Protein AF-A0A6C2YR59-F1 (afdb_monomer_lite)

Foldseek 3Di:
DDDDPDDDDDELVNLVVLPDPFAFDFDFVFWDQDQVSRHDGPQQLLVQQQPLPRDRRTHRDDLAGEGEGEGRGPPDDLAYEYADQEHDASAHGHAYEYEQQDPVRAGHEYADQHYDAPREHYHHENEENYEYYRYEFWNANEENYEYANYEHYEYFQYEFHDHPVPDADTGHAYERYEYYHQYALYEAADADLNGAYEFENHAAENYEAEQNYFLYAHYNYQFDHYNEFPYHHPPQPPHDPDDGAWAFWAWDAWAAFPQAIKTKTKTADAAQFKKKKWKAFFDDQDPNQFTGHHHTFHIDIFTHHRRRMTIDMDDHTHHDDFQTWMKMWIATPVGNHIHTIYGTDTHAHAWEKEKEFEWAPAQLPFDQDDPIFTDWQWKKWWPPVVPLDDDPPTDMDTAHRRRMDMDRDGHWDFIWMHTDDDPQKDWSDDGDGTDTTHHHDYHYDDYIHIHGDDPPDAAKFKEKEFEWADAPLPFDDDPPIGTDWFWKKWWDPPPPLDDDDPTFIFTQHNRRMTMTIDHAQDWTWIAILAPAQKDFSDDRTDTDHGHHNDHNYHRYTHIYGQPLCQFQPAQKKKKKFAAPDFGKIFMDGFQDQDGPDIERQDDRPQRQIWAWEWFAQPPPPATWIWTFGAAPAQGKTWIADRNPRHTPDIDRPDDRPDRHIKAKYWGQLVPPRGIWMKIKGAAQQAQWIWIADSHPRDTFAIDRQDPDRPDRGMKHWEWHQLVLSSHIKIKIKGAAQRAQKIWIWDSNQRGPPGDTDTLADIDHPDDRVQGGYWAWYWWALQPPNGIKIWTKRAAQQARWIWIFRSNQCNVVRNPDGHTFATEHPFPRPDRQIKHWYWHPNPVPRGTWIWIKDGAQRAGKIFIFHSNQGGHPDDTDTPHIHHPDPPDRHMMHMD

Radius of gyration: 54.39 Å; chains: 1; bounding box: 108×74×133 Å

Secondary structure (DSSP, 8-state):
--------PPBHHHHHSS-S--------SS--S--TTS---HHHHHHHHHHTS--TTPPPPPTTSPEEEE----SS--EEE--TT-SPPEESSS-EEEE-B-TTS-BEEEE-TTSPTT--SEEEES-BSEEEESEEEE--SS-SEEEES-EEEEEES-EESS-TT--TT---SS-SEEEESS-EEEEEE-SSTTT--EEE--SS-SEEE-TT-EEEEEES-EEES-SS-SEE-STTTTT---TTSPPPPEEEEEEEETTEEEEEEEEE-STT-EEEEEEEEEPSP-TT-BPPEEEEEEEEEEE--TTSEEEEE---BSP--TT-EEEEEEEETTT-PBPPPPBPEE-B----EEEEEEEE-SSSSSS--TT--B-TT-EEEE-SSSSSS--TT--EEE--TTSEEEEE-SS-EEE-EEEPPPTTEEE-SPPPPPEEE-TT-EE----EEEEEPGGG---EEEEEEEEEE-SS-SSS--TTPPB-TTPEEEEESSSSSSPPTTS-EEE--TTSEEEEEEESSEEEEEEEEPPTTEEESS-S-EEEEE-TTS-B----EEEEE--THHHH--SEEEEEE-TTS-SEEEEEETT-SS-SEEEE-S-TT--S-EEEEEE-SS-SSSPEEEEEE-TTS-SEEEEE-TTT--EEEEEE-S-TT--S-EEEEEE-SS-SSSPEEEEEE-TT--SEEEEE-TTT--EEEEEESSS-TT--S-EEEEEE-TTSSSS-EEEEEE-TTS-SEEEEE-GGG-STTPPP-BSS--EESS-TT--S-EEEEEE-SSSSSSPEEEEEE-TTS-SEEEEE-HHHHHHTTTS---EEEEEESS-TT--S-EEEEEE-SSSSSS-EEEEEEPTTS-SEE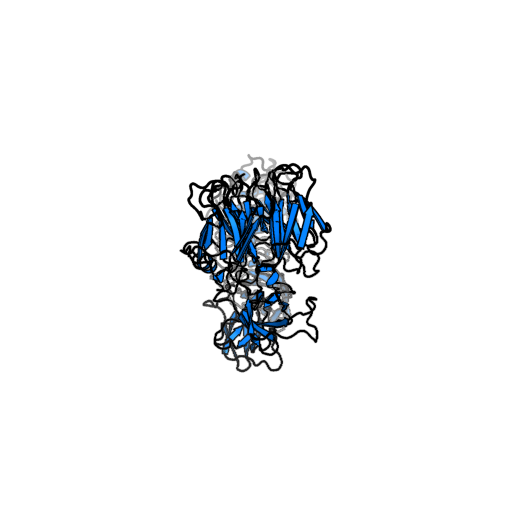EEE-GGG--TT--PPPSEEEESSTT--S-EEE-

pLDDT: mean 85.31, std 13.51, range [29.67, 98.31]

Structure (mmCIF, N/CA/C/O backbone):
data_AF-A0A6C2YR59-F1
#
_entry.id   AF-A0A6C2YR59-F1
#
loop_
_atom_site.group_PDB
_atom_site.id
_atom_site.type_symbol
_atom_site.label_atom_id
_atom_site.label_alt_id
_atom_site.label_comp_id
_atom_site.label_asym_id
_atom_site.label_entity_id
_atom_site.label_seq_id
_atom_site.pdbx_PDB_ins_code
_atom_site.Cartn_x
_atom_site.Cartn_y
_atom_site.Cartn_z
_atom_site.occupancy
_atom_site.B_iso_or_equiv
_atom_site.auth_seq_id
_atom_site.auth_comp_id
_atom_site.auth_asym_id
_atom_site.auth_atom_id
_atom_site.pdbx_PDB_model_num
ATOM 1 N N . MET A 1 1 ? -0.996 14.780 45.452 1.00 36.47 1 MET A N 1
ATOM 2 C CA . MET A 1 1 ? -1.581 15.937 46.162 1.00 36.47 1 MET A CA 1
ATOM 3 C C . MET A 1 1 ? -1.681 17.117 45.209 1.00 36.47 1 MET A C 1
ATOM 5 O O . MET A 1 1 ? -0.643 17.584 44.760 1.00 36.47 1 MET A O 1
ATOM 9 N N . PRO A 1 2 ? -2.885 17.635 44.952 1.00 29.67 2 PRO A N 1
ATOM 10 C CA . PRO A 1 2 ? -3.104 19.063 44.791 1.00 29.67 2 PRO A CA 1
ATOM 11 C C . PRO A 1 2 ? -3.837 19.576 46.037 1.00 29.67 2 PRO A C 1
ATOM 13 O O . PRO A 1 2 ? -4.892 19.060 46.404 1.00 29.67 2 PRO A O 1
ATOM 16 N N . GLN A 1 3 ? -3.258 20.563 46.723 1.00 32.75 3 GLN A N 1
ATOM 17 C CA . GLN A 1 3 ? -3.926 21.240 47.832 1.00 32.75 3 GLN A CA 1
ATOM 18 C C . GLN A 1 3 ? -5.080 22.089 47.285 1.00 32.75 3 GLN A C 1
ATOM 20 O O . GLN A 1 3 ? -4.872 23.179 46.753 1.00 32.75 3 GLN A O 1
ATOM 25 N N . LEU A 1 4 ? -6.307 21.585 47.426 1.00 31.23 4 LEU A N 1
ATOM 26 C CA . LEU A 1 4 ? -7.503 22.418 47.398 1.00 31.23 4 LEU A CA 1
ATOM 27 C C . LEU A 1 4 ? -7.384 23.418 48.550 1.00 31.23 4 LEU A C 1
ATOM 29 O O . LEU A 1 4 ? -7.293 23.017 49.711 1.00 31.23 4 LEU A O 1
ATOM 33 N N . ARG A 1 5 ? -7.371 24.717 48.231 1.00 33.72 5 ARG A N 1
ATOM 34 C CA . ARG A 1 5 ? -7.567 25.776 49.225 1.00 33.72 5 ARG A CA 1
ATOM 35 C C . ARG A 1 5 ? -8.874 25.469 49.958 1.00 33.72 5 ARG A C 1
ATOM 37 O O . ARG A 1 5 ? -9.942 25.564 49.358 1.00 33.72 5 ARG A O 1
ATOM 44 N N . GLN A 1 6 ? -8.781 25.066 51.224 1.00 36.59 6 GLN A N 1
ATOM 45 C CA . GLN A 1 6 ? -9.944 24.959 52.094 1.00 36.59 6 GLN A CA 1
ATOM 46 C C . GLN A 1 6 ? -10.548 26.359 52.206 1.00 36.59 6 GLN A C 1
ATOM 48 O O . GLN A 1 6 ? -9.907 27.286 52.702 1.00 36.59 6 GLN A O 1
ATOM 53 N N . SER A 1 7 ? -11.773 26.524 51.706 1.00 40.28 7 SER A N 1
ATOM 54 C CA . SER A 1 7 ? -12.651 27.591 52.182 1.00 40.28 7 SER A CA 1
ATOM 55 C C . SER A 1 7 ? -12.676 27.523 53.715 1.00 40.28 7 SER A C 1
ATOM 57 O O . SER A 1 7 ? -12.639 26.409 54.243 1.00 40.28 7 SER A O 1
ATOM 59 N N . PRO A 1 8 ? -12.699 28.659 54.434 1.00 44.97 8 PRO A N 1
ATOM 60 C CA . PRO A 1 8 ? -12.649 28.642 55.891 1.00 44.97 8 PRO A CA 1
ATOM 61 C C . PRO A 1 8 ? -13.794 27.771 56.416 1.00 44.97 8 PRO A C 1
ATOM 63 O O . PRO A 1 8 ? -14.967 28.051 56.161 1.00 44.97 8 PRO A O 1
ATOM 66 N N . LEU A 1 9 ? -13.424 26.662 57.060 1.00 52.03 9 LEU A N 1
ATOM 67 C CA . LEU A 1 9 ? -14.340 25.770 57.757 1.00 52.03 9 LEU A CA 1
ATOM 68 C C . LEU A 1 9 ? -14.988 26.599 58.864 1.00 52.03 9 LEU A C 1
ATOM 70 O O . LEU A 1 9 ? -14.252 27.162 59.670 1.00 52.03 9 LEU A O 1
ATOM 74 N N . ARG A 1 10 ? -16.320 26.692 58.891 1.00 55.44 10 ARG A N 1
ATOM 75 C CA . ARG A 1 10 ? -17.020 27.187 60.077 1.00 55.44 10 ARG A CA 1
ATOM 76 C C . ARG A 1 10 ? -17.549 26.010 60.876 1.00 55.44 10 ARG A C 1
ATOM 78 O O . ARG A 1 10 ? -18.135 25.094 60.293 1.00 55.44 10 ARG A O 1
ATOM 85 N N . SER A 1 11 ? -17.322 26.006 62.184 1.00 56.41 11 SER A N 1
ATOM 86 C CA . SER A 1 11 ? -17.975 25.031 63.061 1.00 56.41 11 SER A CA 1
ATOM 87 C C . SER A 1 11 ? -19.456 25.382 63.242 1.00 56.41 11 SER A C 1
ATOM 89 O O . SER A 1 11 ? -19.846 26.541 63.115 1.00 56.41 11 SER A O 1
ATOM 91 N N . LEU A 1 12 ? -20.299 24.389 63.539 1.00 58.00 12 LEU A N 1
ATOM 92 C CA . LEU A 1 12 ? -21.674 24.601 63.996 1.00 58.00 12 LEU A CA 1
ATOM 93 C C . LEU A 1 12 ? -21.668 25.565 65.184 1.00 58.00 12 LEU A C 1
ATOM 95 O O . LEU A 1 12 ? -22.459 26.492 65.192 1.00 58.00 12 LEU A O 1
ATOM 99 N N . GLU A 1 13 ? -20.715 25.422 66.109 1.00 56.94 13 GLU A N 1
ATOM 100 C CA . GLU A 1 13 ? -20.504 26.362 67.218 1.00 56.94 13 GLU A CA 1
ATOM 101 C C . GLU A 1 13 ? -20.289 27.815 66.753 1.00 56.94 13 GLU A C 1
ATOM 103 O O . GLU A 1 13 ? -20.803 28.733 67.380 1.00 56.94 13 GLU A O 1
ATOM 108 N N . GLU A 1 14 ? -19.578 28.066 65.649 1.00 54.84 14 GLU A N 1
ATOM 109 C CA . GLU A 1 14 ? -19.420 29.417 65.075 1.00 54.84 14 GLU A CA 1
ATOM 110 C C . GLU A 1 14 ? -20.689 29.935 64.382 1.00 54.84 14 GLU A C 1
ATOM 112 O O . GLU A 1 14 ? -20.877 31.147 64.270 1.00 54.84 14 GLU A O 1
ATOM 117 N N . LEU A 1 15 ? -21.565 29.036 63.928 1.00 55.53 15 LEU A N 1
ATOM 118 C CA . LEU A 1 15 ? -22.869 29.370 63.350 1.00 55.53 15 LEU A CA 1
ATOM 119 C C . LEU A 1 15 ? -23.990 29.431 64.412 1.00 55.53 15 LEU A C 1
ATOM 121 O O . LEU A 1 15 ? -25.030 30.034 64.155 1.00 55.53 15 LEU A O 1
ATOM 125 N N . GLU A 1 16 ? -23.759 28.868 65.605 1.00 57.06 16 GLU A N 1
ATOM 126 C CA . GLU A 1 16 ? -24.607 28.945 66.804 1.00 57.06 16 GLU A CA 1
ATOM 127 C C . GLU A 1 16 ? -24.294 30.181 67.680 1.00 57.06 16 GLU A C 1
ATOM 129 O O . GLU A 1 16 ? -25.115 30.583 68.500 1.00 57.06 16 GLU A O 1
ATOM 134 N N . ARG A 1 17 ? -23.136 30.840 67.497 1.00 54.91 17 ARG A N 1
ATOM 135 C CA . ARG A 1 17 ? -22.660 31.974 68.326 1.00 54.91 17 ARG A CA 1
ATOM 136 C C . ARG A 1 17 ? -23.344 33.330 68.095 1.00 54.91 17 ARG A C 1
ATOM 138 O O . ARG A 1 17 ? -23.008 34.295 68.779 1.00 54.91 17 ARG A O 1
ATOM 145 N N . ARG A 1 18 ? -24.326 33.416 67.186 1.00 56.06 18 ARG A N 1
ATOM 146 C CA . ARG A 1 18 ? -25.162 34.612 66.894 1.00 56.06 18 ARG A CA 1
ATOM 147 C C . ARG A 1 18 ? -24.403 35.891 66.480 1.00 56.06 18 ARG A C 1
ATOM 149 O O . ARG A 1 18 ? -25.019 36.904 66.154 1.00 56.06 18 ARG A O 1
ATOM 156 N N . ASP A 1 19 ? -23.081 35.864 66.383 1.00 53.22 19 ASP A N 1
ATOM 157 C CA . ASP A 1 19 ? -22.171 36.997 66.162 1.00 53.22 19 ASP A CA 1
ATOM 158 C C . ASP A 1 19 ? -21.692 37.142 64.702 1.00 53.22 19 ASP A C 1
ATOM 160 O O . ASP A 1 19 ? -21.148 38.181 64.324 1.00 53.22 19 ASP A O 1
ATOM 164 N N . THR A 1 20 ? -21.983 36.170 63.830 1.00 50.03 20 THR A N 1
ATOM 165 C CA . THR A 1 20 ? -21.675 36.223 62.389 1.00 50.03 20 THR A CA 1
ATOM 166 C C . THR A 1 20 ? -22.932 36.419 61.511 1.00 50.03 20 THR A C 1
ATOM 168 O O . THR A 1 20 ? -24.033 36.030 61.910 1.00 50.03 20 THR A O 1
ATOM 171 N N . PRO A 1 21 ? -22.840 37.092 60.340 1.00 42.84 21 PRO A N 1
ATOM 172 C CA . PRO A 1 21 ? -23.970 37.318 59.439 1.00 42.84 21 PRO A CA 1
ATOM 173 C C . PRO A 1 21 ? -24.116 36.128 58.483 1.00 42.84 21 PRO A C 1
ATOM 175 O O . PRO A 1 21 ? -23.638 36.148 57.353 1.00 42.84 21 PRO A O 1
ATOM 178 N N . THR A 1 22 ? -24.734 35.061 58.963 1.00 44.91 22 THR A N 1
ATOM 179 C CA . THR A 1 22 ? -25.308 33.999 58.130 1.00 44.91 22 THR A CA 1
ATOM 180 C C . THR A 1 22 ? -26.742 33.867 58.611 1.00 44.91 22 THR A C 1
ATOM 182 O O . THR A 1 22 ? -26.990 33.323 59.682 1.00 44.91 22 THR A O 1
ATOM 185 N N . THR A 1 23 ? -27.654 34.532 57.910 1.00 45.53 23 THR A N 1
ATOM 186 C CA . THR A 1 23 ? -29.090 34.553 58.196 1.00 45.53 23 THR A CA 1
ATOM 187 C C . THR A 1 23 ? -29.691 33.231 57.762 1.00 45.53 23 THR A C 1
ATOM 189 O O . THR A 1 23 ? -29.809 32.975 56.573 1.00 45.53 23 THR A O 1
ATOM 192 N N . TRP A 1 24 ? -30.052 32.391 58.720 1.00 51.12 24 TRP A N 1
ATOM 193 C CA . TRP A 1 24 ? -30.821 31.185 58.463 1.00 51.12 24 TRP A CA 1
ATOM 194 C C . TRP A 1 24 ? -32.280 31.588 58.249 1.00 51.12 24 TRP A C 1
ATOM 196 O O . TRP A 1 24 ? -32.812 32.377 59.030 1.00 51.12 24 TRP A O 1
ATOM 206 N N . VAL A 1 25 ? -32.919 31.057 57.210 1.00 46.03 25 VAL A N 1
ATOM 207 C CA . VAL A 1 25 ? -34.346 31.263 56.955 1.00 46.03 25 VAL A CA 1
ATOM 208 C C . VAL A 1 25 ? -35.052 29.926 57.136 1.00 46.03 25 VAL A C 1
ATOM 210 O O . VAL A 1 25 ? -34.930 29.028 56.300 1.00 46.03 25 VAL A O 1
ATOM 213 N N . VAL A 1 26 ? -35.775 29.805 58.246 1.00 45.69 26 VAL A N 1
ATOM 214 C CA . VAL A 1 26 ? -36.752 28.740 58.463 1.00 45.69 26 VAL A CA 1
ATOM 215 C C . VAL A 1 26 ? -38.074 29.278 57.942 1.00 45.69 26 VAL A C 1
ATOM 217 O O . VAL A 1 26 ? -38.622 30.225 58.494 1.00 45.69 26 VAL A O 1
ATOM 220 N N . ASN A 1 27 ? -38.528 28.727 56.822 1.00 48.25 27 ASN A N 1
ATOM 221 C CA . ASN A 1 27 ? -39.855 28.992 56.288 1.00 48.25 27 ASN A CA 1
ATOM 222 C C . ASN A 1 27 ? -40.711 27.761 56.577 1.00 48.25 27 ASN A C 1
ATOM 224 O O . ASN A 1 27 ? -40.975 26.980 55.663 1.00 48.25 27 ASN A O 1
ATOM 228 N N . THR A 1 28 ? -41.135 27.570 57.822 1.00 48.75 28 THR A N 1
ATOM 229 C CA . THR A 1 28 ? -42.348 26.775 58.019 1.00 48.75 28 THR A CA 1
ATOM 230 C C . THR A 1 28 ? -43.525 27.618 57.498 1.00 48.75 28 THR A C 1
ATOM 232 O O . THR A 1 28 ? -43.451 28.848 57.396 1.00 48.75 28 THR A O 1
ATOM 235 N N . SER A 1 29 ? -44.593 26.973 57.033 1.00 42.38 29 SER A N 1
ATOM 236 C CA . SER A 1 29 ? -45.779 27.673 56.514 1.00 42.38 29 SER A CA 1
ATOM 237 C C . SER A 1 29 ? -46.590 28.399 57.599 1.00 42.38 29 SER A C 1
ATOM 239 O O . SER A 1 29 ? -47.513 29.145 57.264 1.00 42.38 29 SER A O 1
ATOM 241 N N . ASP A 1 30 ? -46.230 28.227 58.869 1.00 46.88 30 ASP A N 1
ATOM 242 C CA . ASP A 1 30 ? -46.850 28.807 60.058 1.00 46.88 30 ASP A CA 1
ATOM 243 C C . ASP A 1 30 ? -45.890 29.632 60.951 1.00 46.88 30 ASP A C 1
ATOM 245 O O . ASP A 1 30 ? -46.382 30.506 61.671 1.00 46.88 30 ASP A O 1
ATOM 249 N N . ASP A 1 31 ? -44.558 29.494 60.844 1.00 49.53 31 ASP A N 1
ATOM 250 C CA . ASP A 1 31 ? -43.585 30.340 61.560 1.00 49.53 31 ASP A CA 1
ATOM 251 C C . ASP A 1 31 ? -43.089 31.512 60.709 1.00 49.53 31 ASP A C 1
ATOM 253 O O . ASP A 1 31 ? -42.313 31.405 59.756 1.00 49.53 31 ASP A O 1
ATOM 257 N N . VAL A 1 32 ? -43.486 32.714 61.115 1.00 47.19 32 VAL A N 1
ATOM 258 C CA . VAL A 1 32 ? -42.983 33.953 60.524 1.00 47.19 32 VAL A CA 1
ATOM 259 C C . VAL A 1 32 ? -41.633 34.297 61.156 1.00 47.19 32 VAL A C 1
ATOM 261 O O . VAL A 1 32 ? -41.607 34.929 62.202 1.00 47.19 32 VAL A O 1
ATOM 264 N N . ASN A 1 33 ? -40.527 33.891 60.521 1.00 48.81 33 ASN A N 1
ATOM 265 C CA . ASN A 1 33 ? -39.186 34.520 60.484 1.00 48.81 33 ASN A CA 1
ATOM 266 C C . ASN A 1 33 ? -38.835 35.633 61.509 1.00 48.81 33 ASN A C 1
ATOM 268 O O . ASN A 1 33 ? -38.338 36.690 61.117 1.00 48.81 33 ASN A O 1
ATOM 272 N N . ILE A 1 34 ? -39.036 35.459 62.816 1.00 51.53 34 ILE A N 1
ATOM 273 C CA . ILE A 1 34 ? -38.547 36.431 63.800 1.00 51.53 34 ILE A CA 1
ATOM 274 C C . ILE A 1 34 ? -38.082 35.699 65.048 1.00 51.53 34 ILE A C 1
ATOM 276 O O . ILE A 1 34 ? -38.795 35.598 66.043 1.00 51.53 34 ILE A O 1
ATOM 280 N N . ALA A 1 35 ? -36.819 35.282 65.003 1.00 51.88 35 ALA A N 1
ATOM 281 C CA . ALA A 1 35 ? -36.045 35.271 66.224 1.00 51.88 35 ALA A CA 1
ATOM 282 C C . ALA A 1 35 ? -35.998 36.693 66.812 1.00 51.88 35 ALA A C 1
ATOM 284 O O . ALA A 1 35 ? -35.893 37.657 66.048 1.00 51.88 35 ALA A O 1
ATOM 285 N N . VAL A 1 36 ? -36.061 36.857 68.140 1.00 54.94 36 VAL A N 1
ATOM 286 C CA . VAL A 1 36 ? -36.038 38.181 68.806 1.00 54.94 36 VAL A CA 1
ATOM 287 C C . VAL A 1 36 ? -34.815 39.017 68.382 1.00 54.94 36 VAL A C 1
ATOM 289 O O . VAL A 1 36 ? -34.870 40.247 68.382 1.00 54.94 36 VAL A O 1
ATOM 292 N N . ASP A 1 37 ? -33.730 38.359 67.965 1.00 57.81 37 ASP A N 1
ATOM 293 C CA . ASP A 1 37 ? -32.477 38.950 67.484 1.00 57.81 37 ASP A CA 1
ATOM 294 C C . ASP A 1 37 ? -32.259 38.876 65.951 1.00 57.81 37 ASP A C 1
ATOM 296 O O . ASP A 1 37 ? -31.221 39.319 65.448 1.00 57.81 37 ASP A O 1
ATOM 300 N N . GLY A 1 38 ? -33.226 38.339 65.198 1.00 57.88 38 GLY A N 1
ATOM 301 C CA . GLY A 1 38 ? -33.166 38.171 63.745 1.00 57.88 38 GLY A CA 1
ATOM 302 C C . GLY A 1 38 ? -32.287 37.016 63.241 1.00 57.88 38 GLY A C 1
ATOM 303 O O . GLY A 1 38 ? -31.962 37.001 62.050 1.00 57.88 38 GLY A O 1
ATOM 304 N N . LYS A 1 39 ? -31.870 36.067 64.097 1.00 61.12 39 LYS A N 1
ATOM 305 C CA . LYS A 1 39 ? -31.050 34.901 63.715 1.00 61.12 39 LYS A CA 1
ATOM 306 C C . LYS A 1 39 ? -31.549 33.609 64.382 1.00 61.12 39 LYS A C 1
ATOM 308 O O . LYS A 1 39 ? -31.687 33.561 65.593 1.00 61.12 39 LYS A O 1
ATOM 313 N N . LEU A 1 40 ? -31.742 32.536 63.609 1.00 66.69 40 LEU A N 1
ATOM 314 C CA . LEU A 1 40 ? -32.182 31.224 64.113 1.00 66.69 40 LEU A CA 1
ATOM 315 C C . LEU A 1 40 ? -31.135 30.140 63.817 1.00 66.69 40 LEU A C 1
ATOM 317 O O . LEU A 1 40 ? -30.656 30.059 62.698 1.00 66.69 40 LEU A O 1
ATOM 321 N N . THR A 1 41 ? -30.751 29.301 64.777 1.00 71.12 41 THR A N 1
ATOM 322 C CA . THR A 1 41 ? -29.784 28.204 64.544 1.00 71.12 41 THR A CA 1
ATOM 323 C C . THR A 1 41 ? -30.476 26.906 64.109 1.00 71.12 41 THR A C 1
ATOM 325 O O . THR A 1 41 ? -31.645 26.697 64.421 1.00 71.12 41 THR A O 1
ATOM 328 N N . LEU A 1 42 ? -29.762 25.969 63.457 1.00 75.62 42 LEU A N 1
ATOM 329 C CA . LEU A 1 42 ? -30.323 24.639 63.129 1.00 75.62 42 LEU A CA 1
ATOM 330 C C . LEU A 1 42 ? -30.844 23.900 64.369 1.00 75.62 42 LEU A C 1
ATOM 332 O O . LEU A 1 42 ? -31.844 23.196 64.294 1.00 75.62 42 LEU A O 1
ATOM 336 N N . ARG A 1 43 ? -30.160 24.044 65.509 1.00 77.69 43 ARG A N 1
ATOM 337 C CA . ARG A 1 43 ? -30.556 23.407 66.766 1.00 77.69 43 ARG A CA 1
ATOM 338 C C . ARG A 1 43 ? -31.876 23.968 67.285 1.00 77.69 43 ARG A C 1
ATOM 340 O O . ARG A 1 43 ? -32.722 23.190 67.707 1.00 77.69 43 ARG A O 1
ATOM 347 N N . GLU A 1 44 ? -32.049 25.286 67.242 1.00 75.12 44 GLU A N 1
ATOM 348 C CA . GLU A 1 44 ? -33.296 25.951 67.637 1.00 75.12 44 GLU A CA 1
ATOM 349 C C . GLU A 1 44 ? -34.429 25.638 66.655 1.00 75.12 44 GLU A C 1
ATOM 351 O O . GLU A 1 44 ? -35.516 25.294 67.097 1.00 75.12 44 GLU A O 1
ATOM 356 N N . ALA A 1 45 ? -34.154 25.654 65.346 1.00 75.75 45 ALA A N 1
ATOM 357 C CA . ALA A 1 45 ? -35.114 25.279 64.307 1.00 75.75 45 ALA A CA 1
ATOM 358 C C . ALA A 1 45 ? -35.622 23.841 64.480 1.00 75.75 45 ALA A C 1
ATOM 360 O O . ALA A 1 45 ? -36.822 23.592 64.430 1.00 75.75 45 ALA A O 1
ATOM 361 N N . LEU A 1 46 ? -34.707 22.900 64.737 1.00 80.38 46 LEU A N 1
ATOM 362 C CA . LEU A 1 46 ? -35.067 21.522 65.051 1.00 80.38 46 LEU A CA 1
ATOM 363 C C . LEU A 1 46 ? -35.901 21.467 66.333 1.00 80.38 46 LEU A C 1
ATOM 365 O O . LEU A 1 46 ? -36.989 20.914 66.314 1.00 80.38 46 LEU A O 1
ATOM 369 N N . LEU A 1 47 ? -35.432 22.046 67.444 1.00 78.31 47 LEU A N 1
ATOM 370 C CA . LEU A 1 47 ? -36.14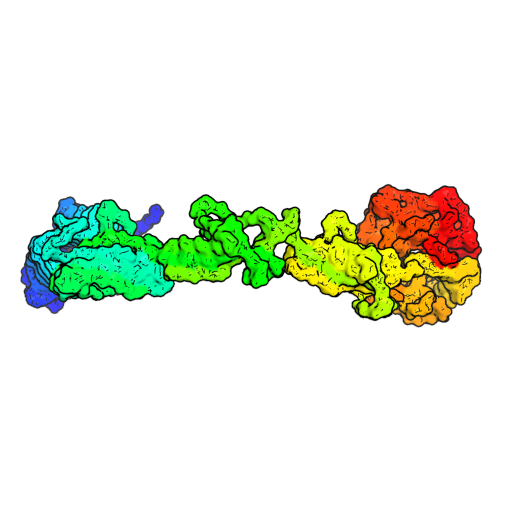5 21.969 68.725 1.00 78.31 47 LEU A CA 1
ATOM 371 C C . LEU A 1 47 ? -37.553 22.581 68.671 1.00 78.31 47 LEU A C 1
ATOM 373 O O . LEU A 1 47 ? -38.456 22.052 69.319 1.00 78.31 47 LEU A O 1
ATOM 377 N N . ALA A 1 48 ? -37.746 23.655 67.910 1.00 74.06 48 ALA A N 1
ATOM 378 C CA . ALA A 1 48 ? -39.045 24.291 67.722 1.00 74.06 48 ALA A CA 1
ATOM 379 C C . ALA A 1 48 ? -40.031 23.371 66.996 1.00 74.06 48 ALA A C 1
ATOM 381 O O . ALA A 1 48 ? -41.080 23.054 67.559 1.00 74.06 48 ALA A O 1
ATOM 382 N N . ALA A 1 49 ? -39.630 22.849 65.832 1.00 75.44 49 ALA A N 1
ATOM 383 C CA . ALA A 1 49 ? -40.436 21.911 65.050 1.00 75.44 49 ALA A CA 1
ATOM 384 C C . ALA A 1 49 ? -40.741 20.614 65.827 1.00 75.44 49 ALA A C 1
ATOM 386 O O . ALA A 1 49 ? -41.826 20.046 65.778 1.00 75.44 49 ALA A O 1
ATOM 387 N N . ILE A 1 50 ? -39.779 20.144 66.625 1.00 75.56 50 ILE A N 1
ATOM 388 C CA . ILE A 1 50 ? -39.920 18.914 67.414 1.00 75.56 50 ILE A CA 1
ATOM 389 C C . ILE A 1 50 ? -40.908 19.093 68.577 1.00 75.56 50 ILE A C 1
ATOM 391 O O . ILE A 1 50 ? -41.707 18.205 68.876 1.00 75.56 50 ILE A O 1
ATOM 395 N N . THR A 1 51 ? -40.840 20.224 69.283 1.00 70.50 51 THR A N 1
ATOM 396 C CA . THR A 1 51 ? -41.602 20.421 70.527 1.00 70.50 51 THR A CA 1
ATOM 397 C C . THR A 1 51 ? -42.952 21.103 70.327 1.00 70.50 51 THR A C 1
ATOM 399 O O . THR A 1 51 ? -43.731 21.149 71.286 1.00 70.50 51 THR A O 1
ATOM 402 N N . ASN A 1 52 ? -43.229 21.660 69.139 1.00 69.25 52 ASN A N 1
ATOM 403 C CA . ASN A 1 52 ? -44.359 22.573 68.901 1.00 69.25 52 ASN A CA 1
ATOM 404 C C . ASN A 1 52 ? -44.506 23.605 70.029 1.00 69.25 52 ASN A C 1
ATOM 406 O O . ASN A 1 52 ? -45.594 23.927 70.506 1.00 69.25 52 ASN A O 1
ATOM 410 N N . SER A 1 53 ? -43.362 24.044 70.544 1.00 64.75 53 SER A N 1
ATOM 411 C CA . SER A 1 53 ? -43.225 24.946 71.674 1.00 64.75 53 SER A CA 1
ATOM 412 C C . SER A 1 53 ? -42.130 25.939 71.327 1.00 64.75 53 SER A C 1
ATOM 414 O O . SER A 1 53 ? -41.160 25.597 70.655 1.00 64.75 53 SER A O 1
ATOM 416 N N . ALA A 1 54 ? -42.262 27.173 71.807 1.00 62.97 54 ALA A N 1
ATOM 417 C CA . ALA A 1 54 ? -41.227 28.170 71.597 1.00 62.97 54 ALA A CA 1
ATOM 418 C C . ALA A 1 54 ? -39.955 27.739 72.348 1.00 62.97 54 ALA A C 1
ATOM 420 O O . ALA A 1 54 ? -39.955 27.646 73.580 1.00 62.97 54 ALA A O 1
ATOM 421 N N . VAL A 1 55 ? -38.880 27.454 71.608 1.00 58.56 55 VAL A N 1
ATOM 422 C CA . VAL A 1 55 ? -37.572 27.072 72.156 1.00 58.56 55 VAL A CA 1
ATOM 423 C C . VAL A 1 55 ? -36.511 28.020 71.611 1.00 58.56 55 VAL A C 1
ATOM 425 O O . VAL A 1 55 ? -36.332 28.151 70.402 1.00 58.56 55 VAL A O 1
ATOM 428 N N . GLY A 1 56 ? -35.787 28.686 72.514 1.00 63.38 56 GLY A N 1
ATOM 429 C CA . GLY A 1 56 ? -34.897 29.781 72.128 1.00 63.38 56 GLY A CA 1
ATOM 430 C C . GLY A 1 56 ? -35.708 30.944 71.558 1.00 63.38 56 GLY A C 1
ATOM 431 O O . GLY A 1 56 ? -36.641 31.407 72.210 1.00 63.38 56 GLY A O 1
ATOM 432 N N . ASP A 1 57 ? -35.362 31.385 70.347 1.00 53.44 57 ASP A N 1
ATOM 433 C CA . ASP A 1 57 ? -36.060 32.470 69.648 1.00 53.44 57 ASP A CA 1
ATOM 434 C C . ASP A 1 57 ? -37.043 31.990 68.559 1.00 53.44 57 ASP A C 1
ATOM 436 O O . ASP A 1 57 ? -37.599 32.802 67.826 1.00 53.44 57 ASP A O 1
ATOM 440 N N . ALA A 1 58 ? -37.274 30.685 68.428 1.00 60.72 58 ALA A N 1
ATOM 441 C CA . ALA A 1 58 ? -38.239 30.148 67.471 1.00 60.72 58 ALA A CA 1
ATOM 442 C C . ALA A 1 58 ? -39.680 30.194 68.012 1.00 60.72 58 ALA A C 1
ATOM 444 O O . ALA A 1 58 ? -39.905 29.985 69.209 1.00 60.72 58 ALA A O 1
ATOM 445 N N . ALA A 1 59 ? -40.652 30.446 67.130 1.00 58.53 59 ALA A N 1
ATOM 446 C CA . ALA A 1 59 ? -42.074 30.364 67.459 1.00 58.53 59 ALA A CA 1
ATOM 447 C C . ALA A 1 59 ? -42.536 28.898 67.589 1.00 58.53 59 ALA A C 1
ATOM 449 O O . ALA A 1 59 ? -41.826 27.974 67.204 1.00 58.53 59 ALA A O 1
ATOM 450 N N . ALA A 1 60 ? -43.691 28.693 68.224 1.00 60.34 60 ALA A N 1
ATOM 451 C CA . ALA A 1 60 ? -44.328 27.383 68.310 1.00 60.34 60 ALA A CA 1
ATOM 452 C C . ALA A 1 60 ? -45.215 27.163 67.076 1.00 60.34 60 ALA A C 1
ATOM 454 O O . ALA A 1 60 ? -46.125 27.970 66.864 1.00 60.34 60 ALA A O 1
ATOM 455 N N . GLY A 1 61 ? -44.983 26.072 66.343 1.00 63.25 61 GLY A N 1
ATOM 456 C CA . GLY A 1 61 ? -45.792 25.661 65.193 1.00 63.25 61 GLY A CA 1
ATOM 457 C C . GLY A 1 61 ? -47.152 25.048 65.561 1.00 63.25 61 GLY A C 1
ATOM 458 O O . GLY A 1 61 ? -47.430 24.691 66.715 1.00 63.25 61 GLY A O 1
ATOM 459 N N . ASP A 1 62 ? -48.029 24.943 64.562 1.00 67.50 62 ASP A N 1
ATOM 460 C CA . ASP A 1 62 ? -49.283 24.198 64.600 1.00 67.50 62 ASP A CA 1
ATOM 461 C C . ASP A 1 62 ? -48.977 22.696 64.479 1.00 67.50 62 ASP A C 1
ATOM 463 O O . ASP A 1 62 ? -48.541 22.235 63.424 1.00 67.50 62 ASP A O 1
ATOM 467 N N . PRO A 1 63 ? -49.301 21.876 65.498 1.00 68.38 63 PRO A N 1
ATOM 468 C CA . PRO A 1 63 ? -49.002 20.445 65.486 1.00 68.38 63 PRO A CA 1
ATOM 469 C C . PRO A 1 63 ? -49.707 19.654 64.371 1.00 68.38 63 PRO A C 1
ATOM 471 O O . PRO A 1 63 ? -49.471 18.452 64.234 1.00 68.38 63 PRO A O 1
ATOM 474 N N . THR A 1 64 ? -50.613 20.283 63.618 1.00 70.25 64 THR A N 1
ATOM 475 C CA . THR A 1 64 ? -51.340 19.682 62.496 1.00 70.25 64 THR A CA 1
ATOM 476 C C . THR A 1 64 ? -50.779 20.039 61.117 1.00 70.25 64 THR A C 1
ATOM 478 O O . THR A 1 64 ? -51.203 19.425 60.133 1.00 70.25 64 THR A O 1
ATOM 481 N N . GLN A 1 65 ? -49.836 20.982 61.025 1.00 73.25 65 GLN A N 1
ATOM 482 C CA . GLN A 1 65 ? -49.201 21.396 59.770 1.00 73.25 65 GLN A CA 1
ATOM 483 C C . GLN A 1 65 ? -47.790 20.816 59.626 1.00 73.25 65 GLN A C 1
ATOM 485 O O . GLN A 1 65 ? -47.202 20.340 60.591 1.00 73.25 65 GLN A O 1
ATOM 490 N N . GLU A 1 66 ? -47.290 20.769 58.387 1.00 77.56 66 GLU A N 1
ATOM 491 C CA . GLU A 1 66 ? -45.920 20.330 58.112 1.00 77.56 66 GLU A CA 1
ATOM 492 C C . GLU A 1 66 ? -44.941 21.475 58.389 1.00 77.56 66 GLU A C 1
ATOM 494 O O . GLU A 1 66 ? -44.984 22.507 57.715 1.00 77.56 66 GLU A O 1
ATOM 499 N N . ASP A 1 67 ? -44.016 21.256 59.320 1.00 78.19 67 ASP A N 1
ATOM 500 C CA . ASP A 1 67 ? -42.875 22.140 59.525 1.00 78.19 67 ASP A CA 1
ATOM 501 C C . ASP A 1 67 ? -41.867 21.945 58.392 1.00 78.19 67 ASP A C 1
ATOM 503 O O . ASP A 1 67 ? -41.462 20.820 58.106 1.00 78.19 67 ASP A O 1
ATOM 507 N N . VAL A 1 68 ? -41.405 23.021 57.749 1.00 82.12 68 VAL A N 1
ATOM 508 C CA . VAL A 1 68 ? -40.396 22.951 56.678 1.00 82.12 68 VAL A CA 1
ATOM 509 C C . VAL A 1 68 ? -39.129 23.723 57.055 1.00 82.12 68 VAL A C 1
ATOM 511 O O . VAL A 1 68 ? -39.102 24.950 57.122 1.00 82.12 68 VAL A O 1
ATOM 514 N N . ILE A 1 69 ? -38.027 22.998 57.237 1.00 81.06 69 ILE A N 1
ATOM 515 C CA . ILE A 1 69 ? -36.693 23.553 57.476 1.00 81.06 69 ILE A CA 1
ATOM 516 C C . ILE A 1 69 ? -35.936 23.645 56.146 1.00 81.06 69 ILE A C 1
ATOM 518 O O . ILE A 1 69 ? -35.582 22.628 55.546 1.00 81.06 69 ILE A O 1
ATOM 522 N N . THR A 1 70 ? -35.639 24.873 55.714 1.00 78.75 70 THR A N 1
ATOM 523 C CA . THR A 1 70 ? -34.779 25.196 54.560 1.00 78.75 70 THR A CA 1
ATOM 524 C C . THR A 1 70 ? -33.495 25.902 54.997 1.00 78.75 70 THR A C 1
ATOM 526 O O . THR A 1 70 ? -33.393 26.382 56.123 1.00 78.75 70 THR A O 1
ATOM 529 N N . PHE A 1 71 ? -32.501 25.995 54.108 1.00 74.88 71 PHE A N 1
ATOM 530 C CA . PHE A 1 71 ? -31.202 26.597 54.424 1.00 74.88 71 PHE A CA 1
ATOM 531 C C . PHE A 1 71 ? -30.887 27.784 53.505 1.00 74.88 71 PHE A C 1
ATOM 533 O O . PHE A 1 71 ? -30.869 27.639 52.284 1.00 74.88 71 PHE A O 1
ATOM 540 N N . ASP A 1 72 ? -30.541 28.931 54.096 1.00 70.75 72 ASP A N 1
ATOM 541 C CA . ASP A 1 72 ? -29.968 30.091 53.399 1.00 70.75 72 ASP A CA 1
ATOM 542 C C . ASP A 1 72 ? -28.569 30.386 53.965 1.00 70.75 72 ASP A C 1
ATOM 544 O O . ASP A 1 72 ? -28.403 30.991 55.018 1.00 70.75 72 ASP A O 1
ATOM 548 N N . LEU A 1 73 ? -27.530 29.864 53.307 1.00 65.50 73 LEU A N 1
ATOM 549 C CA . LEU A 1 73 ? -26.143 29.923 53.798 1.00 65.50 73 LEU A CA 1
ATOM 550 C C . LEU A 1 73 ? -25.278 30.954 53.047 1.00 65.50 73 LEU A C 1
ATOM 552 O O . LEU A 1 73 ? -24.055 30.983 53.218 1.00 65.50 73 LEU A O 1
ATOM 556 N N . GLY A 1 74 ? -25.879 31.801 52.201 1.00 59.72 74 GLY A N 1
ATOM 557 C CA . GLY A 1 74 ? -25.145 32.739 51.347 1.00 59.72 74 GLY A CA 1
ATOM 558 C C . GLY A 1 74 ? -24.140 32.057 50.388 1.00 59.72 74 GLY A C 1
ATOM 559 O O . GLY A 1 74 ? -24.203 30.849 50.146 1.00 59.72 74 GLY A O 1
ATOM 560 N N . PRO A 1 75 ? -23.181 32.802 49.795 1.00 57.78 75 PRO A N 1
ATOM 561 C CA . PRO A 1 75 ? -22.278 32.257 48.773 1.00 57.78 75 PRO A CA 1
ATOM 562 C C . PRO A 1 75 ? -21.222 31.267 49.309 1.00 57.78 75 PRO A C 1
ATOM 564 O O . PRO A 1 75 ? -20.701 30.477 48.516 1.00 57.78 75 PRO A O 1
ATOM 567 N N . ASN A 1 76 ? -20.902 31.302 50.615 1.00 57.41 76 ASN A N 1
ATOM 568 C CA . ASN A 1 76 ? -20.005 30.395 51.360 1.00 57.41 76 ASN A CA 1
ATOM 569 C C . ASN A 1 76 ? -20.253 30.549 52.889 1.00 57.41 76 ASN A C 1
ATOM 571 O O . ASN A 1 76 ? -20.413 31.701 53.298 1.00 57.41 76 ASN A O 1
ATOM 575 N N . PRO A 1 77 ? -20.140 29.510 53.760 1.00 55.91 77 PRO A N 1
ATOM 576 C CA . PRO A 1 77 ? -19.809 28.097 53.519 1.00 55.91 77 PRO A CA 1
ATOM 577 C C . PRO A 1 77 ? -21.023 27.139 53.508 1.00 55.91 77 PRO A C 1
ATOM 579 O O . PRO A 1 77 ? -22.013 27.338 54.197 1.00 55.91 77 PRO A O 1
ATOM 582 N N . ARG A 1 78 ? -20.894 26.042 52.745 1.00 69.19 78 ARG A N 1
ATOM 583 C CA . ARG A 1 78 ? -21.920 24.994 52.519 1.00 69.19 78 ARG A CA 1
ATOM 584 C C . ARG A 1 78 ? -21.725 23.735 53.386 1.00 69.19 78 ARG A C 1
ATOM 586 O O . ARG A 1 78 ? -22.279 22.679 53.091 1.00 69.19 78 ARG A O 1
ATOM 593 N N . LEU A 1 79 ? -20.856 23.842 54.389 1.00 74.38 79 LEU A N 1
ATOM 594 C CA . LEU A 1 79 ? -20.411 22.771 55.274 1.00 74.38 79 LEU A CA 1
ATOM 595 C C . LEU A 1 79 ? -20.706 23.177 56.716 1.00 74.38 79 LEU A C 1
ATOM 597 O O . LEU A 1 79 ? -20.222 24.214 57.166 1.00 74.38 79 LEU A O 1
ATOM 601 N N . LEU A 1 80 ? -21.454 22.334 57.412 1.00 77.12 80 LEU A N 1
ATOM 602 C CA . LEU A 1 80 ? -21.865 22.487 58.794 1.00 77.12 80 LEU A CA 1
ATOM 603 C C . LEU A 1 80 ? -21.153 21.436 59.645 1.00 77.12 80 LEU A C 1
ATOM 605 O O . LEU A 1 80 ? -21.545 20.270 59.646 1.00 77.12 80 LEU A O 1
ATOM 609 N N . VAL A 1 81 ? -20.089 21.833 60.345 1.00 79.44 81 VAL A N 1
ATOM 610 C CA . VAL A 1 81 ? -19.305 20.901 61.172 1.00 79.44 81 VAL A CA 1
ATOM 611 C C . VAL A 1 81 ? -19.908 20.792 62.567 1.00 79.44 81 VAL A C 1
ATOM 613 O O . VAL A 1 81 ? -19.790 21.715 63.364 1.00 79.44 81 VAL A O 1
ATOM 616 N N . ILE A 1 82 ? -20.528 19.661 62.877 1.00 82.88 82 ILE A N 1
ATOM 617 C CA . ILE A 1 82 ? -21.154 19.380 64.167 1.00 82.88 82 ILE A CA 1
ATOM 618 C C . ILE A 1 82 ? -20.082 19.083 65.223 1.00 82.88 82 ILE A C 1
ATOM 620 O O . ILE A 1 82 ? -19.132 18.333 64.985 1.00 82.88 82 ILE A O 1
ATOM 624 N N . THR A 1 83 ? -20.258 19.665 66.404 1.00 80.06 83 THR A N 1
ATOM 625 C CA . THR A 1 83 ? -19.415 19.487 67.592 1.00 80.06 83 THR A CA 1
ATOM 626 C C . THR A 1 83 ? -20.286 19.126 68.805 1.00 80.06 83 THR A C 1
ATOM 628 O O . THR A 1 83 ? -21.518 19.122 68.729 1.00 80.06 83 THR A O 1
ATOM 631 N N . GLY A 1 84 ? -19.661 18.783 69.934 1.00 80.62 84 GLY A N 1
ATOM 632 C CA . GLY A 1 84 ? -20.377 18.475 71.177 1.00 80.62 84 GLY A CA 1
ATOM 633 C C . GLY A 1 84 ? -21.256 17.221 71.085 1.00 80.62 84 GLY A C 1
ATOM 634 O O . GLY A 1 84 ? -20.874 16.235 70.462 1.00 80.62 84 GLY A O 1
ATOM 635 N N . ASN A 1 85 ? -22.437 17.254 71.710 1.00 81.38 85 ASN A N 1
ATOM 636 C CA . ASN A 1 85 ? -23.339 16.097 71.852 1.00 81.38 85 ASN A CA 1
ATOM 637 C C . ASN A 1 85 ? -24.165 15.764 70.588 1.00 81.38 85 ASN A C 1
ATOM 639 O O . ASN A 1 85 ? -25.122 15.002 70.678 1.00 81.38 85 ASN A O 1
ATOM 643 N N . GLY A 1 86 ? -23.832 16.331 69.423 1.00 84.31 86 GLY A N 1
ATOM 644 C CA . GLY A 1 86 ? -24.587 16.120 68.184 1.00 84.31 86 GLY A CA 1
ATOM 645 C C . GLY A 1 86 ? -25.821 17.019 68.040 1.00 84.31 86 GLY A C 1
ATOM 646 O O . GLY A 1 86 ? -26.000 17.995 68.780 1.00 84.31 86 GLY A O 1
ATOM 647 N N . LEU A 1 87 ? -26.653 16.721 67.039 1.00 87.06 87 LEU A N 1
ATOM 648 C CA . LEU A 1 87 ? -27.916 17.420 66.773 1.00 87.06 87 LEU A CA 1
ATOM 649 C C . LEU A 1 87 ? -29.043 16.908 67.694 1.00 87.06 87 LEU A C 1
ATOM 651 O O . LEU A 1 87 ? -28.960 15.775 68.167 1.00 87.06 87 LEU A O 1
ATOM 655 N N . PRO A 1 88 ? -30.085 17.716 67.976 1.00 87.44 88 PRO A N 1
ATOM 656 C CA . PRO A 1 88 ? -31.258 17.253 68.717 1.00 87.44 88 PRO A CA 1
ATOM 657 C C . PRO A 1 88 ? -31.925 16.038 68.063 1.00 87.44 88 PRO A C 1
ATOM 659 O O . PRO A 1 88 ? -32.027 15.968 66.838 1.00 87.44 88 PRO A O 1
ATOM 662 N N . THR A 1 89 ? -32.419 15.115 68.888 1.00 91.00 89 THR A N 1
ATOM 663 C CA . THR A 1 89 ? -33.281 14.017 68.438 1.00 91.00 89 THR A CA 1
ATOM 664 C C . THR A 1 89 ? -34.620 14.568 67.969 1.00 91.00 89 THR A C 1
ATOM 666 O O . THR A 1 89 ? -35.282 15.263 68.732 1.00 91.00 89 THR A O 1
ATOM 669 N N . ILE A 1 90 ? -35.033 14.207 66.756 1.00 90.81 90 ILE A N 1
ATOM 670 C CA . ILE A 1 90 ? -36.351 14.497 66.192 1.00 90.81 90 ILE A CA 1
ATOM 671 C C . ILE A 1 90 ? -37.374 13.565 66.849 1.00 90.81 90 ILE A C 1
ATOM 673 O O . ILE A 1 90 ? -37.581 12.443 66.374 1.00 90.81 90 ILE A O 1
ATOM 677 N N . SER A 1 91 ? -37.970 14.005 67.961 1.00 86.38 91 SER A N 1
ATOM 678 C CA . SER A 1 91 ? -38.894 13.198 68.766 1.00 86.38 91 SER A CA 1
ATOM 679 C C . SER A 1 91 ? -40.195 13.884 69.170 1.00 86.38 91 SER A C 1
ATOM 681 O O . SER A 1 91 ? -40.200 14.911 69.841 1.00 86.38 91 SER A O 1
ATOM 683 N N . GLY A 1 92 ? -41.323 13.251 68.843 1.00 71.12 92 GLY A N 1
ATOM 684 C CA . GLY A 1 92 ? -42.631 13.899 68.964 1.00 71.12 92 GLY A CA 1
ATOM 685 C C . GLY A 1 92 ? -42.826 15.006 67.915 1.00 71.12 92 GLY A C 1
ATOM 686 O O . GLY A 1 92 ? -41.922 15.289 67.132 1.00 71.12 92 GLY A O 1
ATOM 687 N N . GLY A 1 93 ? -44.028 15.590 67.873 1.00 61.19 93 GLY A N 1
ATOM 688 C CA . GLY A 1 93 ? -44.377 16.664 66.929 1.00 61.19 93 GLY A CA 1
ATOM 689 C C . GLY A 1 93 ? -45.253 16.229 65.745 1.00 61.19 93 GLY A C 1
ATOM 690 O O . GLY A 1 93 ? -45.610 15.054 65.611 1.00 61.19 93 GLY A O 1
ATOM 691 N N . GLY A 1 94 ? -45.658 17.220 64.944 1.00 68.88 94 GLY A N 1
ATOM 692 C CA . GLY A 1 94 ? -46.377 17.046 63.677 1.00 68.88 94 GLY A CA 1
ATOM 693 C C . GLY A 1 94 ? -45.430 16.629 62.538 1.00 68.88 94 GLY A C 1
ATOM 694 O O . GLY A 1 94 ? -44.269 16.306 62.792 1.00 68.88 94 GLY A O 1
ATOM 695 N N . PRO A 1 95 ? -45.901 16.582 61.281 1.00 82.88 95 PRO A N 1
ATOM 696 C CA . PRO A 1 95 ? -45.044 16.300 60.128 1.00 82.88 95 PRO A CA 1
ATOM 697 C C . PRO A 1 95 ? -43.880 17.304 60.016 1.00 82.88 95 PRO A C 1
ATOM 699 O O . PRO A 1 95 ? -44.082 18.496 60.211 1.00 82.88 95 PRO A O 1
ATOM 702 N N . LEU A 1 96 ? -42.676 16.843 59.660 1.00 87.38 96 LEU A N 1
ATOM 703 C CA . LEU A 1 96 ? -41.474 17.685 59.543 1.00 87.38 96 LEU A CA 1
ATOM 704 C C . LEU A 1 96 ? -40.718 17.379 58.252 1.00 87.38 96 LEU A C 1
ATOM 706 O O . LEU A 1 96 ? -40.246 16.263 58.059 1.00 87.38 96 LEU A O 1
ATOM 710 N N . ARG A 1 97 ? -40.470 18.387 57.422 1.00 89.69 97 ARG A N 1
ATOM 711 C CA . ARG A 1 97 ? -39.602 18.329 56.248 1.00 89.69 97 ARG A CA 1
ATOM 712 C C . ARG A 1 97 ? -38.308 19.108 56.470 1.00 89.69 97 ARG A C 1
ATOM 714 O O . ARG A 1 97 ? -38.327 20.294 56.761 1.00 89.69 97 ARG A O 1
ATOM 721 N N . ILE A 1 98 ? -37.167 18.476 56.216 1.00 90.56 98 ILE A N 1
ATOM 722 C CA . ILE A 1 98 ? -35.855 19.128 56.142 1.00 90.56 98 ILE A CA 1
ATOM 723 C C . ILE A 1 98 ? -35.370 19.074 54.692 1.00 90.56 98 ILE A C 1
ATOM 725 O O . ILE A 1 98 ? -35.080 17.995 54.171 1.00 90.56 98 ILE A O 1
ATOM 729 N N . ASP A 1 99 ? -35.271 20.234 54.042 1.00 89.31 99 ASP A N 1
ATOM 730 C CA . ASP A 1 99 ? -34.881 20.368 52.637 1.00 89.31 99 ASP A CA 1
ATOM 731 C C . ASP A 1 99 ? -33.549 21.114 52.494 1.00 89.31 99 ASP A C 1
ATOM 733 O O . ASP A 1 99 ? -33.458 22.327 52.679 1.00 89.31 99 ASP A O 1
ATOM 737 N N . GLY A 1 100 ? -32.500 20.372 52.139 1.00 86.62 100 GLY A N 1
ATOM 738 C CA . GLY A 1 100 ? -31.146 20.888 51.937 1.00 86.62 100 GLY A CA 1
ATOM 739 C C . GLY A 1 100 ? -30.880 21.521 50.569 1.00 86.62 100 GLY A C 1
ATOM 740 O O . GLY A 1 100 ? -29.711 21.732 50.233 1.00 86.62 100 GLY A O 1
ATOM 741 N N . SER A 1 101 ? -31.910 21.792 49.759 1.00 85.44 101 SER A N 1
ATOM 742 C CA . SER A 1 101 ? -31.764 22.445 48.451 1.00 85.44 101 SER A CA 1
ATOM 743 C C . SER A 1 101 ? -31.253 23.881 48.578 1.00 85.44 101 SER A C 1
ATOM 745 O O . SER A 1 101 ? -31.862 24.700 49.261 1.00 85.44 101 SER A O 1
ATOM 747 N N . LEU A 1 102 ? -30.186 24.219 47.847 1.00 79.06 102 LEU A N 1
ATOM 748 C CA . LEU A 1 102 ? -29.683 25.593 47.739 1.00 79.06 102 LEU A CA 1
ATOM 749 C C . LEU A 1 102 ? -29.993 26.201 46.353 1.00 79.06 102 LEU A C 1
ATOM 751 O O . LEU A 1 102 ? -30.020 25.466 45.359 1.00 79.06 102 LEU A O 1
ATOM 755 N N . PRO A 1 103 ? -30.161 27.539 46.233 1.00 76.81 103 PRO A N 1
ATOM 756 C CA . PRO A 1 103 ? -30.491 28.207 44.964 1.00 76.81 103 PRO A CA 1
ATOM 757 C C . PRO A 1 103 ? -29.485 27.986 43.823 1.00 76.81 103 PRO A C 1
ATOM 759 O O . PRO A 1 103 ? -29.831 28.121 42.653 1.00 76.81 103 PRO A O 1
ATOM 762 N N . ASP A 1 104 ? -28.236 27.646 44.147 1.00 75.31 104 ASP A N 1
ATOM 763 C CA . ASP A 1 104 ? -27.168 27.366 43.180 1.00 75.31 104 ASP A CA 1
ATOM 764 C C . ASP A 1 104 ? -27.109 25.890 42.735 1.00 75.31 104 ASP A C 1
ATOM 766 O O . ASP A 1 104 ? -26.148 25.476 42.080 1.00 75.31 104 ASP A O 1
ATOM 770 N N . GLY A 1 105 ? -28.118 25.091 43.101 1.00 75.94 105 GLY A N 1
ATOM 771 C CA . GLY A 1 105 ? -28.229 23.672 42.762 1.00 75.94 105 GLY A CA 1
ATOM 772 C C . GLY A 1 105 ? -27.362 22.746 43.617 1.00 75.94 105 GLY A C 1
ATOM 773 O O . GLY A 1 105 ? -27.305 21.547 43.343 1.00 75.94 105 GLY A O 1
ATOM 774 N N . LYS A 1 106 ? -26.674 23.266 44.641 1.00 76.38 106 LYS A N 1
ATOM 775 C CA . LYS A 1 106 ? -25.888 22.456 45.583 1.00 76.38 106 LYS A CA 1
ATOM 776 C C . LYS A 1 106 ? -26.740 22.008 46.769 1.00 76.38 106 LYS A C 1
ATOM 778 O O . LYS A 1 106 ? -27.865 22.465 46.952 1.00 76.38 106 LYS A O 1
ATOM 783 N N . ILE A 1 107 ? -26.179 21.099 47.565 1.00 79.31 107 ILE A N 1
ATOM 784 C CA . ILE A 1 107 ? -26.830 20.531 48.747 1.00 79.31 107 ILE A CA 1
ATOM 785 C C . ILE A 1 107 ? -26.049 20.839 50.022 1.00 79.31 107 ILE A C 1
ATOM 787 O O . ILE A 1 107 ? -24.819 20.960 49.996 1.00 79.31 107 ILE A O 1
ATOM 791 N N . VAL A 1 108 ? -26.771 20.965 51.131 1.00 82.25 108 VAL A N 1
ATOM 792 C CA . VAL A 1 108 ? -26.203 21.225 52.461 1.00 82.25 108 VAL A CA 1
ATOM 793 C C . VAL A 1 108 ? -25.418 20.017 52.962 1.00 82.25 108 VAL A C 1
ATOM 795 O O . VAL A 1 108 ? -25.888 18.884 52.868 1.00 82.25 108 VAL A O 1
ATOM 798 N N . HIS A 1 109 ? -24.226 20.256 53.516 1.00 84.31 109 HIS A N 1
ATOM 799 C CA . HIS A 1 109 ? -23.369 19.209 54.069 1.00 84.31 109 HIS A CA 1
ATOM 800 C C . HIS A 1 109 ? -23.248 19.305 55.586 1.00 84.31 109 HIS A C 1
ATOM 802 O O . HIS A 1 109 ? -22.599 20.207 56.100 1.00 84.31 109 HIS A O 1
ATOM 808 N N . ILE A 1 110 ? -23.845 18.341 56.279 1.00 86.69 110 ILE A N 1
ATOM 809 C CA . ILE A 1 110 ? -23.784 18.126 57.720 1.00 86.69 110 ILE A CA 1
ATOM 810 C C . ILE A 1 110 ? -22.656 17.137 58.020 1.00 86.69 110 ILE A C 1
ATOM 812 O O . ILE A 1 110 ? -22.643 16.008 57.524 1.00 86.69 110 ILE A O 1
ATOM 816 N N . ASP A 1 111 ? -21.706 17.569 58.839 1.00 85.88 111 ASP A N 1
ATOM 817 C CA . ASP A 1 111 ? -20.435 16.889 59.012 1.00 85.88 111 ASP A CA 1
ATOM 818 C C . ASP A 1 111 ? -20.106 16.594 60.473 1.00 85.88 111 ASP A C 1
ATOM 820 O O . ASP A 1 111 ? -19.916 17.505 61.271 1.00 85.88 111 ASP A O 1
ATOM 824 N N . GLY A 1 112 ? -19.980 15.316 60.814 1.00 88.75 112 GLY A N 1
ATOM 825 C CA . GLY A 1 112 ? -19.716 14.858 62.177 1.00 88.75 112 GLY A CA 1
ATOM 826 C C . GLY A 1 112 ? -18.238 14.704 62.536 1.00 88.75 112 GLY A C 1
ATOM 827 O O . GLY A 1 112 ? -17.922 14.038 63.514 1.00 88.75 112 GLY A O 1
ATOM 828 N N . SER A 1 113 ? -17.286 15.253 61.776 1.00 86.62 113 SER A N 1
ATOM 829 C CA . SER A 1 113 ? -15.867 14.898 61.975 1.00 86.62 113 SER A CA 1
ATOM 830 C C . SER A 1 113 ? -15.286 15.236 63.357 1.00 86.62 113 SER A C 1
ATOM 832 O O . SER A 1 113 ? -14.272 14.643 63.747 1.00 86.62 113 SER A O 1
ATOM 834 N N . LEU A 1 114 ? -15.932 16.142 64.098 1.00 87.06 114 LEU A N 1
ATOM 835 C CA . LEU A 1 114 ? -15.518 16.613 65.420 1.00 87.06 114 LEU A CA 1
ATOM 836 C C . LEU A 1 114 ? -16.420 16.137 66.574 1.00 87.06 114 LEU A C 1
ATOM 838 O O . LEU A 1 114 ? -16.166 16.520 67.716 1.00 87.06 114 LEU A O 1
ATOM 842 N N . VAL A 1 115 ? -17.441 15.305 66.322 1.00 87.69 115 VAL A N 1
ATOM 843 C CA . VAL A 1 115 ? -18.273 14.756 67.409 1.00 87.69 115 VAL A CA 1
ATOM 844 C C . VAL A 1 115 ? -17.556 13.607 68.147 1.00 87.69 115 VAL A C 1
ATOM 846 O O . VAL A 1 115 ? -16.707 12.933 67.545 1.00 87.69 115 VAL A O 1
ATOM 849 N N . PRO A 1 116 ? -17.866 13.365 69.438 1.00 90.88 116 PRO A N 1
ATOM 850 C CA . PRO A 1 116 ? -17.396 12.201 70.191 1.00 90.88 116 PRO A CA 1
ATOM 851 C C . PRO A 1 116 ? -17.857 10.863 69.602 1.00 90.88 116 PRO A C 1
ATOM 853 O O . PRO A 1 116 ? -18.815 10.798 68.833 1.00 90.88 116 PRO A O 1
ATOM 856 N N . ASP A 1 117 ? -17.190 9.780 70.005 1.00 90.44 117 ASP A N 1
ATOM 857 C CA . ASP A 1 117 ? -17.576 8.420 69.625 1.00 90.44 117 ASP A CA 1
ATOM 858 C C . ASP A 1 117 ? -18.994 8.068 70.105 1.00 90.44 117 ASP A C 1
ATOM 860 O O . ASP A 1 117 ? -19.372 8.406 71.224 1.00 90.44 117 ASP A O 1
ATOM 864 N N . GLY A 1 118 ? -19.778 7.394 69.254 1.00 90.06 118 GLY A N 1
ATOM 865 C CA . GLY A 1 118 ? -21.173 7.039 69.549 1.00 90.06 118 GLY A CA 1
ATOM 866 C C . GLY A 1 118 ? -22.208 8.123 69.225 1.00 90.06 118 GLY A C 1
ATOM 867 O O . GLY A 1 118 ? -23.384 7.927 69.507 1.00 90.06 118 GLY A O 1
ATOM 868 N N . VAL A 1 119 ? -21.802 9.255 68.636 1.00 93.81 119 VAL A N 1
ATOM 869 C CA . VAL A 1 119 ? -22.739 10.309 68.215 1.00 93.81 119 VAL A CA 1
ATOM 870 C C . VAL A 1 119 ? -23.164 10.107 66.748 1.00 93.81 119 VAL A C 1
ATOM 872 O O . VAL A 1 119 ? -22.299 10.172 65.859 1.00 93.81 119 VAL A O 1
ATOM 875 N N . PRO A 1 120 ? -24.466 9.874 66.477 1.00 94.38 120 PRO A N 1
ATOM 876 C CA . PRO A 1 120 ? -25.012 9.749 65.125 1.00 94.38 120 PRO A CA 1
ATOM 877 C C . PRO A 1 120 ? -25.262 11.117 64.475 1.00 94.38 120 PRO A C 1
ATOM 879 O O . PRO A 1 120 ? -25.139 12.159 65.120 1.00 94.38 120 PRO A O 1
ATOM 882 N N . GLY A 1 121 ? -25.610 11.115 63.185 1.00 93.56 121 GLY A N 1
ATOM 883 C CA . GLY A 1 121 ? -25.928 12.338 62.441 1.00 93.56 121 GLY A CA 1
ATOM 884 C C . GLY A 1 121 ? -27.290 12.928 62.785 1.00 93.56 121 GLY A C 1
ATOM 885 O O . GLY A 1 121 ? -27.371 13.973 63.429 1.00 93.56 121 GLY A O 1
ATOM 886 N N . LEU A 1 122 ? -28.356 12.261 62.348 1.00 94.56 122 LEU A N 1
ATOM 887 C CA . LEU A 1 122 ? -29.738 12.595 62.699 1.00 94.56 122 LEU A CA 1
ATOM 888 C C . LEU A 1 122 ? -30.401 11.404 63.387 1.00 94.56 122 LEU A C 1
ATOM 890 O O . LEU A 1 122 ? -30.213 10.264 62.967 1.00 94.56 122 LEU A O 1
ATOM 894 N N . ILE A 1 123 ? -31.204 11.673 64.414 1.00 95.44 123 ILE A N 1
ATOM 895 C CA . ILE A 1 123 ? -32.010 10.663 65.107 1.00 95.44 123 ILE A CA 1
ATOM 896 C C . ILE A 1 123 ? -33.475 11.055 64.950 1.00 95.44 123 ILE A C 1
ATOM 898 O O . ILE A 1 123 ? -33.846 12.158 65.333 1.00 95.44 123 ILE A O 1
ATOM 902 N N . ILE A 1 124 ? -34.290 10.160 64.400 1.00 95.88 124 ILE A N 1
ATOM 903 C CA . ILE A 1 124 ? -35.748 10.261 64.322 1.00 95.88 124 ILE A CA 1
ATOM 904 C C . ILE A 1 124 ? -36.307 9.205 65.269 1.00 95.88 124 ILE A C 1
ATOM 906 O O . ILE A 1 124 ? -36.092 8.013 65.052 1.00 95.88 124 ILE A O 1
ATOM 910 N N . GLU A 1 125 ? -36.973 9.629 66.338 1.00 95.06 125 GLU A N 1
ATOM 911 C CA . GLU A 1 125 ? -37.407 8.734 67.407 1.00 95.06 125 GLU A CA 1
ATOM 912 C C . GLU A 1 125 ? -38.833 9.033 67.875 1.00 95.06 125 GLU A C 1
ATOM 914 O O . GLU A 1 125 ? -39.106 10.138 68.318 1.00 95.06 125 GLU A O 1
ATOM 919 N N . ASN A 1 126 ? -39.729 8.039 67.880 1.00 93.00 126 ASN A N 1
ATOM 920 C CA . ASN A 1 126 ? -41.135 8.218 68.280 1.00 93.00 126 ASN A CA 1
ATOM 921 C C . ASN A 1 126 ? -41.861 9.319 67.471 1.00 93.00 126 ASN A C 1
ATOM 923 O O . ASN A 1 126 ? -42.639 10.093 68.033 1.00 93.00 126 ASN A O 1
ATOM 927 N N . SER A 1 127 ? -41.597 9.398 66.162 1.00 90.75 127 SER A N 1
ATOM 928 C CA . SER A 1 127 ? -42.085 10.473 65.282 1.00 90.75 127 SER A CA 1
ATOM 929 C C . SER A 1 127 ? -42.849 9.933 64.071 1.00 90.75 127 SER A C 1
ATOM 931 O O . SER A 1 127 ? -42.685 8.774 63.679 1.00 90.75 127 SER A O 1
ATOM 933 N N . SER A 1 128 ? -43.694 10.771 63.461 1.00 91.00 128 SER A N 1
ATOM 934 C CA . SER A 1 128 ? -44.433 10.428 62.242 1.00 91.00 128 SER A CA 1
ATOM 935 C C . SER A 1 128 ? -44.444 11.567 61.226 1.00 91.00 128 SER A C 1
ATOM 937 O O . SER A 1 128 ? -44.652 12.711 61.604 1.00 91.00 128 SER A O 1
ATOM 939 N N . GLY A 1 129 ? -44.288 11.257 59.935 1.00 90.56 129 GLY A N 1
ATOM 940 C CA . GLY A 1 129 ? -44.377 12.258 58.861 1.00 90.56 129 GLY A CA 1
ATOM 941 C C . GLY A 1 129 ? -43.094 13.059 58.646 1.00 90.56 129 GLY A C 1
ATOM 942 O O . GLY A 1 129 ? -43.165 14.237 58.314 1.00 90.56 129 GLY A O 1
ATOM 943 N N . VAL A 1 130 ? -41.926 12.443 58.851 1.00 93.62 130 VAL A N 1
ATOM 944 C CA . VAL A 1 130 ? -40.629 13.118 58.686 1.00 93.62 130 VAL A CA 1
ATOM 945 C C . VAL A 1 130 ? -40.099 12.937 57.263 1.00 93.62 130 VAL A C 1
ATOM 947 O O . VAL A 1 130 ? -39.945 11.812 56.795 1.00 93.62 130 VAL A O 1
ATOM 950 N N . VAL A 1 131 ? -39.749 14.025 56.581 1.00 94.94 131 VAL A N 1
ATOM 951 C CA . VAL A 1 131 ? -39.179 14.033 55.232 1.00 94.94 131 VAL A CA 1
ATOM 952 C C . VAL A 1 131 ? -37.782 14.647 55.248 1.00 94.94 131 VAL A C 1
ATOM 954 O O . VAL A 1 131 ? -37.606 15.813 55.571 1.00 94.94 131 VAL A O 1
ATOM 957 N N . LEU A 1 132 ? -36.772 13.889 54.834 1.00 96.19 132 LEU A N 1
ATOM 958 C CA . LEU A 1 132 ? -35.413 14.375 54.608 1.00 96.19 132 LEU A CA 1
ATOM 959 C C . LEU A 1 132 ? -35.147 14.443 53.101 1.00 96.19 132 LEU A C 1
ATOM 961 O O . LEU A 1 132 ? -35.230 13.431 52.401 1.00 96.19 132 LEU A O 1
ATOM 965 N N . HIS A 1 133 ? -34.819 15.625 52.586 1.00 94.69 133 HIS A N 1
ATOM 966 C CA . HIS A 1 133 ? -34.590 15.847 51.160 1.00 94.69 133 HIS A CA 1
ATOM 967 C C . HIS A 1 133 ? -33.272 16.583 50.912 1.00 94.69 133 HIS A C 1
ATOM 969 O O . HIS A 1 133 ? -33.011 17.619 51.519 1.00 94.69 133 HIS A O 1
ATOM 975 N N . LYS A 1 134 ? -32.448 16.073 49.985 1.00 91.25 134 LYS A N 1
ATOM 976 C CA . LYS A 1 134 ? -31.211 16.731 49.516 1.00 91.25 134 LYS A CA 1
ATOM 977 C C . LYS A 1 134 ? -30.252 17.175 50.628 1.00 91.25 134 LYS A C 1
ATOM 979 O O . LYS A 1 134 ? -29.718 18.280 50.604 1.00 91.25 134 LYS A O 1
ATOM 984 N N . LEU A 1 135 ? -29.972 16.290 51.581 1.00 89.81 135 LEU A N 1
ATOM 985 C CA . LEU A 1 135 ? -28.956 16.507 52.616 1.00 89.81 135 LEU A CA 1
ATOM 986 C C . LEU A 1 135 ? -27.705 15.678 52.330 1.00 89.81 135 LEU A C 1
ATOM 988 O O . LEU A 1 135 ? -27.803 14.577 51.802 1.00 89.81 135 LEU A O 1
ATOM 992 N N . THR A 1 136 ? -26.525 16.166 52.707 1.00 89.75 136 THR A N 1
ATOM 993 C CA . THR A 1 136 ? -25.330 15.324 52.868 1.00 89.75 136 THR A CA 1
ATOM 994 C C . THR A 1 136 ? -25.051 15.123 54.350 1.00 89.75 136 THR A C 1
ATOM 996 O O . THR A 1 136 ? -24.900 16.110 55.061 1.00 89.75 136 THR A O 1
ATOM 999 N N . ILE A 1 137 ? -24.946 13.876 54.808 1.00 91.62 137 ILE A N 1
ATOM 1000 C CA . ILE A 1 137 ? -24.676 13.523 56.211 1.00 91.62 137 ILE A CA 1
ATOM 1001 C C . ILE A 1 137 ? -23.493 12.556 56.260 1.00 91.62 137 ILE A C 1
ATOM 1003 O O . ILE A 1 137 ? -23.586 11.420 55.785 1.00 91.62 137 ILE A O 1
ATOM 1007 N N . ALA A 1 138 ? -22.362 13.001 56.802 1.00 90.94 138 ALA A N 1
ATOM 1008 C CA . ALA A 1 138 ? -21.109 12.254 56.711 1.00 90.94 138 ALA A CA 1
ATOM 1009 C C . ALA A 1 138 ? -20.201 12.438 57.938 1.00 90.94 138 ALA A C 1
ATOM 1011 O O . ALA A 1 138 ? -20.341 13.388 58.708 1.00 90.94 138 ALA A O 1
ATOM 1012 N N . ARG A 1 139 ? -19.216 11.539 58.078 1.00 89.25 139 ARG A N 1
ATOM 1013 C CA . ARG A 1 139 ? -18.163 11.549 59.112 1.00 89.25 139 ARG A CA 1
ATOM 1014 C C . ARG A 1 139 ? -18.626 11.467 60.572 1.00 89.25 139 ARG A C 1
ATOM 1016 O O . ARG A 1 139 ? -17.826 11.759 61.461 1.00 89.25 139 ARG A O 1
ATOM 1023 N N . PHE A 1 140 ? -19.854 11.030 60.841 1.00 93.00 140 PHE A N 1
ATOM 1024 C CA . PHE A 1 140 ? -20.323 10.796 62.208 1.00 93.00 140 PHE A CA 1
ATOM 1025 C C . PHE A 1 140 ? -19.666 9.567 62.840 1.00 93.00 140 PHE A C 1
ATOM 1027 O O . PHE A 1 140 ? -19.158 8.674 62.152 1.00 93.00 140 PHE A O 1
ATOM 1034 N N . ARG A 1 141 ? -19.622 9.540 64.176 1.00 92.31 141 ARG A N 1
ATOM 1035 C CA . ARG A 1 141 ? -18.948 8.477 64.936 1.00 92.31 141 ARG A CA 1
ATOM 1036 C C . ARG A 1 141 ? -19.870 7.326 65.353 1.00 92.31 141 ARG A C 1
ATOM 1038 O O . ARG A 1 141 ? -19.415 6.431 66.061 1.00 92.31 141 ARG A O 1
ATOM 1045 N N . ASP A 1 142 ? -21.104 7.346 64.875 1.00 94.00 142 ASP A N 1
ATOM 1046 C CA . ASP A 1 142 ? -22.072 6.248 64.851 1.00 94.00 142 ASP A CA 1
ATOM 1047 C C . ASP A 1 142 ? -22.731 6.235 63.451 1.00 94.00 142 ASP A C 1
ATOM 1049 O O . ASP A 1 142 ? -22.067 6.577 62.467 1.00 94.00 142 ASP A O 1
ATOM 1053 N N . SER A 1 143 ? -23.996 5.839 63.333 1.00 95.56 143 SER A N 1
ATOM 1054 C CA . SER A 1 143 ? -24.756 5.815 62.090 1.00 95.56 143 SER A CA 1
ATOM 1055 C C . SER A 1 143 ? -25.070 7.223 61.576 1.00 95.56 143 SER A C 1
ATOM 1057 O O . SER A 1 143 ? -25.226 8.171 62.349 1.00 95.56 143 SER A O 1
ATOM 1059 N N . GLY A 1 144 ? -25.172 7.378 60.255 1.00 95.62 144 GLY A N 1
ATOM 1060 C CA . GLY A 1 144 ? -25.518 8.665 59.645 1.00 95.62 144 GLY A CA 1
ATOM 1061 C C . GLY A 1 144 ? -26.921 9.126 60.043 1.00 95.62 144 GLY A C 1
ATOM 1062 O O . GLY A 1 144 ? -27.101 10.246 60.512 1.00 95.62 144 GLY A O 1
ATOM 1063 N N . ILE A 1 145 ? -27.909 8.246 59.892 1.00 97.94 145 ILE A N 1
ATOM 1064 C CA . ILE A 1 145 ? -29.305 8.499 60.261 1.00 97.94 145 ILE A CA 1
ATOM 1065 C C . ILE A 1 145 ? -29.827 7.302 61.058 1.00 97.94 145 ILE A C 1
ATOM 1067 O O . ILE A 1 145 ? -29.650 6.162 60.634 1.00 97.94 145 ILE A O 1
ATOM 1071 N N . ILE A 1 146 ? -30.488 7.552 62.185 1.00 98.12 146 ILE A N 1
ATOM 1072 C CA . ILE A 1 146 ? -31.188 6.539 62.982 1.00 98.12 146 ILE A CA 1
ATOM 1073 C C . ILE A 1 146 ? -32.688 6.829 62.933 1.00 98.12 146 ILE A C 1
ATOM 1075 O O . ILE A 1 146 ? -33.101 7.955 63.188 1.00 98.12 146 ILE A O 1
ATOM 1079 N N . ILE A 1 147 ? -33.495 5.815 62.626 1.00 98.06 147 ILE A N 1
ATOM 1080 C CA . ILE A 1 147 ? -34.960 5.840 62.658 1.00 98.06 147 ILE A CA 1
ATOM 1081 C C . ILE A 1 147 ? -35.408 4.793 63.678 1.00 98.06 147 ILE A C 1
ATOM 1083 O O . ILE A 1 147 ? -35.134 3.605 63.515 1.00 98.06 147 ILE A O 1
ATOM 1087 N N . GLN A 1 148 ? -36.070 5.230 64.743 1.00 96.56 148 GLN A N 1
ATOM 1088 C CA . GLN A 1 148 ? -36.458 4.389 65.870 1.00 96.56 148 GLN A CA 1
ATOM 1089 C C . GLN A 1 148 ? -37.917 4.634 66.259 1.00 96.56 148 GLN A C 1
ATOM 1091 O O . GLN A 1 148 ? -38.326 5.784 66.403 1.00 96.56 148 GLN A O 1
ATOM 1096 N N . ASN A 1 149 ? -38.704 3.572 66.461 1.00 96.00 149 ASN A N 1
ATOM 1097 C CA . ASN A 1 149 ? -40.111 3.659 66.883 1.00 96.00 149 ASN A CA 1
ATOM 1098 C C . ASN A 1 149 ? -40.938 4.684 66.075 1.00 96.00 149 ASN A C 1
ATOM 1100 O O . ASN A 1 149 ? -41.768 5.396 66.638 1.00 96.00 149 ASN A O 1
ATOM 1104 N N . SER A 1 150 ? -40.655 4.847 64.782 1.00 95.81 150 SER A N 1
ATOM 1105 C CA . SER A 1 150 ? -41.185 5.956 63.978 1.00 95.81 150 SER A CA 1
ATOM 1106 C C . SER A 1 150 ? -41.952 5.454 62.765 1.00 95.81 150 SER A C 1
ATOM 1108 O O . SER A 1 150 ? -41.740 4.332 62.303 1.00 95.81 150 SER A O 1
ATOM 1110 N N . SER A 1 151 ? -42.847 6.284 62.230 1.00 95.12 151 SER A N 1
ATOM 1111 C CA . SER A 1 151 ? -43.624 5.930 61.041 1.00 95.12 151 SER A CA 1
ATOM 1112 C C . SER A 1 151 ? -43.658 7.014 59.972 1.00 95.12 151 SER A C 1
ATOM 1114 O O . SER A 1 151 ? -43.332 8.163 60.243 1.00 95.12 151 SER A O 1
ATOM 1116 N N . ASN A 1 152 ? -44.013 6.659 58.737 1.00 94.44 152 ASN A N 1
ATOM 1117 C CA . ASN A 1 152 ? -44.170 7.616 57.635 1.00 94.44 152 ASN A CA 1
ATOM 1118 C C . ASN A 1 152 ? -42.932 8.525 57.456 1.00 94.44 152 ASN A C 1
ATOM 1120 O O . ASN A 1 152 ? -43.036 9.752 57.460 1.00 94.44 152 ASN A O 1
ATOM 1124 N N . VAL A 1 153 ? -41.743 7.917 57.373 1.00 97.31 153 VAL A N 1
ATOM 1125 C CA . VAL A 1 153 ? -40.467 8.632 57.204 1.00 97.31 153 VAL A CA 1
ATOM 1126 C C . VAL A 1 153 ? -40.000 8.499 55.761 1.00 97.31 153 VAL A C 1
ATOM 1128 O O . VAL A 1 153 ? -39.885 7.386 55.262 1.00 97.31 153 VAL A O 1
ATOM 1131 N N . THR A 1 154 ? -39.686 9.605 55.090 1.00 97.88 154 THR A N 1
ATOM 1132 C CA . THR A 1 154 ? -39.198 9.605 53.703 1.00 97.88 154 THR A CA 1
ATOM 1133 C C . THR A 1 154 ? -37.824 10.253 53.606 1.00 97.88 154 THR A C 1
ATOM 1135 O O . THR A 1 154 ? -37.632 11.369 54.068 1.00 97.88 154 THR A O 1
ATOM 1138 N N . ILE A 1 155 ? -36.863 9.594 52.963 1.00 98.19 155 ILE A N 1
ATOM 1139 C CA . ILE A 1 155 ? -35.516 10.125 52.716 1.00 98.19 155 ILE A CA 1
ATOM 1140 C C . ILE A 1 155 ? -35.266 10.092 51.214 1.00 98.19 155 ILE A C 1
ATOM 1142 O O . ILE A 1 155 ? -35.255 9.014 50.632 1.00 98.19 155 ILE A O 1
ATOM 1146 N N . THR A 1 156 ? -35.066 11.239 50.568 1.00 97.06 156 THR A N 1
ATOM 1147 C CA . THR A 1 156 ? -34.936 11.337 49.100 1.00 97.06 156 THR A CA 1
ATOM 1148 C C . THR A 1 156 ? -33.770 12.222 48.679 1.00 97.06 156 THR A C 1
ATOM 1150 O O . THR A 1 156 ? -33.427 13.198 49.356 1.00 97.06 156 THR A O 1
ATOM 1153 N N . SER A 1 157 ? -33.166 11.890 47.534 1.00 93.81 157 SER A N 1
ATOM 1154 C CA . SER A 1 157 ? -32.125 12.685 46.860 1.00 93.81 157 SER A CA 1
ATOM 1155 C C . SER A 1 157 ? -30.950 13.111 47.762 1.00 93.81 157 SER A C 1
ATOM 1157 O O . SER A 1 157 ? -30.294 14.121 47.502 1.00 93.81 157 SER A O 1
ATOM 1159 N N . SER A 1 158 ? -30.702 12.384 48.851 1.00 93.19 158 SER A N 1
ATOM 1160 C CA . SER A 1 158 ? -29.719 12.715 49.885 1.00 93.19 158 SER A CA 1
ATOM 1161 C C . SER A 1 158 ? -28.458 11.860 49.743 1.00 93.19 158 SER A C 1
ATOM 1163 O O . SER A 1 158 ? -28.469 10.801 49.118 1.00 93.19 158 SER A O 1
ATOM 1165 N N . THR A 1 159 ? -27.349 12.319 50.320 1.00 92.06 159 THR A N 1
ATOM 1166 C CA . THR A 1 159 ? -26.073 11.599 50.377 1.00 92.06 159 THR A CA 1
ATOM 1167 C C . THR A 1 159 ? -25.731 11.233 51.823 1.00 92.06 159 THR A C 1
ATOM 1169 O O . THR A 1 159 ? -25.695 12.104 52.686 1.00 92.06 159 THR A O 1
ATOM 1172 N N . VAL A 1 160 ? -25.436 9.962 52.107 1.00 92.50 160 VAL A N 1
ATOM 1173 C CA . VAL A 1 160 ? -25.094 9.489 53.460 1.00 92.50 160 VAL A CA 1
ATOM 1174 C C . VAL A 1 160 ? -23.776 8.711 53.446 1.00 92.50 160 VAL A C 1
ATOM 1176 O O . VAL A 1 160 ? -23.676 7.649 52.832 1.00 92.50 160 VAL A O 1
ATOM 1179 N N . GLY A 1 161 ? -22.762 9.237 54.137 1.00 85.06 161 GLY A N 1
ATOM 1180 C CA . GLY A 1 161 ? -21.428 8.633 54.276 1.00 85.06 161 GLY A CA 1
ATOM 1181 C C . GLY A 1 161 ? -20.386 9.048 53.223 1.00 85.06 161 GLY A C 1
ATOM 1182 O O . GLY A 1 161 ? -19.218 8.692 53.336 1.00 85.06 161 GLY A O 1
ATOM 1183 N N . THR A 1 162 ? -20.738 9.870 52.234 1.00 72.62 162 THR A N 1
ATOM 1184 C CA . THR A 1 162 ? -19.763 10.540 51.347 1.00 72.62 162 THR A CA 1
ATOM 1185 C C . THR A 1 162 ? -20.153 11.990 51.116 1.00 72.62 162 THR A C 1
ATOM 1187 O O . THR A 1 162 ? -21.271 12.383 51.420 1.00 72.62 162 THR A O 1
ATOM 1190 N N . ASN A 1 163 ? -19.257 12.798 50.545 1.00 58.34 163 ASN A N 1
ATOM 1191 C CA . ASN A 1 163 ? -19.650 14.109 50.028 1.00 58.34 163 ASN A CA 1
ATOM 1192 C C . ASN A 1 163 ? -20.337 13.975 48.643 1.00 58.34 163 ASN A C 1
ATOM 1194 O O . ASN A 1 163 ? -20.211 12.924 48.004 1.00 58.34 163 ASN A O 1
ATOM 1198 N N . PRO A 1 164 ? -20.994 15.032 48.124 1.00 50.72 164 PRO A N 1
ATOM 1199 C CA . PRO A 1 164 ? -21.643 15.021 46.802 1.00 50.72 164 PRO A CA 1
ATOM 1200 C C . PRO A 1 164 ? -20.683 14.787 45.619 1.00 50.72 164 PRO A C 1
ATOM 1202 O O . PRO A 1 164 ? -21.124 14.609 44.490 1.00 50.72 164 PRO A O 1
ATOM 1205 N N . ALA A 1 165 ? -19.366 14.821 45.861 1.00 51.34 165 ALA A N 1
ATOM 1206 C CA . ALA A 1 165 ? -18.307 14.668 44.865 1.00 51.34 165 ALA A CA 1
ATOM 1207 C C . ALA A 1 165 ? -17.670 13.261 44.856 1.00 51.34 165 ALA A C 1
ATOM 1209 O O . ALA A 1 165 ? -16.621 13.079 44.243 1.00 51.34 165 ALA A O 1
ATOM 1210 N N . ASN A 1 166 ? -18.267 12.271 45.534 1.00 52.41 166 ASN A N 1
ATOM 1211 C CA . ASN A 1 166 ? -17.766 10.889 45.616 1.00 52.41 166 ASN A CA 1
ATOM 1212 C C . ASN A 1 166 ? -16.357 10.733 46.204 1.00 52.41 166 ASN A C 1
ATOM 1214 O O . ASN A 1 166 ? -15.646 9.782 45.876 1.00 52.41 166 ASN A O 1
ATOM 1218 N N . ALA A 1 167 ? -15.933 11.635 47.092 1.00 54.16 167 ALA A N 1
ATOM 1219 C CA . ALA A 1 167 ? -14.636 11.492 47.740 1.00 54.16 167 ALA A CA 1
ATOM 1220 C C . ALA A 1 167 ? -14.629 10.291 48.708 1.00 54.16 167 ALA A C 1
ATOM 1222 O O . ALA A 1 167 ? -15.412 10.230 49.658 1.00 54.16 167 ALA A O 1
ATOM 1223 N N . ILE A 1 168 ? -13.719 9.347 48.458 1.00 48.50 168 ILE A N 1
ATOM 1224 C CA . ILE A 1 168 ? -13.464 8.153 49.274 1.00 48.50 168 ILE A CA 1
ATOM 1225 C C . ILE A 1 168 ? -12.903 8.593 50.643 1.00 48.50 168 ILE A C 1
ATOM 1227 O O . ILE A 1 168 ? -12.025 9.454 50.692 1.00 48.50 168 ILE A O 1
ATOM 1231 N N . GLY A 1 169 ? -13.385 8.007 51.749 1.00 56.03 169 GLY A N 1
ATOM 1232 C CA . GLY A 1 169 ? -12.834 8.231 53.101 1.00 56.03 169 GLY A CA 1
ATOM 1233 C C . GLY A 1 169 ? -13.608 9.193 54.016 1.00 56.03 169 GLY A C 1
ATOM 1234 O O . GLY A 1 169 ? -13.044 9.667 55.001 1.00 56.03 169 GLY A O 1
ATOM 1235 N N . LEU A 1 170 ? -14.881 9.485 53.720 1.00 67.62 170 LEU A N 1
ATOM 1236 C CA . LEU A 1 170 ? -15.743 10.380 54.517 1.00 67.62 170 LEU A CA 1
ATOM 1237 C C . LEU A 1 170 ? -16.933 9.663 55.202 1.00 67.62 170 LEU A C 1
ATOM 1239 O O . LEU A 1 170 ? -17.887 10.315 55.620 1.00 67.62 170 LEU A O 1
ATOM 1243 N N . GLY A 1 171 ? -16.863 8.337 55.338 1.00 81.25 171 GLY A N 1
ATOM 1244 C CA . GLY A 1 171 ? -17.903 7.477 55.914 1.00 81.25 171 GLY A CA 1
ATOM 1245 C C . GLY A 1 171 ? -18.312 7.782 57.348 1.00 81.25 171 GLY A C 1
ATOM 1246 O O . GLY A 1 171 ? -17.522 8.315 58.130 1.00 81.25 171 GLY A O 1
ATOM 1247 N N . ASN A 1 172 ? -19.527 7.371 57.713 1.00 90.94 172 ASN A N 1
ATOM 1248 C CA . ASN A 1 172 ? -19.928 7.266 59.115 1.00 90.94 172 ASN A CA 1
ATOM 1249 C C . ASN A 1 172 ? -19.336 5.987 59.742 1.00 90.94 172 ASN A C 1
ATOM 1251 O O . ASN A 1 172 ? -19.073 5.007 59.038 1.00 90.94 172 ASN A O 1
ATOM 1255 N N . ARG A 1 173 ? -19.083 5.993 61.057 1.00 91.44 173 ARG A N 1
ATOM 1256 C CA . ARG A 1 173 ? -18.479 4.844 61.764 1.00 91.44 173 ARG A CA 1
ATOM 1257 C C . ARG A 1 173 ? -19.460 3.710 62.080 1.00 91.44 173 ARG A C 1
ATOM 1259 O O . ARG A 1 173 ? -18.971 2.666 62.499 1.00 91.44 173 ARG A O 1
ATOM 1266 N N . GLY A 1 174 ? -20.764 3.923 61.909 1.00 92.25 174 GLY A N 1
ATOM 1267 C CA . GLY A 1 174 ? -21.811 2.899 61.988 1.00 92.25 174 GLY A CA 1
ATOM 1268 C C . GLY A 1 174 ? -22.431 2.597 60.618 1.00 92.25 174 GLY A C 1
ATOM 1269 O O . GLY A 1 174 ? -21.735 2.597 59.595 1.00 92.25 174 GLY A O 1
ATOM 1270 N N . HIS A 1 175 ? -23.752 2.397 60.590 1.00 93.94 175 HIS A N 1
ATOM 1271 C CA . HIS A 1 175 ? -24.535 2.243 59.362 1.00 93.94 175 HIS A CA 1
ATOM 1272 C C . HIS A 1 175 ? -24.718 3.579 58.626 1.00 93.94 175 HIS A C 1
ATOM 1274 O O . HIS A 1 175 ? -24.588 4.660 59.202 1.00 93.94 175 HIS A O 1
ATOM 1280 N N . GLY A 1 176 ? -25.067 3.543 57.340 1.00 95.12 176 GLY A N 1
ATOM 1281 C CA . GLY A 1 176 ? -25.565 4.755 56.680 1.00 95.12 176 GLY A CA 1
ATOM 1282 C C . GLY A 1 176 ? -26.890 5.189 57.299 1.00 95.12 176 GLY A C 1
ATOM 1283 O O . GLY A 1 176 ? -26.989 6.266 57.888 1.00 95.12 176 GLY A O 1
ATOM 1284 N N . ILE A 1 177 ? -27.884 4.309 57.203 1.00 97.69 177 ILE A N 1
ATOM 1285 C CA . ILE A 1 177 ? -29.221 4.489 57.772 1.00 97.69 177 ILE A CA 1
ATOM 1286 C C . ILE A 1 177 ? -29.555 3.256 58.617 1.00 97.69 177 ILE A C 1
ATOM 1288 O O . ILE A 1 177 ? -29.468 2.137 58.114 1.00 97.69 177 ILE A O 1
ATOM 1292 N N . HIS A 1 178 ? -29.934 3.446 59.881 1.00 97.38 178 HIS A N 1
ATOM 1293 C CA . HIS A 1 178 ? -30.314 2.374 60.809 1.00 97.38 178 HIS A CA 1
ATOM 1294 C C . HIS A 1 178 ? -31.784 2.511 61.207 1.00 97.38 178 HIS A C 1
ATOM 1296 O O . HIS A 1 178 ? -32.162 3.506 61.815 1.00 97.38 178 HIS A O 1
ATOM 1302 N N . ILE A 1 179 ? -32.607 1.521 60.869 1.00 97.25 179 ILE A N 1
ATOM 1303 C CA . ILE A 1 179 ? -34.053 1.488 61.115 1.00 97.25 179 ILE A CA 1
ATOM 1304 C C . ILE A 1 179 ? -34.343 0.407 62.156 1.00 97.25 179 ILE A C 1
ATOM 1306 O O . ILE A 1 179 ? -33.974 -0.747 61.947 1.00 97.25 179 ILE A O 1
ATOM 1310 N N . ARG A 1 180 ? -34.974 0.772 63.276 1.00 95.25 180 ARG A N 1
ATOM 1311 C CA . ARG A 1 180 ? -35.208 -0.128 64.416 1.00 95.25 180 ARG A CA 1
ATOM 1312 C C . ARG A 1 180 ? -36.449 0.231 65.233 1.00 95.25 180 ARG A C 1
ATOM 1314 O O . ARG A 1 180 ? -37.086 1.259 64.995 1.00 95.25 180 ARG A O 1
ATOM 1321 N N . GLY A 1 181 ? -36.761 -0.584 66.238 1.00 92.75 181 GLY A N 1
ATOM 1322 C CA . GLY A 1 181 ? -37.792 -0.271 67.228 1.00 92.75 181 GLY A CA 1
ATOM 1323 C C . GLY A 1 181 ? -39.209 -0.363 66.664 1.00 92.75 181 GLY A C 1
ATOM 1324 O O . GLY A 1 181 ? -40.072 0.439 66.995 1.00 92.75 181 GLY A O 1
ATOM 1325 N N . GLY A 1 182 ? -39.451 -1.283 65.733 1.00 91.81 182 GLY A N 1
ATOM 1326 C CA . GLY A 1 182 ? -40.766 -1.423 65.107 1.00 91.81 182 GLY A CA 1
ATOM 1327 C C . GLY A 1 182 ? -41.160 -0.239 64.227 1.00 91.81 182 GLY A C 1
ATOM 1328 O O . GLY A 1 182 ? -42.338 0.104 64.143 1.00 91.81 182 GLY A O 1
ATOM 1329 N N . SER A 1 183 ? -40.182 0.417 63.597 1.00 95.69 183 SER A N 1
ATOM 1330 C CA . SER A 1 183 ? -40.468 1.515 62.674 1.00 95.69 183 SER A CA 1
ATOM 1331 C C . SER A 1 183 ? -41.173 0.994 61.417 1.00 95.69 183 SER A C 1
ATOM 1333 O O . SER A 1 183 ? -40.862 -0.097 60.936 1.00 95.69 183 SER A O 1
ATOM 1335 N N . GLN A 1 184 ? -42.108 1.776 60.869 1.00 95.12 184 GLN A N 1
ATOM 1336 C CA . GLN A 1 184 ? -42.945 1.341 59.744 1.00 95.12 184 GLN A CA 1
ATOM 1337 C C . GLN A 1 184 ? -43.237 2.434 58.715 1.00 95.12 184 GLN A C 1
ATOM 1339 O O . GLN A 1 184 ? -43.162 3.616 59.016 1.00 95.12 184 GLN A O 1
ATOM 1344 N N . GLN A 1 185 ? -43.614 2.064 57.489 1.00 95.81 185 GLN A N 1
ATOM 1345 C CA . GLN A 1 185 ? -43.898 3.026 56.408 1.00 95.81 185 GLN A CA 1
ATOM 1346 C C . GLN A 1 185 ? -42.705 3.967 56.151 1.00 95.81 185 GLN A C 1
ATOM 1348 O O . GLN A 1 185 ? -42.850 5.188 56.083 1.00 95.81 185 GLN A O 1
ATOM 1353 N N . VAL A 1 186 ? -41.504 3.396 56.058 1.00 97.69 186 VAL A N 1
ATOM 1354 C CA . VAL A 1 186 ? -40.271 4.146 55.798 1.00 97.69 186 VAL A CA 1
ATOM 1355 C C . VAL A 1 186 ? -39.927 4.028 54.318 1.00 97.69 186 VAL A C 1
ATOM 1357 O O . VAL A 1 186 ? -39.792 2.923 53.808 1.00 97.69 186 VAL A O 1
ATOM 1360 N N . THR A 1 187 ? -39.749 5.151 53.629 1.00 98.06 187 THR A N 1
ATOM 1361 C CA . THR A 1 187 ? -39.311 5.195 52.230 1.00 98.06 187 THR A CA 1
ATOM 1362 C C . THR A 1 187 ? -37.914 5.792 52.136 1.00 98.06 187 THR A C 1
ATOM 1364 O O . THR A 1 187 ? -37.701 6.970 52.409 1.00 98.06 187 THR A O 1
ATOM 1367 N N . ILE A 1 188 ? -36.946 4.990 51.714 1.00 98.06 188 ILE A N 1
ATOM 1368 C CA . ILE A 1 188 ? -35.592 5.419 51.379 1.00 98.06 188 ILE A CA 1
ATOM 1369 C C . ILE A 1 188 ? -35.496 5.452 49.856 1.00 98.06 188 ILE A C 1
ATOM 1371 O O . ILE A 1 188 ? -35.437 4.411 49.207 1.00 98.06 188 ILE A O 1
ATOM 1375 N N . GLY A 1 189 ? -35.470 6.645 49.279 1.00 97.06 189 GLY A N 1
ATOM 1376 C CA . GLY A 1 189 ? -35.320 6.897 47.850 1.00 97.06 189 GLY A CA 1
ATOM 1377 C C . GLY A 1 189 ? -36.661 7.059 47.141 1.00 97.06 189 GLY A C 1
ATOM 1378 O O . GLY A 1 189 ? -37.596 7.639 47.690 1.00 97.06 189 GLY A O 1
ATOM 1379 N N . GLY A 1 190 ? -36.763 6.568 45.909 1.00 95.00 190 GLY A N 1
ATOM 1380 C CA . GLY A 1 190 ? -37.991 6.652 45.122 1.00 95.00 190 GLY A CA 1
ATOM 1381 C C . GLY A 1 190 ? -37.912 5.890 43.803 1.00 95.00 190 GLY A C 1
ATOM 1382 O O . GLY A 1 190 ? -36.882 5.328 43.445 1.00 95.00 190 GLY A O 1
ATOM 1383 N N . THR A 1 191 ? -39.025 5.858 43.069 1.00 92.38 191 THR A N 1
ATOM 1384 C CA . THR A 1 191 ? -39.157 5.054 41.841 1.00 92.38 191 THR A CA 1
ATOM 1385 C C . THR A 1 191 ? -38.488 5.665 40.610 1.00 92.38 191 THR A C 1
ATOM 1387 O O . THR A 1 191 ? -38.413 4.993 39.575 1.00 92.38 191 THR A O 1
ATOM 1390 N N . THR A 1 192 ? -38.004 6.906 40.709 1.00 89.44 192 THR A N 1
ATOM 1391 C CA . THR A 1 192 ? -37.231 7.584 39.665 1.00 89.44 192 THR A CA 1
ATOM 1392 C C . THR A 1 192 ? -35.795 7.837 40.139 1.00 89.44 192 THR A C 1
ATOM 1394 O O . THR A 1 192 ? -35.575 8.038 41.340 1.00 89.44 192 THR A O 1
ATOM 1397 N N . PRO A 1 193 ? -34.799 7.847 39.231 1.00 85.56 193 PRO A N 1
ATOM 1398 C CA . PRO A 1 193 ? -33.396 8.038 39.602 1.00 85.56 193 PRO A CA 1
ATOM 1399 C C . PRO A 1 193 ? -33.113 9.328 40.385 1.00 85.56 193 PRO A C 1
ATOM 1401 O O . PRO A 1 193 ? -32.201 9.356 41.204 1.00 85.56 193 PRO A O 1
ATOM 1404 N N . GLU A 1 194 ? -33.892 10.390 40.167 1.00 89.94 194 GLU A N 1
ATOM 1405 C CA . GLU A 1 194 ? -33.711 11.692 40.820 1.00 89.94 194 GLU A CA 1
ATOM 1406 C C . GLU A 1 194 ? -34.068 11.658 42.311 1.00 89.94 194 GLU A C 1
ATOM 1408 O O . GLU A 1 194 ? -33.546 12.461 43.085 1.00 89.94 194 GLU A O 1
ATOM 1413 N N . LEU A 1 195 ? -34.951 10.741 42.717 1.00 94.62 195 LEU A N 1
ATOM 1414 C CA . LEU A 1 195 ? -35.364 10.554 44.110 1.00 94.62 195 LEU A CA 1
ATOM 1415 C C . LEU A 1 195 ? -34.434 9.609 44.878 1.00 94.62 195 LEU A C 1
ATOM 1417 O O . LEU A 1 195 ? -34.437 9.628 46.110 1.00 94.62 195 LEU A O 1
ATOM 1421 N N . GLY A 1 196 ? -33.630 8.812 44.170 1.00 93.88 196 GLY A N 1
ATOM 1422 C CA . GLY A 1 196 ? -32.674 7.882 44.758 1.00 93.88 196 GLY A CA 1
ATOM 1423 C C . GLY A 1 196 ? -31.632 8.587 45.627 1.00 93.88 196 GLY A C 1
ATOM 1424 O O . GLY A 1 196 ? -31.083 9.628 45.263 1.00 93.88 196 GLY A O 1
ATOM 1425 N N . ASN A 1 197 ? -31.339 8.008 46.789 1.00 94.12 197 ASN A N 1
ATOM 1426 C CA . ASN A 1 197 ? -30.244 8.468 47.634 1.00 94.12 197 ASN A CA 1
ATOM 1427 C C . ASN A 1 197 ? -28.922 7.850 47.193 1.00 94.12 197 ASN A C 1
ATOM 1429 O O . ASN A 1 197 ? -28.869 6.794 46.557 1.00 94.12 197 ASN A O 1
ATOM 1433 N N . ARG A 1 198 ? -27.834 8.482 47.621 1.00 91.94 198 ARG A N 1
ATOM 1434 C CA . ARG A 1 198 ? -26.491 7.934 47.529 1.00 91.94 198 ARG A CA 1
ATOM 1435 C C . ARG A 1 198 ? -25.963 7.603 48.917 1.00 91.94 198 ARG A C 1
ATOM 1437 O O . ARG A 1 198 ? -25.666 8.492 49.704 1.00 91.94 198 ARG A O 1
ATOM 1444 N N . ILE A 1 199 ? -25.808 6.326 49.214 1.00 92.12 199 ILE A N 1
ATOM 1445 C CA . ILE A 1 199 ? -25.371 5.835 50.518 1.00 92.12 199 ILE A CA 1
ATOM 1446 C C . ILE A 1 199 ? -24.052 5.115 50.280 1.00 92.12 199 ILE A C 1
ATOM 1448 O O . ILE A 1 199 ? -24.000 4.163 49.513 1.00 92.12 199 ILE A O 1
ATOM 1452 N N . SER A 1 200 ? -22.949 5.605 50.841 1.00 89.31 200 SER A N 1
ATOM 1453 C CA . SER A 1 200 ? -21.650 4.982 50.566 1.00 89.31 200 SER A CA 1
ATOM 1454 C C . SER A 1 200 ? -20.622 5.184 51.670 1.00 89.31 200 SER A C 1
ATOM 1456 O O . SER A 1 200 ? -20.796 6.042 52.527 1.00 89.31 200 SER A O 1
ATOM 1458 N N . ALA A 1 201 ? -19.564 4.369 51.669 1.00 86.38 201 ALA A N 1
ATOM 1459 C CA . ALA A 1 201 ? -18.392 4.486 52.549 1.00 86.38 201 ALA A CA 1
ATOM 1460 C C . ALA A 1 201 ? -18.625 4.333 54.067 1.00 86.38 201 ALA A C 1
ATOM 1462 O O . ALA A 1 201 ? -17.683 4.518 54.834 1.00 86.38 201 ALA A O 1
ATOM 1463 N N . ASN A 1 202 ? -19.834 3.992 54.524 1.00 88.50 202 ASN A N 1
ATOM 1464 C CA . ASN A 1 202 ? -20.102 3.721 55.945 1.00 88.50 202 ASN A CA 1
ATOM 1465 C C . ASN A 1 202 ? -19.391 2.442 56.420 1.00 88.50 202 ASN A C 1
ATOM 1467 O O . ASN A 1 202 ? -19.213 1.508 55.636 1.00 88.50 202 ASN A O 1
ATOM 1471 N N . ARG A 1 203 ? -18.965 2.414 57.688 1.00 88.75 203 ARG A N 1
ATOM 1472 C CA . ARG A 1 203 ? -18.172 1.308 58.249 1.00 88.75 203 ARG A CA 1
ATOM 1473 C C . ARG A 1 203 ? -18.951 -0.002 58.317 1.00 88.75 203 ARG A C 1
ATOM 1475 O O . ARG A 1 203 ? -18.354 -1.041 58.070 1.00 88.75 203 ARG A O 1
ATOM 1482 N N . ASP A 1 204 ? -20.237 0.059 58.639 1.00 88.62 204 ASP A N 1
ATOM 1483 C CA . ASP A 1 204 ? -21.112 -1.113 58.691 1.00 88.62 204 ASP A CA 1
ATOM 1484 C C . ASP A 1 204 ? -22.024 -1.119 57.451 1.00 88.62 204 ASP A C 1
ATOM 1486 O O . ASP A 1 204 ? -21.610 -0.663 56.385 1.00 88.62 204 ASP A O 1
ATOM 1490 N N . SER A 1 205 ? -23.256 -1.627 57.559 1.00 89.56 205 SER A N 1
ATOM 1491 C CA . SER A 1 205 ? -24.182 -1.746 56.423 1.00 89.56 205 SER A CA 1
ATOM 1492 C C . SER A 1 205 ? -24.615 -0.380 55.869 1.00 89.56 205 SER A C 1
ATOM 1494 O O . SER A 1 205 ? -24.715 0.605 56.608 1.00 89.56 205 SER A O 1
ATOM 1496 N N . GLY A 1 206 ? -24.914 -0.306 54.570 1.00 91.69 206 GLY A N 1
ATOM 1497 C CA . GLY A 1 206 ? -25.447 0.915 53.955 1.00 91.69 206 GLY A CA 1
ATOM 1498 C C . GLY A 1 206 ? -26.790 1.311 54.570 1.00 91.69 206 GLY A C 1
ATOM 1499 O O . GLY A 1 206 ? -26.921 2.395 55.143 1.00 91.69 206 GLY A O 1
ATOM 1500 N N . VAL A 1 207 ? -27.754 0.395 54.516 1.00 94.75 207 VAL A N 1
ATOM 1501 C CA . VAL A 1 207 ? -29.039 0.476 55.218 1.00 94.75 207 VAL A CA 1
ATOM 1502 C C . VAL A 1 207 ? -29.213 -0.778 56.068 1.00 94.75 207 VAL A C 1
ATOM 1504 O O . VAL A 1 207 ? -29.179 -1.889 55.544 1.00 94.75 207 VAL A O 1
ATOM 1507 N N . ARG A 1 208 ? -29.407 -0.600 57.373 1.00 93.44 208 ARG A N 1
ATOM 1508 C CA . ARG A 1 208 ? -29.716 -1.664 58.332 1.00 93.44 208 ARG A CA 1
ATOM 1509 C C . ARG A 1 208 ? -31.177 -1.553 58.748 1.00 93.44 208 ARG A C 1
ATOM 1511 O O . ARG A 1 208 ? -31.583 -0.499 59.234 1.00 93.44 208 ARG A O 1
ATOM 1518 N N . VAL A 1 209 ? -31.937 -2.629 58.593 1.00 92.88 209 VAL A N 1
ATOM 1519 C CA . VAL A 1 209 ? -33.325 -2.751 59.052 1.00 92.88 209 VAL A CA 1
ATOM 1520 C C . VAL A 1 209 ? -33.375 -3.845 60.107 1.00 92.88 209 VAL A C 1
ATOM 1522 O O . VAL A 1 209 ? -33.041 -4.992 59.820 1.00 92.88 209 VAL A O 1
ATOM 1525 N N . GLU A 1 210 ? -33.754 -3.503 61.335 1.00 91.06 210 GLU A N 1
ATOM 1526 C CA . GLU A 1 210 ? -33.923 -4.509 62.379 1.00 91.06 210 GLU A CA 1
ATOM 1527 C C . GLU A 1 210 ? -35.190 -5.352 62.144 1.00 91.06 210 GLU A C 1
ATOM 1529 O O . GLU A 1 210 ? -36.169 -4.844 61.589 1.00 91.06 210 GLU A O 1
ATOM 1534 N N . PRO A 1 211 ? -35.211 -6.628 62.584 1.00 84.44 211 PRO A N 1
ATOM 1535 C CA . PRO A 1 211 ? -36.297 -7.568 62.277 1.00 84.44 211 PRO A CA 1
ATOM 1536 C C . PRO A 1 211 ? -37.696 -7.160 62.760 1.00 84.44 211 PRO A C 1
ATOM 1538 O O . PRO A 1 211 ? -38.688 -7.726 62.309 1.00 84.44 211 PRO A O 1
ATOM 1541 N N . ASP A 1 212 ? -37.780 -6.227 63.708 1.00 86.44 212 ASP A N 1
ATOM 1542 C CA . ASP A 1 212 ? -39.038 -5.719 64.253 1.00 86.44 212 ASP A CA 1
ATOM 1543 C C . ASP A 1 212 ? -39.698 -4.655 63.359 1.00 86.44 212 ASP A C 1
ATOM 1545 O O . ASP A 1 212 ? -40.881 -4.373 63.527 1.00 86.44 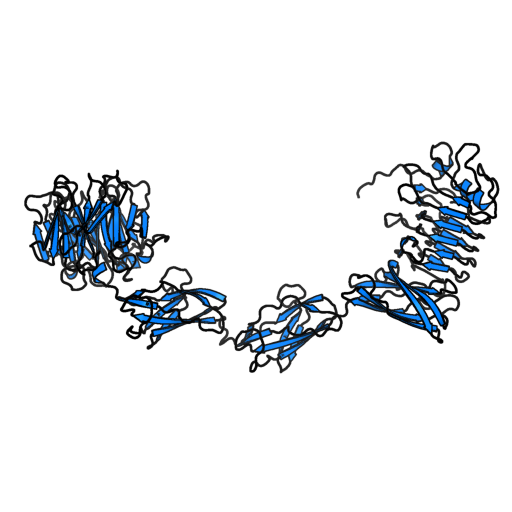212 ASP A O 1
ATOM 1549 N N . SER A 1 213 ? -38.956 -4.087 62.405 1.00 91.38 213 SER A N 1
ATOM 1550 C CA . SER A 1 213 ? -39.391 -3.002 61.524 1.00 91.38 213 SER A CA 1
ATOM 1551 C C . SER A 1 213 ? -39.858 -3.545 60.165 1.00 91.38 213 SER A C 1
ATOM 1553 O O . SER A 1 213 ? -39.230 -4.433 59.584 1.00 91.38 213 SER A O 1
ATOM 1555 N N . HIS A 1 214 ? -40.963 -3.013 59.635 1.00 90.38 214 HIS A N 1
ATOM 1556 C CA . HIS A 1 214 ? -41.620 -3.516 58.417 1.00 90.38 214 HIS A CA 1
ATOM 1557 C C . HIS A 1 214 ? -42.166 -2.378 57.551 1.00 90.38 214 HIS A C 1
ATOM 1559 O O . HIS A 1 214 ? -42.204 -1.228 57.973 1.00 90.38 214 HIS A O 1
ATOM 1565 N N . SER A 1 215 ? -42.614 -2.663 56.330 1.00 93.94 215 SER A N 1
ATOM 1566 C CA . SER A 1 215 ? -43.016 -1.614 55.382 1.00 93.94 215 SER A CA 1
ATOM 1567 C C . SER A 1 215 ? -41.915 -0.588 55.122 1.00 93.94 215 SER A C 1
ATOM 1569 O O . SER A 1 215 ? -42.145 0.624 55.159 1.00 93.94 215 SER A O 1
ATOM 1571 N N . VAL A 1 216 ? -40.705 -1.102 54.894 1.00 95.12 216 VAL A N 1
ATOM 1572 C CA . VAL A 1 216 ? -39.509 -0.313 54.593 1.00 95.12 216 VAL A CA 1
ATOM 1573 C C . VAL A 1 216 ? -39.160 -0.439 53.107 1.00 95.12 216 VAL A C 1
ATOM 1575 O O . VAL A 1 216 ? -38.548 -1.423 52.677 1.00 95.12 216 VAL A O 1
ATOM 1578 N N . ALA A 1 217 ? -39.535 0.577 52.329 1.00 96.00 217 ALA A N 1
ATOM 1579 C CA . ALA A 1 217 ? -39.304 0.649 50.894 1.00 96.00 217 ALA A CA 1
ATOM 1580 C C . ALA A 1 217 ? -37.954 1.313 50.621 1.00 96.00 217 ALA A C 1
ATOM 1582 O O . ALA A 1 217 ? -37.763 2.500 50.865 1.00 96.00 217 ALA A O 1
ATOM 1583 N N . ILE A 1 218 ? -37.008 0.551 50.088 1.00 96.44 218 ILE A N 1
ATOM 1584 C CA . ILE A 1 218 ? -35.688 1.028 49.666 1.00 96.44 218 ILE A CA 1
ATOM 1585 C C . ILE A 1 218 ? -35.666 0.995 48.137 1.00 96.44 218 ILE A C 1
ATOM 1587 O O . ILE A 1 218 ? -35.558 -0.083 47.558 1.00 96.44 218 ILE A O 1
ATOM 1591 N N . LEU A 1 219 ? -35.818 2.154 47.492 1.00 96.19 219 LEU A N 1
ATOM 1592 C CA . LEU A 1 219 ? -36.089 2.277 46.054 1.00 96.19 219 LEU A CA 1
ATOM 1593 C C . LEU A 1 219 ? -35.089 3.201 45.349 1.00 96.19 219 LEU A C 1
ATOM 1595 O O . LEU A 1 219 ? -34.839 4.318 45.802 1.00 96.19 219 LEU A O 1
ATOM 1599 N N . GLY A 1 220 ? -34.520 2.747 44.232 1.00 93.81 220 GLY A N 1
ATOM 1600 C CA . GLY A 1 220 ? -33.703 3.572 43.331 1.00 93.81 220 GLY A CA 1
ATOM 1601 C C . GLY A 1 220 ? -32.387 4.103 43.918 1.00 93.81 220 GLY A C 1
ATOM 1602 O O . GLY A 1 220 ? -31.744 4.956 43.308 1.00 93.81 220 GLY A O 1
ATOM 1603 N N . ASN A 1 221 ? -31.967 3.633 45.096 1.00 94.12 221 ASN A N 1
ATOM 1604 C CA . ASN A 1 221 ? -30.766 4.129 45.772 1.00 94.12 221 ASN A CA 1
ATOM 1605 C C . ASN A 1 221 ? -29.483 3.530 45.185 1.00 94.12 221 ASN A C 1
ATOM 1607 O O . ASN A 1 221 ? -29.422 2.354 44.829 1.00 94.12 221 ASN A O 1
ATOM 1611 N N . ILE A 1 222 ? -28.419 4.328 45.176 1.00 92.31 222 ILE A N 1
ATOM 1612 C CA . ILE A 1 222 ? -27.054 3.861 44.936 1.00 92.31 222 ILE A CA 1
ATOM 1613 C C . ILE A 1 222 ? -26.419 3.599 46.305 1.00 92.31 222 ILE A C 1
ATOM 1615 O O . ILE A 1 222 ? -26.254 4.537 47.083 1.00 92.31 222 ILE A O 1
ATOM 1619 N N . ILE A 1 223 ? -26.094 2.340 46.601 1.00 90.88 223 ILE A N 1
ATOM 1620 C CA . ILE A 1 223 ? -25.631 1.876 47.916 1.00 90.88 223 ILE A CA 1
ATOM 1621 C C . ILE A 1 223 ? -24.339 1.071 47.741 1.00 90.88 223 ILE A C 1
ATOM 1623 O O . ILE A 1 223 ? -24.403 -0.066 47.272 1.00 90.88 223 ILE A O 1
ATOM 1627 N N . ASN A 1 224 ? -23.172 1.643 48.065 1.00 87.69 224 ASN A N 1
ATOM 1628 C CA . ASN A 1 224 ? -21.883 1.011 47.753 1.00 87.6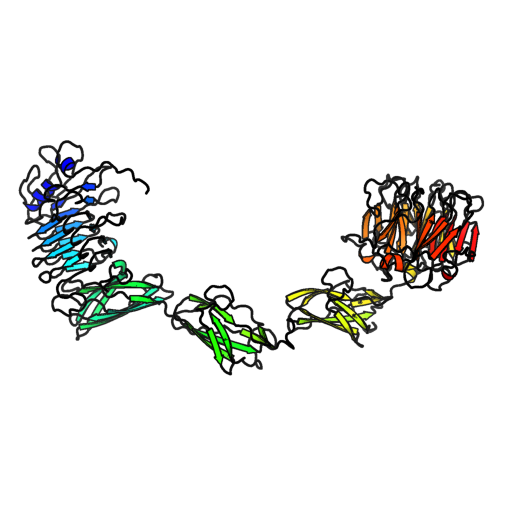9 224 ASN A CA 1
ATOM 1629 C C . ASN A 1 224 ? -20.693 1.384 48.658 1.00 87.69 224 ASN A C 1
ATOM 1631 O O . ASN A 1 224 ? -20.618 2.470 49.223 1.00 87.69 224 ASN A O 1
ATOM 1635 N N . GLY A 1 225 ? -19.674 0.526 48.695 1.00 80.62 225 GLY A N 1
ATOM 1636 C CA . GLY A 1 225 ? -18.424 0.752 49.420 1.00 80.62 225 GLY A CA 1
ATOM 1637 C C . GLY A 1 225 ? -18.576 0.687 50.939 1.00 80.62 225 GLY A C 1
ATOM 1638 O O . GLY A 1 225 ? -17.950 1.482 51.633 1.00 80.62 225 GLY A O 1
ATOM 1639 N N . HIS A 1 226 ? -19.425 -0.202 51.443 1.00 80.88 226 HIS A N 1
ATOM 1640 C CA . HIS A 1 226 ? -19.694 -0.400 52.866 1.00 80.88 226 HIS A CA 1
ATOM 1641 C C . HIS A 1 226 ? -18.824 -1.516 53.454 1.00 80.88 226 HIS A C 1
ATOM 1643 O O . HIS A 1 226 ? -18.283 -2.338 52.716 1.00 80.88 226 HIS A O 1
ATOM 1649 N N . GLY A 1 227 ? -18.658 -1.562 54.779 1.00 75.69 227 GLY A N 1
ATOM 1650 C CA . GLY A 1 227 ? -17.852 -2.625 55.397 1.00 75.69 227 GLY A CA 1
ATOM 1651 C C . GLY A 1 227 ? -18.556 -3.981 55.500 1.00 75.69 227 GLY A C 1
ATOM 1652 O O . GLY A 1 227 ? -17.875 -4.990 55.682 1.00 75.69 227 GLY A O 1
ATOM 1653 N N . THR A 1 228 ? -19.886 -4.026 55.358 1.00 81.69 228 THR A N 1
ATOM 1654 C CA . THR A 1 228 ? -20.692 -5.262 55.384 1.00 81.69 228 THR A CA 1
ATOM 1655 C C . THR A 1 228 ? -21.606 -5.386 54.149 1.00 81.69 228 THR A C 1
ATOM 1657 O O . THR A 1 228 ? -21.107 -5.555 53.037 1.00 81.69 228 THR A O 1
ATOM 1660 N N . LEU A 1 229 ? -22.935 -5.361 54.309 1.00 84.31 229 LEU A N 1
ATOM 1661 C CA . LEU A 1 229 ? -23.924 -5.475 53.231 1.00 84.31 229 LEU A CA 1
ATOM 1662 C C . LEU A 1 229 ? -24.440 -4.089 52.817 1.00 84.31 229 LEU A C 1
ATOM 1664 O O . LEU A 1 229 ? -24.511 -3.164 53.627 1.00 84.31 229 LEU A O 1
ATOM 1668 N N . GLY A 1 230 ? -24.853 -3.941 51.555 1.00 87.44 230 GLY A N 1
ATOM 1669 C CA . GLY A 1 230 ? -25.519 -2.716 51.101 1.00 87.44 230 GLY A CA 1
ATOM 1670 C C . GLY A 1 230 ? -26.847 -2.493 51.831 1.00 87.44 230 GLY A C 1
ATOM 1671 O O . GLY A 1 230 ? -27.053 -1.450 52.448 1.00 87.44 230 GLY A O 1
ATOM 1672 N N . ILE A 1 231 ? -27.717 -3.503 51.807 1.00 89.94 231 ILE A N 1
ATOM 1673 C CA . ILE A 1 231 ? -28.956 -3.570 52.588 1.00 89.94 231 ILE A CA 1
ATOM 1674 C C . ILE A 1 231 ? -28.859 -4.817 53.459 1.00 89.94 231 ILE A C 1
ATOM 1676 O O . ILE A 1 231 ? -28.532 -5.884 52.946 1.00 89.94 231 ILE A O 1
ATOM 1680 N N . ASP A 1 232 ? -29.126 -4.658 54.748 1.00 88.00 232 ASP A N 1
ATOM 1681 C CA . ASP A 1 232 ? -29.036 -5.709 55.756 1.00 88.00 232 ASP A CA 1
ATOM 1682 C C . ASP A 1 232 ? -30.323 -5.739 56.579 1.00 88.00 232 ASP A C 1
ATOM 1684 O O . ASP A 1 232 ? -30.661 -4.741 57.224 1.00 88.00 232 ASP A O 1
ATOM 1688 N N . ARG A 1 233 ? -31.036 -6.867 56.553 1.00 83.69 233 ARG A N 1
ATOM 1689 C CA . ARG A 1 233 ? -32.294 -7.051 57.297 1.00 83.69 233 ARG A CA 1
ATOM 1690 C C . ARG A 1 233 ? -32.157 -7.897 58.569 1.00 83.69 233 ARG A C 1
ATOM 1692 O O . ARG A 1 233 ? -33.170 -8.300 59.140 1.00 83.69 233 ARG A O 1
ATOM 1699 N N . GLY A 1 234 ? -30.942 -8.168 59.055 1.00 70.38 234 GLY A N 1
ATOM 1700 C CA . GLY A 1 234 ? -30.748 -8.805 60.362 1.00 70.38 234 GLY A CA 1
ATOM 1701 C C . GLY A 1 234 ? -30.291 -10.263 60.347 1.00 70.38 234 GLY A C 1
ATOM 1702 O O . GLY A 1 234 ? -29.409 -10.654 59.592 1.00 70.38 234 GLY A O 1
ATOM 1703 N N . ILE A 1 235 ? -30.846 -11.065 61.268 1.00 54.47 235 ILE A N 1
ATOM 1704 C CA . ILE A 1 235 ? -30.442 -12.459 61.588 1.00 54.47 235 ILE A CA 1
ATOM 1705 C C . ILE A 1 235 ? -30.689 -13.427 60.402 1.00 54.47 235 ILE A C 1
ATOM 1707 O O . ILE A 1 235 ? -30.346 -14.604 60.462 1.00 54.47 235 ILE A O 1
ATOM 1711 N N . GLU A 1 236 ? -31.256 -12.926 59.305 1.00 56.47 236 GLU A N 1
ATOM 1712 C CA . GLU A 1 236 ? -31.643 -13.662 58.100 1.00 56.47 236 GLU A CA 1
ATOM 1713 C C . GLU A 1 236 ? -30.753 -13.356 56.884 1.00 56.47 236 GLU A C 1
ATOM 1715 O O . GLU A 1 236 ? -31.205 -13.492 55.747 1.00 56.47 236 GLU A O 1
ATOM 1720 N N . GLY A 1 237 ? -29.503 -12.928 57.097 1.00 50.47 237 GLY A N 1
ATOM 1721 C CA . GLY A 1 237 ? -28.595 -12.617 55.988 1.00 50.47 237 GLY A CA 1
ATOM 1722 C C . GLY A 1 237 ? -28.528 -13.744 54.951 1.00 50.47 237 GLY A C 1
ATOM 1723 O O . GLY A 1 237 ? -28.637 -14.913 55.310 1.00 50.47 237 GLY A O 1
ATOM 1724 N N . VAL A 1 238 ? -28.347 -13.397 53.672 1.00 48.62 238 VAL A N 1
ATOM 1725 C CA . VAL A 1 238 ? -27.854 -14.289 52.598 1.00 48.62 238 VAL A CA 1
ATOM 1726 C C . VAL A 1 238 ? -28.384 -15.742 52.688 1.00 48.62 238 VAL A C 1
ATOM 1728 O O . VAL A 1 238 ? -27.626 -16.710 52.741 1.00 48.62 238 VAL A O 1
ATOM 1731 N N . GLY A 1 239 ? -29.710 -15.922 52.741 1.00 45.88 239 GLY A N 1
ATOM 1732 C CA . GLY A 1 239 ? -30.328 -17.258 52.688 1.00 45.88 239 GLY A CA 1
ATOM 1733 C C . GLY A 1 239 ? -31.560 -17.517 53.561 1.00 45.88 239 GLY A C 1
ATOM 1734 O O . GLY A 1 239 ? -32.046 -18.648 53.554 1.00 45.88 239 GLY A O 1
ATOM 1735 N N . GLY A 1 240 ? -32.100 -16.538 54.291 1.00 41.44 240 GLY A N 1
ATOM 1736 C CA . GLY A 1 240 ? -33.341 -16.725 55.050 1.00 41.44 240 GLY A CA 1
ATOM 1737 C C . GLY A 1 240 ? -34.604 -16.565 54.195 1.00 41.44 240 GLY A C 1
ATOM 1738 O O . GLY A 1 240 ? -34.865 -15.493 53.665 1.00 41.44 240 GLY A O 1
ATOM 1739 N N . THR A 1 241 ? -35.434 -17.607 54.083 1.00 42.09 241 THR A N 1
ATOM 1740 C CA . THR A 1 241 ? -36.832 -17.503 53.610 1.00 42.09 241 THR A CA 1
ATOM 1741 C C . THR A 1 241 ? -37.782 -17.225 54.786 1.00 42.09 241 THR A C 1
ATOM 1743 O O . THR A 1 241 ? -38.754 -17.958 54.992 1.00 42.09 241 THR A O 1
ATOM 1746 N N . GLY A 1 242 ? -37.449 -16.240 55.624 1.00 39.94 242 GLY A N 1
ATOM 1747 C CA . GLY A 1 242 ? -38.229 -15.873 56.805 1.00 39.94 242 GLY A CA 1
ATOM 1748 C C . GLY A 1 242 ? -39.466 -15.020 56.482 1.00 39.94 242 GLY A C 1
ATOM 1749 O O . GLY A 1 242 ? -39.569 -14.445 55.400 1.00 39.94 242 GLY A O 1
ATOM 1750 N N . PRO A 1 243 ? -40.460 -14.956 57.388 1.00 42.44 243 PRO A N 1
ATOM 1751 C CA . PRO A 1 243 ? -41.834 -14.554 57.069 1.00 42.44 243 PRO A CA 1
ATOM 1752 C C . PRO A 1 243 ? -42.100 -13.036 56.979 1.00 42.44 243 PRO A C 1
ATOM 1754 O O . PRO A 1 243 ? -43.261 -12.659 56.816 1.00 42.44 243 PRO A O 1
ATOM 1757 N N . THR A 1 244 ? -41.097 -12.155 57.098 1.00 49.69 244 THR A N 1
ATOM 1758 C CA . THR A 1 244 ? -41.321 -10.696 57.250 1.00 49.69 244 THR A CA 1
ATOM 1759 C C . THR A 1 244 ? -40.743 -9.806 56.137 1.00 49.69 244 THR A C 1
ATOM 1761 O O . THR A 1 244 ? -40.820 -8.584 56.242 1.00 49.69 244 THR A O 1
ATOM 1764 N N . GLY A 1 245 ? -40.258 -10.368 55.022 1.00 55.34 245 GLY A N 1
ATOM 1765 C CA . GLY A 1 245 ? -39.862 -9.595 53.831 1.00 55.34 245 GLY A CA 1
ATOM 1766 C C . GLY A 1 245 ? -39.757 -10.446 52.557 1.00 55.34 245 GLY A C 1
ATOM 1767 O O . GLY A 1 245 ? -39.746 -11.674 52.649 1.00 55.34 245 GLY A O 1
ATOM 1768 N N . PRO A 1 246 ? -39.718 -9.842 51.351 1.00 63.28 246 PRO A N 1
ATOM 1769 C CA . PRO A 1 246 ? -39.466 -10.603 50.129 1.00 63.28 246 PRO A CA 1
ATOM 1770 C C . PRO A 1 246 ? -38.060 -11.190 50.092 1.00 63.28 246 PRO A C 1
ATOM 1772 O O . PRO A 1 246 ? -37.094 -10.525 50.474 1.00 63.28 246 PRO A O 1
ATOM 1775 N N . ALA A 1 247 ? -37.934 -12.398 49.537 1.00 78.25 247 ALA A N 1
ATOM 1776 C CA . ALA A 1 247 ? -36.628 -12.939 49.191 1.00 78.25 247 ALA A CA 1
ATOM 1777 C C . ALA A 1 247 ? -35.986 -12.091 48.082 1.00 78.25 247 ALA A C 1
ATOM 1779 O O . ALA A 1 247 ? -36.669 -11.539 47.214 1.00 78.25 247 ALA A O 1
ATOM 1780 N N . PHE A 1 248 ? -34.659 -11.988 48.100 1.00 86.50 248 PHE A N 1
ATOM 1781 C CA . PHE A 1 248 ? -33.930 -11.325 47.024 1.00 86.50 248 PHE A CA 1
ATOM 1782 C C . PHE A 1 248 ? -34.099 -12.093 45.698 1.00 86.50 248 PHE A C 1
ATOM 1784 O O . PHE A 1 248 ? -34.165 -13.327 45.704 1.00 86.50 248 PHE A O 1
ATOM 1791 N N . PRO A 1 249 ? -34.146 -11.403 44.543 1.00 91.81 249 PRO A N 1
ATOM 1792 C CA . PRO A 1 249 ? -34.169 -12.073 43.246 1.00 91.81 249 PRO A CA 1
ATOM 1793 C C . PRO A 1 249 ? -32.954 -12.990 43.049 1.00 91.81 249 PRO A C 1
ATOM 1795 O O . PRO A 1 249 ? -31.830 -12.632 43.394 1.00 91.81 249 PRO A O 1
ATOM 1798 N N . VAL A 1 250 ? -33.148 -14.141 42.408 1.00 91.88 250 VAL A N 1
ATOM 1799 C CA . VAL A 1 250 ? -32.058 -15.007 41.941 1.00 91.88 250 VAL A CA 1
ATOM 1800 C C . VAL A 1 250 ? -31.836 -14.745 40.457 1.00 91.88 250 VAL A C 1
ATOM 1802 O O . VAL A 1 250 ? -32.656 -15.116 39.615 1.00 91.88 250 VAL A O 1
ATOM 1805 N N . LEU A 1 251 ? -30.727 -14.085 40.124 1.00 92.38 251 LEU A N 1
ATOM 1806 C CA . LEU A 1 251 ? -30.368 -13.794 38.738 1.00 92.38 251 LEU A CA 1
ATOM 1807 C C . LEU A 1 251 ? -29.700 -15.022 38.105 1.00 92.38 251 LEU A C 1
ATOM 1809 O O . LEU A 1 251 ? -28.708 -15.533 38.615 1.00 92.38 251 LEU A O 1
ATOM 1813 N N . SER A 1 252 ? -30.243 -15.490 36.983 1.00 91.44 252 SER A N 1
ATOM 1814 C CA . SER A 1 252 ? -29.757 -16.679 36.261 1.00 91.44 252 SER A CA 1
ATOM 1815 C C . SER A 1 252 ? -28.871 -16.321 35.068 1.00 91.44 252 SER A C 1
ATOM 1817 O O . SER A 1 252 ? -27.898 -17.016 34.782 1.00 91.44 252 SER A O 1
ATOM 1819 N N . GLN A 1 253 ? -29.180 -15.219 34.380 1.00 88.88 253 GLN A N 1
ATOM 1820 C CA . GLN A 1 253 ? -28.422 -14.744 33.229 1.00 88.88 253 GLN A CA 1
ATOM 1821 C C . GLN A 1 253 ? -28.498 -13.222 33.143 1.00 88.88 253 GLN A C 1
ATOM 1823 O O . GLN A 1 253 ? -29.549 -12.626 33.365 1.00 88.88 253 GLN A O 1
ATOM 1828 N N . ALA A 1 254 ? -27.384 -12.599 32.774 1.00 89.19 254 ALA A N 1
ATOM 1829 C CA . ALA A 1 254 ? -27.312 -11.211 32.349 1.00 89.19 254 ALA A CA 1
ATOM 1830 C C . ALA A 1 254 ? -26.604 -11.214 30.997 1.00 89.19 254 ALA A C 1
ATOM 1832 O O . ALA A 1 254 ? -25.408 -11.486 30.917 1.00 89.19 254 ALA A O 1
ATOM 1833 N N . HIS A 1 255 ? -27.360 -10.990 29.931 1.00 85.88 255 HIS A N 1
ATOM 1834 C CA . HIS A 1 255 ? -26.911 -11.155 28.563 1.00 85.88 255 HIS A CA 1
ATOM 1835 C C . HIS A 1 255 ? -26.845 -9.818 27.825 1.00 85.88 255 HIS A C 1
ATOM 1837 O O . HIS A 1 255 ? -27.866 -9.153 27.643 1.00 85.88 255 HIS A O 1
ATOM 1843 N N . VAL A 1 256 ? -25.653 -9.428 27.381 1.00 80.38 256 VAL A N 1
ATOM 1844 C CA . VAL A 1 256 ? -25.462 -8.229 26.559 1.00 80.38 256 VAL A CA 1
ATOM 1845 C C . VAL A 1 256 ? -25.719 -8.591 25.098 1.00 80.38 256 VAL A C 1
ATOM 1847 O O . VAL A 1 256 ? -24.984 -9.382 24.524 1.00 80.38 256 VAL A O 1
ATOM 1850 N N . THR A 1 257 ? -26.755 -7.999 24.507 1.00 73.06 257 THR A N 1
ATOM 1851 C CA . THR A 1 257 ? -27.113 -8.113 23.083 1.00 73.06 257 THR A CA 1
ATOM 1852 C C . THR A 1 257 ? -26.717 -6.836 22.328 1.00 73.06 257 THR A C 1
ATOM 1854 O O . THR A 1 257 ? -26.490 -5.802 22.966 1.00 73.06 257 THR A O 1
ATOM 1857 N N . PRO A 1 258 ? -26.743 -6.827 20.979 1.00 66.19 258 PRO A N 1
ATOM 1858 C CA . PRO A 1 258 ? -26.588 -5.593 20.202 1.00 66.19 258 PRO A CA 1
ATOM 1859 C C . PRO A 1 258 ? -27.604 -4.491 20.552 1.00 66.19 258 PRO A C 1
ATOM 1861 O O . PRO A 1 258 ? -27.309 -3.312 20.390 1.00 66.19 258 PRO A O 1
ATOM 1864 N N . ASN A 1 259 ? -28.786 -4.866 21.057 1.00 71.00 259 ASN A N 1
ATOM 1865 C CA . ASN A 1 259 ? -29.897 -3.951 21.338 1.00 71.00 259 ASN A CA 1
ATOM 1866 C C . ASN A 1 259 ? -30.025 -3.571 22.822 1.00 71.00 259 ASN A C 1
ATOM 1868 O O . ASN A 1 259 ? -30.975 -2.877 23.182 1.00 71.00 259 ASN A O 1
ATOM 1872 N N . GLY A 1 260 ? -29.120 -4.037 23.690 1.00 80.56 260 GLY A N 1
ATOM 1873 C CA . GLY A 1 260 ? -29.179 -3.776 25.129 1.00 80.56 260 GLY A CA 1
ATOM 1874 C C . GLY A 1 260 ? -28.928 -5.003 26.003 1.00 80.56 260 GLY A C 1
ATOM 1875 O O . GLY A 1 260 ? -28.514 -6.059 25.524 1.00 80.56 260 GLY A O 1
ATOM 1876 N N . LEU A 1 261 ? -29.182 -4.866 27.301 1.00 87.12 261 LEU A N 1
ATOM 1877 C CA . LEU A 1 261 ? -29.020 -5.929 28.294 1.00 87.12 261 LEU A CA 1
ATOM 1878 C C . LEU A 1 261 ? -30.340 -6.671 28.532 1.00 87.12 261 LEU A C 1
ATOM 1880 O O . LEU A 1 261 ? -31.374 -6.052 28.767 1.00 87.12 261 LEU A O 1
ATOM 1884 N N . VAL A 1 262 ? -30.295 -7.999 28.545 1.00 90.31 262 VAL A N 1
ATOM 1885 C CA . VAL A 1 262 ? -31.408 -8.861 28.956 1.00 90.31 262 VAL A CA 1
ATOM 1886 C C . VAL A 1 262 ? -31.020 -9.590 30.234 1.00 90.31 262 VAL A C 1
ATOM 1888 O O . VAL A 1 262 ? -30.002 -10.273 30.261 1.00 90.31 262 VAL A O 1
ATOM 1891 N N . ILE A 1 263 ? -31.836 -9.487 31.278 1.00 93.12 263 ILE A N 1
ATOM 1892 C CA . ILE A 1 263 ? -31.642 -10.206 32.539 1.00 93.12 263 ILE A CA 1
ATOM 1893 C C . ILE A 1 263 ? -32.770 -11.223 32.698 1.00 93.12 263 ILE A C 1
ATOM 1895 O O . ILE A 1 263 ? -33.941 -10.891 32.506 1.00 93.12 263 ILE A O 1
ATOM 1899 N N . THR A 1 264 ? -32.425 -12.456 33.061 1.00 94.62 264 THR A N 1
ATOM 1900 C CA . THR A 1 264 ? -33.388 -13.492 33.450 1.00 94.62 264 THR A CA 1
ATOM 1901 C C . THR A 1 264 ? -33.152 -13.918 34.883 1.00 94.62 264 THR A C 1
ATOM 1903 O O . THR A 1 264 ? -32.013 -14.015 35.347 1.00 94.62 264 THR A O 1
ATOM 1906 N N . GLY A 1 265 ? -34.224 -14.244 35.589 1.00 95.44 265 GLY A N 1
ATOM 1907 C CA . GLY A 1 265 ? -34.129 -14.697 36.965 1.00 95.44 265 GLY A CA 1
ATOM 1908 C C . GLY A 1 265 ? -35.441 -15.227 37.501 1.00 95.44 265 GLY A C 1
ATOM 1909 O O . GLY A 1 265 ? -36.443 -15.321 36.787 1.00 95.44 265 GLY A O 1
ATOM 1910 N N . THR A 1 266 ? -35.403 -15.554 38.781 1.00 94.69 266 THR A N 1
ATOM 1911 C CA . THR A 1 266 ? -36.546 -16.050 39.535 1.00 94.69 266 THR A CA 1
ATOM 1912 C C . THR A 1 266 ? -36.686 -15.226 40.807 1.00 94.69 266 THR A C 1
ATOM 1914 O O . THR A 1 266 ? -35.694 -14.823 41.412 1.00 94.69 266 THR A O 1
ATOM 1917 N N . LEU A 1 267 ? -37.921 -14.956 41.206 1.00 93.00 267 LEU A N 1
ATOM 1918 C CA . LEU A 1 267 ? -38.277 -14.335 42.472 1.00 93.00 267 LEU A CA 1
ATOM 1919 C C . LEU A 1 267 ? -39.195 -15.288 43.235 1.00 93.00 267 LEU A C 1
ATOM 1921 O O . LEU A 1 267 ? -40.129 -15.842 42.654 1.00 93.00 267 LEU A O 1
ATOM 1925 N N . THR A 1 268 ? -38.934 -15.462 44.526 1.00 89.81 268 THR A N 1
ATOM 1926 C CA . THR A 1 268 ? -39.827 -16.158 45.452 1.00 89.81 268 THR A CA 1
ATOM 1927 C C . THR A 1 268 ? -40.378 -15.164 46.470 1.00 89.81 268 THR A C 1
ATOM 1929 O O . THR A 1 268 ? -39.674 -14.280 46.951 1.00 89.81 268 THR A O 1
ATOM 1932 N N . GLY A 1 269 ? -41.663 -15.276 46.777 1.00 87.00 269 GLY A N 1
ATOM 1933 C CA . GLY A 1 269 ? -42.371 -14.340 47.639 1.00 87.00 269 GLY A CA 1
ATOM 1934 C C . GLY A 1 269 ? -43.765 -14.844 47.989 1.00 87.00 269 GLY A C 1
ATOM 1935 O O . GLY A 1 269 ? -44.047 -16.041 47.945 1.00 87.00 269 GLY A O 1
ATOM 1936 N N . ARG A 1 270 ? -44.660 -13.923 48.347 1.00 88.56 270 ARG A N 1
ATOM 1937 C CA . ARG A 1 270 ? -46.056 -14.248 48.660 1.00 88.56 270 ARG A CA 1
ATOM 1938 C C . ARG A 1 270 ? -46.800 -14.678 47.393 1.00 88.56 270 ARG A C 1
ATOM 1940 O O . ARG A 1 270 ? -46.508 -14.123 46.339 1.00 88.56 270 ARG A O 1
ATOM 1947 N N . PRO A 1 271 ? -47.742 -15.635 47.452 1.00 91.25 271 PRO A N 1
ATOM 1948 C CA . PRO A 1 271 ? -48.546 -16.021 46.292 1.00 91.25 271 PRO A CA 1
ATOM 1949 C C . PRO A 1 271 ? -49.375 -14.872 45.713 1.00 91.25 271 PRO A C 1
ATOM 1951 O O . PRO A 1 271 ? -49.977 -14.117 46.474 1.00 91.25 271 PRO A O 1
ATOM 1954 N N . LEU A 1 272 ? -49.466 -14.800 44.379 1.00 92.06 272 LEU A N 1
ATOM 1955 C CA . LEU A 1 272 ? -50.300 -13.832 43.645 1.00 92.06 272 LEU A CA 1
ATOM 1956 C C . LEU A 1 272 ? -50.033 -12.363 44.021 1.00 92.06 272 LEU A C 1
ATOM 1958 O O . LEU A 1 272 ? -50.950 -11.542 44.037 1.00 92.06 272 LEU A O 1
ATOM 1962 N N . GLN A 1 273 ? -48.778 -12.041 44.326 1.00 93.19 273 GLN A N 1
ATOM 1963 C CA . GLN A 1 273 ? -48.351 -10.734 44.811 1.00 93.19 273 GLN A CA 1
ATOM 1964 C C . GLN A 1 273 ? -47.519 -10.007 43.752 1.00 93.19 273 GLN A C 1
ATOM 1966 O O . GLN A 1 273 ? -46.672 -10.604 43.086 1.00 93.19 273 GLN A O 1
ATOM 1971 N N . GLU A 1 274 ? -47.752 -8.701 43.616 1.00 94.88 274 GLU A N 1
ATOM 1972 C CA . GLU A 1 274 ? -46.961 -7.823 42.754 1.00 94.88 274 GLU A CA 1
ATOM 1973 C C . GLU A 1 274 ? -45.691 -7.346 43.473 1.00 94.88 274 GLU A C 1
ATOM 1975 O O . GLU A 1 274 ? -45.738 -6.871 44.614 1.00 94.88 274 GLU A O 1
ATOM 1980 N N . TYR A 1 275 ? -44.568 -7.460 42.766 1.00 95.19 275 TYR A N 1
ATOM 1981 C CA . TYR A 1 275 ? -43.236 -7.041 43.174 1.00 95.19 275 TYR A CA 1
ATOM 1982 C C . TYR A 1 275 ? -42.619 -6.115 42.129 1.00 95.19 275 TYR A C 1
ATOM 1984 O O . TYR A 1 275 ? -42.563 -6.449 40.941 1.00 95.19 275 TYR A O 1
ATOM 1992 N N . ARG A 1 276 ? -42.032 -5.011 42.593 1.00 95.44 276 ARG A N 1
ATOM 1993 C CA . ARG A 1 276 ? -41.119 -4.192 41.795 1.00 95.44 276 ARG A CA 1
ATOM 1994 C C . ARG A 1 276 ? -39.714 -4.764 41.926 1.00 95.44 276 ARG A C 1
ATOM 1996 O O . ARG A 1 276 ? -39.145 -4.737 43.012 1.00 95.44 276 ARG A O 1
ATOM 2003 N N . VAL A 1 277 ? -39.142 -5.251 40.829 1.00 95.94 277 VAL A N 1
ATOM 2004 C CA . VAL A 1 277 ? -37.753 -5.727 40.789 1.00 95.94 277 VAL A CA 1
ATOM 2005 C C . VAL A 1 277 ? -36.879 -4.643 40.174 1.00 95.94 277 VAL A C 1
ATOM 2007 O O . VAL A 1 277 ? -37.093 -4.259 39.024 1.00 95.94 277 VAL A O 1
ATOM 2010 N N . GLU A 1 278 ? -35.905 -4.141 40.928 1.00 95.31 278 GLU A N 1
ATOM 2011 C CA . GLU A 1 278 ? -34.973 -3.101 40.487 1.00 95.31 278 GLU A CA 1
ATOM 2012 C C . GLU A 1 278 ? -33.605 -3.706 40.179 1.00 95.31 278 GLU A C 1
ATOM 2014 O O . GLU A 1 278 ? -33.098 -4.510 40.953 1.00 95.31 278 GLU A O 1
ATOM 2019 N N . PHE A 1 279 ? -33.002 -3.321 39.054 1.00 94.19 279 PHE A N 1
ATOM 2020 C CA . PHE A 1 279 ? -31.713 -3.830 38.587 1.00 94.19 279 PHE A CA 1
ATOM 2021 C C . PHE A 1 279 ? -30.646 -2.751 38.659 1.00 94.19 279 PHE A C 1
ATOM 2023 O O . PHE A 1 279 ? -30.863 -1.604 38.254 1.00 94.19 279 PHE A O 1
ATOM 2030 N N . PHE A 1 280 ? -29.455 -3.147 39.094 1.00 92.31 280 PHE A N 1
ATOM 2031 C CA . PHE A 1 280 ? -28.340 -2.240 39.315 1.00 92.31 280 PHE A CA 1
ATOM 2032 C C . PHE A 1 280 ? -27.049 -2.818 38.746 1.00 92.31 280 PHE A C 1
ATOM 2034 O O . PHE A 1 280 ? -26.837 -4.033 38.736 1.00 92.31 280 PHE A O 1
ATOM 2041 N N . ARG A 1 281 ? -26.139 -1.935 38.324 1.00 89.94 281 ARG A N 1
ATOM 2042 C CA . ARG A 1 281 ? -24.732 -2.312 38.175 1.00 89.94 281 ARG A CA 1
ATOM 2043 C C . ARG A 1 281 ? -24.152 -2.501 39.566 1.00 89.94 281 ARG A C 1
ATOM 2045 O O . ARG A 1 281 ? -24.212 -1.581 40.385 1.00 89.94 281 ARG A O 1
ATOM 2052 N N . GLY A 1 282 ? -23.572 -3.664 39.804 1.00 81.81 282 GLY A N 1
ATOM 2053 C CA . GLY A 1 282 ? -22.882 -3.975 41.039 1.00 81.81 282 GLY A CA 1
ATOM 2054 C C . GLY A 1 282 ? -21.389 -3.680 40.999 1.00 81.81 282 GLY A C 1
ATOM 2055 O O . GLY A 1 282 ? -20.808 -3.431 39.940 1.00 81.81 282 GLY A O 1
ATOM 2056 N N . ASN A 1 283 ? -20.761 -3.747 42.168 1.00 72.75 283 ASN A N 1
ATOM 2057 C CA . ASN A 1 283 ? -19.324 -4.001 42.265 1.00 72.75 283 ASN A CA 1
ATOM 2058 C C . ASN A 1 283 ? -19.042 -5.485 41.962 1.00 72.75 283 ASN A C 1
ATOM 2060 O O . ASN A 1 283 ? -19.944 -6.309 42.120 1.00 72.75 283 ASN A O 1
ATOM 2064 N N . PRO A 1 284 ? -17.817 -5.871 41.557 1.00 64.56 284 PRO A N 1
ATOM 2065 C CA . PRO A 1 284 ? -17.403 -7.274 41.609 1.00 64.56 284 PRO A CA 1
ATOM 2066 C C . PRO A 1 284 ? -17.718 -7.869 42.995 1.00 64.56 284 PRO A C 1
ATOM 2068 O O . PRO A 1 284 ? -17.691 -7.114 43.970 1.00 64.56 284 PRO A O 1
ATOM 2071 N N . PRO A 1 285 ? -18.027 -9.177 43.109 1.00 59.88 285 PRO A N 1
ATOM 2072 C CA . PRO A 1 285 ? -18.338 -9.798 44.396 1.00 59.88 285 PRO A CA 1
ATOM 2073 C C . PRO A 1 285 ? -17.291 -9.425 45.455 1.00 59.88 285 PRO A C 1
ATOM 2075 O O . PRO A 1 285 ? -16.103 -9.701 45.286 1.00 59.88 285 PRO A O 1
ATOM 2078 N N . ASN A 1 286 ? -17.723 -8.743 46.514 1.00 59.31 286 ASN A N 1
ATOM 2079 C CA . ASN A 1 286 ? -16.906 -8.485 47.696 1.00 59.31 286 ASN A CA 1
ATOM 2080 C C . ASN A 1 286 ? -16.978 -9.709 48.635 1.00 59.31 286 ASN A C 1
ATOM 2082 O O . ASN A 1 286 ? -17.614 -10.718 48.323 1.00 59.31 286 ASN A O 1
ATOM 2086 N N . ALA A 1 287 ? -16.326 -9.635 49.797 1.00 56.03 287 ALA A N 1
ATOM 2087 C CA . ALA A 1 287 ? -16.250 -10.756 50.737 1.00 56.03 287 ALA A CA 1
ATOM 2088 C C . ALA A 1 287 ? -17.614 -11.233 51.287 1.00 56.03 287 ALA A C 1
ATOM 2090 O O . ALA A 1 287 ? -17.684 -12.352 51.789 1.00 56.03 287 ALA A O 1
ATOM 2091 N N . SER A 1 288 ? -18.687 -10.433 51.192 1.00 60.22 288 SER A N 1
ATOM 2092 C CA . SER A 1 288 ? -20.036 -10.835 51.622 1.00 60.22 288 SER A CA 1
ATOM 2093 C C . SER A 1 288 ? -20.824 -11.594 50.546 1.00 60.22 288 SER A C 1
ATOM 2095 O O . SER A 1 288 ? -21.885 -12.132 50.844 1.00 60.22 288 SER A O 1
ATOM 2097 N N . GLY A 1 289 ? -20.324 -11.671 49.305 1.00 59.53 289 GLY A N 1
ATOM 2098 C CA . GLY A 1 289 ? -20.946 -12.416 48.201 1.00 59.53 289 GLY A CA 1
ATOM 2099 C C . GLY A 1 289 ? -22.219 -11.783 47.614 1.00 59.53 289 GLY A C 1
ATOM 2100 O O . GLY A 1 289 ? -22.706 -12.251 46.585 1.00 59.53 289 GLY A O 1
ATOM 2101 N N . HIS A 1 290 ? -22.729 -10.706 48.218 1.00 66.50 290 HIS A N 1
ATOM 2102 C CA . HIS A 1 290 ? -23.983 -10.042 47.856 1.00 66.50 290 HIS A CA 1
ATOM 2103 C C . HIS A 1 290 ? -23.742 -8.627 47.339 1.00 66.50 290 HIS A C 1
ATOM 2105 O O . HIS A 1 290 ? -22.863 -7.909 47.815 1.00 66.50 290 HIS A O 1
ATOM 2111 N N . GLY A 1 291 ? -24.495 -8.260 46.300 1.00 66.69 291 GLY A N 1
ATOM 2112 C CA . GLY A 1 291 ? -24.222 -7.078 45.494 1.00 66.69 291 GLY A CA 1
ATOM 2113 C C . GLY A 1 291 ? -24.419 -5.765 46.242 1.00 66.69 291 GLY A C 1
ATOM 2114 O O . GLY A 1 291 ? -25.392 -5.561 46.947 1.00 66.69 291 GLY A O 1
ATOM 2115 N N . GLU A 1 292 ? -23.497 -4.835 46.055 1.00 80.94 292 GLU A N 1
ATOM 2116 C CA . GLU A 1 292 ? -23.744 -3.413 46.284 1.00 80.94 292 GLU A CA 1
ATOM 2117 C C . GLU A 1 292 ? -24.264 -2.788 44.989 1.00 80.94 292 GLU A C 1
ATOM 2119 O O . GLU A 1 292 ? -23.916 -3.264 43.912 1.00 80.94 292 GLU A O 1
ATOM 2124 N N . ALA A 1 293 ? -25.029 -1.701 45.053 1.00 87.50 293 ALA A N 1
ATOM 2125 C CA . ALA A 1 293 ? -25.499 -0.983 43.871 1.00 87.50 293 ALA A CA 1
ATOM 2126 C C . ALA A 1 293 ? -24.640 0.253 43.604 1.00 87.50 293 ALA A C 1
ATOM 2128 O O . ALA A 1 293 ? -24.611 1.189 44.395 1.00 87.50 293 ALA A O 1
ATOM 2129 N N . THR A 1 294 ? -23.989 0.301 42.445 1.00 85.94 294 THR A N 1
ATOM 2130 C CA . THR A 1 294 ? -23.189 1.456 41.998 1.00 85.94 294 THR A CA 1
ATOM 2131 C C . THR A 1 294 ? -23.944 2.361 41.030 1.00 85.94 294 THR A C 1
ATOM 2133 O O . THR A 1 294 ? -23.628 3.546 40.909 1.00 85.94 294 THR A O 1
ATOM 2136 N N . THR A 1 295 ? -24.930 1.825 40.310 1.00 88.62 295 THR A N 1
ATOM 2137 C CA . THR A 1 295 ? -25.735 2.566 39.330 1.00 88.62 295 THR A CA 1
ATOM 2138 C C . THR A 1 295 ? -27.076 1.869 39.140 1.00 88.62 295 THR A C 1
ATOM 2140 O O . THR A 1 295 ? -27.100 0.659 38.926 1.00 88.62 295 THR A O 1
ATOM 2143 N N . PHE A 1 296 ? -28.176 2.618 39.172 1.00 90.56 296 PHE A N 1
ATOM 2144 C CA . PHE A 1 296 ? -29.499 2.116 38.798 1.00 90.56 296 PHE A CA 1
ATOM 2145 C C . PHE A 1 296 ? -29.582 1.896 37.280 1.00 90.56 296 PHE A C 1
ATOM 2147 O O . PHE A 1 296 ? -29.180 2.768 36.511 1.00 90.56 296 PHE A O 1
ATOM 2154 N N . ILE A 1 297 ? -30.077 0.734 36.844 1.00 91.75 297 ILE A N 1
ATOM 2155 C CA . ILE A 1 297 ? -30.254 0.402 35.421 1.00 91.75 297 ILE A CA 1
ATOM 2156 C C . ILE A 1 297 ? -31.712 0.617 35.018 1.00 91.75 297 ILE A C 1
ATOM 2158 O O . ILE A 1 297 ? -31.999 1.383 34.100 1.00 91.75 297 ILE A O 1
ATOM 2162 N N . SER A 1 298 ? -32.628 -0.113 35.657 1.00 92.62 298 SER A N 1
ATOM 2163 C CA . SER A 1 298 ? -34.061 -0.095 35.354 1.00 92.62 298 SER A CA 1
ATOM 2164 C C . SER A 1 298 ? -34.846 -0.905 36.391 1.00 92.62 298 SER A C 1
ATOM 2166 O O . SER A 1 298 ? -34.259 -1.517 37.281 1.00 92.62 298 SER A O 1
ATOM 2168 N N . SER A 1 299 ? -36.168 -0.966 36.241 1.00 93.50 299 SER A N 1
ATOM 2169 C CA . SER A 1 299 ? -37.060 -1.791 37.056 1.00 93.50 299 SER A CA 1
ATOM 2170 C C . SER A 1 299 ? -38.115 -2.484 36.201 1.00 93.50 299 SER A C 1
ATOM 2172 O O . SER A 1 299 ? -38.550 -1.926 35.193 1.00 93.50 299 SER A O 1
ATOM 2174 N N . ILE A 1 300 ? -38.594 -3.644 36.641 1.00 95.50 300 ILE A N 1
ATOM 2175 C CA . ILE A 1 300 ? -39.772 -4.314 36.074 1.00 95.50 300 ILE A CA 1
ATOM 2176 C C . ILE A 1 300 ? -40.805 -4.598 37.167 1.00 95.50 300 ILE A C 1
ATOM 2178 O O . ILE A 1 300 ? -40.459 -4.673 38.344 1.00 95.50 300 ILE A O 1
ATOM 2182 N N . GLN A 1 301 ? -42.057 -4.793 36.758 1.00 95.75 301 GLN A N 1
ATOM 2183 C CA . GLN A 1 301 ? -43.085 -5.379 37.617 1.00 95.75 301 GLN A CA 1
ATOM 2184 C C . GLN A 1 301 ? -43.166 -6.883 37.368 1.00 95.75 301 GLN A C 1
ATOM 2186 O O . GLN A 1 301 ? -43.110 -7.333 36.220 1.00 95.75 301 GLN A O 1
ATOM 2191 N N . VAL A 1 302 ? -43.286 -7.651 38.446 1.00 95.06 302 VAL A N 1
ATOM 2192 C CA . VAL A 1 302 ? -43.372 -9.111 38.431 1.00 95.06 302 VAL A CA 1
ATOM 2193 C C . VAL A 1 302 ? -44.498 -9.543 39.360 1.00 95.06 302 VAL A C 1
ATOM 2195 O O . VAL A 1 302 ? -44.579 -9.069 40.486 1.00 95.06 302 VAL A O 1
ATOM 2198 N N . ILE A 1 303 ? -45.353 -10.460 38.907 1.00 95.38 303 ILE A N 1
ATOM 2199 C CA . ILE A 1 303 ? -46.412 -11.054 39.731 1.00 95.38 303 ILE A CA 1
ATOM 2200 C C . ILE A 1 303 ? -46.053 -12.519 39.977 1.00 95.38 303 ILE A C 1
ATOM 2202 O O . ILE A 1 303 ? -45.787 -13.257 39.025 1.00 95.38 303 ILE A O 1
ATOM 2206 N N . THR A 1 304 ? -46.019 -12.934 41.240 1.00 94.06 304 THR A N 1
ATOM 2207 C CA . THR A 1 304 ? -45.817 -14.337 41.633 1.00 94.06 304 THR A CA 1
ATOM 2208 C C . THR A 1 304 ? -47.037 -15.194 41.332 1.00 94.06 304 THR A C 1
ATOM 2210 O O . THR A 1 304 ? -48.179 -14.739 41.352 1.00 94.06 304 THR A O 1
ATOM 2213 N N . ASP A 1 305 ? -46.803 -16.470 41.046 1.00 93.25 305 ASP A N 1
ATOM 2214 C CA . ASP A 1 305 ? -47.863 -17.447 40.838 1.00 93.25 305 ASP A CA 1
ATOM 2215 C C . ASP A 1 305 ? -48.544 -17.861 42.161 1.00 93.25 305 ASP A C 1
ATOM 2217 O O . ASP A 1 305 ? -48.254 -17.342 43.243 1.00 93.25 305 ASP A O 1
ATOM 2221 N N . ALA A 1 306 ? -49.469 -18.822 42.086 1.00 93.81 306 ALA A N 1
ATOM 2222 C CA . ALA A 1 306 ? -50.163 -19.360 43.258 1.00 93.81 306 ALA A CA 1
ATOM 2223 C C . ALA A 1 306 ? -49.237 -20.092 44.255 1.00 93.81 306 ALA A C 1
ATOM 2225 O O . ALA A 1 306 ? -49.648 -20.335 45.388 1.00 93.81 306 ALA A O 1
ATOM 2226 N N . ASN A 1 307 ? -48.003 -20.424 43.859 1.00 90.69 307 ASN A N 1
ATOM 2227 C CA . ASN A 1 307 ? -46.979 -21.010 44.723 1.00 90.69 307 ASN A CA 1
ATOM 2228 C C . ASN A 1 307 ? -46.003 -19.955 45.271 1.00 90.69 307 ASN A C 1
ATOM 2230 O O . ASN A 1 307 ? -45.078 -20.310 45.999 1.00 90.69 307 ASN A O 1
ATOM 2234 N N . GLY A 1 308 ? -46.181 -18.676 44.926 1.00 89.19 308 GLY A N 1
ATOM 2235 C CA . GLY A 1 308 ? -45.271 -17.611 45.337 1.00 89.19 308 GLY A CA 1
ATOM 2236 C C . GLY A 1 308 ? -43.999 -17.521 44.495 1.00 89.19 308 GLY A C 1
ATOM 2237 O O . GLY A 1 308 ? -43.033 -16.914 44.944 1.00 89.19 308 GLY A O 1
ATOM 2238 N N . VAL A 1 309 ? -43.964 -18.098 43.290 1.00 91.69 309 VAL A N 1
ATOM 2239 C CA . VAL A 1 309 ? -42.789 -18.074 42.404 1.00 91.69 309 VAL A CA 1
ATOM 2240 C C . VAL A 1 309 ? -43.079 -17.243 41.159 1.00 91.69 309 VAL A C 1
ATOM 2242 O O . VAL A 1 309 ? -44.135 -17.364 40.545 1.00 91.69 309 VAL A O 1
ATOM 2245 N N . ALA A 1 310 ? -42.123 -16.421 40.737 1.00 93.31 310 ALA A N 1
ATOM 2246 C CA . ALA A 1 310 ? -42.157 -15.749 39.448 1.00 93.31 310 ALA A CA 1
ATOM 2247 C C . ALA A 1 310 ? -40.842 -15.933 38.698 1.00 93.31 310 ALA A C 1
ATOM 2249 O O . ALA A 1 310 ? -39.780 -15.567 39.195 1.00 93.31 310 ALA A O 1
ATOM 2250 N N . ASN A 1 311 ? -40.914 -16.429 37.466 1.00 95.31 311 ASN A N 1
ATOM 2251 C CA . ASN A 1 311 ? -39.804 -16.328 36.524 1.00 95.31 311 ASN A CA 1
ATOM 2252 C C . ASN A 1 311 ? -39.943 -15.025 35.744 1.00 95.31 311 ASN A C 1
ATOM 2254 O O . ASN A 1 311 ? -41.027 -14.712 35.252 1.00 95.31 311 ASN A O 1
ATOM 2258 N N . PHE A 1 312 ? -38.851 -14.283 35.597 1.00 94.88 312 PHE A N 1
ATOM 2259 C CA . PHE A 1 312 ? -38.857 -13.025 34.866 1.00 94.88 312 PHE A CA 1
ATOM 2260 C C . PHE A 1 312 ? -37.757 -12.972 33.812 1.00 94.88 312 PHE A C 1
ATOM 2262 O O . PHE A 1 312 ? -36.680 -13.558 33.941 1.00 94.88 312 PHE A O 1
ATOM 2269 N N . ARG A 1 313 ? -38.049 -12.209 32.761 1.00 94.12 313 ARG A N 1
ATOM 2270 C CA . ARG A 1 313 ? -37.111 -11.808 31.719 1.00 94.12 313 ARG A CA 1
ATOM 2271 C C . ARG A 1 313 ? -37.336 -10.333 31.443 1.00 94.12 313 ARG A C 1
ATOM 2273 O O . ARG A 1 313 ? -38.459 -9.933 31.141 1.00 94.12 313 ARG A O 1
ATOM 2280 N N . THR A 1 314 ? -36.286 -9.530 31.524 1.00 93.00 314 THR A N 1
ATOM 2281 C CA . THR A 1 314 ? -36.404 -8.102 31.231 1.00 93.00 314 THR A CA 1
ATOM 2282 C C . THR A 1 314 ? -36.632 -7.871 29.732 1.00 93.00 314 THR A C 1
ATOM 2284 O O . THR A 1 314 ? -36.198 -8.679 28.895 1.00 93.00 314 THR A O 1
ATOM 2287 N N . PRO A 1 315 ? -37.264 -6.747 29.351 1.00 88.62 315 PRO A N 1
ATOM 2288 C CA . PRO A 1 315 ? -37.068 -6.196 28.014 1.00 88.62 315 PRO A CA 1
ATOM 2289 C C . PRO A 1 315 ? -35.585 -5.834 27.801 1.00 88.62 315 PRO A C 1
ATOM 2291 O O . PRO A 1 315 ? -34.771 -5.938 28.724 1.00 88.62 315 PRO A O 1
ATOM 2294 N N . ASN A 1 316 ? -35.227 -5.406 26.587 1.00 82.88 316 ASN A N 1
ATOM 2295 C CA . ASN A 1 316 ? -33.884 -4.887 26.322 1.00 82.88 316 ASN A CA 1
ATOM 2296 C C . ASN A 1 316 ? -33.669 -3.614 27.153 1.00 82.88 316 ASN A C 1
ATOM 2298 O O . ASN A 1 316 ? -34.243 -2.566 26.863 1.00 82.88 316 ASN A O 1
ATOM 2302 N N . LEU A 1 317 ? -32.873 -3.734 28.211 1.00 86.19 317 LEU A N 1
ATOM 2303 C CA . LEU A 1 317 ? -32.461 -2.628 29.063 1.00 86.19 317 LEU A CA 1
ATOM 2304 C C . LEU A 1 317 ? -31.345 -1.828 28.373 1.00 86.19 317 LEU A C 1
ATOM 2306 O O . LEU A 1 317 ? -30.678 -2.369 27.485 1.00 86.19 317 LEU A O 1
ATOM 2310 N N . PRO A 1 318 ? -31.093 -0.569 28.779 1.00 80.75 318 PRO A N 1
ATOM 2311 C CA . PRO A 1 318 ? -30.009 0.236 28.224 1.00 80.75 318 PRO A CA 1
ATOM 2312 C C . PRO A 1 318 ? -28.669 -0.524 28.166 1.00 80.75 318 PRO A C 1
ATOM 2314 O O . PRO A 1 318 ? -28.359 -1.295 29.081 1.00 80.75 318 PRO A O 1
ATOM 2317 N N . PRO A 1 319 ? -27.876 -0.346 27.093 1.00 70.69 319 PRO A N 1
ATOM 2318 C CA . PRO A 1 319 ? -26.658 -1.116 26.881 1.00 70.69 319 PRO A CA 1
ATOM 2319 C C . PRO A 1 319 ? -25.619 -0.857 27.978 1.00 70.69 319 PRO A C 1
ATOM 2321 O O . PRO A 1 319 ? -25.390 0.278 28.395 1.00 70.69 319 PRO A O 1
ATOM 2324 N N . ILE A 1 320 ? -24.955 -1.930 28.407 1.00 68.12 320 ILE A N 1
ATOM 2325 C CA . ILE A 1 320 ? -23.836 -1.904 29.353 1.00 68.12 320 ILE A CA 1
ATOM 2326 C C . ILE A 1 320 ? -22.633 -2.654 28.770 1.00 68.12 320 ILE A C 1
ATOM 2328 O O . ILE A 1 320 ? -22.779 -3.485 27.873 1.00 68.12 320 ILE A O 1
ATOM 2332 N N . ILE A 1 321 ? -21.434 -2.368 29.283 1.00 66.69 321 ILE A N 1
ATOM 2333 C CA . ILE A 1 321 ? -20.218 -3.112 28.924 1.00 66.69 321 ILE A CA 1
ATOM 2334 C C . ILE A 1 321 ? -20.294 -4.563 29.428 1.00 66.69 321 ILE A C 1
ATOM 2336 O O . ILE A 1 321 ? -20.866 -4.823 30.486 1.00 66.69 321 ILE A O 1
ATOM 2340 N N . SER A 1 322 ? -19.695 -5.499 28.687 1.00 67.44 322 SER A N 1
ATOM 2341 C CA . SER A 1 322 ? -19.533 -6.892 29.123 1.00 67.44 322 SER A CA 1
ATOM 2342 C C . SER A 1 322 ? -18.652 -6.987 30.371 1.00 67.44 322 SER A C 1
ATOM 2344 O O . SER A 1 322 ? -17.811 -6.120 30.607 1.00 67.44 322 SER A O 1
ATOM 2346 N N . ASN A 1 323 ? -18.835 -8.047 31.162 1.00 74.44 323 ASN A N 1
ATOM 2347 C CA . ASN A 1 323 ? -18.205 -8.268 32.469 1.00 74.44 323 ASN A CA 1
ATOM 2348 C C . ASN A 1 323 ? -18.573 -7.236 33.548 1.00 74.44 323 ASN A C 1
ATOM 2350 O O . ASN A 1 323 ? -17.951 -7.200 34.608 1.00 74.44 323 ASN A O 1
ATOM 2354 N N . ALA A 1 324 ? -19.610 -6.423 33.337 1.00 82.44 324 ALA A N 1
ATOM 2355 C CA . ALA A 1 324 ? -20.188 -5.648 34.426 1.00 82.44 324 ALA A CA 1
ATOM 2356 C C . ALA A 1 324 ? -20.954 -6.581 35.375 1.00 82.44 324 ALA A C 1
ATOM 2358 O O . ALA A 1 324 ? -21.767 -7.386 34.914 1.00 82.44 324 ALA A O 1
ATOM 2359 N N . ALA A 1 325 ? -20.713 -6.459 36.681 1.00 87.94 325 ALA A N 1
ATOM 2360 C CA . ALA A 1 325 ? -21.514 -7.124 37.701 1.00 87.94 325 ALA A CA 1
ATOM 2361 C C . ALA A 1 325 ? -22.928 -6.528 37.740 1.00 87.94 325 ALA A C 1
ATOM 2363 O O . ALA A 1 325 ? -23.096 -5.314 37.606 1.00 87.94 325 ALA A O 1
ATOM 2364 N N . ILE A 1 326 ? -23.932 -7.383 37.914 1.00 91.19 326 ILE A N 1
ATOM 2365 C CA . ILE A 1 326 ? -25.352 -7.035 37.953 1.00 91.19 326 ILE A CA 1
ATOM 2366 C C . ILE A 1 326 ? -25.969 -7.623 39.214 1.00 91.19 326 ILE A C 1
ATOM 2368 O O . ILE A 1 326 ? -25.794 -8.810 39.481 1.00 91.19 326 ILE A O 1
ATOM 2372 N N . THR A 1 327 ? -26.706 -6.794 39.950 1.00 92.31 327 THR A N 1
ATOM 2373 C CA . THR A 1 327 ? -27.501 -7.180 41.123 1.00 92.31 327 THR A CA 1
ATOM 2374 C C . THR A 1 327 ? -28.927 -6.647 40.989 1.00 92.31 327 THR A C 1
ATOM 2376 O O . THR A 1 327 ? -29.238 -5.892 40.061 1.00 92.31 327 THR A O 1
ATOM 2379 N N . ALA A 1 328 ? -29.803 -7.060 41.897 1.00 93.50 328 ALA A N 1
ATOM 2380 C CA . ALA A 1 328 ? -31.187 -6.636 41.940 1.00 93.50 328 ALA A CA 1
ATOM 2381 C C . ALA A 1 328 ? -31.741 -6.606 43.369 1.00 93.50 328 ALA A C 1
ATOM 2383 O O . ALA A 1 328 ? -31.239 -7.308 44.243 1.00 93.50 328 ALA A O 1
ATOM 2384 N N . THR A 1 329 ? -32.808 -5.845 43.580 1.00 94.06 329 THR A N 1
ATOM 2385 C CA . THR A 1 329 ? -33.674 -5.917 44.767 1.00 94.06 329 THR A CA 1
ATOM 2386 C C . THR A 1 329 ? -35.110 -6.192 44.332 1.00 94.06 329 THR A C 1
ATOM 2388 O O . THR A 1 329 ? -35.470 -5.954 43.178 1.00 94.06 329 THR A O 1
ATOM 2391 N N . ALA A 1 330 ? -35.937 -6.702 45.242 1.00 94.56 330 ALA A N 1
ATOM 2392 C CA . ALA A 1 330 ? -37.377 -6.827 45.054 1.00 94.56 330 ALA A CA 1
ATOM 2393 C C . ALA A 1 330 ? -38.115 -6.091 46.171 1.00 94.56 330 ALA A C 1
ATOM 2395 O O . ALA A 1 330 ? -37.861 -6.342 47.347 1.00 94.56 330 ALA A O 1
ATOM 2396 N N . THR A 1 331 ? -39.047 -5.214 45.808 1.00 94.75 331 THR A N 1
ATOM 2397 C CA . THR A 1 331 ? -39.953 -4.544 46.746 1.00 94.75 331 THR A CA 1
ATOM 2398 C C . THR A 1 331 ? -41.353 -5.095 46.582 1.00 94.75 331 THR A C 1
ATOM 2400 O O . THR A 1 331 ? -41.923 -5.046 45.491 1.00 94.75 331 THR A O 1
ATOM 2403 N N . ASP A 1 332 ? -41.914 -5.612 47.668 1.00 93.12 332 ASP A N 1
ATOM 2404 C CA . ASP A 1 332 ? -43.304 -6.048 47.714 1.00 93.12 332 ASP A CA 1
ATOM 2405 C C . ASP A 1 332 ? -44.234 -4.833 47.661 1.00 93.12 332 ASP A C 1
ATOM 2407 O O . ASP A 1 332 ? -44.189 -3.984 48.550 1.00 93.12 332 ASP A O 1
ATOM 2411 N N . TRP A 1 333 ? -45.096 -4.729 46.649 1.00 89.12 333 TRP A N 1
ATOM 2412 C CA . TRP A 1 333 ? -45.923 -3.530 46.491 1.00 89.12 333 TRP A CA 1
ATOM 2413 C C . TRP A 1 333 ? -47.014 -3.394 47.564 1.00 89.12 333 TRP A C 1
ATOM 2415 O O . TRP A 1 333 ? -47.502 -2.293 47.821 1.00 89.12 333 TRP A O 1
ATOM 2425 N N . THR A 1 334 ? -47.386 -4.490 48.230 1.00 89.38 334 THR A N 1
ATOM 2426 C CA . THR A 1 334 ? -48.424 -4.476 49.265 1.00 89.38 334 THR A CA 1
ATOM 2427 C C . THR A 1 334 ? -47.850 -4.226 50.650 1.00 89.38 334 THR A C 1
ATOM 2429 O O . THR A 1 334 ? -48.419 -3.429 51.390 1.00 89.38 334 THR A O 1
ATOM 2432 N N . THR A 1 335 ? -46.743 -4.878 51.030 1.00 90.12 335 THR A N 1
ATOM 2433 C CA . THR A 1 335 ? -46.115 -4.573 52.332 1.00 90.12 335 THR A CA 1
ATOM 2434 C C . THR A 1 335 ? -45.182 -3.386 52.281 1.00 90.12 335 THR A C 1
ATOM 2436 O O . THR A 1 335 ? -44.961 -2.812 53.336 1.00 90.12 335 THR A O 1
ATOM 2439 N N . GLN A 1 336 ? -44.691 -2.991 51.103 1.00 91.69 336 GLN A N 1
ATOM 2440 C CA . GLN A 1 336 ? -43.647 -1.980 50.906 1.00 91.69 336 GLN A CA 1
ATOM 2441 C C . GLN A 1 336 ? -42.279 -2.396 51.455 1.00 91.69 336 GLN A C 1
ATOM 2443 O O . GLN A 1 336 ? -41.423 -1.556 51.672 1.00 91.69 336 GLN A O 1
ATOM 2448 N N . ASP A 1 337 ? -42.046 -3.686 51.671 1.00 92.00 337 ASP A N 1
ATOM 2449 C CA . ASP A 1 337 ? -40.762 -4.197 52.139 1.00 92.00 337 ASP A CA 1
ATOM 2450 C C . ASP A 1 337 ? -39.824 -4.492 50.964 1.00 92.00 337 ASP A C 1
ATOM 2452 O O . ASP A 1 337 ? -40.195 -5.245 50.063 1.00 92.00 337 ASP A O 1
ATOM 2456 N N . THR A 1 338 ? -38.608 -3.936 50.979 1.00 93.31 338 THR A N 1
ATOM 2457 C CA . THR A 1 338 ? -37.543 -4.287 50.021 1.00 93.31 338 THR A CA 1
ATOM 2458 C C . THR A 1 338 ? -36.661 -5.421 50.555 1.00 93.31 338 THR A C 1
ATOM 2460 O O . THR A 1 338 ? -36.357 -5.480 51.750 1.00 93.31 338 THR A O 1
ATOM 2463 N N . SER A 1 339 ? -36.247 -6.324 49.667 1.00 90.88 339 SER A N 1
ATOM 2464 C CA . SER A 1 339 ? -35.277 -7.388 49.934 1.00 90.88 339 SER A CA 1
ATOM 2465 C C . SER A 1 339 ? -33.855 -6.843 50.131 1.00 90.88 339 SER A C 1
ATOM 2467 O O . SER A 1 339 ? -33.534 -5.720 49.743 1.00 90.88 339 SER A O 1
ATOM 2469 N N . GLU A 1 340 ? -32.946 -7.680 50.631 1.00 89.00 340 GLU A N 1
ATOM 2470 C CA . GLU A 1 340 ? -31.510 -7.447 50.429 1.00 89.00 340 GLU A CA 1
ATOM 2471 C C . GLU A 1 340 ? -31.151 -7.495 48.928 1.00 89.00 340 GLU A C 1
ATOM 2473 O O . GLU A 1 340 ? -31.974 -7.858 48.076 1.00 89.00 340 GLU A O 1
ATOM 2478 N N . PHE A 1 341 ? -29.915 -7.134 48.583 1.00 89.62 341 PHE A N 1
ATOM 2479 C CA . PHE A 1 341 ? -29.424 -7.269 47.213 1.00 89.62 341 PHE A CA 1
ATOM 2480 C C . PHE A 1 341 ? -29.182 -8.735 46.828 1.00 89.62 341 PHE A C 1
ATOM 2482 O O . PHE A 1 341 ? -28.630 -9.535 47.590 1.00 89.62 341 PHE A O 1
ATOM 2489 N N . ALA A 1 342 ? -29.528 -9.062 45.586 1.00 89.44 342 ALA A N 1
ATOM 2490 C CA . ALA A 1 342 ? -29.205 -10.325 44.945 1.00 89.44 342 ALA A CA 1
ATOM 2491 C C . ALA A 1 342 ? -27.685 -10.538 44.836 1.00 89.44 342 ALA A C 1
ATOM 2493 O O . ALA A 1 342 ? -26.899 -9.587 44.716 1.00 89.44 342 ALA A O 1
ATOM 2494 N N . ALA A 1 343 ? -27.272 -11.805 44.792 1.00 85.50 343 ALA A N 1
ATOM 2495 C CA . ALA A 1 343 ? -25.908 -12.159 44.425 1.00 85.50 343 ALA A CA 1
ATOM 2496 C C . ALA A 1 343 ? -25.570 -11.606 43.031 1.00 85.50 343 ALA A C 1
ATOM 2498 O O . ALA A 1 343 ? -26.383 -11.659 42.102 1.00 85.50 343 ALA A O 1
ATOM 2499 N N . ASN A 1 344 ? -24.360 -11.065 42.891 1.00 85.12 344 ASN A N 1
ATOM 2500 C CA . ASN A 1 344 ? -23.915 -10.505 41.624 1.00 85.12 344 ASN A CA 1
ATOM 2501 C C . ASN A 1 344 ? -23.756 -11.604 40.572 1.00 85.12 344 ASN A C 1
ATOM 2503 O O . ASN A 1 344 ? -23.056 -12.589 40.806 1.00 85.12 344 ASN A O 1
ATOM 2507 N N . ILE A 1 345 ? -24.278 -11.370 39.370 1.00 87.25 345 ILE A N 1
ATOM 2508 C CA . ILE A 1 345 ? -23.870 -12.120 38.180 1.00 87.25 345 ILE A CA 1
ATOM 2509 C C . ILE A 1 345 ? -23.116 -11.209 37.223 1.00 87.25 345 ILE A C 1
ATOM 2511 O O . ILE A 1 345 ? -23.410 -10.020 37.102 1.00 87.25 345 ILE A O 1
ATOM 2515 N N . LEU A 1 346 ? -22.120 -11.758 36.536 1.00 86.38 346 LEU A N 1
ATOM 2516 C CA . LEU A 1 346 ? -21.431 -11.019 35.489 1.00 86.38 346 LEU A CA 1
ATOM 2517 C C . LEU A 1 346 ? -22.294 -11.014 34.232 1.00 86.38 346 LEU A C 1
ATOM 2519 O O . LEU A 1 346 ? -22.752 -12.062 33.774 1.00 86.38 346 LEU A O 1
ATOM 2523 N N . SER A 1 347 ? -22.486 -9.828 33.666 1.00 84.12 347 SER A N 1
ATOM 2524 C CA . SER A 1 347 ? -23.045 -9.692 32.330 1.00 84.12 347 SER A CA 1
ATOM 2525 C C . SER A 1 347 ? -22.096 -10.324 31.314 1.00 84.12 347 SER A C 1
ATOM 2527 O O . SER A 1 347 ? -20.928 -9.947 31.205 1.00 84.12 347 SER A O 1
ATOM 2529 N N . LYS A 1 348 ? -22.597 -11.307 30.574 1.00 78.31 348 LYS A N 1
ATOM 2530 C CA . LYS A 1 348 ? -21.862 -11.994 29.514 1.00 78.31 348 LYS A CA 1
ATOM 2531 C C . LYS A 1 348 ? -22.445 -11.596 28.171 1.00 78.31 348 LYS A C 1
ATOM 2533 O O . LYS A 1 348 ? -23.654 -11.413 28.037 1.00 78.31 348 LYS A O 1
ATOM 2538 N N . ARG A 1 349 ? -21.594 -11.483 27.163 1.00 70.50 349 ARG A N 1
ATOM 2539 C CA . ARG A 1 349 ? -22.056 -11.626 25.784 1.00 70.50 349 ARG A CA 1
ATOM 2540 C C . ARG A 1 349 ? -22.143 -13.129 25.527 1.00 70.50 349 ARG A C 1
ATOM 2542 O O . ARG A 1 349 ? -21.231 -13.839 25.919 1.00 70.50 349 ARG A O 1
ATOM 2549 N N . THR A 1 350 ? -23.231 -13.628 24.963 1.00 69.75 350 THR A N 1
ATOM 2550 C CA . THR A 1 350 ? -23.279 -14.995 24.417 1.00 69.75 350 THR A CA 1
ATOM 2551 C C . THR A 1 350 ? -22.575 -14.896 23.090 1.00 69.75 350 THR A C 1
ATOM 2553 O O . THR A 1 350 ? -22.965 -14.018 22.353 1.00 69.75 350 THR A O 1
ATOM 2556 N N . GLY A 1 351 ? -21.576 -15.712 22.773 1.00 71.56 351 GLY A N 1
ATOM 2557 C CA . GLY A 1 351 ? -21.036 -15.743 21.412 1.00 71.56 351 GLY A CA 1
ATOM 2558 C C . GLY A 1 351 ? -21.811 -16.688 20.488 1.00 71.56 351 GLY A C 1
ATOM 2559 O O . GLY A 1 351 ? -22.963 -17.049 20.742 1.00 71.56 351 GLY A O 1
ATOM 2560 N N . GLY A 1 352 ? -21.192 -17.089 19.385 1.00 85.88 352 GLY A N 1
ATOM 2561 C CA . GLY A 1 352 ? -21.815 -17.903 18.342 1.00 85.88 352 GLY A CA 1
ATOM 2562 C C . GLY A 1 352 ? -20.881 -18.982 17.812 1.00 85.88 352 GLY A C 1
ATOM 2563 O O . GLY A 1 352 ? -19.749 -19.141 18.275 1.00 85.88 352 GLY A O 1
ATOM 2564 N N . THR A 1 353 ? -21.353 -19.731 16.819 1.00 92.12 353 THR A N 1
ATOM 2565 C CA . THR A 1 353 ? -20.530 -20.721 16.114 1.00 92.12 353 THR A CA 1
ATOM 2566 C C . THR A 1 353 ? -20.060 -20.167 14.780 1.00 92.12 353 THR A C 1
ATOM 2568 O O . THR A 1 353 ? -20.878 -19.662 14.009 1.00 92.12 353 THR A O 1
ATOM 2571 N N . VAL A 1 354 ? -18.775 -20.309 14.466 1.00 94.81 354 VAL A N 1
ATOM 2572 C CA . VAL A 1 354 ? -18.210 -19.930 13.163 1.00 94.81 354 VAL A CA 1
ATOM 2573 C C . VAL A 1 354 ? -17.875 -21.192 12.393 1.00 94.81 354 VAL A C 1
ATOM 2575 O O . VAL A 1 354 ? -17.134 -22.030 12.895 1.00 94.81 354 VAL A O 1
ATOM 2578 N N . HIS A 1 355 ? -18.415 -21.320 11.186 1.00 94.75 355 HIS A N 1
ATOM 2579 C CA . HIS A 1 355 ? -18.188 -22.453 10.299 1.00 94.75 355 HIS A CA 1
ATOM 2580 C C . HIS A 1 355 ? -17.495 -22.007 9.021 1.00 94.75 355 HIS A C 1
ATOM 2582 O O . HIS A 1 355 ? -17.820 -20.959 8.450 1.00 94.75 355 HIS A O 1
ATOM 2588 N N . GLY A 1 356 ? -16.608 -22.862 8.537 1.00 95.06 356 GLY A N 1
ATOM 2589 C CA . GLY A 1 356 ? -15.861 -22.626 7.320 1.00 95.06 356 GLY A CA 1
ATOM 2590 C C . GLY A 1 356 ? -15.246 -23.891 6.765 1.00 95.06 356 GLY A C 1
ATOM 2591 O O . GLY A 1 356 ? -15.351 -24.964 7.363 1.00 95.06 356 GLY A O 1
ATOM 2592 N N . VAL A 1 357 ? -14.595 -23.743 5.619 1.00 95.06 357 VAL A N 1
ATOM 2593 C CA . VAL A 1 357 ? -13.855 -24.816 4.958 1.00 95.06 357 VAL A CA 1
ATOM 2594 C C . VAL A 1 357 ? -12.445 -24.356 4.627 1.00 95.06 357 VAL A C 1
ATOM 2596 O O . VAL A 1 357 ? -12.225 -23.209 4.243 1.00 95.06 357 VAL A O 1
ATOM 2599 N N . VAL A 1 358 ? -11.484 -25.258 4.770 1.00 96.56 358 VAL A N 1
ATOM 2600 C CA . VAL A 1 358 ? -10.164 -25.149 4.153 1.00 96.56 358 VAL A CA 1
ATOM 2601 C C . VAL A 1 358 ? -10.176 -26.085 2.955 1.00 96.56 358 VAL A C 1
ATOM 2603 O O . VAL A 1 358 ? -10.480 -27.267 3.111 1.00 96.56 358 VAL A O 1
ATOM 2606 N N . PHE A 1 359 ? -9.899 -25.583 1.757 1.00 94.62 359 PHE A N 1
ATOM 2607 C CA . PHE A 1 359 ? -10.101 -26.340 0.519 1.00 94.62 359 PHE A CA 1
ATOM 2608 C C . PHE A 1 359 ? -8.968 -26.153 -0.483 1.00 94.62 359 PHE A C 1
ATOM 2610 O O . PHE A 1 359 ? -8.182 -25.209 -0.389 1.00 94.62 359 PHE A O 1
ATOM 2617 N N . ARG A 1 360 ? -8.881 -27.095 -1.428 1.00 91.88 360 ARG A N 1
ATOM 2618 C CA . ARG A 1 360 ? -7.976 -27.019 -2.570 1.00 91.88 360 ARG A CA 1
ATOM 2619 C C . ARG A 1 360 ? -8.523 -26.056 -3.601 1.00 91.88 360 ARG A C 1
ATOM 2621 O O . ARG A 1 360 ? -9.360 -26.444 -4.401 1.00 91.88 360 ARG A O 1
ATOM 2628 N N . ASP A 1 361 ? -8.011 -24.843 -3.582 1.00 88.12 361 ASP A N 1
ATOM 2629 C CA . ASP A 1 361 ? -8.349 -23.820 -4.558 1.00 88.12 361 ASP A CA 1
ATOM 2630 C C . ASP A 1 361 ? -7.473 -24.034 -5.797 1.00 88.12 361 ASP A C 1
ATOM 2632 O O . ASP A 1 361 ? -6.304 -23.644 -5.831 1.00 88.12 361 ASP A O 1
ATOM 2636 N N . ASN A 1 362 ? -7.997 -24.783 -6.763 1.00 81.38 362 ASN A N 1
ATOM 2637 C CA . ASN A 1 362 ? -7.271 -25.206 -7.957 1.00 81.38 362 ASN A CA 1
ATOM 2638 C C . ASN A 1 362 ? -7.248 -24.104 -9.021 1.00 81.38 362 ASN A C 1
ATOM 2640 O O . ASN A 1 362 ? -6.373 -24.124 -9.887 1.00 81.38 362 ASN A O 1
ATOM 2644 N N . ASN A 1 363 ? -8.221 -23.189 -8.990 1.00 74.94 363 ASN A N 1
ATOM 2645 C CA . ASN A 1 363 ? -8.351 -22.102 -9.960 1.00 74.94 363 ASN A CA 1
ATOM 2646 C C . ASN A 1 363 ? -8.047 -20.704 -9.380 1.00 74.94 363 ASN A C 1
ATOM 2648 O O . ASN A 1 363 ? -8.039 -19.725 -10.130 1.00 74.94 363 ASN A O 1
ATOM 2652 N N . PHE A 1 364 ? -7.739 -20.634 -8.084 1.00 72.75 364 PHE A N 1
ATOM 2653 C CA . PHE A 1 364 ? -7.257 -19.473 -7.329 1.00 72.75 364 PHE A CA 1
ATOM 2654 C C . PHE A 1 364 ? -8.262 -18.334 -7.190 1.00 72.75 364 PHE A C 1
ATOM 2656 O O . PHE A 1 364 ? -7.873 -17.183 -6.982 1.00 72.75 364 PHE A O 1
ATOM 2663 N N . ASN A 1 365 ? -9.556 -18.622 -7.313 1.00 80.00 365 ASN A N 1
ATOM 2664 C CA . ASN A 1 365 ? -10.585 -17.598 -7.167 1.00 80.00 365 ASN A CA 1
ATOM 2665 C C . ASN A 1 365 ? -10.998 -17.365 -5.700 1.00 80.00 365 ASN A C 1
ATOM 2667 O O . ASN A 1 365 ? -11.814 -16.479 -5.434 1.00 80.00 365 ASN A O 1
ATOM 2671 N N . GLY A 1 366 ? -10.442 -18.127 -4.748 1.00 83.44 366 GLY A N 1
ATOM 2672 C CA . GLY A 1 366 ? -10.752 -18.027 -3.324 1.00 83.44 366 GLY A CA 1
ATOM 2673 C C . GLY A 1 366 ? -12.152 -18.518 -2.944 1.00 83.44 366 GLY A C 1
ATOM 2674 O O . GLY A 1 366 ? -12.584 -18.306 -1.809 1.00 83.44 366 GLY A O 1
ATOM 2675 N N . ILE A 1 367 ? -12.860 -19.173 -3.864 1.00 86.69 367 ILE A N 1
ATOM 2676 C CA . ILE A 1 367 ? -14.200 -19.736 -3.703 1.00 86.69 367 ILE A CA 1
ATOM 2677 C C . ILE A 1 367 ? -14.094 -21.240 -3.933 1.00 86.69 367 ILE A C 1
ATOM 2679 O O . ILE A 1 367 ? -13.500 -21.671 -4.904 1.00 86.69 367 ILE A O 1
ATOM 2683 N N . GLN A 1 368 ? -14.697 -22.051 -3.065 1.00 90.00 368 GLN A N 1
ATOM 2684 C CA . GLN A 1 368 ? -14.693 -23.496 -3.277 1.00 90.00 368 GLN A CA 1
ATOM 2685 C C . GLN A 1 368 ? -15.642 -23.879 -4.422 1.00 90.00 368 GLN A C 1
ATOM 2687 O O . GLN A 1 368 ? -16.863 -23.911 -4.238 1.00 90.00 368 GLN A O 1
ATOM 2692 N N . ASP A 1 369 ? -15.082 -24.199 -5.585 1.00 89.12 369 ASP A N 1
ATOM 2693 C CA . ASP A 1 369 ? -15.828 -24.624 -6.769 1.00 89.12 369 ASP A CA 1
ATOM 2694 C C . ASP A 1 369 ? -16.092 -26.141 -6.821 1.00 89.12 369 ASP A C 1
ATOM 2696 O O . ASP A 1 369 ? -15.529 -26.966 -6.094 1.00 89.12 369 ASP A O 1
ATOM 2700 N N . ALA A 1 370 ? -16.971 -26.552 -7.739 1.00 85.56 370 ALA A N 1
ATOM 2701 C CA . ALA A 1 370 ? -17.201 -27.966 -8.013 1.00 85.56 370 ALA A CA 1
ATOM 2702 C C . ALA A 1 370 ? -15.913 -28.636 -8.535 1.00 85.56 370 ALA A C 1
ATOM 2704 O O . ALA A 1 370 ? -15.413 -28.295 -9.604 1.00 85.56 370 ALA A O 1
ATOM 2705 N N . GLY A 1 371 ? -15.407 -29.629 -7.795 1.00 81.56 371 GLY A N 1
ATOM 2706 C CA . GLY A 1 371 ? -14.142 -30.315 -8.097 1.00 81.56 371 GLY A CA 1
ATOM 2707 C C . GLY A 1 371 ? -12.972 -29.911 -7.194 1.00 81.56 371 GLY A C 1
ATOM 2708 O O . GLY A 1 371 ? -11.889 -30.479 -7.323 1.00 81.56 371 GLY A O 1
ATOM 2709 N N . GLU A 1 372 ? -13.192 -28.994 -6.252 1.00 92.81 372 GLU A N 1
ATOM 2710 C CA . GLU A 1 372 ? -12.197 -28.520 -5.288 1.00 92.81 372 GLU A CA 1
ATOM 2711 C C . GLU A 1 372 ? -12.387 -29.179 -3.910 1.00 92.81 372 GLU A C 1
ATOM 2713 O O . GLU A 1 372 ? -13.245 -28.767 -3.120 1.00 92.81 372 GLU A O 1
ATOM 2718 N N . PRO A 1 373 ? -11.638 -30.256 -3.595 1.00 91.38 373 PRO A N 1
ATOM 2719 C CA . PRO A 1 373 ? -11.836 -30.996 -2.354 1.00 91.38 373 PRO A CA 1
ATOM 2720 C C . PRO A 1 373 ? -11.360 -30.205 -1.131 1.00 91.38 373 PRO A C 1
ATOM 2722 O O . PRO A 1 373 ? -10.374 -29.469 -1.190 1.00 91.38 373 PRO A O 1
ATOM 2725 N N . GLY A 1 374 ? -12.015 -30.421 0.010 1.00 93.62 374 GLY A N 1
ATOM 2726 C CA . GLY A 1 374 ? -11.543 -29.926 1.301 1.00 93.62 374 GLY A CA 1
ATOM 2727 C C . GLY A 1 374 ? -10.192 -30.520 1.716 1.00 93.62 374 GLY A C 1
ATOM 2728 O O . GLY A 1 374 ? -9.844 -31.640 1.335 1.00 93.62 374 GLY A O 1
ATOM 2729 N N . ILE A 1 375 ? -9.430 -29.777 2.516 1.00 94.38 375 ILE A N 1
ATOM 2730 C CA . ILE A 1 375 ? -8.133 -30.194 3.055 1.00 94.38 375 ILE A CA 1
ATOM 2731 C C . ILE A 1 375 ? -8.303 -30.565 4.525 1.00 94.38 375 ILE A C 1
ATOM 2733 O O . ILE A 1 375 ? -8.586 -29.714 5.369 1.00 94.38 375 ILE A O 1
ATOM 2737 N N . ALA A 1 376 ? -8.122 -31.848 4.825 1.00 94.12 376 ALA A N 1
ATOM 2738 C CA . ALA A 1 376 ? -8.227 -32.390 6.174 1.00 94.12 376 ALA A CA 1
ATOM 2739 C C . ALA A 1 376 ? -7.023 -32.036 7.056 1.00 94.12 376 ALA A C 1
ATOM 2741 O O . ALA A 1 376 ? -5.905 -31.906 6.558 1.00 94.12 376 ALA A O 1
ATOM 2742 N N . ASN A 1 377 ? -7.247 -31.962 8.372 1.00 92.88 377 ASN A N 1
ATOM 2743 C CA . ASN A 1 377 ? -6.235 -31.679 9.399 1.00 92.88 377 ASN A CA 1
ATOM 2744 C C . ASN A 1 377 ? -5.510 -30.326 9.253 1.00 92.88 377 ASN A C 1
ATOM 2746 O O . ASN A 1 377 ? -4.495 -30.100 9.910 1.00 92.88 377 ASN A O 1
ATOM 2750 N N . ALA A 1 378 ? -6.024 -29.413 8.430 1.00 94.88 378 ALA A N 1
ATOM 2751 C CA . ALA A 1 378 ? -5.567 -28.033 8.401 1.00 94.88 378 ALA A CA 1
ATOM 2752 C C . ALA A 1 378 ? -5.941 -27.339 9.715 1.00 94.88 378 ALA A C 1
ATOM 2754 O O . ALA A 1 378 ? -7.043 -27.537 10.229 1.00 94.88 378 ALA A O 1
ATOM 2755 N N . GLN A 1 379 ? -5.042 -26.514 10.250 1.00 95.88 379 GLN A N 1
ATOM 2756 C CA . GLN A 1 379 ? -5.270 -25.812 11.510 1.00 95.88 379 GLN A CA 1
ATOM 2757 C C . GLN A 1 379 ? -5.682 -24.357 11.268 1.00 95.88 379 GLN A C 1
ATOM 2759 O O . GLN A 1 379 ? -5.001 -23.615 10.559 1.00 95.88 379 GLN A O 1
ATOM 2764 N N . VAL A 1 380 ? -6.788 -23.948 11.885 1.00 96.81 380 VAL A N 1
ATOM 2765 C CA . VAL A 1 380 ? -7.328 -22.582 11.852 1.00 96.81 380 VAL A CA 1
ATOM 2766 C C . VAL A 1 380 ? -7.403 -22.077 13.285 1.00 96.81 380 VAL A C 1
ATOM 2768 O O . VAL A 1 380 ? -7.835 -22.824 14.163 1.00 96.81 380 VAL A O 1
ATOM 2771 N N . TYR A 1 381 ? -7.018 -20.829 13.538 1.00 96.25 381 TYR A N 1
ATOM 2772 C CA . TYR A 1 381 ? -7.040 -20.218 14.866 1.00 96.25 381 TYR A CA 1
ATOM 2773 C C . TYR A 1 381 ? -7.688 -18.828 14.873 1.00 96.25 381 TYR A C 1
ATOM 2775 O O . TYR A 1 381 ? -7.833 -18.181 13.832 1.00 96.25 381 TYR A O 1
ATOM 2783 N N . VAL A 1 382 ? -8.111 -18.398 16.062 1.00 95.31 382 VAL A N 1
ATOM 2784 C CA . VAL A 1 382 ? -8.599 -17.043 16.344 1.00 95.31 382 VAL A CA 1
ATOM 2785 C C . VAL A 1 382 ? -7.405 -16.147 16.649 1.00 95.31 382 VAL A C 1
ATOM 2787 O O . VAL A 1 382 ? -6.766 -16.343 17.673 1.00 95.31 382 VAL A O 1
ATOM 2790 N N . ASP A 1 383 ? -7.160 -15.161 15.790 1.00 93.62 383 ASP A N 1
ATOM 2791 C CA . ASP A 1 383 ? -6.111 -14.145 15.946 1.00 93.62 383 ASP A CA 1
ATOM 2792 C C . ASP A 1 383 ? -6.628 -13.034 16.868 1.00 93.62 383 ASP A C 1
ATOM 2794 O O . ASP A 1 383 ? -7.272 -12.072 16.432 1.00 93.62 383 ASP A O 1
ATOM 2798 N N . ALA A 1 384 ? -6.468 -13.255 18.171 1.00 87.12 384 ALA A N 1
ATOM 2799 C CA . ALA A 1 384 ? -7.063 -12.437 19.221 1.00 87.12 384 ALA A CA 1
ATOM 2800 C C . ALA A 1 384 ? -6.247 -11.169 19.505 1.00 87.12 384 ALA A C 1
ATOM 2802 O O . ALA A 1 384 ? -6.818 -10.158 19.923 1.00 87.12 384 ALA A O 1
ATOM 2803 N N . ASP A 1 385 ? -4.932 -11.217 19.284 1.00 87.75 385 ASP A N 1
ATOM 2804 C CA . ASP A 1 385 ? -4.020 -10.089 19.489 1.00 87.75 385 ASP A CA 1
ATOM 2805 C C . ASP A 1 385 ? -3.723 -9.299 18.196 1.00 87.75 385 ASP A C 1
ATOM 2807 O O . ASP A 1 385 ? -3.164 -8.199 18.259 1.00 87.75 385 ASP A O 1
ATOM 2811 N N . GLY A 1 386 ? -4.167 -9.801 17.037 1.00 88.56 386 GLY A N 1
ATOM 2812 C CA . GLY A 1 386 ? -4.045 -9.141 15.739 1.00 88.56 386 GLY A CA 1
ATOM 2813 C C . GLY A 1 386 ? -2.632 -9.188 15.162 1.00 88.56 386 GLY A C 1
ATOM 2814 O O . GLY A 1 386 ? -2.305 -8.380 14.285 1.00 88.56 386 GLY A O 1
ATOM 2815 N N . ASN A 1 387 ? -1.777 -10.083 15.661 1.00 87.81 387 ASN A N 1
ATOM 2816 C CA . ASN A 1 387 ? -0.381 -10.180 15.252 1.00 87.81 387 ASN A CA 1
ATOM 2817 C C . ASN A 1 387 ? -0.174 -11.088 14.016 1.00 87.81 387 ASN A C 1
ATOM 2819 O O . ASN A 1 387 ? 0.927 -11.125 13.464 1.00 87.81 387 ASN A O 1
ATOM 2823 N N . ASN A 1 388 ? -1.232 -11.756 13.530 1.00 88.06 388 ASN A N 1
ATOM 2824 C CA . ASN A 1 388 ? -1.224 -12.693 12.393 1.00 88.06 388 ASN A CA 1
ATOM 2825 C C . ASN A 1 388 ? -0.323 -13.929 12.569 1.00 88.06 388 ASN A C 1
ATOM 2827 O O . ASN A 1 388 ? 0.052 -14.574 11.590 1.00 88.06 388 ASN A O 1
ATOM 2831 N N . THR A 1 389 ? 0.011 -14.278 13.803 1.00 88.75 389 THR A N 1
ATOM 2832 C CA . THR A 1 389 ? 0.747 -15.483 14.190 1.00 88.75 389 THR A CA 1
ATOM 2833 C C . THR A 1 389 ? 0.001 -16.178 15.319 1.00 88.75 389 THR A C 1
ATOM 2835 O O . THR A 1 389 ? -0.791 -15.549 16.005 1.00 88.75 389 THR A O 1
ATOM 2838 N N . PHE A 1 390 ? 0.180 -17.487 15.476 1.00 91.25 390 PHE A N 1
ATOM 2839 C CA . PHE A 1 390 ? -0.479 -18.197 16.568 1.00 91.25 390 PHE A CA 1
ATOM 2840 C C . PHE A 1 390 ? 0.266 -17.946 17.884 1.00 91.25 390 PHE A C 1
ATOM 2842 O O . PHE A 1 390 ? 1.449 -18.284 17.999 1.00 91.25 390 PHE A O 1
ATOM 2849 N N . SER A 1 391 ? -0.438 -17.386 18.865 1.00 90.81 391 SER A N 1
ATOM 2850 C CA . SER A 1 391 ? 0.059 -17.083 20.210 1.00 90.81 391 SER A CA 1
ATOM 2851 C C . SER A 1 391 ? -0.456 -18.090 21.250 1.00 90.81 391 SER A C 1
ATOM 2853 O O . SER A 1 391 ? -1.556 -18.638 21.147 1.00 90.81 391 SER A O 1
ATOM 2855 N N . GLU A 1 392 ? 0.324 -18.322 22.312 1.00 87.81 392 GLU A N 1
ATOM 2856 C CA . GLU A 1 392 ? -0.112 -19.155 23.440 1.00 87.81 392 GLU A CA 1
ATOM 2857 C C . GLU A 1 392 ? -1.369 -18.554 24.099 1.00 87.81 392 GLU A C 1
ATOM 2859 O O . GLU A 1 392 ? -1.368 -17.403 24.535 1.00 87.81 392 GLU A O 1
ATOM 2864 N N . GLY A 1 393 ? -2.450 -19.340 24.166 1.00 81.56 393 GLY A N 1
ATOM 2865 C CA . GLY A 1 393 ? -3.753 -18.914 24.695 1.00 81.56 393 GLY A CA 1
ATOM 2866 C C . GLY A 1 393 ? -4.822 -18.628 23.633 1.00 81.56 393 GLY A C 1
ATOM 2867 O O . GLY A 1 393 ? -5.988 -18.462 23.993 1.00 81.56 393 GLY A O 1
ATOM 2868 N N . GLU A 1 394 ? -4.473 -18.620 22.345 1.00 93.31 394 GLU A N 1
ATOM 2869 C CA . GLU A 1 394 ? -5.449 -18.503 21.258 1.00 93.31 394 GLU A CA 1
ATOM 2870 C C . GLU A 1 394 ? -6.193 -19.817 20.988 1.00 93.31 394 GLU A C 1
ATOM 2872 O O . GLU A 1 394 ? -5.678 -20.921 21.182 1.00 93.31 394 GLU A O 1
ATOM 2877 N N . ILE A 1 395 ? -7.439 -19.704 20.520 1.00 93.00 395 ILE A N 1
ATOM 2878 C CA . ILE A 1 395 ? -8.272 -20.867 20.197 1.00 93.00 395 ILE A CA 1
ATOM 2879 C C . ILE A 1 395 ? -7.879 -21.375 18.813 1.00 93.00 395 ILE A C 1
ATOM 2881 O O . ILE A 1 395 ? -7.932 -20.616 17.850 1.00 93.00 395 ILE A O 1
ATOM 2885 N N . ILE A 1 396 ? -7.571 -22.667 18.697 1.00 96.12 396 ILE A N 1
ATOM 2886 C CA . ILE A 1 396 ? -7.213 -23.335 17.442 1.00 96.12 396 ILE A CA 1
ATOM 2887 C C . ILE A 1 396 ? -8.041 -24.608 17.251 1.00 96.12 396 ILE A C 1
ATOM 2889 O O . ILE A 1 396 ? -8.303 -25.344 18.203 1.00 96.12 396 ILE A O 1
ATOM 2893 N N . VAL A 1 397 ? -8.457 -24.876 16.015 1.00 96.94 397 VAL A N 1
ATOM 2894 C CA . VAL A 1 397 ? -9.204 -26.078 15.628 1.00 96.94 397 VAL A CA 1
ATOM 2895 C C . VAL A 1 397 ? -8.602 -26.699 14.372 1.00 96.94 397 VAL A C 1
ATOM 2897 O O . VAL A 1 397 ? -7.967 -26.017 13.570 1.00 96.94 397 VAL A O 1
ATOM 2900 N N . SER A 1 398 ? -8.796 -28.007 14.202 1.00 96.25 398 SER A N 1
ATOM 2901 C CA . SER A 1 398 ? -8.394 -28.734 12.991 1.00 96.25 398 SER A CA 1
ATOM 2902 C C . SER A 1 398 ? -9.604 -29.060 12.121 1.00 96.25 398 SER A C 1
ATOM 2904 O O . SER A 1 398 ? -10.680 -29.356 12.644 1.00 96.25 398 SER A O 1
ATOM 2906 N N . THR A 1 399 ? -9.428 -29.025 10.803 1.00 97.50 399 THR A N 1
ATOM 2907 C CA . THR A 1 399 ? -10.474 -29.400 9.847 1.00 97.50 399 THR A CA 1
ATOM 2908 C C . THR A 1 399 ? -10.723 -30.909 9.807 1.00 97.50 399 THR A C 1
ATOM 2910 O O . THR A 1 399 ? -9.807 -31.715 9.989 1.00 97.50 399 THR A O 1
ATOM 2913 N N . ASN A 1 400 ? -11.971 -31.308 9.539 1.00 94.81 400 ASN A N 1
ATOM 2914 C CA . ASN A 1 400 ? -12.361 -32.712 9.359 1.00 94.81 400 ASN A CA 1
ATOM 2915 C C . ASN A 1 400 ? -11.934 -33.271 7.978 1.00 94.81 400 ASN A C 1
ATOM 2917 O O . ASN A 1 400 ? -11.308 -32.580 7.178 1.00 94.81 400 ASN A O 1
ATOM 2921 N N . SER A 1 401 ? -12.302 -34.518 7.652 1.00 94.50 401 SER A N 1
ATOM 2922 C CA . SER A 1 401 ? -11.968 -35.162 6.365 1.00 94.50 401 SER A CA 1
ATOM 2923 C C . SER A 1 401 ? -12.540 -34.468 5.122 1.00 94.50 401 SER A C 1
ATOM 2925 O O . SER A 1 401 ? -12.085 -34.741 4.015 1.00 94.50 401 SER A O 1
ATOM 2927 N N . LEU A 1 402 ? -13.548 -33.609 5.294 1.00 94.12 402 LEU A N 1
ATOM 2928 C CA . LEU A 1 402 ? -14.159 -32.792 4.244 1.00 94.12 402 LEU A CA 1
ATOM 2929 C C . LEU A 1 402 ? -13.595 -31.361 4.220 1.00 94.12 402 LEU A C 1
ATOM 2931 O O . LEU A 1 402 ? -14.082 -30.534 3.458 1.00 94.12 402 LEU A O 1
ATOM 2935 N N . GLY A 1 403 ? -12.578 -31.061 5.034 1.00 95.44 403 GLY A N 1
ATOM 2936 C CA . GLY A 1 403 ? -11.976 -29.734 5.149 1.00 95.44 403 GLY A CA 1
ATOM 2937 C C . GLY A 1 403 ? -12.774 -28.740 5.992 1.00 95.44 403 GLY A C 1
ATOM 2938 O O . GLY A 1 403 ? -12.404 -27.574 6.051 1.00 95.44 403 GLY A O 1
ATOM 2939 N N . GLU A 1 404 ? -13.842 -29.159 6.666 1.00 96.88 404 GLU A N 1
ATOM 2940 C CA . GLU A 1 404 ? -14.702 -28.258 7.438 1.00 96.88 404 GLU A CA 1
ATOM 2941 C C . GLU A 1 404 ? -14.141 -28.016 8.844 1.00 96.88 404 GLU A C 1
ATOM 2943 O O . GLU A 1 404 ? -13.672 -28.949 9.502 1.00 96.88 404 GLU A O 1
ATOM 2948 N N . PHE A 1 405 ? -14.250 -26.781 9.336 1.00 96.88 405 PHE A N 1
ATOM 2949 C CA . PHE A 1 405 ? -13.958 -26.416 10.723 1.00 96.88 405 PHE A CA 1
ATOM 2950 C C . PHE A 1 405 ? -15.147 -25.720 11.392 1.00 96.88 405 PHE A C 1
ATOM 2952 O O . PHE A 1 405 ? -16.005 -25.121 10.736 1.00 96.88 405 PHE A O 1
ATOM 2959 N N . MET A 1 406 ? -15.173 -25.779 12.726 1.00 95.06 406 MET A N 1
ATOM 2960 C CA . MET A 1 406 ? -16.142 -25.072 13.557 1.00 95.06 406 MET A CA 1
ATOM 2961 C C . MET A 1 406 ? -15.462 -24.502 14.803 1.00 95.06 406 MET A C 1
ATOM 2963 O O . MET A 1 406 ? -14.838 -25.245 15.558 1.00 95.06 406 MET A O 1
ATOM 2967 N N . PHE A 1 407 ? -15.647 -23.208 15.050 1.00 94.25 407 PHE A N 1
ATOM 2968 C CA . PHE A 1 407 ? -15.364 -22.584 16.341 1.00 94.25 407 PHE A CA 1
ATOM 2969 C C . PHE A 1 407 ? -16.652 -22.398 17.128 1.00 94.25 407 PHE A C 1
ATOM 2971 O O . PHE A 1 407 ? -17.654 -21.967 16.561 1.00 94.25 407 PHE A O 1
ATOM 2978 N N . THR A 1 408 ? -16.589 -22.625 18.437 1.00 89.81 408 THR A N 1
ATOM 2979 C CA . THR A 1 408 ? -17.571 -22.111 19.395 1.00 89.81 408 THR A CA 1
ATOM 2980 C C . THR A 1 408 ? -16.916 -20.951 20.127 1.00 89.81 408 THR A C 1
ATOM 2982 O O . THR A 1 408 ? -15.952 -21.154 20.860 1.00 89.81 408 THR A O 1
ATOM 2985 N N . LEU A 1 409 ? -17.401 -19.734 19.897 1.00 88.06 409 LEU A N 1
ATOM 2986 C CA . LEU A 1 409 ? -16.879 -18.531 20.535 1.00 88.06 409 LEU A CA 1
ATOM 2987 C C . LEU A 1 409 ? -17.825 -18.135 21.658 1.00 88.06 409 LEU A C 1
ATOM 2989 O O . LEU A 1 409 ? -19.035 -18.080 21.467 1.00 88.06 409 LEU A O 1
ATOM 2993 N N . GLU A 1 410 ? -17.279 -17.885 22.843 1.00 79.31 410 GLU A N 1
ATOM 2994 C CA . GLU A 1 410 ? -18.099 -17.670 24.037 1.00 79.31 410 GLU A CA 1
ATOM 2995 C C . GLU A 1 410 ? -18.627 -16.238 24.166 1.00 79.31 410 GLU A C 1
ATOM 2997 O O . GLU A 1 410 ? -19.554 -16.019 24.940 1.00 79.31 410 GLU A O 1
ATOM 3002 N N . ASN A 1 411 ? -18.094 -15.282 23.395 1.00 75.94 411 ASN A N 1
ATOM 3003 C CA . ASN A 1 411 ? -18.433 -13.861 23.484 1.00 75.94 411 ASN A CA 1
ATOM 3004 C C . ASN A 1 411 ? -18.845 -13.272 22.124 1.00 75.94 411 ASN A C 1
ATOM 3006 O O . ASN A 1 411 ? -18.362 -13.696 21.079 1.00 75.94 411 ASN A O 1
ATOM 3010 N N . ASP A 1 412 ? -19.695 -12.244 22.149 1.00 74.06 412 ASP A N 1
ATOM 3011 C CA . ASP A 1 412 ? -19.938 -11.388 20.983 1.00 74.06 412 ASP A CA 1
ATOM 3012 C C . ASP A 1 412 ? -18.757 -10.467 20.739 1.00 74.06 412 ASP A C 1
ATOM 3014 O O . ASP A 1 412 ? -18.277 -9.782 21.649 1.00 74.06 412 ASP A O 1
ATOM 3018 N N . GLY A 1 413 ? -18.358 -10.341 19.486 1.00 78.75 413 GLY A N 1
ATOM 3019 C CA . GLY A 1 413 ? -17.220 -9.518 19.117 1.00 78.75 413 GLY A CA 1
ATOM 3020 C C . GLY A 1 413 ? -16.934 -9.574 17.632 1.00 78.75 413 GLY A C 1
ATOM 3021 O O . GLY A 1 413 ? -17.549 -10.344 16.898 1.00 78.75 413 GLY A O 1
ATOM 3022 N N . ASN A 1 414 ? -15.990 -8.744 17.205 1.00 87.94 414 ASN A N 1
ATOM 3023 C CA . ASN A 1 414 ? -15.386 -8.889 15.892 1.00 87.94 414 ASN A CA 1
ATOM 3024 C C . ASN A 1 414 ? -14.183 -9.815 16.031 1.00 87.94 414 ASN A C 1
ATOM 3026 O O . ASN A 1 414 ? -13.283 -9.532 16.819 1.00 87.94 414 ASN A O 1
ATOM 3030 N N . TYR A 1 415 ? -14.190 -10.905 15.277 1.00 90.81 415 TYR A N 1
ATOM 3031 C CA . TYR A 1 415 ? -13.162 -11.932 15.319 1.00 90.81 415 TYR A CA 1
ATOM 3032 C C . TYR A 1 415 ? -12.388 -11.960 14.012 1.00 90.81 415 TYR A C 1
ATOM 3034 O O . TYR A 1 415 ? -12.970 -11.819 12.937 1.00 90.81 415 TYR A O 1
ATOM 3042 N N . SER A 1 416 ? -11.084 -12.182 14.119 1.00 93.94 416 SER A N 1
ATOM 3043 C CA . SER A 1 416 ? -10.206 -12.478 12.993 1.00 93.94 416 SER A CA 1
ATOM 3044 C C . SER A 1 416 ? -9.832 -13.952 13.059 1.00 93.94 416 SER A C 1
ATOM 3046 O O . SER A 1 416 ? -9.434 -14.439 14.115 1.00 93.94 416 SER A O 1
ATOM 3048 N N . LEU A 1 417 ? -9.961 -14.667 11.943 1.00 95.38 417 LEU A N 1
ATOM 3049 C CA . LEU A 1 417 ? -9.450 -16.032 11.824 1.00 95.38 417 LEU A CA 1
ATOM 3050 C C . LEU A 1 417 ? -8.227 -16.060 10.918 1.00 95.38 417 LEU A C 1
ATOM 3052 O O . LEU A 1 417 ? -8.133 -15.305 9.943 1.00 95.38 417 LEU A O 1
ATOM 3056 N N . ARG A 1 418 ? -7.308 -16.963 11.234 1.00 94.19 418 ARG A N 1
ATOM 3057 C CA . ARG A 1 418 ? -6.095 -17.232 10.467 1.00 94.19 418 ARG A CA 1
ATOM 3058 C C . ARG A 1 418 ? -5.911 -18.731 10.318 1.00 94.19 418 ARG A C 1
ATOM 3060 O O . ARG A 1 418 ? -6.382 -19.513 11.138 1.00 94.19 418 ARG A O 1
ATOM 3067 N N . GLN A 1 419 ? -5.224 -19.122 9.259 1.00 94.75 419 GLN A N 1
ATOM 3068 C CA . GLN A 1 419 ? -4.862 -20.505 9.000 1.00 94.75 419 GLN A CA 1
ATOM 3069 C C . GLN A 1 419 ? -3.356 -20.652 9.207 1.00 94.75 419 GLN A C 1
ATOM 3071 O O . GLN A 1 419 ? -2.589 -19.812 8.734 1.00 94.75 419 GLN A O 1
ATOM 3076 N N . LEU A 1 420 ? -2.928 -21.710 9.895 1.00 92.25 420 LEU A N 1
ATOM 3077 C CA . LEU A 1 420 ? -1.512 -22.057 9.923 1.00 92.25 420 LEU A CA 1
ATOM 3078 C C . LEU A 1 420 ? -1.059 -22.558 8.539 1.00 92.25 420 LEU A C 1
ATOM 3080 O O . LEU A 1 420 ? -1.853 -23.182 7.822 1.00 92.25 420 LEU A O 1
ATOM 3084 N N . PRO A 1 421 ? 0.209 -22.315 8.155 1.00 88.12 421 PRO A N 1
ATOM 3085 C CA . PRO A 1 421 ? 0.755 -22.831 6.907 1.00 88.12 421 PRO A CA 1
ATOM 3086 C C . PRO A 1 421 ? 0.572 -24.349 6.798 1.00 88.12 421 PRO A C 1
ATOM 3088 O O . PRO A 1 421 ? 0.855 -25.084 7.743 1.00 88.12 421 PRO A O 1
ATOM 3091 N N . ILE A 1 422 ? 0.119 -24.815 5.634 1.00 86.88 422 ILE A N 1
ATOM 3092 C CA . ILE A 1 422 ? 0.041 -26.244 5.316 1.00 86.88 422 ILE A CA 1
ATOM 3093 C C . ILE A 1 422 ? 1.233 -26.585 4.428 1.00 86.88 422 ILE A C 1
ATOM 3095 O O . ILE A 1 422 ? 1.454 -25.948 3.399 1.00 86.88 422 ILE A O 1
ATOM 3099 N N . GLU A 1 423 ? 1.998 -27.600 4.818 1.00 81.38 423 GLU A N 1
ATOM 3100 C CA . GLU A 1 423 ? 3.127 -28.088 4.029 1.00 81.38 423 GLU A CA 1
ATOM 3101 C C . GLU A 1 423 ? 2.677 -28.525 2.626 1.00 81.38 423 GLU A C 1
ATOM 3103 O O . GLU A 1 423 ? 1.685 -29.237 2.471 1.00 81.38 423 GLU A O 1
ATOM 3108 N N . GLY A 1 424 ? 3.400 -28.088 1.592 1.00 75.06 424 GLY A N 1
ATOM 3109 C CA . GLY A 1 424 ? 3.048 -28.384 0.200 1.00 75.06 424 GLY A CA 1
ATOM 3110 C C . GLY A 1 424 ? 1.849 -27.591 -0.332 1.00 75.06 424 GLY A C 1
ATOM 3111 O O . GLY A 1 424 ? 1.344 -27.916 -1.408 1.00 75.06 424 GLY A O 1
ATOM 3112 N N . PHE A 1 425 ? 1.400 -26.554 0.386 1.00 82.56 425 PHE A N 1
ATOM 3113 C CA . PHE A 1 425 ? 0.376 -25.632 -0.090 1.00 82.56 425 PHE A CA 1
ATOM 3114 C C . PHE A 1 425 ? 0.778 -24.162 0.068 1.00 82.56 425 PHE A C 1
ATOM 3116 O O . PHE A 1 425 ? 1.568 -23.789 0.930 1.00 82.56 425 PHE A O 1
ATOM 3123 N N . THR A 1 426 ? 0.191 -23.300 -0.761 1.00 82.00 426 THR A N 1
ATOM 3124 C CA . THR A 1 426 ? 0.153 -21.848 -0.547 1.00 82.00 426 THR A CA 1
ATOM 3125 C C . THR A 1 426 ? -1.292 -21.389 -0.449 1.00 82.00 426 THR A C 1
ATOM 3127 O O . THR A 1 426 ? -2.116 -21.749 -1.289 1.00 82.00 426 THR A O 1
ATOM 3130 N N . THR A 1 427 ? -1.602 -20.581 0.561 1.00 85.81 427 THR A N 1
ATOM 3131 C CA . THR A 1 427 ? -2.930 -19.986 0.740 1.00 85.81 427 THR A CA 1
ATOM 3132 C C . THR A 1 427 ? -3.230 -19.000 -0.392 1.00 85.81 427 THR A C 1
ATOM 3134 O O . THR A 1 427 ? -2.398 -18.162 -0.731 1.00 85.81 427 THR A O 1
ATOM 3137 N N . THR A 1 428 ? -4.410 -19.112 -0.995 1.00 85.50 428 THR A N 1
ATOM 3138 C CA . THR A 1 428 ? -4.870 -18.307 -2.141 1.00 85.50 428 THR A CA 1
ATOM 3139 C C . THR A 1 428 ? -5.897 -17.254 -1.733 1.00 85.50 428 THR A C 1
ATOM 3141 O O . THR A 1 428 ? -6.018 -16.220 -2.384 1.00 85.50 428 THR A O 1
ATOM 3144 N N . THR A 1 429 ? -6.608 -17.468 -0.624 1.00 86.31 429 THR A N 1
ATOM 3145 C CA . THR A 1 429 ? -7.511 -16.470 -0.040 1.00 86.31 429 THR A CA 1
ATOM 3146 C C . THR A 1 429 ? -6.740 -15.423 0.769 1.00 86.31 429 THR A C 1
ATOM 3148 O O . THR A 1 429 ? -5.849 -15.797 1.539 1.00 86.31 429 THR A O 1
ATOM 3151 N N . PRO A 1 430 ? -7.096 -14.128 0.682 1.00 84.19 430 PRO A N 1
ATOM 3152 C CA . PRO A 1 430 ? -6.541 -13.110 1.570 1.00 84.19 430 PRO A CA 1
ATOM 3153 C C . PRO A 1 430 ? -6.949 -13.381 3.023 1.00 84.19 430 PRO A C 1
ATOM 3155 O O . PRO A 1 430 ? -7.919 -14.095 3.285 1.00 84.19 430 PRO A O 1
ATOM 3158 N N . PHE A 1 431 ? -6.247 -12.766 3.979 1.00 82.38 431 PHE A N 1
ATOM 3159 C CA . PHE A 1 431 ? -6.676 -12.819 5.374 1.00 82.38 431 PHE A CA 1
ATOM 3160 C C . PHE A 1 431 ? -8.098 -12.263 5.505 1.00 82.38 431 PHE A C 1
ATOM 3162 O O . PHE A 1 431 ? -8.328 -11.109 5.126 1.00 82.38 431 PHE A O 1
ATOM 3169 N N . PRO A 1 432 ? -9.053 -13.051 6.038 1.00 84.31 432 PRO A N 1
ATOM 3170 C CA . PRO A 1 432 ? -10.403 -12.564 6.239 1.00 84.31 432 PRO A CA 1
ATOM 3171 C C . PRO A 1 432 ? -10.375 -11.310 7.125 1.00 84.31 432 PRO A C 1
ATOM 3173 O O . PRO A 1 432 ? -9.682 -11.311 8.155 1.00 84.31 432 PRO A O 1
ATOM 3176 N N . PRO A 1 433 ? -11.107 -10.242 6.755 1.00 85.31 433 PRO A N 1
ATOM 3177 C CA . PRO A 1 433 ? -11.285 -9.103 7.640 1.00 85.31 433 PRO A CA 1
ATOM 3178 C C . PRO A 1 433 ? -12.012 -9.550 8.910 1.00 85.31 433 PRO A C 1
ATOM 3180 O O . PRO A 1 433 ? -12.718 -10.562 8.915 1.00 85.31 433 PRO A O 1
ATOM 3183 N N . ALA A 1 434 ? -11.865 -8.774 9.984 1.00 89.25 434 ALA A N 1
ATOM 3184 C CA . ALA A 1 434 ? -12.576 -9.060 11.220 1.00 89.25 434 ALA A CA 1
ATOM 3185 C C . ALA A 1 434 ? -14.095 -9.056 10.970 1.00 89.25 434 ALA A C 1
ATOM 3187 O O . ALA A 1 434 ? -14.629 -8.121 10.368 1.00 89.25 434 ALA A O 1
ATOM 3188 N N . PHE A 1 435 ? -14.789 -10.092 11.433 1.00 89.81 435 PHE A N 1
ATOM 3189 C CA . PHE A 1 435 ? -16.219 -10.285 11.197 1.00 89.81 435 PHE A CA 1
ATOM 3190 C C . PHE A 1 435 ? -16.989 -10.379 12.519 1.00 89.81 435 PHE A C 1
ATOM 3192 O O . PHE A 1 435 ? -16.457 -10.902 13.503 1.00 89.81 435 PHE A O 1
ATOM 3199 N N . PRO A 1 436 ? -18.241 -9.893 12.570 1.00 87.25 436 PRO A N 1
ATOM 3200 C CA . PRO A 1 436 ? -19.028 -9.933 13.789 1.00 87.25 436 PRO A CA 1
ATOM 3201 C C . PRO A 1 436 ? -19.533 -11.350 14.076 1.00 87.25 436 PRO A C 1
ATOM 3203 O O . PRO A 1 436 ? -20.052 -12.047 13.201 1.00 87.25 436 PRO A O 1
ATOM 3206 N N . VAL A 1 437 ? -19.438 -11.746 15.337 1.00 84.69 437 VAL A N 1
ATOM 3207 C CA . VAL A 1 437 ? -20.111 -12.912 15.909 1.00 84.69 437 VAL A CA 1
ATOM 3208 C C . VAL A 1 437 ? -21.094 -12.393 16.950 1.00 84.69 437 VAL A C 1
ATOM 3210 O O . VAL A 1 437 ? -20.731 -11.542 17.765 1.00 84.69 437 VAL A O 1
ATOM 3213 N N . ILE A 1 438 ? -22.345 -12.851 16.844 1.00 77.06 438 ILE A N 1
ATOM 3214 C CA . ILE A 1 438 ? -23.483 -12.398 17.649 1.00 77.06 438 ILE A CA 1
ATOM 3215 C C . ILE A 1 438 ? -24.111 -13.613 18.356 1.00 77.06 438 ILE A C 1
ATOM 3217 O O . ILE A 1 438 ? -24.120 -14.721 17.817 1.00 77.06 438 ILE A O 1
ATOM 3221 N N . GLY A 1 439 ? -24.661 -13.411 19.551 1.00 74.25 439 GLY A N 1
ATOM 3222 C CA . GLY A 1 439 ? -25.114 -14.483 20.419 1.00 74.25 439 GLY A CA 1
ATOM 3223 C C . GLY A 1 439 ? -26.086 -15.449 19.770 1.00 74.25 439 GLY A C 1
ATOM 3224 O O . GLY A 1 439 ? -27.168 -15.064 19.325 1.00 74.25 439 GLY A O 1
ATOM 3225 N N . GLY A 1 440 ? -25.697 -16.725 19.745 1.00 70.94 440 GLY A N 1
ATOM 3226 C CA . GLY A 1 440 ? -26.485 -17.815 19.175 1.00 70.94 440 GLY A CA 1
ATOM 3227 C C . GLY A 1 440 ? -26.519 -17.859 17.644 1.00 70.94 440 GLY A C 1
ATOM 3228 O O . GLY A 1 440 ? -27.253 -18.683 17.096 1.00 70.94 440 GLY A O 1
ATOM 3229 N N . THR A 1 441 ? -25.760 -17.013 16.933 1.00 81.25 441 THR A N 1
ATOM 3230 C CA . THR A 1 441 ? -25.712 -17.056 15.465 1.00 81.25 441 THR A CA 1
ATOM 3231 C C . THR A 1 441 ? -24.730 -18.104 14.950 1.00 81.25 441 THR A C 1
ATOM 3233 O O . THR A 1 441 ? -23.689 -18.386 15.549 1.00 81.25 441 THR A O 1
ATOM 3236 N N . LYS A 1 442 ? -25.065 -18.670 13.785 1.00 89.62 442 LYS A N 1
ATOM 3237 C CA . LYS A 1 442 ? -24.152 -19.464 12.964 1.00 89.62 442 LYS A CA 1
ATOM 3238 C C . LYS A 1 442 ? -23.547 -18.560 11.892 1.00 89.62 442 LYS A C 1
ATOM 3240 O O . LYS A 1 442 ? -24.221 -18.234 10.918 1.00 89.62 442 LYS A O 1
ATOM 3245 N N . THR A 1 443 ? -22.295 -18.160 12.070 1.00 91.25 443 THR A N 1
ATOM 3246 C CA . THR A 1 443 ? -21.541 -17.386 11.077 1.00 91.25 443 THR A CA 1
ATOM 3247 C C . THR A 1 443 ? -20.913 -18.345 10.065 1.00 91.25 443 THR A C 1
ATOM 3249 O O . THR A 1 443 ? -20.260 -19.313 10.447 1.00 91.25 443 THR A O 1
ATOM 3252 N N . THR A 1 444 ? -21.129 -18.100 8.774 1.00 91.50 444 THR A N 1
ATOM 3253 C CA . THR A 1 444 ? -20.622 -18.918 7.656 1.00 91.50 444 THR A CA 1
ATOM 3254 C C . THR A 1 444 ? -19.902 -18.042 6.632 1.00 91.50 444 THR A C 1
ATOM 3256 O O . THR A 1 444 ? -19.989 -16.820 6.701 1.00 91.50 444 THR A O 1
ATOM 3259 N N . GLY A 1 445 ? -19.239 -18.652 5.645 1.00 84.31 445 GLY A N 1
ATOM 3260 C CA . GLY A 1 445 ? -18.576 -17.920 4.555 1.00 84.31 445 GLY A CA 1
ATOM 3261 C C . GLY A 1 445 ? -17.149 -17.472 4.875 1.00 84.31 445 GLY A C 1
ATOM 3262 O O . GLY A 1 445 ? -16.545 -16.763 4.080 1.00 84.31 445 GLY A O 1
ATOM 3263 N N . ILE A 1 446 ? -16.593 -17.910 6.008 1.00 90.88 446 ILE A N 1
ATOM 3264 C CA . ILE A 1 446 ? -15.184 -17.706 6.351 1.00 90.88 446 ILE A CA 1
ATOM 3265 C C . ILE A 1 446 ? -14.427 -18.963 5.939 1.00 90.88 446 ILE A C 1
ATOM 3267 O O . ILE A 1 446 ? -14.490 -19.964 6.637 1.00 90.88 446 ILE A O 1
ATOM 3271 N N . SER A 1 447 ? -13.778 -18.946 4.780 1.00 93.31 447 SER A N 1
ATOM 3272 C CA . SER A 1 447 ? -13.107 -20.125 4.218 1.00 93.31 447 SER A CA 1
ATOM 3273 C C . SER A 1 447 ? -11.700 -19.779 3.758 1.00 93.31 447 SER A C 1
ATOM 3275 O O . SER A 1 447 ? -11.412 -18.613 3.494 1.00 93.31 447 SER A O 1
ATOM 3277 N N . PHE A 1 448 ? -10.841 -20.791 3.665 1.00 94.75 448 PHE A N 1
ATOM 3278 C CA . PHE A 1 448 ? -9.452 -20.622 3.267 1.00 94.75 448 PHE A CA 1
ATOM 3279 C C . PHE A 1 448 ? -9.113 -21.510 2.069 1.00 94.75 448 PHE A C 1
ATOM 3281 O O . PHE A 1 448 ? -9.050 -22.739 2.168 1.00 94.75 448 PHE A O 1
ATOM 3288 N N . GLY A 1 449 ? -8.890 -20.867 0.930 1.00 92.88 449 GLY A N 1
ATOM 3289 C CA . GLY A 1 449 ? -8.424 -21.517 -0.285 1.00 92.88 449 GLY A CA 1
ATOM 3290 C C . GLY A 1 449 ? -6.924 -21.762 -0.199 1.00 92.88 449 GLY A C 1
ATOM 3291 O O . GLY A 1 449 ? -6.168 -20.915 0.285 1.00 92.88 449 GLY A O 1
ATOM 3292 N N . ASN A 1 450 ? -6.483 -22.939 -0.625 1.00 91.75 450 ASN A N 1
ATOM 3293 C CA . ASN A 1 450 ? -5.079 -23.321 -0.633 1.00 91.75 450 ASN A CA 1
ATOM 3294 C C . ASN A 1 450 ? -4.768 -24.078 -1.913 1.00 91.75 450 ASN A C 1
ATOM 3296 O O . ASN A 1 450 ? -5.427 -25.063 -2.233 1.00 91.75 450 ASN A O 1
ATOM 3300 N N . ARG A 1 451 ? -3.710 -23.686 -2.610 1.00 85.12 451 ARG A N 1
ATOM 3301 C CA . ARG A 1 451 ? -3.236 -24.421 -3.778 1.00 85.12 451 ARG A CA 1
ATOM 3302 C C . ARG A 1 451 ? -2.063 -25.303 -3.442 1.00 85.12 451 ARG A C 1
ATOM 3304 O O . ARG A 1 451 ? -1.240 -24.920 -2.617 1.00 85.12 451 ARG A O 1
ATOM 3311 N N . VAL A 1 452 ? -1.956 -26.438 -4.122 1.00 76.25 452 VAL A N 1
ATOM 3312 C CA . VAL A 1 452 ? -0.745 -27.262 -4.066 1.00 76.25 452 VAL A CA 1
ATOM 3313 C C . VAL A 1 452 ? 0.423 -26.415 -4.567 1.00 76.25 452 VAL A C 1
ATOM 3315 O O . VAL A 1 452 ? 0.338 -25.849 -5.656 1.00 76.25 452 VAL A O 1
ATOM 3318 N N . THR A 1 453 ? 1.498 -26.309 -3.792 1.00 62.75 453 THR A N 1
ATOM 3319 C CA . THR A 1 453 ? 2.772 -25.798 -4.301 1.00 62.75 453 THR A CA 1
ATOM 3320 C C . THR A 1 453 ? 3.452 -26.919 -5.074 1.00 62.75 453 THR A C 1
ATOM 3322 O O . THR A 1 453 ? 3.788 -27.939 -4.470 1.00 62.75 453 THR A O 1
ATOM 3325 N N . PRO A 1 454 ? 3.677 -26.774 -6.393 1.00 52.50 454 PRO A N 1
ATOM 3326 C CA . PRO A 1 454 ? 4.567 -27.678 -7.100 1.00 52.50 454 PRO A CA 1
ATOM 3327 C C . PRO A 1 454 ? 5.963 -27.510 -6.481 1.00 52.50 454 PRO A C 1
ATOM 3329 O O . PRO A 1 454 ? 6.551 -26.430 -6.540 1.00 52.50 454 PRO A O 1
ATOM 3332 N N . ASP A 1 455 ? 6.439 -28.546 -5.796 1.00 47.16 455 ASP A N 1
ATOM 3333 C CA . ASP A 1 455 ? 7.815 -28.712 -5.314 1.00 47.16 455 ASP A CA 1
ATOM 3334 C C . ASP A 1 455 ? 8.393 -27.575 -4.444 1.00 47.16 455 ASP A C 1
ATOM 3336 O O . ASP A 1 455 ? 9.573 -27.241 -4.539 1.00 47.16 455 ASP A O 1
ATOM 3340 N N . GLY A 1 456 ? 7.582 -26.966 -3.567 1.00 46.03 456 GLY A N 1
ATOM 3341 C CA . GLY A 1 456 ? 8.067 -25.952 -2.614 1.00 46.03 456 GLY A CA 1
ATOM 3342 C C . GLY A 1 456 ? 8.554 -24.640 -3.253 1.00 46.03 456 GLY A C 1
ATOM 3343 O O . GLY A 1 456 ? 9.217 -23.846 -2.587 1.00 46.03 456 GLY A O 1
ATOM 3344 N N . GLY A 1 457 ? 8.234 -24.403 -4.529 1.00 53.22 457 GLY A N 1
ATOM 3345 C CA . GLY A 1 457 ? 8.580 -23.178 -5.247 1.00 53.22 457 GLY A CA 1
ATOM 3346 C C . GLY A 1 457 ? 7.663 -21.991 -4.933 1.00 53.22 457 GLY A C 1
ATOM 3347 O O . GLY A 1 457 ? 6.508 -22.145 -4.532 1.00 53.22 457 GLY A O 1
ATOM 3348 N N . THR A 1 458 ? 8.184 -20.782 -5.151 1.00 54.94 458 THR A N 1
ATOM 3349 C CA . THR A 1 458 ? 7.459 -19.513 -5.032 1.00 54.94 458 THR A CA 1
ATOM 3350 C C . THR A 1 458 ? 6.227 -19.494 -5.954 1.00 54.94 458 THR A C 1
ATOM 3352 O O . THR A 1 458 ? 6.348 -19.864 -7.125 1.00 54.94 458 THR A O 1
ATOM 3355 N N . PRO A 1 459 ? 5.061 -19.014 -5.481 1.00 58.81 459 PRO A N 1
ATOM 3356 C CA . PRO A 1 459 ? 3.925 -18.613 -6.309 1.00 58.81 459 PRO A CA 1
ATOM 3357 C C . PRO A 1 459 ? 4.301 -18.006 -7.665 1.00 58.81 459 PRO A C 1
ATOM 3359 O O . PRO A 1 459 ? 4.827 -16.896 -7.687 1.00 58.81 459 PRO A O 1
ATOM 3362 N N . SER A 1 460 ? 4.022 -18.685 -8.784 1.00 66.50 460 SER A N 1
ATOM 3363 C CA . SER A 1 460 ? 4.377 -18.196 -10.123 1.00 66.50 460 SER A CA 1
ATOM 3364 C C . SER A 1 460 ? 3.224 -18.287 -11.129 1.00 66.50 460 SER A C 1
ATOM 3366 O O . SER A 1 460 ? 2.458 -19.244 -11.127 1.00 66.50 460 SER A O 1
ATOM 3368 N N . GLY A 1 461 ? 3.089 -17.254 -11.961 1.00 77.38 461 GLY A N 1
ATOM 3369 C CA . GLY A 1 461 ? 2.202 -17.187 -13.121 1.00 77.38 461 GLY A CA 1
ATOM 3370 C C . GLY A 1 461 ? 3.019 -17.229 -14.412 1.00 77.38 461 GLY A C 1
ATOM 3371 O O . GLY A 1 461 ? 4.245 -17.345 -14.366 1.00 77.38 461 GLY A O 1
ATOM 3372 N N . SER A 1 462 ? 2.359 -17.127 -15.568 1.00 87.81 462 SER A N 1
ATOM 3373 C CA . SER A 1 462 ? 3.045 -17.111 -16.866 1.00 87.81 462 SER A CA 1
ATOM 3374 C C . SER A 1 462 ? 2.691 -15.886 -17.699 1.00 87.81 462 SER A C 1
ATOM 3376 O O . SER A 1 462 ? 1.551 -15.421 -17.704 1.00 87.81 462 SER A O 1
ATOM 3378 N N . VAL A 1 463 ? 3.684 -15.376 -18.420 1.00 91.62 463 VAL A N 1
ATOM 3379 C CA . VAL A 1 463 ? 3.519 -14.400 -19.502 1.00 91.62 463 VAL A CA 1
ATOM 3380 C C . VAL A 1 463 ? 3.933 -15.052 -20.810 1.00 91.62 463 VAL A C 1
ATOM 3382 O O . VAL A 1 463 ? 4.878 -15.838 -20.841 1.00 91.62 463 VAL A O 1
ATOM 3385 N N . SER A 1 464 ? 3.221 -14.751 -21.885 1.00 93.00 464 SER A N 1
ATOM 3386 C CA . SER A 1 464 ? 3.444 -15.365 -23.190 1.00 93.00 464 SER A CA 1
ATOM 3387 C C . SER A 1 464 ? 3.060 -14.425 -24.323 1.00 93.00 464 SER A C 1
ATOM 3389 O O . SER A 1 464 ? 2.211 -13.544 -24.174 1.00 93.00 464 SER A O 1
ATOM 3391 N N . GLY A 1 465 ? 3.687 -14.645 -25.465 1.00 93.25 465 GLY A N 1
ATOM 3392 C CA . GLY A 1 465 ? 3.469 -13.886 -26.684 1.00 93.25 465 GLY A CA 1
ATOM 3393 C C . GLY A 1 465 ? 4.152 -14.574 -27.854 1.00 93.25 465 GLY A C 1
ATOM 3394 O O . GLY A 1 465 ? 4.791 -15.620 -27.693 1.00 93.25 465 GLY A O 1
ATOM 3395 N N . ILE A 1 466 ? 3.993 -13.991 -29.030 1.00 93.00 466 ILE A N 1
ATOM 3396 C CA . ILE A 1 466 ? 4.579 -14.450 -30.283 1.00 93.00 466 ILE A CA 1
ATOM 3397 C C . ILE A 1 466 ? 5.684 -13.485 -30.697 1.00 93.00 466 ILE A C 1
ATOM 3399 O O . ILE A 1 466 ? 5.485 -12.276 -30.683 1.00 93.00 466 ILE A O 1
ATOM 3403 N N . VAL A 1 467 ? 6.828 -14.014 -31.126 1.00 93.31 467 VAL A N 1
ATOM 3404 C CA . VAL A 1 467 ? 7.846 -13.240 -31.839 1.00 93.31 467 VAL A CA 1
ATOM 3405 C C . VAL A 1 467 ? 7.779 -13.586 -33.320 1.00 93.31 467 VAL A C 1
ATOM 3407 O O . VAL A 1 467 ? 7.835 -14.759 -33.706 1.00 93.31 467 VAL A O 1
ATOM 3410 N N . TYR A 1 468 ? 7.643 -12.566 -34.156 1.00 91.75 468 TYR A N 1
ATOM 3411 C CA . TYR A 1 468 ? 7.494 -12.703 -35.602 1.00 91.75 468 TYR A CA 1
ATOM 3412 C C . TYR A 1 468 ? 8.321 -11.649 -36.332 1.00 91.75 468 TYR A C 1
ATOM 3414 O O . TYR A 1 468 ? 8.731 -10.649 -35.748 1.00 91.75 468 TYR A O 1
ATOM 3422 N N . ARG A 1 469 ? 8.598 -11.891 -37.611 1.00 89.94 469 ARG A N 1
ATOM 3423 C CA . ARG A 1 469 ? 9.234 -10.928 -38.497 1.00 89.94 469 ARG A CA 1
ATOM 3424 C C . ARG A 1 469 ? 8.148 -10.103 -39.179 1.00 89.94 469 ARG A C 1
ATOM 3426 O O . ARG A 1 469 ? 7.475 -10.628 -40.055 1.00 89.94 469 ARG A O 1
ATOM 3433 N N . ASP A 1 470 ? 8.017 -8.848 -38.774 1.00 86.12 470 ASP A N 1
ATOM 3434 C CA . ASP A 1 470 ? 7.076 -7.872 -39.322 1.00 86.12 470 ASP A CA 1
ATOM 3435 C C . ASP A 1 470 ? 7.644 -7.301 -40.631 1.00 86.12 470 ASP A C 1
ATOM 3437 O O . ASP A 1 470 ? 8.572 -6.481 -40.636 1.00 86.12 470 ASP A O 1
ATOM 3441 N N . LEU A 1 471 ? 7.150 -7.812 -41.762 1.00 82.25 471 LEU A N 1
ATOM 3442 C CA . LEU A 1 471 ? 7.691 -7.484 -43.082 1.00 82.25 471 LEU A CA 1
ATOM 3443 C C . LEU A 1 471 ? 7.266 -6.097 -43.576 1.00 82.25 471 LEU A C 1
ATOM 3445 O O . LEU A 1 471 ? 7.994 -5.486 -44.362 1.00 82.25 471 LEU A O 1
ATOM 3449 N N . ASN A 1 472 ? 6.102 -5.610 -43.146 1.00 79.62 472 ASN A N 1
ATOM 3450 C CA . ASN A 1 472 ? 5.531 -4.338 -43.597 1.00 79.62 472 ASN A CA 1
ATOM 3451 C C . ASN A 1 472 ? 5.586 -3.231 -42.529 1.00 79.62 472 ASN A C 1
ATOM 3453 O O . ASN A 1 472 ? 5.237 -2.088 -42.824 1.00 79.62 472 ASN A O 1
ATOM 3457 N N . GLN A 1 473 ? 6.091 -3.563 -41.342 1.00 81.56 473 GLN A N 1
ATOM 3458 C CA . GLN A 1 473 ? 6.377 -2.669 -40.228 1.00 81.56 473 GLN A CA 1
ATOM 3459 C C . GLN A 1 473 ? 5.135 -2.004 -39.620 1.00 81.56 473 GLN A C 1
ATOM 3461 O O . GLN A 1 473 ? 5.206 -0.880 -39.119 1.00 81.56 473 GLN A O 1
ATOM 3466 N N . ASN A 1 474 ? 3.980 -2.666 -39.673 1.00 81.06 474 ASN A N 1
ATOM 3467 C CA . ASN A 1 474 ? 2.728 -2.125 -39.145 1.00 81.06 474 ASN A CA 1
ATOM 3468 C C . ASN A 1 474 ? 2.471 -2.492 -37.666 1.00 81.06 474 ASN A C 1
ATOM 3470 O O . ASN A 1 474 ? 1.446 -2.081 -37.116 1.00 81.06 474 ASN A O 1
ATOM 3474 N N . SER A 1 475 ? 3.387 -3.227 -37.017 1.00 80.19 475 SER A N 1
ATOM 3475 C CA . SER A 1 475 ? 3.277 -3.722 -35.633 1.00 80.19 475 SER A CA 1
ATOM 3476 C C . SER A 1 475 ? 2.106 -4.678 -35.375 1.00 80.19 475 SER A C 1
ATOM 3478 O O . SER A 1 475 ? 1.703 -4.885 -34.226 1.00 80.19 475 SER A O 1
ATOM 3480 N N . VAL A 1 476 ? 1.545 -5.260 -36.429 1.00 85.19 476 VAL A N 1
ATOM 3481 C CA . VAL A 1 476 ? 0.471 -6.245 -36.379 1.00 85.19 476 VAL A CA 1
ATOM 3482 C C . VAL A 1 476 ? 0.951 -7.486 -37.107 1.00 85.19 476 VAL A C 1
ATOM 3484 O O . VAL A 1 476 ? 1.427 -7.415 -38.228 1.00 85.19 476 VAL A O 1
ATOM 3487 N N . ARG A 1 477 ? 0.774 -8.654 -36.490 1.00 88.06 477 ARG A N 1
ATOM 3488 C CA . ARG A 1 477 ? 1.110 -9.907 -37.157 1.00 88.06 477 ARG A CA 1
ATOM 3489 C C . ARG A 1 477 ? 0.142 -10.174 -38.309 1.00 88.06 477 ARG A C 1
ATOM 3491 O O . ARG A 1 477 ? -1.011 -10.552 -38.073 1.00 88.06 477 ARG A O 1
ATOM 3498 N N . ASP A 1 478 ? 0.640 -10.066 -39.530 1.00 89.25 478 ASP A N 1
ATOM 3499 C CA . ASP A 1 478 ? -0.058 -10.449 -40.749 1.00 89.25 478 ASP A CA 1
ATOM 3500 C C . ASP A 1 478 ? 0.160 -11.935 -41.089 1.00 89.25 478 ASP A C 1
ATOM 3502 O O . ASP A 1 478 ? 0.999 -12.634 -40.517 1.00 89.25 478 ASP A O 1
ATOM 3506 N N . ALA A 1 479 ? -0.635 -12.461 -42.027 1.00 87.62 479 ALA A N 1
ATOM 3507 C CA . ALA A 1 479 ? -0.564 -13.873 -42.419 1.00 87.62 479 ALA A CA 1
ATOM 3508 C C . ALA A 1 479 ? 0.783 -14.259 -43.059 1.00 87.62 479 ALA A C 1
ATOM 3510 O O . ALA A 1 479 ? 1.192 -15.417 -42.958 1.00 87.62 479 ALA A O 1
ATOM 3511 N N . ASP A 1 480 ? 1.451 -13.294 -43.693 1.00 87.38 480 ASP A N 1
ATOM 3512 C CA . ASP A 1 480 ? 2.714 -13.489 -44.405 1.00 87.38 480 ASP A CA 1
ATOM 3513 C C . ASP A 1 480 ? 3.949 -13.270 -43.512 1.00 87.38 480 ASP A C 1
ATOM 3515 O O . ASP A 1 480 ? 5.065 -13.542 -43.956 1.00 87.38 480 ASP A O 1
ATOM 3519 N N . ASP A 1 481 ? 3.767 -12.833 -42.260 1.00 91.19 481 ASP A N 1
ATOM 3520 C CA . ASP A 1 481 ? 4.864 -12.575 -41.327 1.00 91.19 481 ASP A CA 1
ATOM 3521 C C . ASP A 1 481 ? 5.455 -13.881 -40.759 1.00 91.19 481 ASP A C 1
ATOM 3523 O O . ASP A 1 481 ? 4.770 -14.634 -40.046 1.00 91.19 481 ASP A O 1
ATOM 3527 N N . PRO A 1 482 ? 6.744 -14.175 -41.022 1.00 90.94 482 PRO A N 1
ATOM 3528 C CA . PRO A 1 482 ? 7.393 -15.382 -40.523 1.00 90.94 482 PRO A CA 1
ATOM 3529 C C . PRO A 1 482 ? 7.514 -15.400 -38.995 1.00 90.94 482 PRO A C 1
ATOM 3531 O O . PRO A 1 482 ? 7.991 -14.448 -38.387 1.00 90.94 482 PRO A O 1
ATOM 3534 N N . LEU A 1 483 ? 7.172 -16.522 -38.363 1.00 93.25 483 LEU A N 1
ATOM 3535 C CA . LEU A 1 483 ? 7.378 -16.746 -36.927 1.00 93.25 483 LEU A CA 1
ATOM 3536 C C . LEU A 1 483 ? 8.863 -16.996 -36.626 1.00 93.25 483 LEU A C 1
ATOM 3538 O O . LEU A 1 483 ? 9.558 -17.639 -37.416 1.00 93.25 483 LEU A O 1
ATOM 3542 N N . LEU A 1 484 ? 9.354 -16.504 -35.487 1.00 90.31 484 LEU A N 1
ATOM 3543 C CA . LEU A 1 484 ? 10.777 -16.559 -35.144 1.00 90.31 484 LEU A CA 1
ATOM 3544 C C . LEU A 1 484 ? 11.038 -17.512 -33.966 1.00 90.31 484 LEU A C 1
ATOM 3546 O O . LEU A 1 484 ? 10.777 -17.140 -32.820 1.00 90.31 484 LEU A O 1
ATOM 3550 N N . PRO A 1 485 ? 11.565 -18.729 -34.212 1.00 92.94 485 PRO A N 1
ATOM 3551 C CA . PRO A 1 485 ? 11.962 -19.661 -33.157 1.00 92.94 485 PRO A CA 1
ATOM 3552 C C . PRO A 1 485 ? 13.324 -19.313 -32.539 1.00 92.94 485 PRO A C 1
ATOM 3554 O O . PRO A 1 485 ? 14.202 -18.767 -33.205 1.00 92.94 485 PRO A O 1
ATOM 3557 N N . GLY A 1 486 ? 13.530 -19.698 -31.277 1.00 89.62 486 GLY A N 1
ATOM 3558 C CA . GLY A 1 486 ? 14.806 -19.560 -30.568 1.00 89.62 486 GLY A CA 1
ATOM 3559 C C . GLY A 1 486 ? 15.139 -18.155 -30.051 1.00 89.62 486 GLY A C 1
ATOM 3560 O O . GLY A 1 486 ? 16.244 -17.950 -29.554 1.00 89.62 486 GLY A O 1
ATOM 3561 N N . VAL A 1 487 ? 14.212 -17.199 -30.123 1.00 92.06 487 VAL A N 1
ATOM 3562 C CA . VAL A 1 487 ? 14.369 -15.848 -29.560 1.00 92.06 487 VAL A CA 1
ATOM 3563 C C . VAL A 1 487 ? 14.159 -15.897 -28.050 1.00 92.06 487 VAL A C 1
ATOM 3565 O O . VAL A 1 487 ? 13.197 -16.508 -27.583 1.00 92.06 487 VAL A O 1
ATOM 3568 N N . ARG A 1 488 ? 15.039 -15.265 -27.268 1.00 93.44 488 ARG A N 1
ATOM 3569 C CA . ARG A 1 488 ? 14.882 -15.189 -25.810 1.00 93.44 488 ARG A CA 1
ATOM 3570 C C . ARG A 1 488 ? 13.931 -14.054 -25.444 1.00 93.44 488 ARG A C 1
ATOM 3572 O O . ARG A 1 488 ? 14.181 -12.913 -25.800 1.00 93.44 488 ARG A O 1
ATOM 3579 N N . ALA A 1 489 ? 12.898 -14.346 -24.669 1.00 94.12 489 ALA A N 1
ATOM 3580 C CA . ALA A 1 489 ? 12.097 -13.365 -23.947 1.00 94.12 489 ALA A CA 1
ATOM 3581 C C . ALA A 1 489 ? 12.487 -13.378 -22.462 1.00 94.12 489 ALA A C 1
ATOM 3583 O O . ALA A 1 489 ? 12.778 -14.441 -21.909 1.00 94.12 489 ALA A O 1
ATOM 3584 N N . TYR A 1 490 ? 12.510 -12.228 -21.795 1.00 94.81 490 TYR A N 1
ATOM 3585 C CA . TYR A 1 490 ? 12.899 -12.119 -20.388 1.00 94.81 490 TYR A CA 1
ATOM 3586 C C . TYR A 1 490 ? 12.142 -11.010 -19.649 1.00 94.81 490 TYR A C 1
ATOM 3588 O O . TYR A 1 490 ? 11.519 -10.141 -20.262 1.00 94.81 490 TYR A O 1
ATOM 3596 N N . LEU A 1 491 ? 12.153 -11.083 -18.318 1.00 93.75 491 LEU A N 1
ATOM 3597 C CA . LEU A 1 491 ? 11.606 -10.056 -17.437 1.00 93.75 491 LEU A CA 1
ATOM 3598 C C . LEU A 1 491 ? 12.727 -9.165 -16.927 1.00 93.75 491 LEU A C 1
ATOM 3600 O O . LEU A 1 491 ? 13.501 -9.594 -16.078 1.00 93.75 491 LEU A O 1
ATOM 3604 N N . ASP A 1 492 ? 12.752 -7.931 -17.410 1.00 88.25 492 ASP A N 1
ATOM 3605 C CA . ASP A 1 492 ? 13.758 -6.932 -17.065 1.00 88.25 492 ASP A CA 1
ATOM 3606 C C . ASP A 1 492 ? 13.464 -6.362 -15.666 1.00 88.25 492 ASP A C 1
ATOM 3608 O O . ASP A 1 492 ? 12.551 -5.551 -15.463 1.00 88.25 492 ASP A O 1
ATOM 3612 N N . LEU A 1 493 ? 14.177 -6.872 -14.661 1.00 86.50 493 LEU A N 1
ATOM 3613 C CA . LEU A 1 493 ? 13.922 -6.598 -13.246 1.00 86.50 493 LEU A CA 1
ATOM 3614 C C . LEU A 1 493 ? 14.575 -5.306 -12.768 1.00 86.50 493 LEU A C 1
ATOM 3616 O O . LEU A 1 493 ? 14.094 -4.718 -11.793 1.00 86.50 493 LEU A O 1
ATOM 3620 N N . ASN A 1 494 ? 15.671 -4.901 -13.404 1.00 82.50 494 ASN A N 1
ATOM 3621 C CA . ASN A 1 494 ? 16.437 -3.704 -13.060 1.00 82.50 494 ASN A CA 1
ATOM 3622 C C . ASN A 1 494 ? 16.277 -2.575 -14.098 1.00 82.50 494 ASN A C 1
ATOM 3624 O O . ASN A 1 494 ? 16.819 -1.487 -13.898 1.00 82.50 494 ASN A O 1
ATOM 3628 N N . ASN A 1 495 ? 15.475 -2.807 -15.139 1.00 82.88 495 ASN A N 1
ATOM 3629 C CA . ASN A 1 495 ? 15.184 -1.893 -16.237 1.00 82.88 495 ASN A CA 1
ATOM 3630 C C . ASN A 1 495 ? 16.438 -1.437 -17.002 1.00 82.88 495 ASN A C 1
ATOM 3632 O O . ASN A 1 495 ? 16.513 -0.287 -17.446 1.00 82.88 495 ASN A O 1
ATOM 3636 N N . ASN A 1 496 ? 17.439 -2.311 -17.129 1.00 79.12 496 ASN A N 1
ATOM 3637 C CA . ASN A 1 496 ? 18.672 -2.020 -17.862 1.00 79.12 496 ASN A CA 1
ATOM 3638 C C . ASN A 1 496 ? 18.615 -2.458 -19.335 1.00 79.12 496 ASN A C 1
ATOM 3640 O O . ASN A 1 496 ? 19.568 -2.210 -20.072 1.00 79.12 496 ASN A O 1
ATOM 3644 N N . GLN A 1 497 ? 17.499 -3.057 -19.771 1.00 79.62 497 GLN A N 1
ATOM 3645 C CA . GLN A 1 497 ? 17.260 -3.500 -21.148 1.00 79.62 497 GLN A CA 1
ATOM 3646 C C . GLN A 1 497 ? 18.222 -4.572 -21.651 1.00 79.62 497 GLN A C 1
ATOM 3648 O O . GLN A 1 497 ? 18.347 -4.778 -22.856 1.00 79.62 497 GLN A O 1
ATOM 3653 N N . ARG A 1 498 ? 18.885 -5.280 -20.745 1.00 82.00 498 ARG A N 1
ATOM 3654 C CA . ARG A 1 498 ? 19.732 -6.421 -21.062 1.00 82.00 498 ARG A CA 1
ATOM 3655 C C . ARG A 1 498 ? 19.259 -7.600 -20.239 1.00 82.00 498 ARG A C 1
ATOM 3657 O O . ARG A 1 498 ? 18.756 -7.423 -19.142 1.00 82.00 498 ARG A O 1
ATOM 3664 N N . TYR A 1 499 ? 19.394 -8.799 -20.789 1.00 86.38 499 TYR A N 1
ATOM 3665 C CA . TYR A 1 499 ? 19.179 -9.989 -19.985 1.00 86.38 499 TYR A CA 1
ATOM 3666 C C . TYR A 1 499 ? 20.327 -10.122 -18.985 1.00 86.38 499 TYR A C 1
ATOM 3668 O O . TYR A 1 499 ? 21.479 -10.308 -19.387 1.00 86.38 499 TYR A O 1
ATOM 3676 N N . ASP A 1 500 ? 20.005 -10.087 -17.698 1.00 83.94 500 ASP A N 1
ATOM 3677 C CA . ASP A 1 500 ? 20.954 -10.402 -16.639 1.00 83.94 500 ASP A CA 1
ATOM 3678 C C . ASP A 1 500 ? 20.772 -11.826 -16.111 1.00 83.94 500 ASP A C 1
ATOM 3680 O O . ASP A 1 500 ? 19.669 -12.373 -16.002 1.00 83.94 500 ASP A O 1
ATOM 3684 N N . VAL A 1 501 ? 21.887 -12.439 -15.707 1.00 82.00 501 VAL A N 1
ATOM 3685 C CA . VAL A 1 501 ? 21.864 -13.749 -15.051 1.00 82.00 501 VAL A CA 1
ATOM 3686 C C . VAL A 1 501 ? 21.011 -13.664 -13.782 1.00 82.00 501 VAL A C 1
ATOM 3688 O O . VAL A 1 501 ? 21.351 -12.961 -12.832 1.00 82.00 501 VAL A O 1
ATOM 3691 N N . GLY A 1 502 ? 19.916 -14.427 -13.760 1.00 78.50 502 GLY A N 1
ATOM 3692 C CA . GLY A 1 502 ? 18.948 -14.452 -12.659 1.00 78.50 502 GLY A CA 1
ATOM 3693 C C . GLY A 1 502 ? 17.590 -13.837 -13.000 1.00 78.50 502 GLY A C 1
ATOM 3694 O O . GLY A 1 502 ? 16.644 -14.007 -12.229 1.00 78.50 502 GLY A O 1
ATOM 3695 N N . GLU A 1 503 ? 17.452 -13.186 -14.155 1.00 91.81 503 GLU A N 1
ATOM 3696 C CA . GLU A 1 503 ? 16.154 -12.728 -14.641 1.00 91.81 503 GLU A CA 1
ATOM 3697 C C . GLU A 1 503 ? 15.311 -13.893 -15.191 1.00 91.81 503 GLU A C 1
ATOM 3699 O O . GLU A 1 503 ? 15.836 -14.768 -15.892 1.00 91.81 503 GLU A O 1
ATOM 3704 N N . PRO A 1 504 ? 13.996 -13.945 -14.892 1.00 92.56 504 PRO A N 1
ATOM 3705 C CA . PRO A 1 504 ? 13.104 -14.934 -15.486 1.00 92.56 504 PRO A CA 1
ATOM 3706 C C . PRO A 1 504 ? 13.081 -14.820 -17.012 1.00 92.56 504 PRO A C 1
ATOM 3708 O O . PRO A 1 504 ? 12.925 -13.728 -17.554 1.00 92.56 504 PRO A O 1
ATOM 3711 N N . THR A 1 505 ? 13.199 -15.948 -17.710 1.00 95.00 505 THR A N 1
ATOM 3712 C CA . THR A 1 505 ? 13.311 -15.985 -19.173 1.00 95.00 505 THR A CA 1
ATOM 3713 C C . THR A 1 505 ? 12.645 -17.223 -19.782 1.00 95.00 505 THR A C 1
ATOM 3715 O O . THR A 1 505 ? 12.361 -18.195 -19.082 1.00 95.00 505 THR A O 1
ATOM 3718 N N . GLY A 1 506 ? 12.380 -17.183 -21.088 1.00 93.81 506 GLY A N 1
ATOM 3719 C CA . GLY A 1 506 ? 11.867 -18.280 -21.901 1.00 93.81 506 GLY A CA 1
ATOM 3720 C C . GLY A 1 506 ? 12.242 -18.071 -23.368 1.00 93.81 506 GLY A C 1
ATOM 3721 O O . GLY A 1 506 ? 12.402 -16.939 -23.810 1.00 93.81 506 GLY A O 1
ATOM 3722 N N . PHE A 1 507 ? 12.396 -19.153 -24.129 1.00 93.81 507 PHE A N 1
ATOM 3723 C CA . PHE A 1 507 ? 12.707 -19.081 -25.560 1.00 93.81 507 PHE A CA 1
ATOM 3724 C C . PHE A 1 507 ? 11.462 -19.329 -26.404 1.00 93.81 507 PHE A C 1
ATOM 3726 O O . PHE A 1 507 ? 10.592 -20.110 -26.009 1.00 93.81 507 PHE A O 1
ATOM 3733 N N . THR A 1 508 ? 11.391 -18.703 -27.577 1.00 95.94 508 THR A N 1
ATOM 3734 C CA . THR A 1 508 ? 10.332 -18.993 -28.539 1.00 95.94 508 THR A CA 1
ATOM 3735 C C . THR A 1 508 ? 10.479 -20.395 -29.124 1.00 95.94 508 THR A C 1
ATOM 3737 O O . THR A 1 508 ? 11.577 -20.846 -29.463 1.00 95.94 508 THR A O 1
ATOM 3740 N N . ASN A 1 509 ? 9.360 -21.104 -29.245 1.00 92.31 509 ASN A N 1
ATOM 3741 C CA . ASN A 1 509 ? 9.296 -22.421 -29.875 1.00 92.31 509 ASN A CA 1
ATOM 3742 C C . ASN A 1 509 ? 9.230 -22.321 -31.417 1.00 92.31 509 ASN A C 1
ATOM 3744 O O . ASN A 1 509 ? 9.344 -21.237 -31.983 1.00 92.31 509 ASN A O 1
ATOM 3748 N N . ALA A 1 510 ? 9.029 -23.455 -32.105 1.00 91.19 510 ALA A N 1
ATOM 3749 C CA . ALA A 1 510 ? 8.901 -23.521 -33.570 1.00 91.19 510 ALA A CA 1
ATOM 3750 C C . ALA A 1 510 ? 7.775 -22.634 -34.141 1.00 91.19 510 ALA A C 1
ATOM 3752 O O . ALA A 1 510 ? 7.869 -22.194 -35.283 1.00 91.19 510 ALA A O 1
ATOM 3753 N N . ASP A 1 511 ? 6.757 -22.340 -33.330 1.00 91.25 511 ASP A N 1
ATOM 3754 C CA . ASP A 1 511 ? 5.619 -21.488 -33.674 1.00 91.25 511 ASP A CA 1
ATOM 3755 C C . ASP A 1 511 ? 5.834 -20.026 -33.229 1.00 91.25 511 ASP A C 1
ATOM 3757 O O . ASP A 1 511 ? 4.889 -19.243 -33.161 1.00 91.25 511 ASP A O 1
ATOM 3761 N N . GLY A 1 512 ? 7.066 -19.641 -32.875 1.00 90.06 512 GLY A N 1
ATOM 3762 C CA . GLY A 1 512 ? 7.401 -18.289 -32.423 1.00 90.06 512 GLY A CA 1
ATOM 3763 C C . GLY A 1 512 ? 6.843 -17.924 -31.044 1.00 90.06 512 GLY A C 1
ATOM 3764 O O . GLY A 1 512 ? 6.978 -16.779 -30.628 1.00 90.06 512 GLY A O 1
ATOM 3765 N N . VAL A 1 513 ? 6.236 -18.861 -30.311 1.00 95.38 513 VAL A N 1
ATOM 3766 C CA . VAL A 1 513 ? 5.604 -18.602 -29.008 1.00 95.38 513 VAL A CA 1
ATOM 3767 C C . VAL A 1 513 ? 6.635 -18.708 -27.893 1.00 95.38 513 VAL A C 1
ATOM 3769 O O . VAL A 1 513 ? 7.258 -19.761 -27.742 1.00 95.38 513 VAL A O 1
ATOM 3772 N N . TYR A 1 514 ? 6.777 -17.667 -27.073 1.00 94.44 514 TYR A N 1
ATOM 3773 C CA . TYR A 1 514 ? 7.524 -17.734 -25.815 1.00 94.44 514 TYR A CA 1
ATOM 3774 C C . TYR A 1 514 ? 6.580 -17.869 -24.618 1.00 94.44 514 TYR A C 1
ATOM 3776 O O . TYR A 1 514 ? 5.418 -17.461 -24.645 1.00 94.44 514 TYR A O 1
ATOM 3784 N N . THR A 1 515 ? 7.088 -18.427 -23.523 1.00 93.56 515 THR A N 1
ATOM 3785 C CA . THR A 1 515 ? 6.405 -18.422 -22.226 1.00 93.56 515 THR A CA 1
ATOM 3786 C C . THR A 1 515 ? 7.438 -18.260 -21.119 1.00 93.56 515 THR A C 1
ATOM 3788 O O . THR A 1 515 ? 8.419 -18.999 -21.087 1.00 93.56 515 THR A O 1
ATOM 3791 N N . ILE A 1 516 ? 7.230 -17.294 -20.226 1.00 91.25 516 ILE A N 1
ATOM 3792 C CA . ILE A 1 516 ? 8.091 -17.038 -19.067 1.00 91.25 516 ILE A CA 1
ATOM 3793 C C . ILE A 1 516 ? 7.270 -17.255 -17.804 1.00 91.25 516 ILE A C 1
ATOM 3795 O O . ILE A 1 516 ? 6.197 -16.671 -17.650 1.00 91.25 516 ILE A O 1
ATOM 3799 N N . THR A 1 517 ? 7.797 -18.062 -16.891 1.00 87.81 517 THR A N 1
ATOM 3800 C CA . THR A 1 517 ? 7.225 -18.261 -15.558 1.00 87.81 517 THR A CA 1
ATOM 3801 C C . THR A 1 517 ? 7.819 -17.245 -14.591 1.00 87.81 517 THR A C 1
ATOM 3803 O O . THR A 1 517 ? 9.038 -17.093 -14.529 1.00 87.81 517 THR A O 1
ATOM 3806 N N . ALA A 1 518 ? 6.981 -16.552 -13.823 1.00 83.75 518 ALA A N 1
ATOM 3807 C CA . ALA A 1 518 ? 7.429 -15.473 -12.950 1.00 83.75 518 ALA A CA 1
ATOM 3808 C C . ALA A 1 518 ? 6.575 -15.325 -11.691 1.00 83.75 518 ALA A C 1
ATOM 3810 O O . ALA A 1 518 ? 5.402 -15.697 -11.718 1.00 83.75 518 ALA A O 1
ATOM 3811 N N . PRO A 1 519 ? 7.125 -14.772 -10.594 1.00 81.56 519 PRO A N 1
ATOM 3812 C CA . PRO A 1 519 ? 6.354 -14.544 -9.381 1.00 81.56 519 PRO A CA 1
ATOM 3813 C C . PRO A 1 519 ? 5.094 -13.699 -9.613 1.00 81.56 519 PRO A C 1
ATOM 3815 O O . PRO A 1 519 ? 5.097 -12.747 -10.386 1.00 81.56 519 PRO A O 1
ATOM 3818 N N . ILE A 1 520 ? 4.005 -14.052 -8.938 1.00 74.31 520 ILE A N 1
ATOM 3819 C CA . ILE A 1 520 ? 2.711 -13.362 -9.070 1.00 74.31 520 ILE A CA 1
ATOM 3820 C C . ILE A 1 520 ? 2.644 -12.070 -8.232 1.00 74.31 520 ILE A C 1
ATOM 3822 O O . ILE A 1 520 ? 3.446 -11.866 -7.323 1.00 74.31 520 ILE A O 1
ATOM 3826 N N . ASN A 1 521 ? 1.648 -11.216 -8.496 1.00 73.38 521 ASN A N 1
ATOM 3827 C CA . ASN A 1 521 ? 1.372 -9.941 -7.806 1.00 73.38 521 ASN A CA 1
ATOM 3828 C C . ASN A 1 521 ? 2.485 -8.891 -7.926 1.00 73.38 521 ASN A C 1
ATOM 3830 O O . ASN A 1 521 ? 2.617 -7.995 -7.090 1.00 73.38 521 ASN A O 1
ATOM 3834 N N . ARG A 1 522 ? 3.271 -8.979 -8.996 1.00 77.25 522 ARG A N 1
ATOM 3835 C CA . ARG A 1 522 ? 4.284 -7.993 -9.355 1.00 77.25 522 ARG A CA 1
ATOM 3836 C C . ARG A 1 522 ? 4.092 -7.576 -10.808 1.00 77.25 522 ARG A C 1
ATOM 3838 O O . ARG A 1 522 ? 3.696 -8.380 -11.652 1.00 77.25 522 ARG A O 1
ATOM 3845 N N . THR A 1 523 ? 4.346 -6.301 -11.078 1.00 86.19 523 THR A N 1
ATOM 3846 C CA . THR A 1 523 ? 4.424 -5.769 -12.440 1.00 86.19 523 THR A CA 1
ATOM 3847 C C . THR A 1 523 ? 5.842 -5.939 -12.961 1.00 86.19 523 THR A C 1
ATOM 3849 O O . THR A 1 523 ? 6.802 -5.606 -12.264 1.00 86.19 523 THR A O 1
ATOM 3852 N N . TYR A 1 524 ? 5.954 -6.461 -14.176 1.00 90.31 524 TYR A N 1
ATOM 3853 C CA . TYR A 1 524 ? 7.210 -6.712 -14.868 1.00 90.31 524 TYR A CA 1
ATOM 3854 C C . TYR A 1 524 ? 7.223 -6.010 -16.218 1.00 90.31 524 TYR A C 1
ATOM 3856 O O . TYR A 1 524 ? 6.174 -5.823 -16.834 1.00 90.31 524 TYR A O 1
ATOM 3864 N N . LEU A 1 525 ? 8.425 -5.672 -16.678 1.00 92.69 525 LEU A N 1
ATOM 3865 C CA . LEU A 1 525 ? 8.683 -5.301 -18.061 1.00 92.69 525 LEU A CA 1
ATOM 3866 C C . LEU A 1 525 ? 9.124 -6.561 -18.806 1.00 92.69 525 LEU A C 1
ATOM 3868 O O . LEU A 1 525 ? 10.190 -7.104 -18.531 1.00 92.69 525 LEU A O 1
ATOM 3872 N N . VAL A 1 526 ? 8.281 -7.051 -19.710 1.00 93.69 526 VAL A N 1
ATOM 3873 C CA . VAL A 1 526 ? 8.627 -8.156 -20.609 1.00 93.69 526 VAL A CA 1
ATOM 3874 C C . VAL A 1 526 ? 9.378 -7.584 -21.797 1.00 93.69 526 VAL A C 1
ATOM 3876 O O . VAL A 1 526 ? 8.884 -6.647 -22.423 1.00 93.69 526 VAL A O 1
ATOM 3879 N N . ARG A 1 527 ? 10.539 -8.155 -22.107 1.00 93.12 527 ARG A N 1
ATOM 3880 C CA . ARG A 1 527 ? 11.393 -7.797 -23.243 1.00 93.12 527 ARG A CA 1
ATOM 3881 C C . ARG A 1 527 ? 11.814 -9.043 -24.008 1.00 93.12 527 ARG A C 1
ATOM 3883 O O . ARG A 1 527 ? 11.647 -10.164 -23.526 1.00 93.12 527 ARG A O 1
ATOM 3890 N N . ILE A 1 528 ? 12.400 -8.836 -25.180 1.00 92.06 528 ILE A N 1
ATOM 3891 C CA . ILE A 1 528 ? 13.107 -9.871 -25.931 1.00 92.06 528 ILE A CA 1
ATOM 3892 C C . ILE A 1 528 ? 14.566 -9.473 -26.136 1.00 92.06 528 ILE A C 1
ATOM 3894 O O . ILE A 1 528 ? 14.885 -8.299 -26.291 1.00 92.06 528 ILE A O 1
ATOM 3898 N N . GLU A 1 529 ? 15.453 -10.462 -26.128 1.00 88.62 529 GLU A N 1
ATOM 3899 C CA . GLU A 1 529 ? 16.811 -10.323 -26.641 1.00 88.62 529 GLU A CA 1
ATOM 3900 C C . GLU A 1 529 ? 16.706 -10.419 -28.162 1.00 88.62 529 GLU A C 1
ATOM 3902 O O . GLU A 1 529 ? 16.527 -11.507 -28.722 1.00 88.62 529 GLU A O 1
ATOM 3907 N N . SER A 1 530 ? 16.712 -9.260 -28.817 1.00 78.06 530 SER A N 1
ATOM 3908 C CA . SER A 1 530 ? 16.576 -9.166 -30.266 1.00 78.06 530 SER A CA 1
ATOM 3909 C C . SER A 1 530 ? 17.624 -10.046 -30.961 1.00 78.06 530 SER A C 1
ATOM 3911 O O . SER A 1 530 ? 18.817 -9.918 -30.673 1.00 78.06 530 SER A O 1
ATOM 3913 N N . PRO A 1 531 ? 17.216 -10.958 -31.862 1.00 76.12 531 PRO A N 1
ATOM 3914 C CA . PRO A 1 531 ? 18.153 -11.721 -32.671 1.00 76.12 531 PRO A CA 1
ATOM 3915 C C . PRO A 1 531 ? 19.041 -10.783 -33.483 1.00 76.12 531 PRO A C 1
ATOM 3917 O O . PRO A 1 531 ? 18.568 -9.761 -33.975 1.00 76.12 531 PRO A O 1
ATOM 3920 N N . SER A 1 532 ? 20.299 -11.176 -33.691 1.00 63.22 532 SER A N 1
ATOM 3921 C CA . SER A 1 532 ? 21.220 -10.423 -34.544 1.00 63.22 532 SER A CA 1
ATOM 3922 C C . SER A 1 532 ? 20.570 -10.119 -35.892 1.00 63.22 532 SER A C 1
ATOM 3924 O O . SER A 1 532 ? 20.016 -11.036 -36.508 1.00 63.22 532 SER A O 1
ATOM 3926 N N . GLN A 1 533 ? 20.696 -8.881 -36.368 1.00 66.94 533 GLN A N 1
ATOM 3927 C CA . GLN A 1 533 ? 20.077 -8.384 -37.605 1.00 66.94 533 GLN A CA 1
ATOM 3928 C C . GLN A 1 533 ? 18.559 -8.158 -37.548 1.00 66.94 533 GLN A C 1
ATOM 3930 O O . GLN A 1 533 ? 17.963 -7.944 -38.604 1.00 66.94 533 GLN A O 1
ATOM 3935 N N . LEU A 1 534 ? 17.905 -8.203 -36.385 1.00 73.44 534 LEU A N 1
ATOM 3936 C CA . LEU A 1 534 ? 16.483 -7.879 -36.244 1.00 73.44 534 LEU A CA 1
ATOM 3937 C C . LEU A 1 534 ? 16.255 -6.886 -35.091 1.00 73.44 534 LEU A C 1
ATOM 3939 O O . LEU A 1 534 ? 16.829 -7.055 -34.025 1.00 73.44 534 LEU A O 1
ATOM 3943 N N . THR A 1 535 ? 15.402 -5.876 -35.278 1.00 72.56 535 THR A N 1
ATOM 3944 C CA . THR A 1 535 ? 15.032 -4.891 -34.240 1.00 72.56 535 THR A CA 1
ATOM 3945 C C . THR A 1 535 ? 13.510 -4.824 -34.073 1.00 72.56 535 THR A C 1
ATOM 3947 O O . THR A 1 535 ? 12.802 -5.042 -35.063 1.00 72.56 535 THR A O 1
ATOM 3950 N N . PRO A 1 536 ? 12.970 -4.581 -32.863 1.00 77.75 536 PRO A N 1
ATOM 3951 C CA . PRO A 1 536 ? 11.533 -4.445 -32.659 1.00 77.75 536 PRO A CA 1
ATOM 3952 C C . PRO A 1 536 ? 10.934 -3.307 -33.488 1.00 77.75 536 PRO A C 1
ATOM 3954 O O . PRO A 1 536 ? 11.486 -2.217 -33.573 1.00 77.75 536 PRO A O 1
ATOM 3957 N N . VAL A 1 537 ? 9.794 -3.583 -34.113 1.00 70.25 537 VAL A N 1
ATOM 3958 C CA . VAL A 1 537 ? 8.906 -2.575 -34.714 1.00 70.25 537 VAL A CA 1
ATOM 3959 C C . VAL A 1 537 ? 7.787 -2.206 -33.739 1.00 70.25 537 VAL A C 1
ATOM 3961 O O . VAL A 1 537 ? 7.297 -1.081 -33.733 1.00 70.25 537 VAL A O 1
ATOM 3964 N N . SER A 1 538 ? 7.398 -3.166 -32.894 1.00 61.38 538 SER A N 1
ATOM 3965 C CA . SER A 1 538 ? 6.497 -2.976 -31.761 1.00 61.38 538 SER A CA 1
ATOM 3966 C C . SER A 1 538 ? 7.212 -2.323 -30.572 1.00 61.38 538 SER A C 1
ATOM 3968 O O . SER A 1 538 ? 8.434 -2.244 -30.539 1.00 61.38 538 SER A O 1
ATOM 3970 N N . GLN A 1 539 ? 6.451 -1.936 -29.543 1.00 68.62 539 GLN A N 1
ATOM 3971 C CA . GLN A 1 539 ? 6.994 -1.408 -28.285 1.00 68.62 539 GLN A CA 1
ATOM 3972 C C . GLN A 1 539 ? 8.157 -2.253 -27.708 1.00 68.62 539 GLN A C 1
ATOM 3974 O O . GLN A 1 539 ? 8.061 -3.478 -27.630 1.00 68.62 539 GLN A O 1
ATOM 3979 N N . ASP A 1 540 ? 9.218 -1.588 -27.231 1.00 73.25 540 ASP A N 1
ATOM 3980 C CA . ASP A 1 540 ? 10.447 -2.215 -26.694 1.00 73.25 540 ASP A CA 1
ATOM 3981 C C . ASP A 1 540 ? 10.230 -3.072 -25.433 1.00 73.25 540 ASP A C 1
ATOM 3983 O O . ASP A 1 540 ? 11.119 -3.817 -25.008 1.00 73.25 540 ASP A O 1
ATOM 3987 N N . ALA A 1 541 ? 9.078 -2.918 -24.775 1.00 87.31 541 ALA A N 1
ATOM 3988 C CA . ALA A 1 541 ? 8.669 -3.721 -23.632 1.00 87.31 541 ALA A CA 1
ATOM 3989 C C . ALA A 1 541 ? 7.151 -3.722 -23.441 1.00 87.31 541 ALA A C 1
ATOM 3991 O O . ALA A 1 541 ? 6.482 -2.722 -23.698 1.00 87.31 541 ALA A O 1
ATOM 3992 N N . TYR A 1 542 ? 6.627 -4.805 -22.864 1.00 89.75 542 TYR A N 1
ATOM 3993 C CA . TYR A 1 542 ? 5.267 -4.865 -22.328 1.00 89.75 542 TYR A CA 1
ATOM 3994 C C . TYR A 1 542 ? 5.292 -4.755 -20.804 1.00 89.75 542 TYR A C 1
ATOM 3996 O O . TYR A 1 542 ? 5.916 -5.573 -20.131 1.00 89.75 542 TYR A O 1
ATOM 4004 N N . SER A 1 543 ? 4.575 -3.781 -20.244 1.00 91.56 543 SER A N 1
ATOM 4005 C CA . SER A 1 543 ? 4.312 -3.741 -18.802 1.00 91.56 543 SER A CA 1
ATOM 4006 C C . SER A 1 543 ? 3.128 -4.646 -18.476 1.00 91.56 543 SER A C 1
ATOM 4008 O O . SER A 1 543 ? 2.021 -4.421 -18.965 1.00 91.56 543 SER A O 1
ATOM 4010 N N . VAL A 1 544 ? 3.355 -5.678 -17.664 1.00 90.12 544 VAL A N 1
ATOM 4011 C CA . VAL A 1 544 ? 2.329 -6.665 -17.311 1.00 90.12 544 VAL A CA 1
ATOM 4012 C C . VAL A 1 544 ? 2.379 -6.995 -15.827 1.00 90.12 544 VAL A C 1
ATOM 4014 O O . VAL A 1 544 ? 3.441 -7.252 -15.260 1.00 90.12 544 VAL A O 1
ATOM 4017 N N . THR A 1 545 ? 1.218 -7.009 -15.177 1.00 88.81 545 THR A N 1
ATOM 4018 C CA . THR A 1 545 ? 1.083 -7.565 -13.829 1.00 88.81 545 THR A CA 1
ATOM 4019 C C . THR A 1 545 ? 0.859 -9.065 -13.945 1.00 88.81 545 THR A C 1
ATOM 4021 O O . THR A 1 545 ? -0.156 -9.506 -14.479 1.00 88.81 545 THR A O 1
ATOM 4024 N N . VAL A 1 546 ? 1.811 -9.860 -13.453 1.00 81.00 546 VAL A N 1
ATOM 4025 C CA . VAL A 1 546 ? 1.690 -11.321 -13.468 1.00 81.00 546 VAL A CA 1
ATOM 4026 C C . VAL A 1 546 ? 0.705 -11.725 -12.379 1.00 81.00 546 VAL A C 1
ATOM 4028 O O . VAL A 1 546 ? 0.963 -11.542 -11.189 1.00 81.00 546 VAL A O 1
ATOM 4031 N N . THR A 1 547 ? -0.443 -12.255 -12.785 1.00 72.50 547 THR A N 1
ATOM 4032 C CA . THR A 1 547 ? -1.486 -12.758 -11.885 1.00 72.50 547 THR A CA 1
ATOM 4033 C C . THR A 1 547 ? -1.529 -14.282 -11.914 1.00 72.50 547 THR A C 1
ATOM 4035 O O . THR A 1 547 ? -1.196 -14.902 -12.923 1.00 72.50 547 THR A O 1
ATOM 4038 N N . ASP A 1 548 ? -1.948 -14.889 -10.811 1.00 61.03 548 ASP A N 1
ATOM 4039 C CA . ASP A 1 548 ? -1.981 -16.344 -10.652 1.00 61.03 548 ASP A CA 1
ATOM 4040 C C . ASP A 1 548 ? -3.015 -17.026 -11.564 1.00 61.03 548 ASP A C 1
ATOM 4042 O O . ASP A 1 548 ? -4.089 -16.479 -11.812 1.00 61.03 548 ASP A O 1
ATOM 4046 N N . GLY A 1 549 ? -2.699 -18.219 -12.076 1.00 54.22 549 GLY A N 1
ATOM 4047 C CA . GLY A 1 549 ? -3.648 -19.090 -12.792 1.00 54.22 549 GLY A CA 1
ATOM 4048 C C . GLY A 1 549 ? -4.140 -18.659 -14.182 1.00 54.22 549 GLY A C 1
ATOM 4049 O O . GLY A 1 549 ? -4.865 -19.426 -14.817 1.00 54.22 549 GLY A O 1
ATOM 4050 N N . ARG A 1 550 ? -3.754 -17.488 -14.707 1.00 62.69 550 ARG A N 1
ATOM 4051 C CA . ARG A 1 550 ? -4.030 -17.098 -16.104 1.00 62.69 550 ARG A CA 1
ATOM 4052 C C . ARG A 1 550 ? -2.754 -16.698 -16.842 1.00 62.69 550 ARG A C 1
ATOM 4054 O O . ARG A 1 550 ? -2.128 -15.718 -16.430 1.00 62.69 550 ARG A O 1
ATOM 4061 N N . PRO A 1 551 ? -2.407 -17.384 -17.950 1.00 74.88 551 PRO A N 1
ATOM 4062 C CA . PRO A 1 551 ? -1.367 -16.917 -18.853 1.00 74.88 551 PRO A CA 1
ATOM 4063 C C . PRO A 1 551 ? -1.715 -15.508 -19.332 1.00 74.88 551 PRO A C 1
ATOM 4065 O O . PRO A 1 551 ? -2.794 -15.284 -19.883 1.00 74.88 551 PRO A O 1
ATOM 4068 N N . GLN A 1 552 ? -0.824 -14.553 -19.094 1.00 88.88 552 GLN A N 1
ATOM 4069 C CA . GLN A 1 552 ? -0.937 -13.223 -19.680 1.00 88.88 552 GLN A CA 1
ATOM 4070 C C . GLN A 1 552 ? -0.407 -13.321 -21.112 1.00 88.88 552 GLN A C 1
ATOM 4072 O O . GLN A 1 552 ? 0.795 -13.469 -21.322 1.00 88.88 552 GLN A O 1
ATOM 4077 N N . THR A 1 553 ? -1.320 -13.357 -22.079 1.00 90.94 553 THR A N 1
ATOM 4078 C CA . THR A 1 553 ? -1.047 -13.620 -23.502 1.00 90.94 553 THR A CA 1
ATOM 4079 C C . THR A 1 553 ? -1.120 -12.344 -24.343 1.00 90.94 553 THR A C 1
ATOM 4081 O O . THR A 1 553 ? -1.685 -11.347 -23.896 1.00 90.94 553 THR A O 1
ATOM 4084 N N . GLY A 1 554 ? -0.660 -12.402 -25.597 1.00 87.50 554 GLY A N 1
ATOM 4085 C CA . GLY A 1 554 ? -0.783 -11.301 -26.566 1.00 87.50 554 GLY A CA 1
ATOM 4086 C C . GLY A 1 554 ? 0.282 -10.217 -26.403 1.00 87.50 554 GLY A C 1
ATOM 4087 O O . GLY A 1 554 ? 0.105 -9.091 -26.861 1.00 87.50 554 GLY A O 1
ATOM 4088 N N . LEU A 1 555 ? 1.375 -10.550 -25.715 1.00 92.06 555 LEU A N 1
ATOM 4089 C CA . LEU A 1 555 ? 2.554 -9.703 -25.572 1.00 92.06 555 LEU A CA 1
ATOM 4090 C C . LEU A 1 555 ? 3.478 -9.938 -26.779 1.00 92.06 555 LEU A C 1
ATOM 4092 O O . LEU A 1 555 ? 4.576 -10.468 -26.653 1.00 92.06 555 LEU A O 1
ATOM 4096 N N . ASP A 1 556 ? 2.969 -9.664 -27.975 1.00 92.62 556 ASP A N 1
ATOM 4097 C CA . ASP A 1 556 ? 3.618 -10.083 -29.216 1.00 92.62 556 ASP A CA 1
ATOM 4098 C C . ASP A 1 556 ? 4.689 -9.073 -29.656 1.00 92.62 556 ASP A C 1
ATOM 4100 O O . ASP A 1 556 ? 4.451 -7.869 -29.664 1.00 92.62 556 ASP A O 1
ATOM 4104 N N . PHE A 1 557 ? 5.859 -9.561 -30.068 1.00 91.44 557 PHE A N 1
ATOM 4105 C CA . PHE A 1 557 ? 6.950 -8.735 -30.579 1.00 91.44 557 PHE A CA 1
ATOM 4106 C C . PHE A 1 557 ? 7.100 -8.919 -32.090 1.00 91.44 557 PHE A C 1
ATOM 4108 O O . PHE A 1 557 ? 7.514 -9.982 -32.563 1.00 91.44 557 PHE A O 1
ATOM 4115 N N . GLY A 1 558 ? 6.789 -7.864 -32.841 1.00 89.19 558 GLY A N 1
ATOM 4116 C CA . GLY A 1 558 ? 7.090 -7.776 -34.267 1.00 89.19 558 GLY A CA 1
ATOM 4117 C C . GLY A 1 558 ? 8.507 -7.254 -34.458 1.00 89.19 558 GLY A C 1
ATOM 4118 O O . GLY A 1 558 ? 8.854 -6.208 -33.914 1.00 89.19 558 GLY A O 1
ATOM 4119 N N . LEU A 1 559 ? 9.334 -7.980 -35.204 1.00 87.69 559 LEU A N 1
ATOM 4120 C CA . LEU A 1 559 ? 10.729 -7.644 -35.474 1.00 87.69 559 LEU A CA 1
ATOM 4121 C C . LEU A 1 559 ? 10.937 -7.344 -36.959 1.00 87.69 559 LEU A C 1
ATOM 4123 O O . LEU A 1 559 ? 10.545 -8.141 -37.805 1.00 87.69 559 LEU A O 1
ATOM 4127 N N . ARG A 1 560 ? 11.642 -6.272 -37.306 1.00 81.06 560 ARG A N 1
ATOM 4128 C CA . ARG A 1 560 ? 12.085 -6.027 -38.687 1.00 81.06 560 ARG A CA 1
ATOM 4129 C C . ARG A 1 560 ? 13.567 -6.294 -38.845 1.00 81.06 560 ARG A C 1
ATOM 4131 O O . ARG A 1 560 ? 14.315 -6.252 -37.876 1.00 81.06 560 ARG A O 1
ATOM 4138 N N . ALA A 1 561 ? 14.001 -6.518 -40.080 1.00 67.50 561 ALA A N 1
ATOM 4139 C CA . ALA A 1 561 ? 15.420 -6.616 -40.382 1.00 67.50 561 ALA A CA 1
ATOM 4140 C C . ALA A 1 561 ? 16.149 -5.293 -40.109 1.00 67.50 561 ALA A C 1
ATOM 4142 O O . ALA A 1 561 ? 15.704 -4.228 -40.533 1.00 67.50 561 ALA A O 1
ATOM 4143 N N . ILE A 1 562 ? 17.283 -5.386 -39.421 1.00 61.44 562 ILE A N 1
ATOM 4144 C CA . ILE A 1 562 ? 18.253 -4.307 -39.282 1.00 61.44 562 ILE A CA 1
ATOM 4145 C C . ILE A 1 562 ? 19.043 -4.261 -40.578 1.00 61.44 562 ILE A C 1
ATOM 4147 O O . ILE A 1 562 ? 19.655 -5.245 -41.006 1.00 61.44 562 ILE A O 1
ATOM 4151 N N . ASN A 1 563 ? 19.020 -3.101 -41.216 1.00 55.97 563 ASN A N 1
ATOM 4152 C CA . ASN A 1 563 ? 19.790 -2.866 -42.417 1.00 55.97 563 ASN A CA 1
ATOM 4153 C C . ASN A 1 563 ? 21.235 -2.552 -41.995 1.00 55.97 563 ASN A C 1
ATOM 4155 O O . ASN A 1 563 ? 21.559 -1.404 -41.712 1.00 55.97 563 ASN A O 1
ATOM 4159 N N . ARG A 1 564 ? 22.109 -3.568 -41.903 1.00 51.69 564 ARG A N 1
ATOM 4160 C CA . ARG A 1 564 ? 23.514 -3.394 -41.460 1.00 51.69 564 ARG A CA 1
ATOM 4161 C C . ARG A 1 564 ? 24.318 -2.387 -42.293 1.00 51.69 564 ARG A C 1
ATOM 4163 O O . ARG A 1 564 ? 25.283 -1.814 -41.793 1.00 51.69 564 ARG A O 1
ATOM 4170 N N . ASN A 1 565 ? 23.856 -2.097 -43.509 1.00 51.44 565 ASN A N 1
ATOM 4171 C CA . ASN A 1 565 ? 24.394 -1.037 -44.362 1.00 51.44 565 ASN A CA 1
ATOM 4172 C C . ASN A 1 565 ? 24.284 0.372 -43.742 1.00 51.44 565 ASN A C 1
ATOM 4174 O O . ASN A 1 565 ? 25.004 1.268 -44.179 1.00 51.44 565 ASN A O 1
ATOM 4178 N N . LEU A 1 566 ? 23.418 0.589 -42.739 1.00 54.81 566 LEU A N 1
ATOM 4179 C CA . LEU A 1 566 ? 23.301 1.881 -42.049 1.00 54.81 566 LEU A CA 1
ATOM 4180 C C . LEU A 1 566 ? 24.408 2.136 -41.010 1.00 54.81 566 LEU A C 1
ATOM 4182 O O . LEU A 1 566 ? 24.665 3.296 -40.703 1.00 54.81 566 LEU A O 1
ATOM 4186 N N . LEU A 1 567 ? 25.069 1.096 -40.485 1.00 61.12 567 LEU A N 1
ATOM 4187 C CA . LEU A 1 567 ? 26.090 1.225 -39.430 1.00 61.12 567 LEU A CA 1
ATOM 4188 C C . LEU A 1 567 ? 27.521 1.251 -39.979 1.00 61.12 567 LEU A C 1
ATOM 4190 O O . LEU A 1 567 ? 28.343 2.033 -39.512 1.00 61.12 567 LEU A O 1
ATOM 4194 N N . LEU A 1 568 ? 27.815 0.425 -40.988 1.00 60.09 568 LEU A N 1
ATOM 4195 C CA . LEU A 1 568 ? 29.145 0.346 -41.615 1.00 60.09 568 LEU A CA 1
ATOM 4196 C C . LEU A 1 568 ? 29.317 1.338 -42.779 1.00 60.09 568 LEU A C 1
ATOM 4198 O O . LEU A 1 568 ? 30.427 1.532 -43.267 1.00 60.09 568 LEU A O 1
ATOM 4202 N N . GLY A 1 569 ? 28.230 1.996 -43.200 1.00 67.25 569 GLY A N 1
ATOM 4203 C CA . GLY A 1 569 ? 28.186 2.853 -44.381 1.00 67.25 569 GLY A CA 1
ATOM 4204 C C . GLY A 1 569 ? 28.274 2.061 -45.690 1.00 67.25 569 GLY A C 1
ATOM 4205 O O . GLY A 1 569 ? 28.832 0.974 -45.747 1.00 67.25 569 GLY A O 1
ATOM 4206 N N . GLY A 1 570 ? 27.687 2.599 -46.760 1.00 76.44 570 GLY A N 1
ATOM 4207 C CA . GLY A 1 570 ? 27.708 1.960 -48.078 1.00 76.44 570 GLY A CA 1
ATOM 4208 C C . GLY A 1 570 ? 28.982 2.248 -48.886 1.00 76.44 570 GLY A C 1
ATOM 4209 O O . GLY A 1 570 ? 29.861 2.981 -48.433 1.00 76.44 570 GLY A O 1
ATOM 4210 N N . PRO A 1 571 ? 29.033 1.811 -50.157 1.00 85.94 571 PRO A N 1
ATOM 4211 C CA . PRO A 1 571 ? 30.213 1.936 -51.014 1.00 85.94 571 PRO A CA 1
ATOM 4212 C C . PRO A 1 571 ? 30.481 3.370 -51.494 1.00 85.94 571 PRO A C 1
ATOM 4214 O O . PRO A 1 571 ? 31.207 3.571 -52.462 1.00 85.94 571 PRO A O 1
ATOM 4217 N N . ARG A 1 572 ? 29.857 4.385 -50.892 1.00 91.31 572 ARG A N 1
ATOM 4218 C CA . ARG A 1 572 ? 30.011 5.795 -51.254 1.00 91.31 572 ARG A CA 1
ATOM 4219 C C . ARG A 1 572 ? 30.600 6.565 -50.078 1.00 91.31 572 ARG A C 1
ATOM 4221 O O . ARG A 1 572 ? 30.318 6.252 -48.926 1.00 91.31 572 ARG A O 1
ATOM 4228 N N . TYR A 1 573 ? 31.338 7.625 -50.377 1.00 93.25 573 TYR A N 1
ATOM 4229 C CA . TYR A 1 573 ? 31.832 8.576 -49.380 1.00 93.25 573 TYR A CA 1
ATOM 4230 C C . TYR A 1 573 ? 31.838 9.993 -49.942 1.00 93.25 573 TYR A C 1
ATOM 4232 O O . TYR A 1 573 ? 31.981 10.205 -51.152 1.00 93.25 573 TYR A O 1
ATOM 4240 N N . ALA A 1 574 ? 31.695 10.969 -49.052 1.00 96.06 574 ALA A N 1
ATOM 4241 C CA . ALA A 1 574 ? 31.750 12.382 -49.390 1.00 96.06 574 ALA A CA 1
ATOM 4242 C C . ALA A 1 574 ? 33.093 12.984 -48.973 1.00 96.06 574 ALA A C 1
ATOM 4244 O O . ALA A 1 574 ? 33.660 12.632 -47.939 1.00 96.06 574 ALA A O 1
ATOM 4245 N N . VAL A 1 575 ? 33.584 13.941 -49.758 1.00 97.56 575 VAL A N 1
ATOM 4246 C CA . VAL A 1 575 ? 34.793 14.708 -49.452 1.00 97.56 575 VAL A CA 1
ATOM 4247 C C . VAL A 1 575 ? 34.497 16.200 -49.546 1.00 97.56 575 VAL A C 1
ATOM 4249 O O . VAL A 1 575 ? 34.140 16.703 -50.613 1.00 97.56 575 VAL A O 1
ATOM 4252 N N . GLY A 1 576 ? 34.655 16.914 -48.433 1.00 97.69 576 GLY A N 1
ATOM 4253 C CA . GLY A 1 576 ? 34.501 18.366 -48.340 1.00 97.69 576 GLY A CA 1
ATOM 4254 C C . GLY A 1 576 ? 35.851 19.072 -48.224 1.00 97.69 576 GLY A C 1
ATOM 4255 O O . GLY A 1 576 ? 36.750 18.597 -47.527 1.00 97.69 576 GLY A O 1
ATOM 4256 N N . ALA A 1 577 ? 36.016 20.216 -48.890 1.00 96.56 577 ALA A N 1
ATOM 4257 C CA . ALA A 1 577 ? 37.218 21.033 -48.719 1.00 96.56 577 ALA A CA 1
ATOM 4258 C C . ALA A 1 577 ? 37.288 21.616 -47.293 1.00 96.56 577 ALA A C 1
ATOM 4260 O O . ALA A 1 577 ? 36.289 22.112 -46.768 1.00 96.56 577 ALA A O 1
ATOM 4261 N N . ASP A 1 578 ? 38.466 21.575 -46.664 1.00 95.06 578 ASP A N 1
ATOM 4262 C CA . ASP A 1 578 ? 38.705 22.212 -45.361 1.00 95.06 578 ASP A CA 1
ATOM 4263 C C . ASP A 1 578 ? 38.849 23.747 -45.497 1.00 95.06 578 ASP A C 1
ATOM 4265 O O . ASP A 1 578 ? 38.709 24.323 -46.581 1.00 95.06 578 ASP A O 1
ATOM 4269 N N . ALA A 1 579 ? 39.105 24.434 -44.383 1.00 94.19 579 ALA A N 1
ATOM 4270 C CA . ALA A 1 579 ? 39.225 25.883 -44.314 1.00 94.19 579 ALA A CA 1
ATOM 4271 C C . ALA A 1 579 ? 40.215 26.458 -45.350 1.00 94.19 579 ALA A C 1
ATOM 4273 O O . ALA A 1 579 ? 41.316 25.946 -45.562 1.00 94.19 579 ALA A O 1
ATOM 4274 N N . GLY A 1 580 ? 39.813 27.559 -45.987 1.00 93.50 580 GLY A N 1
ATOM 4275 C CA . GLY A 1 580 ? 40.526 28.218 -47.083 1.00 93.50 580 GLY A CA 1
ATOM 4276 C C . GLY A 1 580 ? 40.156 27.716 -48.483 1.00 93.50 580 GLY A C 1
ATOM 4277 O O . GLY A 1 580 ? 40.536 28.359 -49.459 1.00 93.50 580 GLY A O 1
ATOM 4278 N N . GLY A 1 581 ? 39.421 26.604 -48.598 1.00 93.19 581 GLY A N 1
ATOM 4279 C CA . GLY A 1 581 ? 38.907 26.079 -49.865 1.00 93.19 581 GLY A CA 1
ATOM 4280 C C . GLY A 1 581 ? 37.524 26.628 -50.223 1.00 93.19 581 GLY A C 1
ATOM 4281 O O . GLY A 1 581 ? 36.829 27.196 -49.380 1.00 93.19 581 GLY A O 1
ATOM 4282 N N . ALA A 1 582 ? 37.110 26.439 -51.480 1.00 94.88 582 ALA A N 1
ATOM 4283 C CA . ALA A 1 582 ? 35.724 26.674 -51.891 1.00 94.88 582 ALA A CA 1
ATOM 4284 C C . ALA A 1 582 ? 34.791 25.654 -51.206 1.00 94.88 582 ALA A C 1
ATOM 4286 O O . ALA A 1 582 ? 35.204 24.507 -51.024 1.00 94.88 582 ALA A O 1
ATOM 4287 N N . PRO A 1 583 ? 33.540 26.007 -50.861 1.00 96.56 583 PRO A N 1
ATOM 4288 C CA . PRO A 1 583 ? 32.663 25.150 -50.066 1.00 96.56 583 PRO A CA 1
ATOM 4289 C C . PRO A 1 583 ? 31.968 24.094 -50.933 1.00 96.56 583 PRO A C 1
ATOM 4291 O O . PRO A 1 583 ? 30.748 24.087 -51.108 1.00 96.56 583 PRO A O 1
ATOM 4294 N N . ILE A 1 584 ? 32.787 23.224 -51.516 1.00 96.50 584 ILE A N 1
ATOM 4295 C CA . ILE A 1 584 ? 32.405 22.173 -52.451 1.00 96.50 584 ILE A CA 1
ATOM 4296 C C . ILE A 1 584 ? 32.513 20.818 -51.752 1.00 96.50 584 ILE A C 1
ATOM 4298 O O . ILE A 1 584 ? 33.483 20.556 -51.037 1.00 96.50 584 ILE A O 1
ATOM 4302 N N . VAL A 1 585 ? 31.534 19.953 -52.011 1.00 98.06 585 VAL A N 1
ATOM 4303 C CA . VAL A 1 585 ? 31.537 18.538 -51.637 1.00 98.06 585 VAL A CA 1
ATOM 4304 C C . VAL A 1 585 ? 31.576 17.686 -52.901 1.00 98.06 585 VAL A C 1
ATOM 4306 O O . VAL A 1 585 ? 30.845 17.955 -53.854 1.00 98.06 585 VAL A O 1
ATOM 4309 N N . ARG A 1 586 ? 32.433 16.666 -52.924 1.00 97.12 586 ARG A N 1
ATOM 4310 C CA . ARG A 1 586 ? 32.509 15.664 -53.995 1.00 97.12 586 ARG A CA 1
ATOM 4311 C C . ARG A 1 586 ? 32.141 14.295 -53.443 1.00 97.12 586 ARG A C 1
ATOM 4313 O O . ARG A 1 586 ? 32.673 13.904 -52.409 1.00 97.12 586 ARG A O 1
ATOM 4320 N N . ILE A 1 587 ? 31.247 13.590 -54.126 1.00 96.12 587 ILE A N 1
ATOM 4321 C CA . ILE A 1 587 ? 30.836 12.229 -53.769 1.00 96.12 587 ILE A CA 1
ATOM 4322 C C . ILE A 1 587 ? 31.593 11.251 -54.652 1.00 96.12 587 ILE A C 1
ATOM 4324 O O . ILE A 1 587 ? 31.627 11.422 -55.870 1.00 96.12 587 ILE A O 1
ATOM 4328 N N . TYR A 1 588 ? 32.145 10.212 -54.047 1.00 93.56 588 TYR A N 1
ATOM 4329 C CA . TYR A 1 588 ? 32.843 9.127 -54.722 1.00 93.56 588 TYR A CA 1
ATOM 4330 C C . TYR A 1 588 ? 32.167 7.795 -54.411 1.00 93.56 588 TYR A C 1
ATOM 4332 O O . TYR A 1 588 ? 31.422 7.679 -53.437 1.00 93.56 588 TYR A O 1
ATOM 4340 N N . ALA A 1 589 ? 32.425 6.792 -55.247 1.00 88.19 589 ALA A N 1
ATOM 4341 C CA . ALA A 1 589 ? 32.031 5.414 -54.987 1.00 88.19 589 ALA A CA 1
ATOM 4342 C C . ALA A 1 589 ? 33.227 4.480 -55.121 1.00 88.19 589 ALA A C 1
ATOM 4344 O O . ALA A 1 589 ? 33.965 4.565 -56.102 1.00 88.19 589 ALA A O 1
ATOM 4345 N N . GLN A 1 590 ? 33.360 3.558 -54.170 1.00 80.94 590 GLN A N 1
ATOM 4346 C CA . GLN A 1 590 ? 34.390 2.525 -54.133 1.00 80.94 590 GLN A CA 1
ATOM 4347 C C . GLN A 1 590 ? 35.792 3.131 -54.339 1.00 80.94 590 GLN A C 1
ATOM 4349 O O . GLN A 1 590 ? 36.085 4.245 -53.901 1.00 80.94 590 GLN A O 1
ATOM 4354 N N . GLU A 1 591 ? 36.661 2.421 -55.053 1.00 72.81 591 GLU A N 1
ATOM 4355 C CA . GLU A 1 591 ? 37.996 2.879 -55.435 1.00 72.81 591 GLU A CA 1
ATOM 4356 C C . GLU A 1 591 ? 37.992 3.769 -56.711 1.00 72.81 591 GLU A C 1
ATOM 4358 O O . GLU A 1 591 ? 39.029 3.928 -57.355 1.00 72.81 591 GLU A O 1
ATOM 4363 N N . ASN A 1 592 ? 36.851 4.352 -57.122 1.00 82.62 592 ASN A N 1
ATOM 4364 C CA . ASN A 1 592 ? 36.777 5.176 -58.337 1.00 82.62 592 ASN A CA 1
ATOM 4365 C C . ASN A 1 592 ? 37.368 6.584 -58.105 1.00 82.62 592 ASN A C 1
ATOM 4367 O O . ASN A 1 592 ? 36.851 7.317 -57.257 1.00 82.62 592 ASN A O 1
ATOM 4371 N N . PRO A 1 593 ? 38.396 7.007 -58.870 1.00 85.06 593 PRO A N 1
ATOM 4372 C CA . PRO A 1 593 ? 38.990 8.334 -58.721 1.00 85.06 593 PRO A CA 1
ATOM 4373 C C . PRO A 1 593 ? 38.124 9.483 -59.264 1.00 85.06 593 PRO A C 1
ATOM 4375 O O . PRO A 1 593 ? 38.426 10.646 -58.997 1.00 85.06 593 PRO A O 1
ATOM 4378 N N . GLU A 1 594 ? 37.064 9.189 -60.022 1.00 90.94 594 GLU A N 1
ATOM 4379 C CA . GLU A 1 594 ? 36.156 10.201 -60.569 1.00 90.94 594 GLU A CA 1
ATOM 4380 C C . GLU A 1 594 ? 34.942 10.425 -59.652 1.00 90.94 594 GLU A C 1
ATOM 4382 O O . GLU A 1 594 ? 34.309 9.454 -59.220 1.00 90.94 594 GLU A O 1
ATOM 4387 N N . PRO A 1 595 ? 34.571 11.687 -59.357 1.00 93.44 595 PRO A N 1
ATOM 4388 C CA . PRO A 1 595 ? 33.423 11.966 -58.510 1.00 93.44 595 PRO A CA 1
ATOM 4389 C C . PRO A 1 595 ? 32.119 11.618 -59.235 1.00 93.44 595 PRO A C 1
ATOM 4391 O O . PRO A 1 595 ? 31.893 12.031 -60.372 1.00 93.44 595 PRO A O 1
ATOM 4394 N N . LEU A 1 596 ? 31.219 10.921 -58.542 1.00 94.25 596 LEU A N 1
ATOM 4395 C CA . LEU A 1 596 ? 29.847 10.687 -58.995 1.00 94.25 596 LEU A CA 1
ATOM 4396 C C . LEU A 1 596 ? 29.052 11.992 -59.087 1.00 94.25 596 LEU A C 1
ATOM 4398 O O . LEU A 1 596 ? 28.214 12.156 -59.971 1.00 94.25 596 LEU A O 1
ATOM 4402 N N . LEU A 1 597 ? 29.305 12.907 -58.150 1.00 95.69 597 LEU A N 1
ATOM 4403 C CA . LEU A 1 597 ? 28.580 14.161 -58.023 1.00 95.69 597 LEU A CA 1
ATOM 4404 C C . LEU A 1 597 ? 29.460 15.229 -57.366 1.00 95.69 597 LEU A C 1
ATOM 4406 O O . LEU A 1 597 ? 30.291 14.932 -56.507 1.00 95.69 597 LEU A O 1
ATOM 4410 N N . THR A 1 598 ? 29.273 16.486 -57.767 1.00 97.12 598 THR A N 1
ATOM 4411 C CA . THR A 1 598 ? 29.902 17.659 -57.146 1.00 97.12 598 THR A CA 1
ATOM 4412 C C . THR A 1 598 ? 28.823 18.657 -56.744 1.00 97.12 598 THR A C 1
ATOM 4414 O O . THR A 1 598 ? 28.020 19.066 -57.579 1.00 97.12 598 THR A O 1
ATOM 4417 N N . ILE A 1 599 ? 28.826 19.067 -55.476 1.00 98.00 599 ILE A N 1
ATOM 4418 C CA . ILE A 1 599 ? 27.816 19.935 -54.865 1.00 98.00 599 ILE A CA 1
ATOM 4419 C C . ILE A 1 599 ? 28.496 21.198 -54.340 1.00 98.00 599 ILE A C 1
ATOM 4421 O O . ILE A 1 599 ? 29.486 21.123 -53.613 1.00 98.00 599 ILE A O 1
ATOM 4425 N N . GLN A 1 600 ? 27.944 22.368 -54.660 1.00 97.12 600 GLN A N 1
ATOM 4426 C CA . GLN A 1 600 ? 28.281 23.609 -53.967 1.00 97.12 600 GLN A CA 1
ATOM 4427 C C . GLN A 1 600 ? 27.402 23.732 -52.714 1.00 97.12 600 GLN A C 1
ATOM 4429 O O . GLN A 1 600 ? 26.233 24.104 -52.803 1.00 97.12 600 GLN A O 1
ATOM 4434 N N . ALA A 1 601 ? 27.956 23.392 -51.550 1.00 97.25 601 ALA A N 1
ATOM 4435 C CA . ALA A 1 601 ? 27.191 23.261 -50.309 1.00 97.25 601 ALA A CA 1
ATOM 4436 C C . ALA A 1 601 ? 26.805 24.618 -49.692 1.00 97.25 601 ALA A C 1
ATOM 4438 O O . ALA A 1 601 ? 25.726 24.790 -49.124 1.00 97.25 601 ALA A O 1
ATOM 4439 N N . PHE A 1 602 ? 27.670 25.622 -49.817 1.00 97.69 602 PHE A N 1
ATOM 4440 C CA . PHE A 1 602 ? 27.435 26.949 -49.244 1.00 97.69 602 PHE A CA 1
ATOM 4441 C C . PHE A 1 602 ? 27.725 28.064 -50.250 1.00 97.69 602 PHE A C 1
ATOM 4443 O O . PHE A 1 602 ? 28.170 27.824 -51.376 1.00 97.69 602 PHE A O 1
ATOM 4450 N N . ASP A 1 603 ? 27.440 29.303 -49.838 1.00 95.31 603 ASP A N 1
ATOM 4451 C CA . ASP A 1 603 ? 27.765 30.492 -50.623 1.00 95.31 603 ASP A CA 1
ATOM 4452 C C . ASP A 1 603 ? 29.239 30.467 -51.051 1.00 95.31 603 ASP A C 1
ATOM 4454 O O . ASP A 1 603 ? 30.110 30.173 -50.240 1.00 95.31 603 ASP A O 1
ATOM 4458 N N . SER A 1 604 ? 29.527 30.786 -52.314 1.00 95.25 604 SER A N 1
ATOM 4459 C CA . SER A 1 604 ? 30.885 30.732 -52.881 1.00 95.25 604 SER A CA 1
ATOM 4460 C C . SER A 1 604 ? 31.943 31.535 -52.112 1.00 95.25 604 SER A C 1
ATOM 4462 O O . SER A 1 604 ? 33.130 31.245 -52.238 1.00 95.25 604 SER A O 1
ATOM 4464 N N . GLN A 1 605 ? 31.534 32.539 -51.330 1.00 95.62 605 GLN A N 1
ATOM 4465 C CA . GLN A 1 605 ? 32.430 33.355 -50.513 1.00 95.62 605 GLN A CA 1
ATOM 4466 C C . GLN A 1 605 ? 32.777 32.704 -49.166 1.00 95.62 605 GLN A C 1
ATOM 4468 O O . GLN A 1 605 ? 33.697 33.160 -48.486 1.00 95.62 605 GLN A O 1
ATOM 4473 N N . PHE A 1 606 ? 32.057 31.656 -48.758 1.00 96.94 606 PHE A N 1
ATOM 4474 C CA . PHE A 1 606 ? 32.329 30.941 -47.519 1.00 96.94 606 PHE A CA 1
ATOM 4475 C C . PHE A 1 606 ? 33.554 30.034 -47.666 1.00 96.94 606 PHE A C 1
ATOM 4477 O O . PHE A 1 606 ? 33.581 29.129 -48.491 1.00 96.94 606 PHE A O 1
ATOM 4484 N N . THR A 1 607 ? 34.554 30.248 -46.812 1.00 96.50 607 THR A N 1
ATOM 4485 C CA . THR A 1 607 ? 35.824 29.501 -46.818 1.00 96.50 607 THR A CA 1
ATOM 4486 C C . THR A 1 607 ? 36.128 28.840 -45.472 1.00 96.50 607 THR A C 1
ATOM 4488 O O . THR A 1 607 ? 37.261 28.444 -45.215 1.00 96.50 607 THR A O 1
ATOM 4491 N N . GLY A 1 608 ? 35.129 28.686 -44.593 1.00 95.81 608 GLY A N 1
ATOM 4492 C CA . GLY A 1 608 ? 35.285 28.036 -43.282 1.00 95.81 608 GLY A CA 1
ATOM 4493 C C . GLY A 1 608 ? 35.452 26.512 -43.333 1.00 95.81 608 GLY A C 1
ATOM 4494 O O . GLY A 1 608 ? 35.670 25.877 -42.298 1.00 95.81 608 GLY A O 1
ATOM 4495 N N . GLY A 1 609 ? 35.361 25.931 -44.532 1.00 96.38 609 GLY A N 1
ATOM 4496 C CA . GLY A 1 609 ? 35.426 24.496 -44.787 1.00 96.38 609 GLY A CA 1
ATOM 4497 C C . GLY A 1 609 ? 34.084 23.788 -44.592 1.00 96.38 609 GLY A C 1
ATOM 4498 O O . GLY A 1 609 ? 33.195 24.277 -43.889 1.00 96.38 609 GLY A O 1
ATOM 4499 N N . VAL A 1 610 ? 33.948 22.620 -45.217 1.00 98.19 610 VAL A N 1
ATOM 4500 C CA . VAL A 1 610 ? 32.734 21.796 -45.195 1.00 98.19 610 VAL A CA 1
ATOM 4501 C C . VAL A 1 610 ? 33.045 20.463 -44.529 1.00 98.19 610 VAL A C 1
ATOM 4503 O O . VAL A 1 610 ? 33.853 19.689 -45.038 1.00 98.19 610 VAL A O 1
ATOM 4506 N N . ARG A 1 611 ? 32.414 20.204 -43.381 1.00 97.75 611 ARG A N 1
ATOM 4507 C CA . ARG A 1 611 ? 32.437 18.887 -42.727 1.00 97.75 611 ARG A CA 1
ATOM 4508 C C . ARG A 1 611 ? 31.294 18.065 -43.305 1.00 97.75 611 ARG A C 1
ATOM 4510 O O . ARG A 1 611 ? 30.220 18.612 -43.542 1.00 97.75 611 ARG A O 1
ATOM 4517 N N . VAL A 1 612 ? 31.536 16.790 -43.565 1.00 97.25 612 VAL A N 1
ATOM 4518 C CA . VAL A 1 612 ? 30.607 15.943 -44.315 1.00 97.25 612 VAL A CA 1
ATOM 4519 C C . VAL A 1 612 ? 30.329 14.651 -43.564 1.00 97.25 612 VAL A C 1
ATOM 4521 O O . VAL A 1 612 ? 31.213 14.129 -42.894 1.00 97.25 612 VAL A O 1
ATOM 4524 N N . ALA A 1 613 ? 29.103 14.164 -43.695 1.00 95.38 613 ALA A N 1
ATOM 4525 C CA . ALA A 1 613 ? 28.670 12.816 -43.350 1.00 95.38 613 ALA A CA 1
ATOM 4526 C C . ALA A 1 613 ? 27.658 12.363 -44.409 1.00 95.38 613 ALA A C 1
ATOM 4528 O O . ALA A 1 613 ? 27.134 13.199 -45.156 1.00 95.38 613 ALA A O 1
ATOM 4529 N N . MET A 1 614 ? 27.383 11.062 -44.481 1.00 93.44 614 MET A N 1
ATOM 4530 C CA . MET A 1 614 ? 26.374 10.540 -45.399 1.00 93.44 614 MET A CA 1
ATOM 4531 C C . MET A 1 614 ? 25.394 9.586 -44.730 1.00 93.44 614 MET A C 1
ATOM 4533 O O . MET A 1 614 ? 25.782 8.800 -43.867 1.00 93.44 614 MET A O 1
ATOM 4537 N N . GLY A 1 615 ? 24.140 9.634 -45.167 1.00 91.12 615 GLY A N 1
ATOM 4538 C CA . GLY A 1 615 ? 23.045 8.819 -44.650 1.00 91.12 615 GLY A CA 1
ATOM 4539 C C . GLY A 1 615 ? 21.796 8.990 -45.503 1.00 91.12 615 GLY A C 1
ATOM 4540 O O . GLY A 1 615 ? 21.578 10.071 -46.027 1.00 91.12 615 GLY A O 1
ATOM 4541 N N . ASP A 1 616 ? 21.007 7.940 -45.679 1.00 89.56 616 ASP A N 1
ATOM 4542 C CA . ASP A 1 616 ? 19.770 7.987 -46.468 1.00 89.56 616 ASP A CA 1
ATOM 4543 C C . ASP A 1 616 ? 18.637 8.600 -45.620 1.00 89.56 616 ASP A C 1
ATOM 4545 O O . ASP A 1 616 ? 18.201 7.991 -44.636 1.00 89.56 616 ASP A O 1
ATOM 4549 N N . VAL A 1 617 ? 18.218 9.830 -45.943 1.00 91.31 617 VAL A N 1
ATOM 4550 C CA . VAL A 1 617 ? 17.135 10.539 -45.236 1.00 91.31 617 VAL A CA 1
ATOM 4551 C C . VAL A 1 617 ? 15.831 10.544 -46.043 1.00 91.31 617 VAL A C 1
ATOM 4553 O O . VAL A 1 617 ? 14.746 10.665 -45.473 1.00 91.31 617 VAL A O 1
ATOM 4556 N N . ASN A 1 618 ? 15.907 10.407 -47.370 1.00 88.62 618 ASN A N 1
ATOM 4557 C CA . ASN A 1 618 ? 14.746 10.416 -48.265 1.00 88.62 618 ASN A CA 1
ATOM 4558 C C . ASN A 1 618 ? 14.189 9.002 -48.574 1.00 88.62 618 ASN A C 1
ATOM 4560 O O . ASN A 1 618 ? 13.109 8.889 -49.160 1.00 88.62 618 ASN A O 1
ATOM 4564 N N . ARG A 1 619 ? 14.887 7.946 -48.130 1.00 88.44 619 ARG A N 1
ATOM 4565 C CA . ARG A 1 619 ? 14.596 6.514 -48.314 1.00 88.44 619 ARG A CA 1
ATOM 4566 C C . ARG A 1 619 ? 14.600 6.049 -49.770 1.00 88.44 619 ARG A C 1
ATOM 4568 O O . ARG A 1 619 ? 13.836 5.147 -50.132 1.00 88.44 619 ARG A O 1
ATOM 4575 N N . ASP A 1 620 ? 15.435 6.642 -50.616 1.00 86.00 620 ASP A N 1
ATOM 4576 C CA . ASP A 1 620 ? 15.606 6.200 -52.005 1.00 86.00 620 ASP A CA 1
ATOM 4577 C C . ASP A 1 620 ? 16.633 5.053 -52.163 1.00 86.00 620 ASP A C 1
ATOM 4579 O O . ASP A 1 620 ? 16.777 4.483 -53.252 1.00 86.00 620 ASP A O 1
ATOM 4583 N N . GLY A 1 621 ? 17.297 4.656 -51.069 1.00 84.38 621 GLY A N 1
ATOM 4584 C CA . GLY A 1 621 ? 18.320 3.614 -51.032 1.00 84.38 621 GLY A CA 1
ATOM 4585 C C . GLY A 1 621 ? 19.728 4.107 -51.382 1.00 84.38 621 GLY A C 1
ATOM 4586 O O . GLY A 1 621 ? 20.665 3.302 -51.421 1.00 84.38 621 GLY A O 1
ATOM 4587 N N . ILE A 1 622 ? 19.901 5.403 -51.643 1.00 87.69 622 ILE A N 1
ATOM 4588 C CA . ILE A 1 622 ? 21.171 6.078 -51.885 1.00 87.69 622 ILE A CA 1
ATOM 4589 C C . ILE A 1 622 ? 21.462 7.029 -50.711 1.00 87.69 622 ILE A C 1
ATOM 4591 O O . ILE A 1 622 ? 20.668 7.908 -50.416 1.00 87.69 622 ILE A O 1
ATOM 4595 N N . PRO A 1 623 ? 22.634 6.930 -50.053 1.00 90.88 623 PRO A N 1
ATOM 4596 C CA . PRO A 1 623 ? 22.967 7.854 -48.971 1.00 90.88 623 PRO A CA 1
ATOM 4597 C C . PRO A 1 623 ? 23.042 9.316 -49.432 1.00 90.88 623 PRO A C 1
ATOM 4599 O O . PRO A 1 623 ? 23.790 9.632 -50.363 1.00 90.88 623 PRO A O 1
ATOM 4602 N N . ASP A 1 624 ? 22.347 10.195 -48.714 1.00 94.38 624 ASP A N 1
ATOM 4603 C CA . ASP A 1 624 ? 22.342 11.646 -48.880 1.00 94.38 624 ASP A CA 1
ATOM 4604 C C . ASP A 1 624 ? 23.542 12.304 -48.194 1.00 94.38 624 ASP A C 1
ATOM 4606 O O . ASP A 1 624 ? 24.161 11.745 -47.288 1.00 94.38 624 ASP A O 1
ATOM 4610 N N . VAL A 1 625 ? 23.890 13.519 -48.619 1.00 96.94 625 VAL A N 1
ATOM 4611 C CA . VAL A 1 625 ? 25.043 14.272 -48.112 1.00 96.94 625 VAL A CA 1
ATOM 4612 C C . VAL A 1 625 ? 24.608 15.294 -47.075 1.00 96.94 625 VAL A C 1
ATOM 4614 O O . VAL A 1 625 ? 23.929 16.269 -47.395 1.00 96.94 625 VAL A O 1
ATOM 4617 N N . PHE A 1 626 ? 25.121 15.149 -45.857 1.00 97.62 626 PHE A N 1
ATOM 4618 C CA . PHE A 1 626 ? 25.001 16.139 -44.793 1.00 97.62 626 PHE A CA 1
ATOM 4619 C C . PHE A 1 626 ? 26.236 17.042 -44.806 1.00 97.62 626 PHE A C 1
ATOM 4621 O O . PHE A 1 626 ? 27.316 16.651 -44.365 1.00 97.62 626 PHE A O 1
ATOM 4628 N N . ALA A 1 627 ? 26.087 18.264 -45.314 1.00 98.31 627 ALA A N 1
ATOM 4629 C CA . ALA A 1 627 ? 27.142 19.270 -45.356 1.00 98.31 627 ALA A CA 1
ATOM 4630 C C . ALA A 1 627 ? 27.002 20.244 -44.178 1.00 98.31 627 ALA A C 1
ATOM 4632 O O . ALA A 1 627 ? 26.096 21.077 -44.150 1.00 98.31 627 ALA A O 1
ATOM 4633 N N . ALA A 1 628 ? 27.914 20.161 -43.212 1.00 98.25 628 ALA A N 1
ATOM 4634 C CA . ALA A 1 628 ? 27.958 21.019 -42.034 1.00 98.25 628 ALA A CA 1
ATOM 4635 C C . ALA A 1 628 ? 28.964 22.168 -42.201 1.00 98.25 628 ALA A C 1
ATOM 4637 O O . ALA A 1 628 ? 30.115 21.975 -42.618 1.00 98.25 628 ALA A O 1
ATOM 4638 N N . ALA A 1 629 ? 28.528 23.380 -41.856 1.00 98.19 629 ALA A N 1
ATOM 4639 C CA . ALA A 1 629 ? 29.343 24.580 -41.960 1.00 98.19 629 ALA A CA 1
ATOM 4640 C C . ALA A 1 629 ? 30.472 24.587 -40.917 1.00 98.19 629 ALA A C 1
ATOM 4642 O O . ALA A 1 629 ? 30.257 24.385 -39.718 1.00 98.19 629 ALA A O 1
ATOM 4643 N N . GLY A 1 630 ? 31.693 24.871 -41.368 1.00 96.88 630 GLY A N 1
ATOM 4644 C CA . GLY A 1 630 ? 32.807 25.202 -40.487 1.00 96.88 630 GLY A CA 1
ATOM 4645 C C . GLY A 1 630 ? 32.761 26.607 -39.876 1.00 96.88 630 GLY A C 1
ATOM 4646 O O . GLY A 1 630 ? 31.789 27.343 -40.061 1.00 96.88 630 GLY A O 1
ATOM 4647 N N . PRO A 1 631 ? 33.815 26.996 -39.130 1.00 96.06 631 PRO A N 1
ATOM 4648 C CA . PRO A 1 631 ? 33.900 28.302 -38.489 1.00 96.06 631 PRO A CA 1
ATOM 4649 C C . PRO A 1 631 ? 33.683 29.472 -39.460 1.00 96.06 631 PRO A C 1
ATOM 4651 O O . PRO A 1 631 ? 34.166 29.458 -40.589 1.00 96.06 631 PRO A O 1
ATOM 4654 N N . GLY A 1 632 ? 33.002 30.522 -38.996 1.00 94.75 632 GLY A N 1
ATOM 4655 C CA . GLY A 1 632 ? 32.797 31.773 -39.741 1.00 94.75 632 GLY A CA 1
ATOM 4656 C C . GLY A 1 632 ? 31.406 31.962 -40.360 1.00 94.75 632 GLY A C 1
ATOM 4657 O O . GLY A 1 632 ? 31.065 33.086 -40.721 1.00 94.75 632 GLY A O 1
ATOM 4658 N N . ALA A 1 633 ? 30.572 30.921 -40.404 1.00 95.06 633 ALA A N 1
ATOM 4659 C CA . ALA A 1 633 ? 29.161 30.989 -40.802 1.00 95.06 633 ALA A CA 1
ATOM 4660 C C . ALA A 1 633 ? 28.232 30.590 -39.635 1.00 95.06 633 ALA A C 1
ATOM 4662 O O . ALA A 1 633 ? 28.717 30.062 -38.628 1.00 95.06 633 ALA A O 1
ATOM 4663 N N . PRO A 1 634 ? 26.913 30.870 -39.710 1.00 96.94 634 PRO A N 1
ATOM 4664 C CA . PRO A 1 634 ? 25.937 30.246 -38.814 1.00 96.94 634 PRO A CA 1
ATOM 4665 C C . PRO A 1 634 ? 26.086 28.710 -38.796 1.00 96.94 634 PRO A C 1
ATOM 4667 O O . PRO A 1 634 ? 26.547 28.147 -39.790 1.00 96.94 634 PRO A O 1
ATOM 4670 N N . PRO A 1 635 ? 25.710 28.023 -37.698 1.00 96.81 635 PRO A N 1
ATOM 4671 C CA . PRO A 1 635 ? 25.899 26.579 -37.530 1.00 96.81 635 PRO A CA 1
ATOM 4672 C C . PRO A 1 635 ? 24.868 25.774 -38.335 1.00 96.81 635 PRO A C 1
ATOM 4674 O O . PRO A 1 635 ? 24.034 25.065 -37.774 1.00 96.81 635 PRO A O 1
ATOM 4677 N N . GLU A 1 636 ? 24.890 25.940 -39.654 1.00 97.06 636 GLU A N 1
ATOM 4678 C CA . GLU A 1 636 ? 23.989 25.286 -40.598 1.00 97.06 636 GLU A CA 1
ATOM 4679 C C . GLU A 1 636 ? 24.504 23.899 -40.997 1.00 97.06 636 GLU A C 1
ATOM 4681 O O . GLU A 1 636 ? 25.692 23.709 -41.271 1.00 97.06 636 GLU A O 1
ATOM 4686 N N . VAL A 1 637 ? 23.572 22.953 -41.094 1.00 98.00 637 VAL A N 1
ATOM 4687 C CA . VAL A 1 637 ? 23.727 21.672 -41.785 1.00 98.00 637 VAL A CA 1
ATOM 4688 C C . VAL A 1 637 ? 22.761 21.677 -42.962 1.00 98.00 637 VAL A C 1
ATOM 4690 O O . VAL A 1 637 ? 21.569 21.921 -42.785 1.00 98.00 637 VAL A O 1
ATOM 4693 N N . ARG A 1 638 ? 23.267 21.447 -44.170 1.00 97.75 638 ARG A N 1
ATOM 4694 C CA . ARG A 1 638 ? 22.467 21.350 -45.395 1.00 97.75 638 ARG A CA 1
ATOM 4695 C C . ARG A 1 638 ? 22.508 19.926 -45.904 1.00 97.75 638 ARG A C 1
ATOM 4697 O O . ARG A 1 638 ? 23.594 19.368 -46.049 1.00 97.75 638 ARG A O 1
ATOM 4704 N N . VAL A 1 639 ? 21.337 19.364 -46.160 1.00 97.75 639 VAL A N 1
ATOM 4705 C CA . VAL A 1 639 ? 21.185 17.981 -46.602 1.00 97.75 639 VAL A CA 1
ATOM 4706 C C . VAL A 1 639 ? 20.870 17.981 -48.086 1.00 97.75 639 VAL A C 1
ATOM 4708 O O . VAL A 1 639 ? 19.928 18.649 -48.516 1.00 97.75 639 VAL A O 1
ATOM 4711 N N . TYR A 1 640 ? 21.678 17.272 -48.862 1.00 98.12 640 TYR A N 1
ATOM 4712 C CA . TYR A 1 640 ? 21.551 17.166 -50.308 1.00 98.12 640 TYR A CA 1
ATOM 4713 C C . TYR A 1 640 ? 21.314 15.723 -50.707 1.00 98.12 640 TYR A C 1
ATOM 4715 O O . TYR A 1 640 ? 22.027 14.838 -50.248 1.00 98.12 640 TYR A O 1
ATOM 4723 N N . ASP A 1 641 ? 20.380 15.531 -51.622 1.00 96.44 641 ASP A N 1
ATOM 4724 C CA . ASP A 1 641 ? 20.062 14.249 -52.218 1.00 96.44 641 ASP A CA 1
ATOM 4725 C C . ASP A 1 641 ? 21.305 13.629 -52.871 1.00 96.44 641 ASP A C 1
ATOM 4727 O O . ASP A 1 641 ? 21.946 14.241 -53.736 1.00 96.44 641 ASP A O 1
ATOM 4731 N N . GLY A 1 642 ? 21.681 12.432 -52.427 1.00 93.75 642 GLY A N 1
ATOM 4732 C CA . GLY A 1 642 ? 22.930 11.776 -52.822 1.00 93.75 642 GLY A CA 1
ATOM 4733 C C . GLY A 1 642 ? 22.942 11.259 -54.261 1.00 93.75 642 GLY A C 1
ATOM 4734 O O . GLY A 1 642 ? 24.005 10.920 -54.800 1.00 93.75 642 GLY A O 1
ATOM 4735 N N . GLN A 1 643 ? 21.774 11.188 -54.901 1.00 94.62 643 GLN A N 1
ATOM 4736 C CA . GLN A 1 643 ? 21.614 10.764 -56.286 1.00 94.62 643 GLN A CA 1
ATOM 4737 C C . GLN A 1 643 ? 21.591 11.952 -57.256 1.00 94.62 643 GLN A C 1
ATOM 4739 O O . GLN A 1 643 ? 22.199 11.890 -58.327 1.00 94.62 643 GLN A O 1
ATOM 4744 N N . THR A 1 644 ? 20.894 13.026 -56.899 1.00 96.25 644 THR A N 1
ATOM 4745 C CA . THR A 1 644 ? 20.570 14.155 -57.783 1.00 96.25 644 THR A CA 1
ATOM 4746 C C . THR A 1 644 ? 21.334 15.434 -57.446 1.00 96.25 644 THR A C 1
ATOM 4748 O O . THR A 1 644 ? 21.481 16.302 -58.307 1.00 96.25 644 THR A O 1
ATOM 4751 N N . GLY A 1 645 ? 21.820 15.577 -56.211 1.00 95.69 645 GLY A N 1
ATOM 4752 C CA . GLY A 1 645 ? 22.460 16.792 -55.701 1.00 95.69 645 GLY A CA 1
ATOM 4753 C C . GLY A 1 645 ? 21.503 17.922 -55.348 1.00 95.69 645 GLY A C 1
ATOM 4754 O O . GLY A 1 645 ? 21.948 19.047 -55.108 1.00 95.69 645 GLY A O 1
ATOM 4755 N N . MET A 1 646 ? 20.196 17.659 -55.336 1.00 97.56 646 MET A N 1
ATOM 4756 C CA . MET A 1 646 ? 19.197 18.647 -54.942 1.00 97.56 646 MET A CA 1
ATOM 4757 C C . MET A 1 646 ? 19.191 18.852 -53.426 1.00 97.56 646 MET A C 1
ATOM 4759 O O . MET A 1 646 ? 19.369 17.914 -52.662 1.00 97.56 646 MET A O 1
ATOM 4763 N N . LEU A 1 647 ? 18.972 20.088 -52.973 1.00 97.56 647 LEU A N 1
ATOM 4764 C CA . LEU A 1 647 ? 18.829 20.381 -51.545 1.00 97.56 647 LEU A CA 1
ATOM 4765 C C . LEU A 1 647 ? 17.516 19.776 -51.024 1.00 97.56 647 LEU A C 1
ATOM 4767 O O . LEU A 1 647 ? 16.443 20.162 -51.487 1.00 97.56 647 LEU A O 1
ATOM 4771 N N . ILE A 1 648 ? 17.614 18.886 -50.039 1.00 95.94 648 ILE A N 1
ATOM 4772 C CA . ILE A 1 648 ? 16.479 18.318 -49.302 1.00 95.94 648 ILE A CA 1
ATOM 4773 C C . ILE A 1 648 ? 16.038 19.295 -48.209 1.00 95.94 648 ILE A C 1
ATOM 4775 O O . ILE A 1 648 ? 14.855 19.608 -48.082 1.00 95.94 648 ILE A O 1
ATOM 4779 N N . GLY A 1 649 ? 16.989 19.831 -47.441 1.00 94.62 649 GLY A N 1
ATOM 4780 C CA . GLY A 1 649 ? 16.669 20.721 -46.330 1.00 94.62 649 GLY A CA 1
ATOM 4781 C C . GLY A 1 649 ? 17.877 21.399 -45.695 1.00 94.62 649 GLY A C 1
ATOM 4782 O O . GLY A 1 649 ? 19.027 21.038 -45.939 1.00 94.62 649 GLY A O 1
ATOM 4783 N N . THR A 1 650 ? 17.591 22.392 -44.853 1.00 95.69 650 THR A N 1
ATOM 4784 C CA . THR A 1 650 ? 18.589 23.135 -44.074 1.00 95.69 650 THR A CA 1
ATOM 4785 C C . THR A 1 650 ? 18.185 23.140 -42.608 1.00 95.69 650 THR A C 1
ATOM 4787 O O . THR A 1 650 ? 17.055 23.495 -42.273 1.00 95.69 650 THR A O 1
ATOM 4790 N N . ILE A 1 651 ? 19.127 22.801 -41.735 1.00 94.62 651 ILE A N 1
ATOM 4791 C CA . ILE A 1 651 ? 18.951 22.726 -40.288 1.00 94.62 651 ILE A CA 1
ATOM 4792 C C . ILE A 1 651 ? 19.930 23.682 -39.617 1.00 94.62 651 ILE A C 1
ATOM 4794 O O . I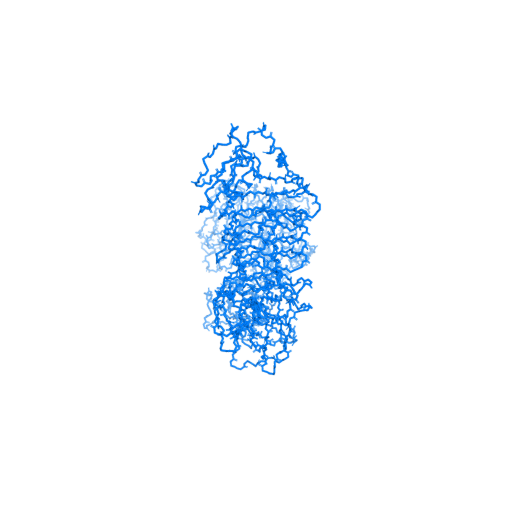LE A 1 651 ? 21.101 23.759 -39.984 1.00 94.62 651 ILE A O 1
ATOM 4798 N N . LEU A 1 652 ? 19.459 24.385 -38.591 1.00 95.44 652 LEU A N 1
ATOM 4799 C CA . LEU A 1 652 ? 20.310 25.176 -37.715 1.00 95.44 652 LEU A CA 1
ATOM 4800 C C . LEU A 1 652 ? 20.633 24.353 -36.455 1.00 95.44 652 LEU A C 1
ATOM 4802 O O . LEU A 1 652 ? 19.774 24.162 -35.596 1.00 95.44 652 LEU A O 1
ATOM 4806 N N . ALA A 1 653 ? 21.865 23.848 -36.350 1.00 95.00 653 ALA A N 1
ATOM 4807 C CA . ALA A 1 653 ? 22.264 22.893 -35.310 1.00 95.00 653 ALA A CA 1
ATOM 4808 C C . ALA A 1 653 ? 22.327 23.512 -33.900 1.00 95.00 653 ALA A C 1
ATOM 4810 O O . ALA A 1 653 ? 22.033 22.846 -32.903 1.00 95.00 653 ALA A O 1
ATOM 4811 N N . PHE A 1 654 ? 22.694 24.793 -33.819 1.00 95.75 654 PHE A N 1
ATOM 4812 C CA . PHE A 1 654 ? 22.871 25.551 -32.575 1.00 95.75 654 PHE A CA 1
ATOM 4813 C C . PHE A 1 654 ? 22.367 26.991 -32.733 1.00 95.75 654 PHE A C 1
ATOM 4815 O O . PHE A 1 654 ? 21.762 27.349 -33.738 1.00 95.75 654 PHE A O 1
ATOM 4822 N N . GLU A 1 655 ? 22.590 27.843 -31.737 1.00 95.75 655 GLU A N 1
ATOM 4823 C CA . GLU A 1 655 ? 22.111 29.220 -31.734 1.00 95.75 655 GLU A CA 1
ATOM 4824 C C . GLU A 1 655 ? 22.604 29.996 -32.969 1.00 95.75 655 GLU A C 1
ATOM 4826 O O . GLU A 1 655 ? 23.780 29.956 -33.330 1.00 95.75 655 GLU A O 1
ATOM 4831 N N . ALA A 1 656 ? 21.714 30.772 -33.599 1.00 95.69 656 ALA A N 1
ATOM 4832 C CA . ALA A 1 656 ? 21.991 31.471 -34.860 1.00 95.69 656 ALA A CA 1
ATOM 4833 C C . ALA A 1 656 ? 23.162 32.468 -34.799 1.00 95.69 656 ALA A C 1
ATOM 4835 O O . ALA A 1 656 ? 23.653 32.898 -35.842 1.00 95.69 656 ALA A O 1
ATOM 4836 N N . SER A 1 657 ? 23.602 32.873 -33.605 1.00 96.12 657 SER A N 1
ATOM 4837 C CA . SER A 1 657 ? 24.756 33.751 -33.373 1.00 96.12 657 SER A CA 1
ATOM 4838 C C . SER A 1 657 ? 26.082 33.000 -33.229 1.00 96.12 657 SER A C 1
ATOM 4840 O O . SER A 1 657 ? 27.138 33.622 -33.328 1.00 96.12 657 SER A O 1
ATOM 4842 N N . PHE A 1 658 ? 26.057 31.681 -33.026 1.00 97.25 658 PHE A N 1
ATOM 4843 C CA . PHE A 1 658 ? 27.264 30.873 -32.929 1.00 97.25 658 PHE A CA 1
ATOM 4844 C C . PHE A 1 658 ? 27.995 30.845 -34.281 1.00 97.25 658 PHE A C 1
ATOM 4846 O O . PHE A 1 658 ? 27.377 30.815 -35.343 1.00 97.25 658 PHE A O 1
ATOM 4853 N N . ARG A 1 659 ? 29.326 30.934 -34.262 1.00 97.00 659 ARG A N 1
ATOM 4854 C CA . ARG A 1 659 ? 30.171 30.983 -35.475 1.00 97.00 659 ARG A CA 1
ATOM 4855 C C . ARG A 1 659 ? 31.333 29.995 -35.421 1.00 97.00 659 ARG A C 1
ATOM 4857 O O . ARG A 1 659 ? 32.247 30.089 -36.234 1.00 97.00 659 ARG A O 1
ATOM 4864 N N . GLY A 1 660 ? 31.317 29.078 -34.455 1.00 95.94 660 GLY A N 1
ATOM 4865 C CA . GLY A 1 660 ? 32.407 28.135 -34.219 1.00 95.94 660 GLY A CA 1
ATOM 4866 C C . GLY A 1 660 ? 32.456 26.953 -35.179 1.00 95.94 660 GLY A C 1
ATOM 4867 O O . GLY A 1 660 ? 33.465 26.263 -35.201 1.00 95.94 660 GLY A O 1
ATOM 4868 N N . GLY A 1 661 ? 31.409 26.742 -35.983 1.00 96.75 661 GLY A N 1
ATOM 4869 C CA . GLY A 1 661 ? 31.266 25.587 -36.872 1.00 96.75 661 GLY A CA 1
ATOM 4870 C C . GLY A 1 661 ? 30.683 24.353 -36.179 1.00 96.75 661 GLY A C 1
ATOM 4871 O O . GLY A 1 661 ? 30.536 24.326 -34.956 1.00 96.75 661 GLY A O 1
ATOM 4872 N N . VAL A 1 662 ? 30.328 23.342 -36.973 1.00 97.44 662 VAL A N 1
ATOM 4873 C CA . VAL A 1 662 ? 29.603 22.143 -36.521 1.00 97.44 662 VAL A CA 1
ATOM 4874 C C . VAL A 1 662 ? 30.257 20.881 -37.071 1.00 97.44 662 VAL A C 1
ATOM 4876 O O . VAL A 1 662 ? 30.497 20.796 -38.272 1.00 97.44 662 VAL A O 1
ATOM 4879 N N . PHE A 1 663 ? 30.518 19.895 -36.214 1.00 97.19 663 PHE A N 1
ATOM 4880 C CA . PHE A 1 663 ? 30.791 18.518 -36.631 1.00 97.19 663 PHE A CA 1
ATOM 4881 C C . PHE A 1 663 ? 29.492 17.727 -36.735 1.00 97.19 663 PHE A C 1
ATOM 4883 O O . PHE A 1 663 ? 28.539 18.004 -36.009 1.00 97.19 663 PHE A O 1
ATOM 4890 N N . ILE A 1 664 ? 29.476 16.765 -37.653 1.00 97.06 664 ILE A N 1
ATOM 4891 C CA . ILE A 1 664 ? 28.304 15.981 -38.025 1.00 97.06 664 ILE A CA 1
ATOM 4892 C C . ILE A 1 664 ? 28.680 14.499 -38.113 1.00 97.06 664 ILE A C 1
ATOM 4894 O O . ILE A 1 664 ? 29.775 14.153 -38.557 1.00 97.06 664 ILE A O 1
ATOM 4898 N N . SER A 1 665 ? 27.770 13.631 -37.694 1.00 95.38 665 SER A N 1
ATOM 4899 C CA . SER A 1 665 ? 27.752 12.201 -38.013 1.00 95.38 665 SER A CA 1
ATOM 4900 C C . SER A 1 665 ? 26.307 11.746 -38.180 1.00 95.38 665 SER A C 1
ATOM 4902 O O . SER A 1 665 ? 25.389 12.471 -37.802 1.00 95.38 665 SER A O 1
ATOM 4904 N N . THR A 1 666 ? 26.103 10.573 -38.759 1.00 93.50 666 THR A N 1
ATOM 4905 C CA . THR A 1 666 ? 24.790 10.080 -39.181 1.00 93.50 666 THR A CA 1
ATOM 4906 C C . THR A 1 666 ? 24.631 8.616 -38.799 1.00 93.50 666 THR A C 1
ATOM 4908 O O . THR A 1 666 ? 25.588 7.855 -38.919 1.00 93.50 666 THR A O 1
ATOM 4911 N N . ALA A 1 667 ? 23.445 8.248 -38.318 1.00 90.38 667 ALA A N 1
ATOM 4912 C CA . ALA A 1 667 ? 22.992 6.875 -38.080 1.00 90.38 667 ALA A CA 1
ATOM 4913 C C . ALA A 1 667 ? 21.513 6.885 -37.680 1.00 90.38 667 ALA A C 1
ATOM 4915 O O . ALA A 1 667 ? 21.025 7.916 -37.250 1.00 90.38 667 ALA A O 1
ATOM 4916 N N . ASP A 1 668 ? 20.809 5.764 -37.791 1.00 87.25 668 ASP A N 1
ATOM 4917 C CA . ASP A 1 668 ? 19.410 5.625 -37.353 1.00 87.25 668 ASP A CA 1
ATOM 4918 C C . ASP A 1 668 ? 19.363 5.235 -35.862 1.00 87.25 668 ASP A C 1
ATOM 4920 O O . ASP A 1 668 ? 19.558 4.071 -35.512 1.00 87.25 668 ASP A O 1
ATOM 4924 N N . PHE A 1 669 ? 19.193 6.224 -34.979 1.00 86.69 669 PHE A N 1
ATOM 4925 C CA . PHE A 1 669 ? 19.185 6.056 -33.519 1.00 86.69 669 PHE A CA 1
ATOM 4926 C C . PHE A 1 669 ? 17.801 5.708 -32.974 1.00 86.69 669 PHE A C 1
ATOM 4928 O O . PHE A 1 669 ? 17.695 5.071 -31.923 1.00 86.69 669 PHE A O 1
ATOM 4935 N N . ASN A 1 670 ? 16.741 6.173 -33.636 1.00 82.06 670 ASN A N 1
ATOM 4936 C CA . ASN A 1 670 ? 15.363 5.905 -33.232 1.00 82.06 670 ASN A CA 1
ATOM 4937 C C . ASN A 1 670 ? 14.771 4.655 -33.898 1.00 82.06 670 ASN A C 1
ATOM 4939 O O . ASN A 1 670 ? 13.656 4.262 -33.551 1.00 82.06 670 ASN A O 1
ATOM 4943 N N . PHE A 1 671 ? 15.516 4.025 -34.806 1.00 77.31 671 PHE A N 1
ATOM 4944 C CA . PHE A 1 671 ? 15.061 2.904 -35.603 1.00 77.31 671 PHE A CA 1
ATOM 4945 C C . PHE A 1 671 ? 13.741 3.233 -36.285 1.00 77.31 671 PHE A C 1
ATOM 4947 O O . PHE A 1 671 ? 12.796 2.445 -36.219 1.00 77.31 671 PHE A O 1
ATOM 4954 N N . ASP A 1 672 ? 13.655 4.323 -37.028 1.00 75.31 672 ASP A N 1
ATOM 4955 C CA . ASP A 1 672 ? 12.513 4.571 -37.908 1.00 75.31 672 ASP A CA 1
ATOM 4956 C C . ASP A 1 672 ? 12.826 4.245 -39.381 1.00 75.31 672 ASP A C 1
ATOM 4958 O O . ASP A 1 672 ? 11.911 4.194 -40.205 1.00 75.31 672 ASP A O 1
ATOM 4962 N N . GLY A 1 673 ? 14.085 3.929 -39.709 1.00 75.31 673 GLY A N 1
ATOM 4963 C CA . GLY A 1 673 ? 14.552 3.654 -41.067 1.00 75.31 673 GLY A CA 1
ATOM 4964 C C . GLY A 1 673 ? 14.842 4.909 -41.898 1.00 75.31 673 GLY A C 1
ATOM 4965 O O . GLY A 1 673 ? 15.101 4.790 -43.094 1.00 75.31 673 GLY A O 1
ATOM 4966 N N . VAL A 1 674 ? 14.756 6.104 -41.309 1.00 85.31 674 VAL A N 1
ATOM 4967 C CA . VAL A 1 674 ? 15.383 7.345 -41.781 1.00 85.31 674 VAL A CA 1
ATOM 4968 C C . VAL A 1 674 ? 16.707 7.510 -41.043 1.00 85.31 674 VAL A C 1
ATOM 4970 O O . VAL A 1 674 ? 16.829 7.195 -39.866 1.00 85.31 674 VAL A O 1
ATOM 4973 N N . THR A 1 675 ? 17.729 8.019 -41.724 1.00 89.19 675 THR A N 1
ATOM 4974 C CA . THR A 1 675 ? 18.981 8.342 -41.041 1.00 89.19 675 THR A CA 1
ATOM 4975 C C . THR A 1 675 ? 18.830 9.571 -40.137 1.00 89.19 675 THR A C 1
ATOM 4977 O O . THR A 1 675 ? 18.585 10.673 -40.632 1.00 89.19 675 THR A O 1
ATOM 4980 N N . ASP A 1 676 ? 19.081 9.404 -38.838 1.00 92.56 676 ASP A N 1
ATOM 4981 C CA . ASP A 1 676 ? 19.240 10.503 -37.883 1.00 92.56 676 ASP A CA 1
ATOM 4982 C C . ASP A 1 676 ? 20.638 11.117 -37.973 1.00 92.56 676 ASP A C 1
ATOM 4984 O O . ASP A 1 676 ? 21.558 10.607 -38.627 1.00 92.56 676 ASP A O 1
ATOM 4988 N N . PHE A 1 677 ? 20.831 12.244 -37.292 1.00 93.50 677 PHE A N 1
ATOM 4989 C CA . PHE A 1 677 ? 22.116 12.922 -37.317 1.00 93.50 677 PHE A CA 1
ATOM 4990 C C . PHE A 1 677 ? 22.515 13.530 -35.977 1.00 93.50 677 PHE A C 1
ATOM 4992 O O . PHE A 1 677 ? 21.715 14.059 -35.202 1.00 93.50 677 PHE A O 1
ATOM 4999 N N . VAL A 1 678 ? 23.818 13.460 -35.722 1.00 97.31 678 VAL A N 1
ATOM 5000 C CA . VAL A 1 678 ? 24.478 13.893 -34.498 1.00 97.31 678 VAL A CA 1
ATOM 5001 C C . VAL A 1 678 ? 25.309 15.124 -34.797 1.00 97.31 678 VAL A C 1
ATOM 5003 O O . VAL A 1 678 ? 26.179 15.093 -35.664 1.00 97.31 678 VAL A O 1
ATOM 5006 N N . VAL A 1 679 ? 25.074 16.200 -34.052 1.00 98.00 679 VAL A N 1
ATOM 5007 C CA . VAL A 1 679 ? 25.805 17.461 -34.193 1.00 98.00 679 VAL A CA 1
ATOM 5008 C C . VAL A 1 679 ? 26.505 17.858 -32.905 1.00 98.00 679 VAL A C 1
ATOM 5010 O O . VAL A 1 679 ? 25.951 17.767 -31.806 1.00 98.00 679 VAL A O 1
ATOM 5013 N N . SER A 1 680 ? 27.721 18.376 -33.051 1.00 97.62 680 SER A N 1
ATOM 5014 C CA . SER A 1 680 ? 28.497 18.971 -31.963 1.00 97.62 680 SER A CA 1
ATOM 5015 C C . SER A 1 680 ? 29.142 20.281 -32.416 1.00 97.62 680 SER A C 1
ATOM 5017 O O . SER A 1 680 ? 29.514 20.419 -33.586 1.00 97.62 680 SER A O 1
ATOM 5019 N N . PRO A 1 681 ? 29.271 21.287 -31.535 1.00 97.06 681 PRO A N 1
ATOM 5020 C CA . PRO A 1 681 ? 29.918 22.530 -31.905 1.00 97.06 681 PRO A CA 1
ATOM 5021 C C . PRO A 1 681 ? 31.438 22.326 -31.952 1.00 97.06 681 PRO A C 1
ATOM 5023 O O . PRO A 1 681 ? 31.991 21.511 -31.212 1.00 97.06 681 PRO A O 1
ATOM 5026 N N . ASP A 1 682 ? 32.113 23.088 -32.809 1.00 94.00 682 ASP A N 1
ATOM 5027 C CA . ASP A 1 682 ? 33.575 23.119 -32.904 1.00 94.00 682 ASP A CA 1
ATOM 5028 C C . ASP A 1 682 ? 34.143 24.287 -32.063 1.00 94.00 682 ASP A C 1
ATOM 5030 O O . ASP A 1 682 ? 33.970 24.327 -30.840 1.00 94.00 682 ASP A O 1
ATOM 5034 N N . GLN A 1 683 ? 34.800 25.275 -32.673 1.00 92.12 683 GLN A N 1
ATOM 5035 C CA . GLN A 1 683 ? 35.619 26.251 -31.949 1.00 92.12 683 GLN A CA 1
ATOM 5036 C C . GLN A 1 683 ? 34.786 27.178 -31.051 1.00 92.12 683 GLN A C 1
ATOM 5038 O O . GLN A 1 683 ? 33.865 27.855 -31.504 1.00 92.12 683 GLN A O 1
ATOM 5043 N N . GLY A 1 684 ? 35.133 27.260 -29.763 1.00 92.19 684 GLY A N 1
ATOM 5044 C CA . GLY A 1 684 ? 34.455 28.134 -28.799 1.00 92.19 684 GLY A CA 1
ATOM 5045 C C . GLY A 1 684 ? 33.125 27.589 -28.263 1.00 92.19 684 GLY A C 1
ATOM 5046 O O . GLY A 1 684 ? 32.523 28.226 -27.397 1.00 92.19 684 GLY A O 1
ATOM 5047 N N . GLY A 1 685 ? 32.661 26.430 -28.744 1.00 94.75 685 GLY A N 1
ATOM 5048 C CA . GLY A 1 685 ? 31.463 25.752 -28.246 1.00 94.75 685 GLY A CA 1
ATOM 5049 C C . GLY A 1 685 ? 31.741 24.840 -27.049 1.00 94.75 685 GLY A C 1
ATOM 5050 O O . GLY A 1 685 ? 32.869 24.404 -26.836 1.00 94.75 685 GLY A O 1
ATOM 5051 N N . GLY A 1 686 ? 30.715 24.542 -26.247 1.00 95.06 686 GLY A N 1
ATOM 5052 C CA . GLY A 1 686 ? 30.821 23.542 -25.173 1.00 95.06 686 GLY A CA 1
ATOM 5053 C C . GLY A 1 686 ? 30.940 22.105 -25.704 1.00 95.06 686 GLY A C 1
ATOM 5054 O O . GLY A 1 686 ? 30.678 21.888 -26.883 1.00 95.06 686 GLY A O 1
ATOM 5055 N N . PRO A 1 687 ? 31.253 21.095 -24.871 1.00 94.94 687 PRO A N 1
ATOM 5056 C CA . PRO A 1 687 ? 31.255 19.687 -25.286 1.00 94.94 687 PRO A CA 1
ATOM 5057 C C . PRO A 1 687 ? 29.830 19.121 -25.437 1.00 94.94 687 PRO A C 1
ATOM 5059 O O . PRO A 1 687 ? 29.541 18.014 -24.994 1.00 94.94 687 PRO A O 1
ATOM 5062 N N . ARG A 1 688 ? 28.908 19.909 -25.995 1.00 95.50 688 ARG A N 1
ATOM 5063 C CA . ARG A 1 688 ? 27.501 19.551 -26.170 1.00 95.50 688 ARG A CA 1
ATOM 5064 C C . ARG A 1 688 ? 27.344 18.676 -27.405 1.00 95.50 688 ARG A C 1
ATOM 5066 O O . ARG A 1 688 ? 27.905 18.990 -28.451 1.00 95.50 688 ARG A O 1
ATOM 5073 N N . VAL A 1 689 ? 26.545 17.629 -27.287 1.00 97.19 689 VAL A N 1
ATOM 5074 C CA . VAL A 1 689 ? 26.139 16.780 -28.401 1.00 97.19 689 VAL A CA 1
ATOM 5075 C C . VAL A 1 689 ? 24.623 16.749 -28.462 1.00 97.19 689 VAL A C 1
ATOM 5077 O O . VAL A 1 689 ? 23.962 16.615 -27.432 1.00 97.19 689 VAL A O 1
ATOM 5080 N N . ARG A 1 690 ? 24.086 16.912 -29.671 1.00 96.62 690 ARG A N 1
ATOM 5081 C CA . ARG A 1 690 ? 22.657 16.793 -29.956 1.00 96.62 690 ARG A CA 1
ATOM 5082 C C . ARG A 1 690 ? 22.444 15.715 -31.003 1.00 96.62 690 ARG A C 1
ATOM 5084 O O . ARG A 1 690 ? 23.148 15.710 -32.009 1.00 96.62 690 ARG A O 1
ATOM 5091 N N . ILE A 1 691 ? 21.461 14.859 -30.771 1.00 97.38 691 ILE A N 1
ATOM 5092 C CA . ILE A 1 691 ? 20.979 13.865 -31.729 1.00 97.38 691 ILE A CA 1
ATOM 5093 C C . ILE A 1 691 ? 19.593 14.313 -32.173 1.00 97.38 691 ILE A C 1
ATOM 5095 O O . ILE A 1 691 ? 18.744 14.629 -31.332 1.00 97.38 691 ILE A O 1
ATOM 5099 N N . LEU A 1 692 ? 19.394 14.407 -33.480 1.00 95.00 692 LEU A N 1
ATOM 5100 C CA . LEU A 1 692 ? 18.181 14.912 -34.106 1.00 95.00 692 LEU A CA 1
ATOM 5101 C C . LEU A 1 692 ? 17.623 13.844 -35.036 1.00 95.00 692 LEU A C 1
ATOM 5103 O O . LEU A 1 692 ? 18.368 13.299 -35.845 1.00 95.00 692 LEU A O 1
ATOM 5107 N N . ASP A 1 693 ? 16.322 13.602 -34.915 1.00 92.75 693 ASP A N 1
ATOM 5108 C CA . ASP A 1 693 ? 15.580 12.700 -35.786 1.00 92.75 693 ASP A CA 1
ATOM 5109 C C . ASP A 1 693 ? 15.638 13.200 -37.237 1.00 92.75 693 ASP A C 1
ATOM 5111 O O . ASP A 1 693 ? 15.306 14.359 -37.508 1.00 92.75 693 ASP A O 1
ATOM 5115 N N . GLY A 1 694 ? 16.061 12.343 -38.163 1.00 89.88 694 GLY A N 1
ATOM 5116 C CA . GLY A 1 694 ? 16.160 12.669 -39.585 1.00 89.88 694 GLY A CA 1
ATOM 5117 C C . GLY A 1 694 ? 14.812 12.989 -40.229 1.00 89.88 694 GLY A C 1
ATOM 5118 O O . GLY A 1 694 ? 14.741 13.798 -41.155 1.00 89.88 694 GLY A O 1
ATOM 5119 N N . ASN A 1 695 ? 13.738 12.398 -39.707 1.00 87.62 695 ASN A N 1
ATOM 5120 C CA . ASN A 1 695 ? 12.391 12.506 -40.249 1.00 87.62 695 ASN A CA 1
ATOM 5121 C C . ASN A 1 695 ? 11.650 13.737 -39.706 1.00 87.62 695 ASN A C 1
ATOM 5123 O O . ASN A 1 695 ? 11.169 14.583 -40.464 1.00 87.62 695 ASN A O 1
ATOM 5127 N N . SER A 1 696 ? 11.570 13.874 -38.377 1.00 89.00 696 SER A N 1
ATOM 5128 C CA . SER A 1 696 ? 10.809 14.958 -37.734 1.00 89.00 696 SER A CA 1
ATOM 5129 C C . SER A 1 696 ? 11.645 16.164 -37.297 1.00 89.00 696 SER A C 1
ATOM 5131 O O . SER A 1 696 ? 11.076 17.197 -36.933 1.00 89.00 696 SER A O 1
ATOM 5133 N N . LEU A 1 697 ? 12.979 16.050 -37.296 1.00 89.19 697 LEU A N 1
ATOM 5134 C CA . LEU A 1 697 ? 13.919 17.004 -36.686 1.00 89.19 697 LEU A CA 1
ATOM 5135 C C . LEU A 1 697 ? 13.750 17.171 -35.165 1.00 89.19 697 LEU A C 1
ATOM 5137 O O . LEU A 1 697 ? 14.329 18.088 -34.567 1.00 89.19 697 LEU A O 1
ATOM 5141 N N . ALA A 1 698 ? 12.970 16.304 -34.513 1.00 92.00 698 ALA A N 1
ATOM 5142 C CA . ALA A 1 698 ? 12.853 16.283 -33.064 1.00 92.00 698 ALA A CA 1
ATOM 5143 C C . ALA A 1 698 ? 14.196 15.924 -32.413 1.00 92.00 698 ALA A C 1
ATOM 5145 O O . ALA A 1 698 ? 14.992 15.153 -32.939 1.00 92.00 698 ALA A O 1
ATOM 5146 N N . THR A 1 699 ? 14.465 16.483 -31.234 1.00 94.12 699 THR A N 1
ATOM 5147 C CA . THR A 1 699 ? 15.667 16.123 -30.472 1.00 94.12 699 THR A CA 1
ATOM 5148 C C . THR A 1 699 ? 15.479 14.772 -29.788 1.00 94.12 699 THR A C 1
ATOM 5150 O O . THR A 1 699 ? 14.619 14.632 -28.919 1.00 94.12 699 THR A O 1
ATOM 5153 N N . ILE A 1 700 ? 16.318 13.808 -30.167 1.00 93.44 700 ILE A N 1
ATOM 5154 C CA . ILE A 1 700 ? 16.406 12.472 -29.574 1.00 93.44 700 ILE A CA 1
ATOM 5155 C C . ILE A 1 700 ? 17.206 12.545 -28.267 1.00 93.44 700 ILE A C 1
ATOM 5157 O O . ILE A 1 700 ? 16.745 12.067 -27.235 1.00 93.44 700 ILE A O 1
ATOM 5161 N N . ALA A 1 701 ? 18.366 13.208 -28.280 1.00 95.62 701 ALA A N 1
ATOM 5162 C CA . ALA A 1 701 ? 19.212 13.395 -27.100 1.00 95.62 701 ALA A CA 1
ATOM 5163 C C . ALA A 1 701 ? 19.947 14.745 -27.136 1.00 95.62 701 ALA A C 1
ATOM 5165 O O . ALA A 1 701 ? 20.265 15.262 -28.207 1.00 95.62 701 ALA A O 1
ATOM 5166 N N . ASP A 1 702 ? 20.229 15.317 -25.962 1.00 94.88 702 ASP A N 1
ATOM 5167 C CA . ASP A 1 702 ? 20.944 16.591 -25.812 1.00 94.88 702 ASP A CA 1
ATOM 5168 C C . ASP A 1 702 ? 21.705 16.630 -24.479 1.00 94.88 702 ASP A C 1
ATOM 5170 O O . ASP A 1 702 ? 21.098 16.693 -23.409 1.00 94.88 702 ASP A O 1
ATOM 5174 N N . PHE A 1 703 ? 23.034 16.525 -24.531 1.00 95.44 703 PHE A N 1
ATOM 5175 C CA . PHE A 1 703 ? 23.861 16.317 -23.338 1.00 95.44 703 PHE A CA 1
ATOM 5176 C C . PHE A 1 703 ? 25.307 16.798 -23.529 1.00 95.44 703 PHE A C 1
ATOM 5178 O O . PHE A 1 703 ? 25.712 17.192 -24.623 1.00 95.44 703 PHE A O 1
ATOM 5185 N N . PHE A 1 704 ? 26.109 16.775 -22.457 1.00 94.44 704 PHE A N 1
ATOM 5186 C CA . PHE A 1 704 ? 27.555 16.996 -22.546 1.00 94.44 704 PHE A CA 1
ATOM 5187 C C . PHE A 1 704 ? 28.297 15.670 -22.736 1.00 94.44 704 PHE A C 1
ATOM 5189 O O . PHE A 1 704 ? 28.298 14.825 -21.847 1.00 94.44 704 PHE A O 1
ATOM 5196 N N . GLY A 1 705 ? 28.954 15.510 -23.885 1.00 92.31 705 GLY A N 1
ATOM 5197 C CA . GLY A 1 705 ? 29.715 14.309 -24.235 1.00 92.31 705 GLY A CA 1
ATOM 5198 C C . GLY A 1 705 ? 31.061 14.180 -23.517 1.00 92.31 705 GLY A C 1
ATOM 5199 O O . GLY A 1 705 ? 31.601 13.085 -23.414 1.00 92.31 705 GLY A O 1
ATOM 5200 N N . ILE A 1 706 ? 31.584 15.289 -22.988 1.00 90.75 706 ILE A N 1
ATOM 5201 C CA . ILE A 1 706 ? 32.753 15.330 -22.102 1.00 90.75 706 ILE A CA 1
ATOM 5202 C C . ILE A 1 706 ? 32.319 15.984 -20.792 1.00 90.75 706 ILE A C 1
ATOM 5204 O O . ILE A 1 706 ? 31.658 17.025 -20.809 1.00 90.75 706 ILE A O 1
ATOM 5208 N N . GLU A 1 707 ? 32.719 15.401 -19.662 1.00 86.38 707 GLU A N 1
ATOM 5209 C CA . GLU A 1 707 ? 32.342 15.843 -18.310 1.00 86.38 707 GLU A CA 1
ATOM 5210 C C . GLU A 1 707 ? 33.118 17.092 -17.854 1.00 86.38 707 GLU A C 1
ATOM 5212 O O . GLU A 1 707 ? 33.814 17.106 -16.843 1.00 86.38 707 GLU A O 1
ATOM 5217 N N . ASP A 1 708 ? 33.005 18.170 -18.626 1.00 88.25 708 ASP A N 1
ATOM 5218 C CA . ASP A 1 708 ? 33.476 19.501 -18.256 1.00 88.25 708 ASP A CA 1
ATOM 5219 C C . ASP A 1 708 ? 32.537 20.565 -18.854 1.00 88.25 708 ASP A C 1
ATOM 5221 O O . ASP A 1 708 ? 32.727 21.014 -19.989 1.00 88.25 708 ASP A O 1
ATOM 5225 N N . PRO A 1 709 ? 31.516 21.013 -18.099 1.00 89.25 709 PRO A N 1
ATOM 5226 C CA . PRO A 1 709 ? 30.573 22.031 -18.560 1.00 89.25 709 PRO A CA 1
ATOM 5227 C C . PRO A 1 709 ? 31.213 23.387 -18.895 1.00 89.25 709 PRO A C 1
ATOM 5229 O O . PRO A 1 709 ? 30.585 24.209 -19.571 1.00 89.25 709 PRO A O 1
ATOM 5232 N N . ASN A 1 710 ? 32.437 23.659 -18.426 1.00 92.75 710 ASN A N 1
ATOM 5233 C CA . ASN A 1 710 ? 33.164 24.907 -18.679 1.00 92.75 710 ASN A CA 1
ATOM 5234 C C . ASN A 1 710 ? 34.113 24.806 -19.875 1.00 92.75 710 ASN A C 1
ATOM 5236 O O . ASN A 1 710 ? 34.586 25.834 -20.363 1.00 92.75 710 ASN A O 1
ATOM 5240 N N . PHE A 1 711 ? 34.361 23.602 -20.386 1.00 93.50 711 PHE A N 1
ATOM 5241 C CA . PHE A 1 711 ? 35.170 23.405 -21.576 1.00 93.50 711 PHE A CA 1
ATOM 5242 C C . PHE A 1 711 ? 34.528 24.098 -22.787 1.00 93.50 711 PHE A C 1
ATOM 5244 O O . PHE A 1 711 ? 33.312 24.050 -22.975 1.00 93.50 711 PHE A O 1
ATOM 5251 N N . ARG A 1 712 ? 35.332 24.803 -23.592 1.00 94.44 712 ARG A N 1
ATOM 5252 C CA . ARG A 1 712 ? 34.879 25.572 -24.772 1.00 94.44 712 ARG A CA 1
ATOM 5253 C C . ARG A 1 712 ? 35.625 25.197 -26.057 1.00 94.44 712 ARG A C 1
ATOM 5255 O O . ARG A 1 712 ? 35.786 26.014 -26.960 1.00 94.44 712 ARG A O 1
ATOM 5262 N N . GLY A 1 713 ? 36.129 23.969 -26.108 1.00 92.94 713 GLY A N 1
ATOM 5263 C CA . GLY A 1 713 ? 36.838 23.434 -27.267 1.00 92.94 713 GLY A CA 1
ATOM 5264 C C . GLY A 1 713 ? 35.966 22.705 -28.280 1.00 92.94 713 GLY A C 1
ATOM 5265 O O . GLY A 1 713 ? 36.498 22.244 -29.288 1.00 92.94 713 GLY A O 1
ATOM 5266 N N . GLY A 1 714 ? 34.670 22.565 -28.005 1.00 95.25 714 GLY A N 1
ATOM 5267 C CA . GLY A 1 714 ? 33.764 21.745 -28.792 1.00 95.25 714 GLY A CA 1
ATOM 5268 C C . GLY A 1 714 ? 33.979 20.245 -28.603 1.00 95.25 714 GLY A C 1
ATOM 5269 O O . GLY A 1 714 ? 34.755 19.797 -27.753 1.00 95.25 714 GLY A O 1
ATOM 5270 N N . ALA A 1 715 ? 33.298 19.459 -29.427 1.00 96.19 715 ALA A N 1
ATOM 5271 C CA . ALA A 1 715 ? 33.456 18.011 -29.487 1.00 96.19 715 ALA A CA 1
ATOM 5272 C C . ALA A 1 715 ? 33.439 17.530 -30.942 1.00 96.19 715 ALA A C 1
ATOM 5274 O O . ALA A 1 715 ? 32.931 18.217 -31.830 1.00 96.19 715 ALA A O 1
ATOM 5275 N N . ARG A 1 716 ? 33.995 16.345 -31.183 1.00 95.69 716 ARG A N 1
ATOM 5276 C CA . ARG A 1 716 ? 33.925 15.628 -32.462 1.00 95.69 716 ARG A CA 1
ATOM 5277 C C . ARG A 1 716 ? 33.233 14.300 -32.220 1.00 95.69 716 ARG A C 1
ATOM 5279 O O . ARG A 1 716 ? 33.545 13.638 -31.234 1.00 95.69 716 ARG A O 1
ATOM 5286 N N . VAL A 1 717 ? 32.313 13.949 -33.102 1.00 96.00 717 VAL A N 1
ATOM 5287 C CA . VAL A 1 717 ? 31.456 12.770 -32.979 1.00 96.00 717 VAL A CA 1
ATOM 5288 C C . VAL A 1 717 ? 31.777 11.768 -34.081 1.00 96.00 717 VAL A C 1
ATOM 5290 O O . VAL A 1 717 ? 32.231 12.169 -35.152 1.00 96.00 717 VAL A O 1
ATOM 5293 N N . ALA A 1 718 ? 31.584 10.489 -33.784 1.00 95.38 718 ALA A N 1
ATOM 5294 C CA . ALA A 1 718 ? 31.626 9.384 -34.732 1.00 95.38 718 ALA A CA 1
ATOM 5295 C C . ALA A 1 718 ? 30.689 8.271 -34.254 1.00 95.38 718 ALA A C 1
ATOM 5297 O O . ALA A 1 718 ? 30.386 8.194 -33.063 1.00 95.38 718 ALA A O 1
ATOM 5298 N N . ILE A 1 719 ? 30.252 7.419 -35.175 1.00 93.56 719 ILE A N 1
ATOM 5299 C CA . ILE A 1 719 ? 29.322 6.321 -34.902 1.00 93.56 719 ILE A CA 1
ATOM 5300 C C . ILE A 1 719 ? 30.005 4.982 -35.149 1.00 93.56 719 ILE A C 1
ATOM 5302 O O . ILE A 1 719 ? 30.850 4.881 -36.037 1.00 93.56 719 ILE A O 1
ATOM 5306 N N . THR A 1 720 ? 29.647 3.978 -34.354 1.00 91.75 720 THR A N 1
ATOM 5307 C CA . THR A 1 720 ? 30.003 2.569 -34.554 1.00 91.75 720 THR A CA 1
ATOM 5308 C C . THR A 1 720 ? 29.087 1.694 -33.695 1.00 91.75 720 THR A C 1
ATOM 5310 O O . THR A 1 720 ? 28.497 2.216 -32.766 1.00 91.75 720 THR A O 1
ATOM 5313 N N . ASP A 1 721 ? 28.972 0.394 -33.942 1.00 91.00 721 ASP A N 1
ATOM 5314 C CA . ASP A 1 721 ? 28.337 -0.550 -33.001 1.00 91.00 721 ASP A CA 1
ATOM 5315 C C . ASP A 1 721 ? 29.445 -1.236 -32.186 1.00 91.00 721 ASP A C 1
ATOM 5317 O O . ASP A 1 721 ? 29.940 -2.301 -32.557 1.00 91.00 721 ASP A O 1
ATOM 5321 N N . ILE A 1 722 ? 29.934 -0.579 -31.127 1.00 92.31 722 ILE A N 1
ATOM 5322 C CA . ILE A 1 722 ? 31.150 -1.021 -30.416 1.00 92.31 722 ILE A CA 1
ATOM 5323 C C . ILE A 1 722 ? 30.885 -2.233 -29.519 1.00 92.31 722 ILE A C 1
ATOM 5325 O O . ILE A 1 722 ? 31.816 -2.957 -29.159 1.00 92.31 722 ILE A O 1
ATOM 5329 N N . ASN A 1 723 ? 29.629 -2.456 -29.133 1.00 89.31 723 ASN A N 1
ATOM 5330 C CA . ASN A 1 723 ? 29.235 -3.526 -28.223 1.00 89.31 723 ASN A CA 1
ATOM 5331 C C . ASN A 1 723 ? 28.553 -4.718 -28.936 1.00 89.31 723 ASN A C 1
ATOM 5333 O O . ASN A 1 723 ? 28.245 -5.710 -28.264 1.00 89.31 723 ASN A O 1
ATOM 5337 N N . ARG A 1 724 ? 28.383 -4.640 -30.265 1.00 85.50 724 ARG A N 1
ATOM 5338 C CA . ARG A 1 724 ? 27.755 -5.644 -31.131 1.00 85.50 724 ARG A CA 1
ATOM 5339 C C . ARG A 1 724 ? 26.316 -5.933 -30.729 1.00 85.50 724 ARG A C 1
ATOM 5341 O O . ARG A 1 724 ? 25.910 -7.085 -30.540 1.00 85.50 724 ARG A O 1
ATOM 5348 N N . ASP A 1 725 ? 25.542 -4.881 -30.564 1.00 76.56 725 ASP A N 1
ATOM 5349 C CA . ASP A 1 725 ? 24.136 -4.995 -30.228 1.00 76.56 725 ASP A CA 1
ATOM 5350 C C . ASP A 1 725 ? 23.193 -4.548 -31.355 1.00 76.56 725 ASP A C 1
ATOM 5352 O O . ASP A 1 725 ? 21.973 -4.515 -31.157 1.00 76.56 725 ASP A O 1
ATOM 5356 N N . ASP A 1 726 ? 23.776 -4.311 -32.537 1.00 76.38 726 ASP A N 1
ATOM 5357 C CA . ASP A 1 726 ? 23.167 -3.810 -33.764 1.00 76.38 726 ASP A CA 1
ATOM 5358 C C . ASP A 1 726 ? 22.483 -2.425 -33.575 1.00 76.38 726 ASP A C 1
ATOM 5360 O O . ASP A 1 726 ? 21.658 -2.024 -34.404 1.00 76.38 726 ASP A O 1
ATOM 5364 N N . VAL A 1 727 ? 22.830 -1.673 -32.515 1.00 84.19 727 VAL A N 1
ATOM 5365 C CA . VAL A 1 727 ? 22.443 -0.269 -32.285 1.00 84.19 727 VAL A CA 1
ATOM 5366 C C . VAL A 1 727 ? 23.635 0.661 -32.531 1.00 84.19 727 VAL A C 1
ATOM 5368 O O . VAL A 1 727 ? 24.759 0.333 -32.159 1.00 84.19 727 VAL A O 1
ATOM 5371 N N . PRO A 1 728 ? 23.437 1.846 -33.145 1.00 88.88 728 PRO A N 1
ATOM 5372 C CA . PRO A 1 728 ? 24.526 2.802 -33.288 1.00 88.88 728 PRO A CA 1
ATOM 5373 C C . PRO A 1 728 ? 24.963 3.368 -31.934 1.00 88.88 728 PRO A C 1
ATOM 5375 O O . PRO A 1 728 ? 24.221 4.103 -31.284 1.00 88.88 728 PRO A O 1
ATOM 5378 N N . ASP A 1 729 ? 26.201 3.092 -31.545 1.00 94.38 729 ASP A N 1
ATOM 5379 C CA . ASP A 1 729 ? 26.867 3.709 -30.407 1.00 94.38 729 ASP A CA 1
ATOM 5380 C C . ASP A 1 729 ? 27.594 4.992 -30.814 1.00 94.38 729 ASP A C 1
ATOM 5382 O O . ASP A 1 729 ? 28.019 5.193 -31.958 1.00 94.38 729 ASP A O 1
ATOM 5386 N N . LEU A 1 730 ? 27.776 5.885 -29.843 1.00 96.75 730 LEU A N 1
ATOM 5387 C CA . LEU A 1 730 ? 28.342 7.207 -30.083 1.00 96.75 730 LEU A CA 1
ATOM 5388 C C . LEU A 1 730 ? 29.736 7.336 -29.471 1.00 96.75 730 LEU A C 1
ATOM 5390 O O . LEU A 1 730 ? 29.908 7.309 -28.251 1.00 96.75 730 LEU A O 1
ATOM 5394 N N . LEU A 1 731 ? 30.728 7.577 -30.326 1.00 96.81 731 LEU A N 1
ATOM 5395 C CA . LEU A 1 731 ? 32.083 7.950 -29.939 1.00 96.81 731 LEU A CA 1
ATOM 5396 C C . LEU A 1 731 ? 32.224 9.473 -29.923 1.00 96.81 731 LEU A C 1
ATOM 5398 O O . LEU A 1 731 ? 31.803 10.169 -30.850 1.00 96.81 731 LEU A O 1
ATOM 5402 N N . ILE A 1 732 ? 32.859 10.003 -28.880 1.00 97.12 732 ILE A N 1
ATOM 5403 C CA . ILE A 1 732 ? 33.040 11.442 -28.690 1.00 97.12 732 ILE A CA 1
ATOM 5404 C C . ILE A 1 732 ? 34.490 11.738 -28.334 1.00 97.12 732 ILE A C 1
ATOM 5406 O O . ILE A 1 732 ? 35.025 11.201 -27.367 1.00 97.12 732 ILE A O 1
ATOM 5410 N N . ALA A 1 733 ? 35.112 12.654 -29.074 1.00 96.06 733 ALA A N 1
ATOM 5411 C CA . ALA A 1 733 ? 36.405 13.228 -28.732 1.00 96.06 733 ALA A CA 1
ATOM 5412 C C . ALA A 1 733 ? 36.270 14.684 -28.297 1.00 96.06 733 ALA A C 1
ATOM 5414 O O . ALA A 1 733 ? 35.522 15.469 -28.890 1.00 96.06 733 ALA A O 1
ATOM 5415 N N . ALA A 1 734 ? 37.066 15.077 -27.304 1.00 95.19 734 ALA A N 1
ATOM 5416 C CA . ALA A 1 734 ? 37.219 16.482 -26.965 1.00 95.19 734 ALA A CA 1
ATOM 5417 C C . ALA A 1 734 ? 37.882 17.246 -28.126 1.00 95.19 734 ALA A C 1
ATOM 5419 O O . ALA A 1 734 ? 38.838 16.771 -28.747 1.00 95.19 734 ALA A O 1
ATOM 5420 N N . GLY A 1 735 ? 37.367 18.439 -28.424 1.00 92.31 735 GLY A N 1
ATOM 5421 C CA . GLY A 1 735 ? 37.898 19.299 -29.475 1.00 92.31 735 GLY A CA 1
ATOM 5422 C C . GLY A 1 735 ? 39.126 20.113 -29.043 1.00 92.31 735 GLY A C 1
ATOM 5423 O O . GLY A 1 735 ? 40.031 19.641 -28.350 1.00 92.31 735 GLY A O 1
ATOM 5424 N N . PHE A 1 736 ? 39.187 21.367 -29.485 1.00 91.19 736 PHE A N 1
ATOM 5425 C CA . PHE A 1 736 ? 40.342 22.245 -29.303 1.00 91.19 736 PHE A CA 1
ATOM 5426 C C . PHE A 1 736 ? 40.672 22.498 -27.818 1.00 91.19 736 PHE A C 1
ATOM 5428 O O . PHE A 1 736 ? 39.835 22.950 -27.048 1.00 91.19 736 PHE A O 1
ATOM 5435 N N . GLY A 1 737 ? 41.909 22.234 -27.394 1.00 90.00 737 GLY A N 1
ATOM 5436 C CA . GLY A 1 737 ? 42.356 22.401 -26.005 1.00 90.00 737 GLY A CA 1
ATOM 5437 C C . GLY A 1 737 ? 42.002 21.252 -25.049 1.00 90.00 737 GLY A C 1
ATOM 5438 O O . GLY A 1 737 ? 42.516 21.238 -23.932 1.00 90.00 737 GLY A O 1
ATOM 5439 N N . GLY A 1 738 ? 41.181 20.280 -25.465 1.00 89.75 738 GLY A N 1
ATOM 5440 C CA . GLY A 1 738 ? 40.730 19.162 -24.620 1.00 89.75 738 GLY A CA 1
ATOM 5441 C C . GLY A 1 738 ? 41.696 17.975 -24.547 1.00 89.75 738 GLY A C 1
ATOM 5442 O O . GLY A 1 738 ? 41.502 17.065 -23.739 1.00 89.75 738 GLY A O 1
ATOM 5443 N N . GLY A 1 739 ? 42.747 17.988 -25.375 1.00 91.06 739 GLY A N 1
ATOM 5444 C CA . GLY A 1 739 ? 43.632 16.838 -25.573 1.00 91.06 739 GLY A CA 1
ATOM 5445 C C . GLY A 1 739 ? 42.936 15.671 -26.285 1.00 91.06 739 GLY A C 1
ATOM 5446 O O . GLY A 1 739 ? 41.762 15.785 -26.630 1.00 91.06 739 GLY A O 1
ATOM 5447 N N . PRO A 1 740 ? 43.632 14.550 -26.541 1.00 93.94 740 PRO A N 1
ATOM 5448 C CA . PRO A 1 740 ? 43.086 13.396 -27.259 1.00 93.94 740 PRO A CA 1
ATOM 5449 C C . PRO A 1 740 ? 42.138 12.563 -26.375 1.00 93.94 740 PRO A C 1
ATOM 5451 O O . PRO A 1 740 ? 42.273 11.346 -26.300 1.00 93.94 740 PRO A O 1
ATOM 5454 N N . ARG A 1 741 ? 41.232 13.226 -25.642 1.00 93.69 741 ARG A N 1
ATOM 5455 C CA . ARG A 1 741 ? 40.272 12.595 -24.730 1.00 93.69 741 ARG A CA 1
ATOM 5456 C C . ARG A 1 741 ? 39.138 11.981 -25.524 1.00 93.69 741 ARG A C 1
ATOM 5458 O O . ARG A 1 741 ? 38.542 12.695 -26.329 1.00 93.69 741 ARG A O 1
ATOM 5465 N N . VAL A 1 742 ? 38.829 10.720 -25.250 1.00 94.44 742 VAL A N 1
ATOM 5466 C CA . VAL A 1 742 ? 37.742 9.988 -25.901 1.00 94.44 742 VAL A CA 1
ATOM 5467 C C . VAL A 1 742 ? 36.795 9.394 -24.863 1.00 94.44 742 VAL A C 1
ATOM 5469 O O . VAL A 1 742 ? 37.236 8.952 -23.803 1.00 94.44 742 VAL A O 1
ATOM 5472 N N . ALA A 1 743 ? 35.506 9.400 -25.191 1.00 94.94 743 ALA A N 1
ATOM 5473 C CA . ALA A 1 743 ? 34.423 8.734 -24.482 1.00 94.94 743 ALA A CA 1
ATOM 5474 C C . ALA A 1 743 ? 33.546 7.969 -25.490 1.00 94.94 743 ALA A C 1
ATOM 5476 O O . ALA A 1 743 ? 33.473 8.352 -26.659 1.00 94.94 743 ALA A O 1
ATOM 5477 N N . ALA A 1 744 ? 32.875 6.912 -25.033 1.00 95.81 744 ALA A N 1
ATOM 5478 C CA . ALA A 1 744 ? 31.927 6.134 -25.828 1.00 95.81 744 ALA A CA 1
ATOM 5479 C C . ALA A 1 744 ? 30.631 5.918 -25.038 1.00 95.81 744 ALA A C 1
ATOM 5481 O O . ALA A 1 744 ? 30.684 5.644 -23.834 1.00 95.81 744 ALA A O 1
ATOM 5482 N N . PHE A 1 745 ? 29.491 6.052 -25.711 1.00 96.44 745 PHE A N 1
ATOM 5483 C CA . PHE A 1 745 ? 28.156 5.982 -25.123 1.00 96.44 745 PHE A CA 1
ATOM 5484 C C . PHE A 1 745 ? 27.313 4.903 -25.792 1.00 96.44 745 PHE A C 1
ATOM 5486 O O . PHE A 1 745 ? 27.340 4.787 -27.015 1.00 96.44 745 PHE A O 1
ATOM 5493 N N . ASP A 1 746 ? 26.540 4.188 -24.975 1.00 94.06 746 ASP A N 1
ATOM 5494 C CA . ASP A 1 746 ? 25.599 3.158 -25.419 1.00 94.06 746 ASP A CA 1
ATOM 5495 C C . ASP A 1 746 ? 24.430 3.801 -26.166 1.00 94.06 746 ASP A C 1
ATOM 5497 O O . ASP A 1 746 ? 23.668 4.582 -25.581 1.00 94.06 746 ASP A O 1
ATOM 5501 N N . GLY A 1 747 ? 24.275 3.454 -27.441 1.00 91.56 747 GLY A N 1
ATOM 5502 C CA . GLY A 1 747 ? 23.225 3.951 -28.321 1.00 91.56 747 GLY A CA 1
ATOM 5503 C C . GLY A 1 747 ? 21.815 3.765 -27.767 1.00 91.56 747 GLY A C 1
ATOM 5504 O O . GLY A 1 747 ? 20.982 4.665 -27.881 1.00 91.56 747 GLY A O 1
ATOM 5505 N N . ARG A 1 748 ? 21.550 2.671 -27.041 1.00 86.75 748 ARG A N 1
ATOM 5506 C CA . ARG A 1 748 ? 20.234 2.394 -26.429 1.00 86.75 748 ARG A CA 1
ATOM 5507 C C . ARG A 1 748 ? 19.876 3.356 -25.307 1.00 86.75 748 ARG A C 1
ATOM 5509 O O . ARG A 1 748 ? 18.703 3.487 -24.937 1.00 86.75 748 ARG A O 1
ATOM 5516 N N . SER A 1 749 ? 20.881 4.005 -24.724 1.00 88.50 749 SER A N 1
ATOM 5517 C CA . SER A 1 749 ? 20.687 5.037 -23.706 1.00 88.50 749 SER A CA 1
ATOM 5518 C C . SER A 1 749 ? 20.425 6.422 -24.305 1.00 88.50 749 SER A C 1
ATOM 5520 O O . SER A 1 749 ? 19.913 7.302 -23.611 1.00 88.50 749 SER A O 1
ATOM 5522 N N . LEU A 1 750 ? 20.734 6.626 -25.590 1.00 91.38 750 LEU A N 1
ATOM 5523 C CA . LEU A 1 750 ? 20.677 7.917 -26.274 1.00 91.38 750 LEU A CA 1
ATOM 5524 C C . LEU A 1 750 ? 19.295 8.174 -26.880 1.00 91.38 750 LEU A C 1
ATOM 5526 O O . LEU A 1 750 ? 19.139 8.315 -28.086 1.00 91.38 750 LEU A O 1
ATOM 5530 N N . ARG A 1 751 ? 18.285 8.266 -26.014 1.00 85.88 751 ARG A N 1
ATOM 5531 C CA . ARG A 1 751 ? 16.883 8.497 -26.391 1.00 85.88 751 ARG A CA 1
ATOM 5532 C C . ARG A 1 751 ? 16.211 9.544 -25.512 1.00 85.88 751 ARG A C 1
ATOM 5534 O O . ARG A 1 751 ? 16.703 9.889 -24.435 1.00 85.88 751 ARG A O 1
ATOM 5541 N N . SER A 1 752 ? 15.046 10.015 -25.950 1.00 81.69 752 SER A N 1
ATOM 5542 C CA . SER A 1 752 ? 14.346 11.116 -25.287 1.00 81.69 752 SER A CA 1
ATOM 5543 C C . SER A 1 752 ? 14.029 10.788 -23.823 1.00 81.69 752 SER A C 1
ATOM 5545 O O . SER A 1 752 ? 13.433 9.758 -23.515 1.00 81.69 752 SER A O 1
ATOM 5547 N N . GLY A 1 753 ? 14.452 11.666 -22.909 1.00 76.69 753 GLY A N 1
ATOM 5548 C CA . GLY A 1 753 ? 14.219 11.530 -21.467 1.00 76.69 753 GLY A CA 1
ATOM 5549 C C . GLY A 1 753 ? 15.082 10.487 -20.742 1.00 76.69 753 GLY A C 1
ATOM 5550 O O . GLY A 1 753 ? 14.946 10.355 -19.526 1.00 76.69 753 GLY A O 1
ATOM 5551 N N . ALA A 1 754 ? 15.966 9.769 -21.440 1.00 84.06 754 ALA A N 1
ATOM 5552 C CA . ALA A 1 754 ? 16.906 8.834 -20.828 1.00 84.06 754 ALA A CA 1
ATOM 5553 C C . ALA A 1 754 ? 18.223 9.521 -20.425 1.00 84.06 754 ALA A C 1
ATOM 5555 O O . ALA A 1 754 ? 18.595 10.570 -20.954 1.00 84.06 754 ALA A O 1
ATOM 5556 N N . THR A 1 755 ? 18.937 8.914 -19.475 1.00 89.31 755 THR A N 1
ATOM 5557 C CA . THR A 1 755 ? 20.285 9.345 -19.087 1.00 89.31 755 THR A CA 1
ATOM 5558 C C . THR A 1 755 ? 21.313 8.624 -19.962 1.00 89.31 755 THR A C 1
ATOM 5560 O O . THR A 1 755 ? 21.332 7.393 -19.927 1.00 89.31 755 THR A O 1
ATOM 5563 N N . PRO A 1 756 ? 22.190 9.345 -20.689 1.00 93.50 756 PRO A N 1
ATOM 5564 C CA . PRO A 1 756 ? 23.276 8.734 -21.450 1.00 93.50 756 PRO A CA 1
ATOM 5565 C C . PRO A 1 756 ? 24.194 7.884 -20.568 1.00 93.50 756 PRO A C 1
ATOM 5567 O O . PRO A 1 756 ? 24.652 8.336 -19.516 1.00 93.50 756 PRO A O 1
ATOM 5570 N N . VAL A 1 757 ? 24.490 6.667 -21.016 1.00 94.44 757 VAL A N 1
ATOM 5571 C CA . VAL A 1 757 ? 25.350 5.702 -20.324 1.00 94.44 757 VAL A CA 1
ATOM 5572 C C . VAL A 1 757 ? 26.664 5.574 -21.082 1.00 94.44 757 VAL A C 1
ATOM 5574 O O . VAL A 1 757 ? 26.672 5.331 -22.285 1.00 94.44 757 VAL A O 1
ATOM 5577 N N . LYS A 1 758 ? 27.786 5.733 -20.374 1.00 93.94 758 LYS A N 1
ATOM 5578 C CA . LYS A 1 758 ? 29.123 5.486 -20.923 1.00 93.94 758 LYS A CA 1
ATOM 5579 C C . LYS A 1 758 ? 29.490 4.012 -20.820 1.00 93.94 758 LYS A C 1
ATOM 5581 O O . LYS A 1 758 ? 29.202 3.382 -19.805 1.00 93.94 758 LYS A O 1
ATOM 5586 N N . PHE A 1 759 ? 30.226 3.504 -21.804 1.00 92.25 759 PHE A N 1
ATOM 5587 C CA . PHE A 1 759 ? 30.828 2.169 -21.716 1.00 92.25 759 PHE A CA 1
ATOM 5588 C C . PHE A 1 759 ? 32.041 2.114 -20.785 1.00 92.25 759 PHE A C 1
ATOM 5590 O O . PHE A 1 759 ? 32.297 1.098 -20.143 1.00 92.25 759 PHE A O 1
ATOM 5597 N N . PHE A 1 760 ? 32.805 3.202 -20.721 1.00 91.19 760 PHE A N 1
ATOM 5598 C CA . PHE A 1 760 ? 34.027 3.305 -19.931 1.00 91.19 760 PHE A CA 1
ATOM 5599 C C . PHE A 1 760 ? 34.325 4.763 -19.572 1.00 91.19 760 PHE A C 1
ATOM 5601 O O . PHE A 1 760 ? 33.770 5.694 -20.160 1.00 91.19 760 PHE A O 1
ATOM 5608 N N . GLY A 1 761 ? 35.203 4.964 -18.587 1.00 85.69 761 GLY A N 1
ATOM 5609 C CA . GLY A 1 761 ? 35.683 6.298 -18.228 1.00 85.69 761 GLY A CA 1
ATOM 5610 C C . GLY A 1 761 ? 36.548 6.917 -19.328 1.00 85.69 761 GLY A C 1
ATOM 5611 O O . GLY A 1 761 ? 37.236 6.209 -20.061 1.00 85.69 761 GLY A O 1
ATOM 5612 N N . ASP A 1 762 ? 36.533 8.247 -19.425 1.00 89.81 762 ASP A N 1
ATOM 5613 C CA . ASP A 1 762 ? 37.310 8.983 -20.423 1.00 89.81 762 ASP A CA 1
ATOM 5614 C C . ASP A 1 762 ? 38.815 8.680 -20.308 1.00 89.81 762 ASP A C 1
ATOM 5616 O O . ASP A 1 762 ? 39.387 8.708 -19.214 1.00 89.81 762 ASP A O 1
ATOM 5620 N N . PHE A 1 763 ? 39.495 8.499 -21.442 1.00 91.12 763 PHE A N 1
ATOM 5621 C CA . PHE A 1 763 ? 40.950 8.321 -21.478 1.00 91.12 763 PHE A CA 1
ATOM 5622 C C . PHE A 1 763 ? 41.605 9.100 -22.624 1.00 91.12 763 PHE A C 1
ATOM 5624 O O . PHE A 1 763 ? 40.935 9.558 -23.551 1.00 91.12 763 PHE A O 1
ATOM 5631 N N . PHE A 1 764 ? 42.928 9.289 -22.550 1.00 91.94 764 PHE A N 1
ATOM 5632 C CA . PHE A 1 764 ? 43.714 9.908 -23.619 1.00 91.94 764 PHE A CA 1
ATOM 5633 C C . PHE A 1 764 ? 44.239 8.853 -24.594 1.00 91.94 764 PHE A C 1
ATOM 5635 O O . PHE A 1 764 ? 44.997 7.974 -24.197 1.00 91.94 764 PHE A O 1
ATOM 5642 N N . LEU A 1 765 ? 43.848 8.968 -25.864 1.00 91.88 765 LEU A N 1
ATOM 5643 C CA . LEU A 1 765 ? 44.177 8.008 -26.922 1.00 91.88 765 LEU A CA 1
ATOM 5644 C C . LEU A 1 765 ? 45.585 8.202 -27.516 1.00 91.88 765 LEU A C 1
ATOM 5646 O O . LEU A 1 765 ? 46.216 7.257 -27.974 1.00 91.88 765 LEU A O 1
ATOM 5650 N N . PHE A 1 766 ? 46.083 9.438 -27.498 1.00 90.88 766 PHE A N 1
ATOM 5651 C CA . PHE A 1 766 ? 47.452 9.790 -27.883 1.00 90.88 766 PHE A CA 1
ATOM 5652 C C . PHE A 1 766 ? 48.184 10.451 -26.720 1.00 90.88 766 PHE A C 1
ATOM 5654 O O . PHE A 1 766 ? 47.645 10.615 -25.622 1.00 90.88 766 PHE A O 1
ATOM 5661 N N . GLU A 1 767 ? 49.420 10.873 -26.977 1.00 88.25 767 GLU A N 1
ATOM 5662 C CA . GLU A 1 767 ? 50.259 11.545 -26.004 1.00 88.25 767 GLU A CA 1
ATOM 5663 C C . GLU A 1 767 ? 49.507 12.735 -25.381 1.00 88.25 767 GLU A C 1
ATOM 5665 O O . GLU A 1 767 ? 49.025 13.618 -26.104 1.00 88.25 767 GLU A O 1
ATOM 5670 N N . PRO A 1 768 ? 49.461 12.835 -24.038 1.00 85.75 768 PRO A N 1
ATOM 5671 C CA . PRO A 1 768 ? 48.748 13.901 -23.345 1.00 85.75 768 PRO A CA 1
ATOM 5672 C C . PRO A 1 768 ? 49.298 15.298 -23.604 1.00 85.75 768 PRO A C 1
ATOM 5674 O O . PRO A 1 768 ? 48.814 16.228 -22.977 1.00 85.75 768 PRO A O 1
ATOM 5677 N N . THR A 1 769 ? 50.344 15.470 -24.418 1.00 85.50 769 THR A N 1
ATOM 5678 C CA . THR A 1 769 ? 50.901 16.754 -24.878 1.00 85.50 769 THR A CA 1
ATOM 5679 C C . THR A 1 769 ? 50.187 17.286 -26.122 1.00 85.50 769 THR A C 1
ATOM 5681 O O . THR A 1 769 ? 50.200 18.497 -26.351 1.00 85.50 769 THR A O 1
ATOM 5684 N N . LEU A 1 770 ? 49.491 16.435 -26.881 1.00 86.69 770 LEU A N 1
ATOM 5685 C CA . LEU A 1 770 ? 48.589 16.879 -27.937 1.00 86.69 770 LEU A CA 1
ATOM 5686 C C . LEU A 1 770 ? 47.412 17.629 -27.296 1.00 86.69 770 LEU A C 1
ATOM 5688 O O . LEU A 1 770 ? 46.852 17.185 -26.296 1.00 86.69 770 LEU A O 1
ATOM 5692 N N . ARG A 1 771 ? 47.063 18.812 -27.814 1.00 88.12 771 ARG A N 1
ATOM 5693 C CA . ARG A 1 771 ? 46.012 19.667 -27.221 1.00 88.12 771 ARG A CA 1
ATOM 5694 C C . ARG A 1 771 ? 44.750 19.783 -28.060 1.00 88.12 771 ARG A C 1
ATOM 5696 O O . ARG A 1 771 ? 43.704 20.057 -27.490 1.00 88.12 771 ARG A O 1
ATOM 5703 N N . ASN A 1 772 ? 44.802 19.542 -29.367 1.00 89.19 772 ASN A N 1
ATOM 5704 C CA . ASN A 1 772 ? 43.694 19.886 -30.271 1.00 89.19 772 ASN A CA 1
ATOM 5705 C C . ASN A 1 772 ? 42.820 18.684 -30.664 1.00 89.19 772 ASN A C 1
ATOM 5707 O O . ASN A 1 772 ? 42.276 18.631 -31.776 1.00 89.19 772 ASN A O 1
ATOM 5711 N N . GLY A 1 773 ? 42.699 17.729 -29.743 1.00 91.31 773 GLY A N 1
ATOM 5712 C CA . GLY A 1 773 ? 41.847 16.558 -29.902 1.00 91.31 773 GLY A CA 1
ATOM 5713 C C . GLY A 1 773 ? 42.355 15.542 -30.917 1.00 91.31 773 GLY A C 1
ATOM 5714 O O . GLY A 1 773 ? 43.495 15.598 -31.382 1.00 91.31 773 GLY A O 1
ATOM 5715 N N . VAL A 1 774 ? 41.451 14.640 -31.282 1.00 95.75 774 VAL A N 1
ATOM 5716 C CA . VAL A 1 774 ? 41.590 13.642 -32.354 1.00 95.75 774 VAL A CA 1
ATOM 5717 C C . VAL A 1 774 ? 40.392 13.721 -33.285 1.00 95.75 774 VAL A C 1
ATOM 5719 O O . VAL A 1 774 ? 39.373 14.302 -32.916 1.00 95.75 774 VAL A O 1
ATOM 5722 N N . TYR A 1 775 ? 40.513 13.209 -34.501 1.00 96.19 775 TYR A N 1
ATOM 5723 C CA . TYR A 1 775 ? 39.357 12.921 -35.347 1.00 96.19 775 TYR A CA 1
ATOM 5724 C C . TYR A 1 775 ? 38.996 11.458 -35.147 1.00 96.19 775 TYR A C 1
ATOM 5726 O O . TYR A 1 775 ? 39.891 10.622 -35.191 1.00 96.19 775 TYR A O 1
ATOM 5734 N N . LEU A 1 776 ? 37.729 11.163 -34.878 1.00 95.81 776 LEU A N 1
ATOM 5735 C CA . LEU A 1 776 ? 37.264 9.801 -34.643 1.00 95.81 776 LEU A CA 1
ATOM 5736 C C . LEU A 1 776 ? 36.537 9.276 -35.872 1.00 95.81 776 LEU A C 1
ATOM 5738 O O . LEU A 1 776 ? 35.897 10.041 -36.588 1.00 95.81 776 LEU A O 1
ATOM 5742 N N . ALA A 1 777 ? 36.622 7.971 -36.054 1.00 95.00 777 ALA A N 1
ATOM 5743 C CA . ALA A 1 777 ? 35.737 7.172 -36.874 1.00 95.00 777 ALA A CA 1
ATOM 5744 C C . ALA A 1 777 ? 35.576 5.806 -36.182 1.00 95.00 777 ALA A C 1
ATOM 5746 O O . ALA A 1 777 ? 36.352 5.477 -35.277 1.00 95.00 777 ALA A O 1
ATOM 5747 N N . GLY A 1 778 ? 34.587 5.014 -36.575 1.00 92.81 778 GLY A N 1
ATOM 5748 C CA . GLY A 1 778 ? 34.465 3.660 -36.056 1.00 92.81 778 GLY A CA 1
ATOM 5749 C C . GLY A 1 778 ? 33.790 2.715 -37.034 1.00 92.81 778 GLY A C 1
ATOM 5750 O O . GLY A 1 778 ? 33.083 3.147 -37.940 1.00 92.81 778 GLY A O 1
ATOM 5751 N N . GLY A 1 779 ? 34.118 1.438 -36.899 1.00 90.69 779 GLY A N 1
ATOM 5752 C CA . GLY A 1 779 ? 33.688 0.360 -37.783 1.00 90.69 779 GLY A CA 1
ATOM 5753 C C . GLY A 1 779 ? 34.520 -0.891 -37.525 1.00 90.69 779 GLY A C 1
ATOM 5754 O O . GLY A 1 779 ? 35.615 -0.783 -36.981 1.00 90.69 779 GLY A O 1
ATOM 5755 N N . ASP A 1 780 ? 33.998 -2.063 -37.872 1.00 89.62 780 ASP A N 1
ATOM 5756 C CA . ASP A 1 780 ? 34.670 -3.354 -37.666 1.00 89.62 780 ASP A CA 1
ATOM 5757 C C . ASP A 1 780 ? 35.799 -3.534 -38.697 1.00 89.62 780 ASP A C 1
ATOM 5759 O O . ASP A 1 780 ? 35.535 -3.786 -39.878 1.00 89.62 780 ASP A O 1
ATOM 5763 N N . ILE A 1 781 ? 37.057 -3.339 -38.281 1.00 89.50 781 ILE A N 1
ATOM 5764 C CA . ILE A 1 781 ? 38.212 -3.416 -39.192 1.00 89.50 781 ILE A CA 1
ATOM 5765 C C . ILE A 1 781 ? 38.891 -4.786 -39.172 1.00 89.50 781 ILE A C 1
ATOM 5767 O O . ILE A 1 781 ? 39.506 -5.171 -40.173 1.00 89.50 781 ILE A O 1
ATOM 5771 N N . ASP A 1 782 ? 38.796 -5.533 -38.068 1.00 87.06 782 ASP A N 1
ATOM 5772 C CA . ASP A 1 782 ? 39.414 -6.857 -37.933 1.00 87.06 782 ASP A CA 1
ATOM 5773 C C . ASP A 1 782 ? 38.456 -8.023 -38.275 1.00 87.06 782 ASP A C 1
ATOM 5775 O O . ASP A 1 782 ? 38.900 -9.129 -38.630 1.00 87.06 782 ASP A O 1
ATOM 5779 N N . GLY A 1 783 ? 37.156 -7.742 -38.366 1.00 85.81 783 GLY A N 1
ATOM 5780 C CA . GLY A 1 783 ? 36.090 -8.656 -38.760 1.00 85.81 783 GLY A CA 1
ATOM 5781 C C . GLY A 1 783 ? 35.594 -9.540 -37.619 1.00 85.81 783 GLY A C 1
ATOM 5782 O O . GLY A 1 783 ? 35.100 -10.643 -37.889 1.00 85.81 783 GLY A O 1
ATOM 5783 N N . ASP A 1 784 ? 35.784 -9.134 -36.361 1.00 84.19 784 ASP A N 1
ATOM 5784 C CA . ASP A 1 784 ? 35.311 -9.879 -35.192 1.00 84.19 784 ASP A CA 1
ATOM 5785 C C . ASP A 1 784 ? 33.814 -9.646 -34.880 1.00 84.19 784 ASP A C 1
ATOM 5787 O O . ASP A 1 784 ? 33.206 -10.361 -34.062 1.00 84.19 784 ASP A O 1
ATOM 5791 N N . GLY A 1 785 ? 33.188 -8.726 -35.617 1.00 83.94 785 GLY A N 1
ATOM 5792 C CA . GLY A 1 785 ? 31.791 -8.338 -35.524 1.00 83.94 785 GLY A CA 1
ATOM 5793 C C . GLY A 1 785 ? 31.520 -7.216 -34.527 1.00 83.94 785 GLY A C 1
ATOM 5794 O O . GLY A 1 785 ? 30.352 -6.878 -34.365 1.00 83.94 785 GLY A O 1
ATOM 5795 N N . PHE A 1 786 ? 32.528 -6.687 -33.834 1.00 89.56 786 PHE A N 1
ATOM 5796 C CA . PHE A 1 786 ? 32.420 -5.506 -32.984 1.00 89.56 786 PHE A CA 1
ATOM 5797 C C . PHE A 1 786 ? 32.991 -4.297 -33.725 1.00 89.56 786 PHE A C 1
ATOM 5799 O O . PHE A 1 786 ? 33.996 -4.375 -34.419 1.00 89.56 786 PHE A O 1
ATOM 5806 N N . GLY A 1 787 ? 32.353 -3.146 -33.571 1.00 91.69 787 GLY A N 1
ATOM 5807 C CA . GLY A 1 787 ? 32.852 -1.903 -34.128 1.00 91.69 787 GLY A CA 1
ATOM 5808 C C . GLY A 1 787 ? 34.108 -1.420 -33.406 1.00 91.69 787 GLY A C 1
ATOM 5809 O O . GLY A 1 787 ? 34.109 -1.272 -32.187 1.00 91.69 787 GLY A O 1
ATOM 5810 N N . ASP A 1 788 ? 35.163 -1.090 -34.146 1.00 93.56 788 ASP A N 1
ATOM 5811 C CA . ASP A 1 788 ? 36.426 -0.622 -33.577 1.00 93.56 788 ASP A CA 1
ATOM 5812 C C . ASP A 1 788 ? 36.500 0.900 -33.467 1.00 93.56 788 ASP A C 1
ATOM 5814 O O . ASP A 1 788 ? 35.819 1.644 -34.178 1.00 93.56 788 ASP A O 1
ATOM 5818 N N . LEU A 1 789 ? 37.362 1.381 -32.567 1.00 96.19 789 LEU A N 1
ATOM 5819 C CA . LEU A 1 789 ? 37.642 2.805 -32.397 1.00 96.19 789 LEU A CA 1
ATOM 5820 C C . LEU A 1 789 ? 38.866 3.169 -33.232 1.00 96.19 789 LEU A C 1
ATOM 5822 O O . LEU A 1 789 ? 39.978 2.741 -32.919 1.00 96.19 789 LEU A O 1
ATOM 5826 N N . VAL A 1 790 ? 38.686 4.019 -34.243 1.00 96.31 790 VAL A N 1
ATOM 5827 C CA . VAL A 1 790 ? 39.770 4.506 -35.105 1.00 96.31 790 VAL A CA 1
ATOM 5828 C C . VAL A 1 790 ? 39.943 6.007 -34.921 1.00 96.31 790 VAL A C 1
ATOM 5830 O O . VAL A 1 790 ? 38.985 6.778 -34.959 1.00 96.31 790 VAL A O 1
ATOM 5833 N N . ALA A 1 791 ? 41.181 6.455 -34.736 1.00 96.81 791 ALA A N 1
ATOM 5834 C CA . ALA A 1 791 ? 41.476 7.862 -34.554 1.00 96.81 791 ALA A CA 1
ATOM 5835 C C . ALA A 1 791 ? 42.607 8.381 -35.424 1.00 96.81 791 ALA A C 1
ATOM 5837 O O . ALA A 1 791 ? 43.659 7.764 -35.587 1.00 96.81 791 ALA A O 1
ATOM 5838 N N . GLY A 1 792 ? 42.384 9.592 -35.913 1.00 96.25 792 GLY A N 1
ATOM 5839 C CA . GLY A 1 792 ? 43.352 10.425 -36.586 1.00 96.25 792 GLY A CA 1
ATOM 5840 C C . GLY A 1 792 ? 43.904 11.482 -35.641 1.00 96.25 792 GLY A C 1
ATOM 5841 O O . GLY A 1 792 ? 43.159 12.097 -34.868 1.00 96.25 792 GLY A O 1
ATOM 5842 N N . GLY A 1 793 ? 45.209 11.745 -35.714 1.00 94.31 793 GLY A N 1
ATOM 5843 C CA . GLY A 1 793 ? 45.805 12.886 -35.018 1.00 94.31 793 GLY A CA 1
ATOM 5844 C C . GLY A 1 793 ? 45.051 14.187 -35.334 1.00 94.31 793 GLY A C 1
ATOM 5845 O O . GLY A 1 793 ? 44.754 14.471 -36.494 1.00 94.31 793 GLY A O 1
ATOM 5846 N N . GLY A 1 794 ? 44.712 14.980 -34.312 1.00 92.69 794 GLY A N 1
ATOM 5847 C CA . GLY A 1 794 ? 44.095 16.297 -34.503 1.00 92.69 794 GLY A CA 1
ATOM 5848 C C . GLY A 1 794 ? 45.088 17.364 -34.992 1.00 92.69 794 GLY A C 1
ATOM 5849 O O . GLY A 1 794 ? 46.277 17.082 -35.152 1.00 92.69 794 GLY A O 1
ATOM 5850 N N . PRO A 1 795 ? 44.642 18.620 -35.189 1.00 90.50 795 PRO A N 1
ATOM 5851 C CA . PRO A 1 795 ? 45.513 19.714 -35.627 1.00 90.50 795 PRO A CA 1
ATOM 5852 C C . PRO A 1 795 ? 46.749 19.899 -34.729 1.00 90.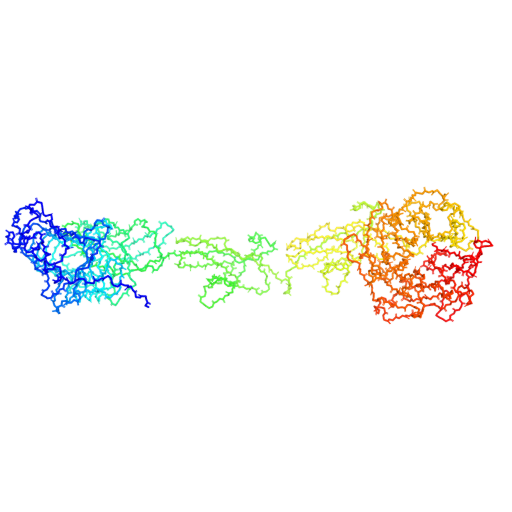50 795 PRO A C 1
ATOM 5854 O O . PRO A 1 795 ? 46.644 19.982 -33.508 1.00 90.50 795 PRO A O 1
ATOM 5857 N N . GLY A 1 796 ? 47.938 19.996 -35.315 1.00 89.00 796 GLY A N 1
ATOM 5858 C CA . GLY A 1 796 ? 49.219 20.013 -34.597 1.00 89.00 796 GLY A CA 1
ATOM 5859 C C . GLY A 1 796 ? 49.817 18.621 -34.343 1.00 89.00 796 GLY A C 1
ATOM 5860 O O . GLY A 1 796 ? 50.994 18.530 -33.997 1.00 89.00 796 GLY A O 1
ATOM 5861 N N . GLY A 1 797 ? 49.047 17.547 -34.543 1.00 91.12 797 GLY A N 1
ATOM 5862 C CA . GLY A 1 797 ? 49.507 16.158 -34.541 1.00 91.12 797 GLY A CA 1
ATOM 5863 C C . GLY A 1 797 ? 49.879 15.665 -35.943 1.00 91.12 797 GLY A C 1
ATOM 5864 O O . GLY A 1 797 ? 49.486 16.255 -36.949 1.00 91.12 797 GLY A O 1
ATOM 5865 N N . GLY A 1 798 ? 50.661 14.584 -36.020 1.00 93.25 798 GLY A N 1
ATOM 5866 C CA . GLY A 1 798 ? 50.963 13.929 -37.299 1.00 93.25 798 GLY A CA 1
ATOM 5867 C C . GLY A 1 798 ? 49.730 13.266 -37.929 1.00 93.25 798 GLY A C 1
ATOM 5868 O O . GLY A 1 798 ? 48.744 13.050 -37.220 1.00 93.25 798 GLY A O 1
ATOM 5869 N N . PRO A 1 799 ? 49.770 12.894 -39.224 1.00 95.00 799 PRO A N 1
ATOM 5870 C CA . PRO A 1 799 ? 48.676 12.189 -39.897 1.00 95.00 799 PRO A CA 1
ATOM 5871 C C . PRO A 1 799 ? 48.644 10.700 -39.507 1.00 95.00 799 PRO A C 1
ATOM 5873 O O . PRO A 1 799 ? 48.652 9.811 -40.356 1.00 95.00 799 PRO A O 1
ATOM 5876 N N . ARG A 1 800 ? 48.703 10.432 -38.200 1.00 94.50 800 ARG A N 1
ATOM 5877 C CA . ARG A 1 800 ? 48.734 9.096 -37.610 1.00 94.50 800 ARG A CA 1
ATOM 5878 C C . ARG A 1 800 ? 47.314 8.564 -37.515 1.00 94.50 800 ARG A C 1
ATOM 5880 O O . ARG A 1 800 ? 46.461 9.248 -36.950 1.00 94.50 800 ARG A O 1
ATOM 5887 N N . VAL A 1 801 ? 47.111 7.363 -38.036 1.00 96.25 801 VAL A N 1
ATOM 5888 C CA . VAL A 1 801 ? 45.918 6.543 -37.839 1.00 96.25 801 VAL A CA 1
ATOM 5889 C C . VAL A 1 801 ? 46.233 5.537 -36.745 1.00 96.25 801 VAL A C 1
ATOM 5891 O O . VAL A 1 801 ? 47.249 4.845 -36.810 1.00 96.25 801 VAL A O 1
ATOM 5894 N N . PHE A 1 802 ? 45.386 5.491 -35.726 1.00 95.69 802 PHE A N 1
ATOM 5895 C CA . PHE A 1 802 ? 45.524 4.598 -34.587 1.00 95.69 802 PHE A CA 1
ATOM 5896 C C . PHE A 1 802 ? 44.181 3.947 -34.291 1.00 95.69 802 PHE A C 1
ATOM 5898 O O . PHE A 1 802 ? 43.207 4.657 -34.049 1.00 95.69 802 PHE A O 1
ATOM 5905 N N . ALA A 1 803 ? 44.130 2.620 -34.336 1.00 95.69 803 ALA A N 1
ATOM 5906 C CA . ALA A 1 803 ? 42.912 1.855 -34.108 1.00 95.69 803 ALA A CA 1
ATOM 5907 C C . ALA A 1 803 ? 43.051 0.950 -32.886 1.00 95.69 803 ALA A C 1
ATOM 5909 O O . ALA A 1 803 ? 44.098 0.323 -32.694 1.00 95.69 803 ALA A O 1
ATOM 5910 N N . LEU A 1 804 ? 41.990 0.874 -32.089 1.00 96.44 804 LEU A N 1
ATOM 5911 C CA . LEU A 1 804 ? 41.865 0.003 -30.927 1.00 96.44 804 LEU A CA 1
ATOM 5912 C C . LEU A 1 804 ? 40.685 -0.950 -31.104 1.00 96.44 804 LEU A C 1
ATOM 5914 O O . LEU A 1 804 ? 39.636 -0.526 -31.585 1.00 96.44 804 LEU A O 1
ATOM 5918 N N . SER A 1 805 ? 40.848 -2.187 -30.630 1.00 95.38 805 SER A N 1
ATOM 5919 C CA . SER A 1 805 ? 39.773 -3.182 -30.630 1.00 95.38 805 SER A CA 1
ATOM 5920 C C . SER A 1 805 ? 38.620 -2.728 -29.743 1.00 95.38 805 SER A C 1
ATOM 5922 O O . SER A 1 805 ? 38.779 -2.581 -28.523 1.00 95.38 805 SER A O 1
ATOM 5924 N N . GLY A 1 806 ? 37.455 -2.529 -30.355 1.00 94.69 806 GLY A N 1
ATOM 5925 C CA . GLY A 1 806 ? 36.243 -2.099 -29.667 1.00 94.69 806 GLY A CA 1
ATOM 5926 C C . GLY A 1 806 ? 35.797 -3.112 -28.621 1.00 94.69 806 GLY A C 1
ATOM 5927 O O . GLY A 1 806 ? 35.612 -2.774 -27.450 1.00 94.69 806 GLY A O 1
ATOM 5928 N N . ARG A 1 807 ? 35.776 -4.391 -29.006 1.00 94.25 807 ARG A N 1
ATOM 5929 C CA . ARG A 1 807 ? 35.484 -5.516 -28.114 1.00 94.25 807 ARG A CA 1
ATOM 5930 C C . ARG A 1 807 ? 36.305 -5.474 -26.826 1.00 94.25 807 ARG A C 1
ATOM 5932 O O . ARG A 1 807 ? 35.761 -5.609 -25.730 1.00 94.25 807 ARG A O 1
ATOM 5939 N N . ARG A 1 808 ? 37.624 -5.283 -26.941 1.00 95.06 808 ARG A N 1
ATOM 5940 C CA . ARG A 1 808 ? 38.533 -5.284 -25.782 1.00 95.06 808 ARG A CA 1
ATOM 5941 C C . ARG A 1 808 ? 38.336 -4.049 -24.909 1.00 95.06 808 ARG A C 1
ATOM 5943 O O . ARG A 1 808 ? 38.392 -4.170 -23.684 1.00 95.06 808 ARG A O 1
ATOM 5950 N N . LEU A 1 809 ? 38.030 -2.895 -25.505 1.00 94.38 809 LEU A N 1
ATOM 5951 C CA . LEU A 1 809 ? 37.655 -1.693 -24.757 1.00 94.38 809 LEU A CA 1
ATOM 5952 C C . LEU A 1 809 ? 36.379 -1.914 -23.932 1.00 94.38 809 LEU A C 1
ATOM 5954 O O . LEU A 1 809 ? 36.341 -1.515 -22.770 1.00 94.38 809 LEU A O 1
ATOM 5958 N N . ILE A 1 810 ? 35.367 -2.587 -24.482 1.00 93.12 810 ILE A N 1
ATOM 5959 C CA . ILE A 1 810 ? 34.121 -2.892 -23.761 1.00 93.12 810 ILE A CA 1
ATOM 5960 C C . ILE A 1 810 ? 34.349 -3.928 -22.656 1.00 93.12 810 ILE A C 1
ATOM 5962 O O . ILE A 1 810 ? 34.031 -3.661 -21.497 1.00 93.12 810 ILE A O 1
ATOM 5966 N N . GLU A 1 811 ? 34.947 -5.079 -22.983 1.00 91.25 811 GLU A N 1
ATOM 5967 C CA . GLU A 1 811 ? 35.186 -6.187 -22.039 1.00 91.25 811 GLU A CA 1
ATOM 5968 C C . GLU A 1 811 ? 36.002 -5.758 -20.808 1.00 91.25 811 GLU A C 1
ATOM 5970 O O . GLU A 1 811 ? 35.825 -6.303 -19.719 1.00 91.25 811 GLU A O 1
ATOM 5975 N N . SER A 1 812 ? 36.902 -4.788 -20.980 1.00 89.81 812 SER A N 1
ATOM 5976 C CA . SER A 1 812 ? 37.799 -4.299 -19.929 1.00 89.81 812 SER A CA 1
ATOM 5977 C C . SER A 1 812 ? 37.365 -2.969 -19.312 1.00 89.81 812 SER A C 1
ATOM 5979 O O . SER A 1 812 ? 38.086 -2.423 -18.474 1.00 89.81 812 SER A O 1
ATOM 5981 N N . SER A 1 813 ? 36.227 -2.410 -19.742 1.00 88.81 813 SER A N 1
ATOM 5982 C CA . SER A 1 813 ? 35.784 -1.070 -19.338 1.00 88.81 813 SER A CA 1
ATOM 5983 C C . SER A 1 813 ? 36.880 -0.006 -19.543 1.00 88.81 813 SER A C 1
ATOM 5985 O O . SER A 1 813 ? 37.130 0.841 -18.684 1.00 88.81 813 SER A O 1
ATOM 5987 N N . GLY A 1 814 ? 37.545 -0.066 -20.699 1.00 86.81 814 GLY A N 1
ATOM 5988 C CA . GLY A 1 814 ? 38.590 0.853 -21.155 1.00 86.81 814 GLY A CA 1
ATOM 5989 C C . GLY A 1 814 ? 39.991 0.607 -20.582 1.00 86.81 814 GLY A C 1
ATOM 5990 O O . GLY A 1 814 ? 40.908 1.365 -20.908 1.00 86.81 814 GLY A O 1
ATOM 5991 N N . ALA A 1 815 ? 40.185 -0.425 -19.751 1.00 85.94 815 ALA A N 1
ATOM 5992 C CA . ALA A 1 815 ? 41.487 -0.742 -19.160 1.00 85.94 815 ALA A CA 1
ATOM 5993 C C . ALA A 1 815 ? 42.468 -1.390 -20.157 1.00 85.94 815 ALA A C 1
ATOM 5995 O O . ALA A 1 815 ? 43.662 -1.090 -20.116 1.00 85.94 815 ALA A O 1
ATOM 5996 N N . ASP A 1 816 ? 41.972 -2.224 -21.074 1.00 90.12 816 ASP A N 1
ATOM 5997 C CA . ASP A 1 816 ? 42.774 -2.940 -22.069 1.00 90.12 816 ASP A CA 1
ATOM 5998 C C . ASP A 1 816 ? 42.634 -2.288 -23.454 1.00 90.12 816 ASP A C 1
ATOM 6000 O O . ASP A 1 816 ? 41.642 -2.468 -24.161 1.00 90.12 816 ASP A O 1
ATOM 6004 N N . GLN A 1 817 ? 43.669 -1.558 -23.874 1.00 92.38 817 GLN A N 1
ATOM 6005 C CA . GLN A 1 817 ? 43.735 -0.880 -25.175 1.00 92.38 817 GLN A CA 1
ATOM 6006 C C . GLN A 1 817 ? 44.538 -1.712 -26.180 1.00 92.38 817 GLN A C 1
ATOM 6008 O O . GLN A 1 817 ? 45.712 -1.445 -26.445 1.00 92.38 817 GLN A O 1
ATOM 6013 N N . VAL A 1 818 ? 43.915 -2.758 -26.722 1.00 95.31 818 VAL A N 1
ATOM 6014 C CA . VAL A 1 818 ? 44.548 -3.608 -27.741 1.00 95.31 818 VAL A CA 1
ATOM 6015 C C . VAL A 1 818 ? 44.598 -2.860 -29.071 1.00 95.31 818 VAL A C 1
ATOM 6017 O O . VAL A 1 818 ? 43.560 -2.539 -29.642 1.00 95.31 818 VAL A O 1
ATOM 6020 N N . VAL A 1 819 ? 45.810 -2.585 -29.554 1.00 96.06 819 VAL A N 1
ATOM 6021 C CA . VAL A 1 819 ? 46.053 -1.893 -30.826 1.00 96.06 819 VAL A CA 1
ATOM 6022 C C . VAL A 1 819 ? 45.776 -2.830 -31.995 1.00 96.06 819 VAL A C 1
ATOM 6024 O O . VAL A 1 819 ? 46.293 -3.944 -32.010 1.00 96.06 819 VAL A O 1
ATOM 6027 N N . LEU A 1 820 ? 45.013 -2.349 -32.977 1.00 94.81 820 LEU A N 1
ATOM 6028 C CA . LEU A 1 820 ? 44.740 -3.023 -34.251 1.00 94.81 820 LEU A CA 1
ATOM 6029 C C . LEU A 1 820 ? 45.522 -2.404 -35.415 1.00 94.81 820 LEU A C 1
ATOM 6031 O O . LEU A 1 820 ? 45.977 -3.115 -36.308 1.00 94.81 820 LEU A O 1
ATOM 6035 N N . ALA A 1 821 ? 45.723 -1.084 -35.391 1.00 94.38 821 ALA A N 1
ATOM 6036 C CA . ALA A 1 821 ? 46.457 -0.362 -36.425 1.00 94.38 821 ALA A CA 1
ATOM 6037 C C . ALA A 1 821 ? 47.220 0.826 -35.847 1.00 94.38 821 ALA A C 1
ATOM 6039 O O . ALA A 1 821 ? 46.732 1.509 -34.944 1.00 94.38 821 ALA A O 1
ATOM 6040 N N . ASN A 1 822 ? 48.399 1.103 -36.401 1.00 94.94 822 ASN A N 1
ATOM 6041 C CA . ASN A 1 822 ? 49.202 2.254 -36.017 1.00 94.94 822 ASN A CA 1
ATOM 6042 C C . ASN A 1 822 ? 50.172 2.661 -37.140 1.00 94.94 822 ASN A C 1
ATOM 6044 O O . ASN A 1 822 ? 51.288 2.155 -37.208 1.00 94.94 822 ASN A O 1
ATOM 6048 N N . PHE A 1 823 ? 49.758 3.586 -38.006 1.00 95.00 823 PHE A N 1
ATOM 6049 C CA . PHE A 1 823 ? 50.525 3.964 -39.201 1.00 95.00 823 PHE A CA 1
ATOM 6050 C C . PHE A 1 823 ? 50.311 5.434 -39.593 1.00 95.00 823 PHE A C 1
ATOM 6052 O O . PHE A 1 823 ? 49.448 6.117 -39.032 1.00 95.00 823 PHE A O 1
ATOM 6059 N N . PHE A 1 824 ? 51.086 5.952 -40.552 1.00 93.88 824 PHE A N 1
ATOM 6060 C CA . PHE A 1 824 ? 50.895 7.308 -41.086 1.00 93.88 824 PHE A CA 1
ATOM 6061 C C . PHE A 1 824 ? 50.159 7.293 -42.436 1.00 93.88 824 PHE A C 1
ATOM 6063 O O . PHE A 1 824 ? 50.704 6.872 -43.450 1.00 93.88 824 PHE A O 1
ATOM 6070 N N . ALA A 1 825 ? 48.952 7.866 -42.494 1.00 93.00 825 ALA A N 1
ATOM 6071 C CA . ALA A 1 825 ? 48.150 7.994 -43.721 1.00 93.00 825 ALA A CA 1
ATOM 6072 C C . ALA A 1 825 ? 48.494 9.261 -44.538 1.00 93.00 825 ALA A C 1
ATOM 6074 O O . ALA A 1 825 ? 47.631 9.906 -45.135 1.00 93.00 825 ALA A O 1
ATOM 6075 N N . GLY A 1 826 ? 49.766 9.658 -44.539 1.00 88.94 826 GLY A N 1
ATOM 6076 C CA . GLY A 1 826 ? 50.250 10.911 -45.116 1.00 88.94 826 GLY A CA 1
ATOM 6077 C C . GLY A 1 826 ? 51.734 11.121 -44.838 1.00 88.94 826 GLY A C 1
ATOM 6078 O O . GLY A 1 826 ? 52.432 10.209 -44.395 1.00 88.94 826 GLY A O 1
ATOM 6079 N N . SER A 1 827 ? 52.243 12.326 -45.089 1.00 89.19 827 SER A N 1
ATOM 6080 C CA . SER A 1 827 ? 53.639 12.627 -44.760 1.00 89.19 827 SER A CA 1
ATOM 6081 C C . SER A 1 827 ? 53.831 12.662 -43.243 1.00 89.19 827 SER A C 1
ATOM 6083 O O . SER A 1 827 ? 53.221 13.482 -42.557 1.00 89.19 827 SER A O 1
ATOM 6085 N N . SER A 1 828 ? 54.738 11.850 -42.694 1.00 90.12 828 SER A N 1
ATOM 6086 C CA . SER A 1 828 ? 55.051 11.862 -41.252 1.00 90.12 828 SER A CA 1
ATOM 6087 C C . SER A 1 828 ? 55.628 13.201 -40.760 1.00 90.12 828 SER A C 1
ATOM 6089 O O . SER A 1 828 ? 55.657 13.466 -39.554 1.00 90.12 828 SER A O 1
ATOM 6091 N N . ALA A 1 829 ? 56.047 14.086 -41.674 1.00 90.50 829 ALA A N 1
ATOM 6092 C CA . ALA A 1 829 ? 56.448 15.460 -41.376 1.00 90.50 829 ALA A CA 1
ATOM 6093 C C . ALA A 1 829 ? 55.257 16.427 -41.229 1.00 90.50 829 ALA A C 1
ATOM 6095 O O . ALA A 1 829 ? 55.408 17.486 -40.618 1.00 90.50 829 ALA A O 1
ATOM 6096 N N . SER A 1 830 ? 54.077 16.078 -41.748 1.00 91.81 830 SER A N 1
ATOM 6097 C CA . SER A 1 830 ? 52.880 16.914 -41.645 1.00 91.81 830 SER A CA 1
ATOM 6098 C C . SER A 1 830 ? 52.396 17.017 -40.201 1.00 91.81 830 SER A C 1
ATOM 6100 O O . SER A 1 830 ? 52.550 16.092 -39.401 1.00 91.81 830 SER A O 1
ATOM 6102 N N . ARG A 1 831 ? 51.820 18.166 -39.846 1.00 93.12 831 ARG A N 1
ATOM 6103 C CA . ARG A 1 831 ? 51.211 18.425 -38.532 1.00 93.12 831 ARG A CA 1
ATOM 6104 C C . ARG A 1 831 ? 49.769 18.924 -38.645 1.00 93.12 831 ARG A C 1
ATOM 6106 O O . ARG A 1 831 ? 49.232 19.487 -37.698 1.00 93.12 831 ARG A O 1
ATOM 6113 N N . GLY A 1 832 ? 49.142 18.738 -39.806 1.00 91.75 832 GLY A N 1
ATOM 6114 C CA . GLY A 1 832 ? 47.735 19.080 -40.028 1.00 91.75 832 GLY A CA 1
ATOM 6115 C C . GLY A 1 832 ? 46.747 18.083 -39.416 1.00 91.75 832 GLY A C 1
ATOM 6116 O O . GLY A 1 832 ? 45.546 18.350 -39.417 1.00 91.75 832 GLY A O 1
ATOM 6117 N N . GLY A 1 833 ? 47.238 16.957 -38.891 1.00 94.31 833 GLY A N 1
ATOM 6118 C CA . GLY A 1 833 ? 46.413 15.820 -38.501 1.00 94.31 833 GLY A CA 1
ATOM 6119 C C . GLY A 1 833 ? 45.908 15.004 -39.694 1.00 94.31 833 GLY A C 1
ATOM 6120 O O . GLY A 1 833 ? 46.361 15.192 -40.824 1.00 94.31 833 GLY A O 1
ATOM 6121 N N . ILE A 1 834 ? 44.961 14.101 -39.439 1.00 96.50 834 ILE A N 1
ATOM 6122 C CA . ILE A 1 834 ? 44.261 13.316 -40.466 1.00 96.50 834 ILE A CA 1
ATOM 6123 C C . ILE A 1 834 ? 42.788 13.157 -40.077 1.00 96.50 834 ILE A C 1
ATOM 6125 O O . ILE A 1 834 ? 42.484 12.856 -38.925 1.00 96.50 834 ILE A O 1
ATOM 6129 N N . ARG A 1 835 ? 41.871 13.419 -41.011 1.00 96.94 835 ARG A N 1
ATOM 6130 C CA . ARG A 1 835 ? 40.419 13.258 -40.810 1.00 96.94 835 ARG A CA 1
ATOM 6131 C C . ARG A 1 835 ? 40.025 11.872 -41.285 1.00 96.94 835 ARG A C 1
ATOM 6133 O O . ARG A 1 835 ? 40.572 11.426 -42.286 1.00 96.94 835 ARG A O 1
ATOM 6140 N N . LEU A 1 836 ? 39.105 11.214 -40.594 1.00 96.12 836 LEU A N 1
ATOM 6141 C CA . LEU A 1 836 ? 38.757 9.825 -40.871 1.00 96.12 836 LEU A CA 1
ATOM 6142 C C . LEU A 1 836 ? 37.254 9.659 -41.064 1.00 96.12 836 LEU A C 1
ATOM 6144 O O . LEU A 1 836 ? 36.472 10.365 -40.435 1.00 96.12 836 LEU A O 1
ATOM 6148 N N . SER A 1 837 ? 36.896 8.702 -41.909 1.00 93.88 837 SER A N 1
ATOM 6149 C CA . SER A 1 837 ? 35.579 8.076 -41.981 1.00 93.88 837 SER A CA 1
ATOM 6150 C C . SER A 1 837 ? 35.789 6.579 -42.212 1.00 93.88 837 SER A C 1
ATOM 6152 O O . SER A 1 837 ? 36.855 6.165 -42.677 1.00 93.88 837 SER A O 1
ATOM 6154 N N . MET A 1 838 ? 34.789 5.780 -41.865 1.00 91.75 838 MET A N 1
ATOM 6155 C CA . MET A 1 838 ? 34.762 4.342 -42.110 1.00 91.75 838 MET A CA 1
ATOM 6156 C C . MET A 1 838 ? 33.615 4.036 -43.068 1.00 91.75 838 MET A C 1
ATOM 6158 O O . MET A 1 838 ? 32.524 4.592 -42.903 1.00 91.75 838 MET A O 1
ATOM 6162 N N . LYS A 1 839 ? 33.874 3.199 -44.077 1.00 89.12 839 LYS A N 1
ATOM 6163 C CA . LYS A 1 839 ? 32.880 2.742 -45.060 1.00 89.12 839 LYS A CA 1
ATOM 6164 C C . LYS A 1 839 ? 33.179 1.311 -45.478 1.00 89.12 839 LYS A C 1
ATOM 6166 O O . LYS A 1 839 ? 34.345 1.009 -45.690 1.00 89.12 839 LYS A O 1
ATOM 6171 N N . ASP A 1 840 ? 32.160 0.485 -45.675 1.00 87.19 840 ASP A N 1
ATOM 6172 C CA . ASP A 1 840 ? 32.301 -0.772 -46.421 1.00 87.19 840 ASP A CA 1
ATOM 6173 C C . ASP A 1 840 ? 32.371 -0.445 -47.926 1.00 87.19 840 ASP A C 1
ATOM 6175 O O . ASP A 1 840 ? 31.354 -0.291 -48.616 1.00 87.19 840 ASP A O 1
ATOM 6179 N N . LEU A 1 841 ? 33.587 -0.193 -48.423 1.00 88.00 841 LEU A N 1
ATOM 6180 C CA . LEU A 1 841 ? 33.811 0.271 -49.792 1.00 88.00 841 LEU A CA 1
ATOM 6181 C C . LEU A 1 841 ? 33.747 -0.869 -50.803 1.00 88.00 841 LEU A C 1
ATOM 6183 O O . LEU A 1 841 ? 33.371 -0.617 -51.954 1.00 88.00 841 LEU A O 1
ATOM 6187 N N . ASP A 1 842 ? 34.130 -2.085 -50.413 1.00 84.31 842 ASP A N 1
ATOM 6188 C CA . ASP A 1 842 ? 34.172 -3.246 -51.305 1.00 84.31 842 ASP A CA 1
ATOM 6189 C C . ASP A 1 842 ? 33.043 -4.273 -51.087 1.00 84.31 842 ASP A C 1
ATOM 6191 O O . ASP A 1 842 ? 32.877 -5.183 -51.908 1.00 84.31 842 ASP A O 1
ATOM 6195 N N . GLY A 1 843 ? 32.166 -4.034 -50.109 1.00 81.12 843 GLY A N 1
ATOM 6196 C CA . GLY A 1 843 ? 30.937 -4.788 -49.865 1.00 81.12 843 GLY A CA 1
ATOM 6197 C C . GLY A 1 843 ? 31.167 -6.104 -49.125 1.00 81.12 843 GLY A C 1
ATOM 6198 O O . GLY A 1 843 ? 30.337 -7.015 -49.236 1.00 81.12 843 GLY A O 1
ATOM 6199 N N . ASP A 1 844 ? 32.301 -6.252 -48.438 1.00 79.00 844 ASP A N 1
ATOM 6200 C CA . ASP A 1 844 ? 32.677 -7.471 -47.725 1.00 79.00 844 ASP A CA 1
ATOM 6201 C C . ASP A 1 844 ? 32.166 -7.515 -46.268 1.00 79.00 844 ASP A C 1
ATOM 6203 O O . ASP A 1 844 ? 32.334 -8.532 -45.584 1.00 79.00 844 ASP A O 1
ATOM 6207 N N . ASN A 1 845 ? 31.423 -6.486 -45.839 1.00 75.12 845 ASN A N 1
ATOM 6208 C CA . ASN A 1 845 ? 30.946 -6.240 -44.473 1.00 75.12 845 ASN A CA 1
ATOM 6209 C C . ASN A 1 845 ? 32.060 -5.984 -43.448 1.00 75.12 845 ASN A C 1
ATOM 6211 O O . ASN A 1 845 ? 31.830 -6.151 -42.248 1.00 75.12 845 ASN A O 1
ATOM 6215 N N . ARG A 1 846 ? 33.251 -5.583 -43.892 1.00 83.06 846 ARG A N 1
ATOM 6216 C CA . ARG A 1 846 ? 34.297 -4.991 -43.057 1.00 83.06 846 ARG A CA 1
ATOM 6217 C C . ARG A 1 846 ? 34.447 -3.529 -43.442 1.00 83.06 846 ARG A C 1
ATOM 6219 O O . ARG A 1 846 ? 34.133 -3.116 -44.550 1.00 83.06 846 ARG A O 1
ATOM 6226 N N . ALA A 1 847 ? 34.893 -2.718 -42.496 1.00 88.44 847 ALA A N 1
ATOM 6227 C CA . ALA A 1 847 ? 35.036 -1.297 -42.738 1.00 88.44 847 ALA A CA 1
ATOM 6228 C C . ALA A 1 847 ? 36.434 -0.955 -43.290 1.00 88.44 847 ALA A C 1
ATOM 6230 O O . ALA A 1 847 ? 37.462 -1.279 -42.686 1.00 88.44 847 ALA A O 1
ATOM 6231 N N . GLU A 1 848 ? 36.484 -0.203 -44.389 1.00 91.44 848 GLU A N 1
ATOM 6232 C CA . GLU A 1 848 ? 37.689 0.464 -44.881 1.00 91.44 848 GLU A CA 1
ATOM 6233 C C . GLU A 1 848 ? 37.909 1.796 -44.171 1.00 91.44 848 GLU A C 1
ATOM 6235 O O . GLU A 1 848 ? 36.982 2.578 -43.946 1.00 91.44 848 GLU A O 1
ATOM 6240 N N . ILE A 1 849 ? 39.178 2.109 -43.913 1.00 93.94 849 ILE A N 1
ATOM 6241 C CA . ILE A 1 849 ? 39.578 3.413 -43.389 1.00 93.94 849 ILE A CA 1
ATOM 6242 C C . ILE A 1 849 ? 39.705 4.388 -44.556 1.00 93.94 849 ILE A C 1
ATOM 6244 O O . ILE A 1 849 ? 40.618 4.258 -45.375 1.00 93.94 849 ILE A O 1
ATOM 6248 N N . VAL A 1 850 ? 38.852 5.412 -44.592 1.00 94.75 850 VAL A N 1
ATOM 6249 C CA . VAL A 1 850 ? 38.966 6.547 -45.514 1.00 94.75 850 VAL A CA 1
ATOM 6250 C C . VAL A 1 850 ? 39.637 7.704 -44.785 1.00 94.75 850 VAL A C 1
ATOM 6252 O O . VAL A 1 850 ? 39.108 8.250 -43.821 1.00 94.75 850 VAL A O 1
ATOM 6255 N N . ALA A 1 851 ? 40.820 8.092 -45.249 1.00 95.88 851 ALA A N 1
ATOM 6256 C CA . ALA A 1 851 ? 41.636 9.145 -44.670 1.00 95.88 851 ALA A CA 1
ATOM 6257 C C . ALA A 1 851 ? 41.619 10.404 -45.543 1.00 95.88 851 ALA A C 1
ATOM 6259 O O . ALA A 1 851 ? 41.836 10.345 -46.753 1.00 95.88 851 ALA A O 1
ATOM 6260 N N . GLY A 1 852 ? 41.383 11.557 -44.923 1.00 96.75 852 GLY A N 1
ATOM 6261 C CA . GLY A 1 852 ? 41.415 12.886 -45.521 1.00 96.75 852 GLY A CA 1
ATOM 6262 C C . GLY A 1 852 ? 42.600 13.700 -45.013 1.00 96.75 852 GLY A C 1
ATOM 6263 O O . GLY A 1 852 ? 42.800 13.836 -43.801 1.00 96.75 852 GLY A O 1
ATOM 6264 N N . ALA A 1 853 ? 43.381 14.254 -45.942 1.00 95.75 853 ALA A N 1
ATOM 6265 C CA . ALA A 1 853 ? 44.593 15.003 -45.633 1.00 95.75 853 ALA A CA 1
ATOM 6266 C C . ALA A 1 853 ? 44.344 16.189 -44.684 1.00 95.75 853 ALA A C 1
ATOM 6268 O O . ALA A 1 853 ? 43.365 16.933 -44.805 1.00 95.75 853 ALA A O 1
ATOM 6269 N N . GLY A 1 854 ? 45.273 16.390 -43.750 1.00 93.88 854 GLY A N 1
ATOM 6270 C CA . GLY A 1 854 ? 45.334 17.576 -42.904 1.00 93.88 854 GLY A CA 1
ATOM 6271 C C . GLY A 1 854 ? 45.837 18.817 -43.643 1.00 93.88 854 GLY A C 1
ATOM 6272 O O . GLY A 1 854 ? 46.477 18.728 -44.693 1.00 93.88 854 GLY A O 1
ATOM 6273 N N . THR A 1 855 ? 45.618 19.993 -43.052 1.00 90.81 855 THR A N 1
ATOM 6274 C CA . THR A 1 855 ? 46.170 21.256 -43.562 1.00 90.81 855 THR A CA 1
ATOM 6275 C C . THR A 1 855 ? 47.687 21.172 -43.749 1.00 90.81 855 THR A C 1
ATOM 6277 O O . THR A 1 855 ? 48.415 20.778 -42.839 1.00 90.81 855 THR A O 1
ATOM 6280 N N . GLY A 1 856 ? 48.167 21.573 -44.928 1.00 86.06 856 GLY A N 1
ATOM 6281 C CA . GLY A 1 856 ? 49.585 21.576 -45.292 1.00 86.06 856 GLY A CA 1
ATOM 6282 C C . GLY A 1 856 ? 50.094 20.293 -45.960 1.00 86.06 856 GLY A C 1
ATOM 6283 O O . GLY A 1 856 ? 51.196 20.325 -46.497 1.00 86.06 856 GLY A O 1
ATOM 6284 N N . ASP A 1 857 ? 49.308 19.208 -45.993 1.00 85.56 857 ASP A N 1
ATOM 6285 C CA . ASP A 1 857 ? 49.680 17.935 -46.651 1.00 85.56 857 ASP A CA 1
ATOM 6286 C C . ASP A 1 857 ? 49.001 17.743 -48.022 1.00 85.56 857 ASP A C 1
ATOM 6288 O O . ASP A 1 857 ? 49.033 16.664 -48.606 1.00 85.56 857 ASP A O 1
ATOM 6292 N N . GLY A 1 858 ? 48.360 18.792 -48.549 1.00 87.38 858 GLY A N 1
ATOM 6293 C CA . GLY A 1 858 ? 47.553 18.714 -49.769 1.00 87.38 858 GLY A CA 1
ATOM 6294 C C . GLY A 1 858 ? 46.060 18.568 -49.498 1.00 87.38 858 GLY A C 1
ATOM 6295 O O . GLY A 1 858 ? 45.598 18.764 -48.379 1.00 87.38 858 GLY A O 1
ATOM 6296 N N . ALA A 1 859 ? 45.300 18.259 -50.544 1.00 93.62 859 ALA A N 1
ATOM 6297 C CA . ALA A 1 859 ? 43.868 17.990 -50.471 1.00 93.62 859 ALA A CA 1
ATOM 6298 C C . ALA A 1 859 ? 43.577 16.627 -51.109 1.00 93.62 859 ALA A C 1
ATOM 6300 O O . ALA A 1 859 ? 42.924 16.534 -52.147 1.00 93.62 859 ALA A O 1
ATOM 6301 N N . PHE A 1 860 ? 44.144 15.575 -50.512 1.00 93.81 860 PHE A N 1
ATOM 6302 C CA . PHE A 1 860 ? 43.993 14.198 -50.972 1.00 93.81 860 PHE A CA 1
ATOM 6303 C C . PHE A 1 860 ? 43.114 13.379 -50.028 1.00 93.81 860 PHE A C 1
ATOM 6305 O O . PHE A 1 860 ? 42.981 13.697 -48.843 1.00 93.81 860 PHE A O 1
ATOM 6312 N N . THR A 1 861 ? 42.577 12.286 -50.559 1.00 94.94 861 THR A N 1
ATOM 6313 C CA . THR A 1 861 ? 42.014 11.194 -49.770 1.00 94.94 861 THR A CA 1
ATOM 6314 C C . THR A 1 861 ? 42.721 9.883 -50.097 1.00 94.94 861 THR A C 1
ATOM 6316 O O . THR A 1 861 ? 43.242 9.717 -51.206 1.00 94.94 861 THR A O 1
ATOM 6319 N N . ALA A 1 862 ? 42.804 8.986 -49.119 1.00 94.00 862 ALA A N 1
ATOM 6320 C CA . ALA A 1 862 ? 43.334 7.642 -49.280 1.00 94.00 862 ALA A CA 1
ATOM 6321 C C . ALA A 1 862 ? 42.448 6.627 -48.552 1.00 94.00 862 ALA A C 1
ATOM 6323 O O . ALA A 1 862 ? 41.999 6.911 -47.447 1.00 94.00 862 ALA A O 1
ATOM 6324 N N . ALA A 1 863 ? 42.229 5.459 -49.151 1.00 93.25 863 ALA A N 1
ATOM 6325 C CA . ALA A 1 863 ? 41.469 4.361 -48.557 1.00 93.25 863 ALA A CA 1
ATOM 6326 C C . ALA A 1 863 ? 42.386 3.170 -48.242 1.00 93.25 863 ALA A C 1
ATOM 6328 O O . ALA A 1 863 ? 43.292 2.866 -49.026 1.00 93.25 863 ALA A O 1
ATOM 6329 N N . PHE A 1 864 ? 42.154 2.495 -47.118 1.00 93.12 864 PHE A N 1
ATOM 6330 C CA . PHE A 1 864 ? 42.935 1.344 -46.656 1.00 93.12 864 PHE A CA 1
ATOM 6331 C C . PHE A 1 864 ? 42.001 0.200 -46.242 1.00 93.12 864 PHE A C 1
ATOM 6333 O O . PHE A 1 864 ? 41.081 0.433 -45.457 1.00 93.12 864 PHE A O 1
ATOM 6340 N N . ARG A 1 865 ? 42.271 -1.030 -46.715 1.00 90.44 865 ARG A N 1
ATOM 6341 C CA . ARG A 1 865 ? 41.489 -2.227 -46.341 1.00 90.44 865 ARG A CA 1
ATOM 6342 C C . ARG A 1 865 ? 41.646 -2.499 -44.859 1.00 90.44 865 ARG A C 1
ATOM 6344 O O . ARG A 1 865 ? 42.791 -2.667 -44.423 1.00 90.44 865 ARG A O 1
ATOM 6351 N N . GLY A 1 866 ? 40.537 -2.651 -44.135 1.00 85.38 866 GLY A N 1
ATOM 6352 C CA . GLY A 1 866 ? 40.559 -3.067 -42.729 1.00 85.38 866 GLY A CA 1
ATOM 6353 C C . GLY A 1 866 ? 41.344 -4.370 -42.549 1.00 85.38 866 GLY A C 1
ATOM 6354 O O . GLY A 1 866 ? 42.296 -4.438 -41.780 1.00 85.38 866 GLY A O 1
ATOM 6355 N N . SER A 1 867 ? 41.099 -5.354 -43.419 1.00 82.44 867 SER A N 1
ATOM 6356 C CA . SER A 1 867 ? 41.807 -6.647 -43.427 1.00 82.44 867 SER A CA 1
ATOM 6357 C C . SER A 1 867 ? 43.327 -6.577 -43.655 1.00 82.44 867 SER A C 1
ATOM 6359 O O . SER A 1 867 ? 44.027 -7.565 -43.430 1.00 82.44 867 SER A O 1
ATOM 6361 N N . SER A 1 868 ? 43.853 -5.439 -44.119 1.00 84.25 868 SER A N 1
ATOM 6362 C CA . SER A 1 868 ? 45.284 -5.239 -44.386 1.00 84.25 868 SER A CA 1
ATOM 6363 C C . SER A 1 868 ? 46.017 -4.463 -43.292 1.00 84.25 868 SER A C 1
ATOM 6365 O O . SER A 1 868 ? 47.251 -4.399 -43.314 1.00 84.25 868 SER A O 1
ATOM 6367 N N . VAL A 1 869 ? 45.286 -3.859 -42.350 1.00 84.31 869 VAL A N 1
ATOM 6368 C CA . VAL A 1 869 ? 45.896 -3.109 -41.253 1.00 84.31 869 VAL A CA 1
ATOM 6369 C C . VAL A 1 869 ? 46.401 -4.063 -40.175 1.00 84.31 869 VAL A C 1
ATOM 6371 O O . VAL A 1 869 ? 45.795 -5.088 -39.878 1.00 84.31 869 VAL A O 1
ATOM 6374 N N . THR A 1 870 ? 47.558 -3.742 -39.606 1.00 87.69 870 THR A N 1
ATOM 6375 C CA . THR A 1 870 ? 48.141 -4.505 -38.497 1.00 87.69 870 THR A CA 1
ATOM 6376 C C . THR A 1 870 ? 48.784 -3.545 -37.496 1.00 87.69 870 THR A C 1
ATOM 6378 O O . THR A 1 870 ? 49.117 -2.416 -37.876 1.00 87.69 870 THR A O 1
ATOM 6381 N N . PRO A 1 871 ? 49.006 -3.962 -36.235 1.00 89.19 871 PRO A N 1
ATOM 6382 C CA . PRO A 1 871 ? 49.474 -3.053 -35.187 1.00 89.19 871 PRO A CA 1
ATOM 6383 C C . PRO A 1 871 ? 50.845 -2.423 -35.463 1.00 89.19 871 PRO A C 1
ATOM 6385 O O . PRO A 1 871 ? 51.093 -1.307 -35.022 1.00 89.19 871 PRO A O 1
ATOM 6388 N N . ASP A 1 872 ? 51.706 -3.115 -36.215 1.00 86.62 872 ASP A N 1
ATOM 6389 C CA . ASP A 1 872 ? 53.078 -2.688 -36.529 1.00 86.62 872 ASP A CA 1
ATOM 6390 C C . ASP A 1 872 ? 53.325 -2.501 -38.043 1.00 86.62 872 ASP A C 1
ATOM 6392 O O . ASP A 1 872 ? 54.468 -2.323 -38.472 1.00 86.62 872 ASP A O 1
ATOM 6396 N N . GLY A 1 873 ? 52.282 -2.594 -38.875 1.00 81.06 873 GLY A N 1
ATOM 6397 C CA . GLY A 1 873 ? 52.401 -2.569 -40.335 1.00 81.06 873 GLY A CA 1
ATOM 6398 C C . GLY A 1 873 ? 52.060 -1.220 -40.964 1.00 81.06 873 GLY A C 1
ATOM 6399 O O . GLY A 1 873 ? 51.193 -0.498 -40.486 1.00 81.06 873 GLY A O 1
ATOM 6400 N N . GLU A 1 874 ? 52.702 -0.922 -42.094 1.00 86.94 874 GLU A N 1
ATOM 6401 C CA . GLU A 1 874 ? 52.352 0.200 -42.975 1.00 86.94 874 GLU A CA 1
ATOM 6402 C C . GLU A 1 874 ? 51.487 -0.336 -44.134 1.00 86.94 874 GLU A C 1
ATOM 6404 O O . GLU A 1 874 ? 52.025 -0.941 -45.072 1.00 86.94 874 GLU A O 1
ATOM 6409 N N . PRO A 1 875 ? 50.150 -0.195 -44.073 1.00 90.19 875 PRO A N 1
ATOM 6410 C CA . PRO A 1 875 ? 49.252 -0.747 -45.079 1.00 90.19 875 PRO A CA 1
ATOM 6411 C C . PRO A 1 875 ? 49.404 -0.011 -46.414 1.00 90.19 875 PRO A C 1
ATOM 6413 O O . PRO A 1 875 ? 49.599 1.205 -46.478 1.00 90.19 875 PRO A O 1
ATOM 6416 N N . THR A 1 876 ? 49.271 -0.748 -47.516 1.00 89.56 876 THR A N 1
ATOM 6417 C CA . THR A 1 876 ? 49.194 -0.130 -48.846 1.00 89.56 876 THR A CA 1
ATOM 6418 C C . THR A 1 876 ? 47.790 0.425 -49.056 1.00 89.56 876 THR A C 1
ATOM 6420 O O . THR A 1 876 ? 46.807 -0.280 -48.841 1.00 89.56 876 THR A O 1
ATOM 6423 N N . SER A 1 877 ? 47.687 1.682 -49.490 1.00 89.56 877 SER A N 1
ATOM 6424 C CA . SER A 1 877 ? 46.394 2.277 -49.825 1.00 89.56 877 SER A CA 1
ATOM 6425 C C . SER A 1 877 ? 45.780 1.583 -51.041 1.00 89.56 877 SER A C 1
ATOM 6427 O O . SER A 1 877 ? 46.452 1.444 -52.063 1.00 89.56 877 SER A O 1
ATOM 6429 N N . MET A 1 878 ? 44.500 1.232 -50.952 1.00 88.44 878 MET A N 1
ATOM 6430 C CA . MET A 1 878 ? 43.678 0.762 -52.076 1.00 88.44 878 MET A CA 1
ATOM 6431 C C . MET A 1 878 ? 43.556 1.840 -53.147 1.00 88.44 878 MET A C 1
ATOM 6433 O O . MET A 1 878 ? 43.710 1.599 -54.338 1.00 88.44 878 MET A O 1
ATOM 6437 N N . LEU A 1 879 ? 43.332 3.064 -52.678 1.00 88.19 879 LEU A N 1
ATOM 6438 C CA . LEU A 1 879 ? 43.172 4.255 -53.486 1.00 88.19 879 LEU A CA 1
ATOM 6439 C C . LEU A 1 879 ? 43.894 5.401 -52.791 1.00 88.19 879 LEU A C 1
ATOM 6441 O O . LEU A 1 879 ? 43.824 5.537 -51.571 1.00 88.19 879 LEU A O 1
ATOM 6445 N N . ARG A 1 880 ? 44.547 6.259 -53.573 1.00 91.62 880 ARG A N 1
ATOM 6446 C CA . ARG A 1 880 ? 44.997 7.577 -53.128 1.00 91.62 880 ARG A CA 1
ATOM 6447 C C . ARG A 1 880 ? 44.828 8.571 -54.265 1.00 91.62 880 ARG A C 1
ATOM 6449 O O . ARG A 1 880 ? 45.380 8.362 -55.341 1.00 91.62 880 ARG A O 1
ATOM 6456 N N . MET A 1 881 ? 44.105 9.658 -54.016 1.00 92.00 881 MET A N 1
ATOM 6457 C CA . MET A 1 881 ? 43.778 10.641 -55.049 1.00 92.00 881 MET A CA 1
ATOM 6458 C C . MET A 1 881 ? 43.764 12.073 -54.519 1.00 92.00 881 MET A C 1
ATOM 6460 O O . MET A 1 881 ? 43.368 12.321 -53.380 1.00 92.00 881 MET A O 1
ATOM 6464 N N . GLU A 1 882 ? 44.181 13.022 -55.357 1.00 92.31 882 GLU A N 1
ATOM 6465 C CA . GLU A 1 882 ? 44.054 14.457 -55.088 1.00 92.31 882 GLU A CA 1
ATOM 6466 C C . GLU A 1 882 ? 42.635 14.913 -55.452 1.00 92.31 882 GLU A C 1
ATOM 6468 O O . GLU A 1 882 ? 42.222 14.856 -56.608 1.00 92.31 882 GLU A O 1
ATOM 6473 N N . VAL A 1 883 ? 41.875 15.343 -54.447 1.00 93.62 883 VAL A N 1
ATOM 6474 C CA . VAL A 1 883 ? 40.444 15.650 -54.569 1.00 93.62 883 VAL A CA 1
ATOM 6475 C C . VAL A 1 883 ? 40.222 17.105 -54.959 1.00 93.62 883 VAL A C 1
ATOM 6477 O O . VAL A 1 883 ? 39.289 17.403 -55.696 1.00 93.62 883 VAL A O 1
ATOM 6480 N N . PHE A 1 884 ? 41.082 18.019 -54.514 1.00 92.44 884 PHE A N 1
ATOM 6481 C CA . PHE A 1 884 ? 41.041 19.427 -54.909 1.00 92.44 884 PHE A CA 1
ATOM 6482 C C . PHE A 1 884 ? 42.431 19.859 -55.389 1.00 92.44 884 PHE A C 1
ATOM 6484 O O . PHE A 1 884 ? 43.264 20.245 -54.563 1.00 92.44 884 PHE A O 1
ATOM 6491 N N . PRO A 1 885 ? 42.700 19.780 -56.707 1.00 87.19 885 PRO A N 1
ATOM 6492 C CA . PRO A 1 885 ? 43.968 20.220 -57.278 1.00 87.19 885 PRO A CA 1
ATOM 6493 C C . PRO A 1 885 ? 44.279 21.665 -56.877 1.00 87.19 885 PRO A C 1
ATOM 6495 O O . PRO A 1 885 ? 43.374 22.490 -56.759 1.00 87.19 885 PRO A O 1
ATOM 6498 N N . ASP A 1 886 ? 45.555 21.955 -56.627 1.00 87.38 886 ASP A N 1
ATOM 6499 C CA . ASP A 1 886 ? 46.070 23.273 -56.214 1.00 87.38 886 ASP A CA 1
ATOM 6500 C C . ASP A 1 886 ? 45.598 23.782 -54.838 1.00 87.38 886 ASP A C 1
ATOM 6502 O O . ASP A 1 886 ? 46.031 24.843 -54.381 1.00 87.38 886 ASP A O 1
ATOM 6506 N N . PHE A 1 887 ? 44.789 23.005 -54.114 1.00 93.00 887 PHE A N 1
ATOM 6507 C CA . PHE A 1 887 ? 44.425 23.287 -52.732 1.00 93.00 887 PHE A CA 1
ATOM 6508 C C . PHE A 1 887 ? 45.305 22.492 -51.756 1.00 93.00 887 PHE A C 1
ATOM 6510 O O . PHE A 1 887 ? 45.624 21.317 -51.951 1.00 93.00 887 PHE A O 1
ATOM 6517 N N . ARG A 1 888 ? 45.741 23.154 -50.679 1.00 90.56 888 ARG A N 1
ATOM 6518 C CA . ARG A 1 888 ? 46.620 22.575 -49.643 1.00 90.56 888 ARG A CA 1
ATOM 6519 C C . ARG A 1 888 ? 46.020 22.650 -48.234 1.00 90.56 888 ARG A C 1
ATOM 6521 O O . ARG A 1 888 ? 46.714 22.345 -47.268 1.00 90.56 888 ARG A O 1
ATOM 6528 N N . GLY A 1 889 ? 44.761 23.077 -48.101 1.00 90.62 889 GLY A N 1
ATOM 6529 C CA . GLY A 1 889 ? 44.115 23.276 -46.799 1.00 90.62 889 GLY A CA 1
ATOM 6530 C C . GLY A 1 889 ? 43.636 21.993 -46.117 1.00 90.62 889 GLY A C 1
ATOM 6531 O O . GLY A 1 889 ? 43.349 22.036 -44.924 1.00 90.62 889 GLY A O 1
ATOM 6532 N N . GLY A 1 890 ? 43.645 20.856 -46.818 1.00 95.00 890 GLY A N 1
ATOM 6533 C CA . GLY A 1 890 ? 43.147 19.573 -46.320 1.00 95.00 890 GLY A CA 1
ATOM 6534 C C . GLY A 1 890 ? 41.700 19.298 -46.728 1.00 95.00 890 GLY A C 1
ATOM 6535 O O . GLY A 1 890 ? 41.069 20.100 -47.418 1.00 95.00 890 GLY A O 1
ATOM 6536 N N . VAL A 1 891 ? 41.169 18.151 -46.308 1.00 97.44 891 VAL A N 1
ATOM 6537 C CA . VAL A 1 891 ? 39.784 17.739 -46.586 1.00 97.44 891 VAL A CA 1
ATOM 6538 C C . VAL A 1 891 ? 39.143 17.049 -45.380 1.00 97.44 891 VAL A C 1
ATOM 6540 O O . VAL A 1 891 ? 39.834 16.433 -44.566 1.00 97.44 891 VAL A O 1
ATOM 6543 N N . TYR A 1 892 ? 37.817 17.139 -45.285 1.00 97.62 892 TYR A N 1
ATOM 6544 C CA . TYR A 1 892 ? 36.992 16.256 -44.458 1.00 97.62 892 TYR A CA 1
ATOM 6545 C C . TYR A 1 892 ? 36.436 15.127 -45.319 1.00 97.62 892 TYR A C 1
ATOM 6547 O O . TYR A 1 892 ? 36.122 15.341 -46.488 1.00 97.62 892 TYR A O 1
ATOM 6555 N N . VAL A 1 893 ? 36.306 13.949 -44.722 1.00 96.00 893 VAL A N 1
ATOM 6556 C CA . VAL A 1 893 ? 35.751 12.741 -45.340 1.00 96.00 893 VAL A CA 1
ATOM 6557 C C . VAL A 1 893 ? 34.586 12.255 -44.481 1.00 96.00 893 VAL A C 1
ATOM 6559 O O . VAL A 1 893 ? 34.649 12.414 -43.261 1.00 96.00 893 VAL A O 1
ATOM 6562 N N . GLY A 1 894 ? 33.531 11.733 -45.109 1.00 91.19 894 GLY A N 1
ATOM 6563 C CA . GLY A 1 894 ? 32.248 11.440 -44.463 1.00 91.19 894 GLY A CA 1
ATOM 6564 C C . GLY A 1 894 ? 31.549 10.224 -45.024 1.00 91.19 894 GLY A C 1
ATOM 6565 O O . GLY A 1 894 ? 31.601 10.024 -46.259 1.00 91.19 894 GLY A O 1
#

InterPro domains:
  IPR006626 Parallel beta-helix repeat [SM00710] (127-149)
  IPR006626 Parallel beta-helix repeat [SM00710] (150-181)
  IPR006626 Parallel beta-helix repeat [SM00710] (183-211)
  IPR006626 Parallel beta-helix repeat [SM00710] (213-265)
  IPR006626 Parallel beta-helix repeat [SM00710] (349-371)
  IPR011050 Pectin lyase fold/virulence factor [SSF51126] (72-445)
  IPR012334 Pectin lyase fold [G3DSA:2.160.20.10] (21-265)
  IPR013517 FG-GAP repeat [PF13517] (616-679)
  IPR013783 Immunoglobulin-like fold [G3DSA:2.60.40.10] (348-449)
  IPR013783 Immunoglobulin-like fold [G3DSA:2.60.40.10] (458-565)
  IPR028994 Integrin alpha, N-terminal [G3DSA:2.130.10.130] (651-863)
  IPR028994 Integrin alpha, N-terminal [SSF69318] (479-858)
  IPR033764 SD-repeat containing protein, B domain [PF17210] (357-429)
  IPR039448 Right handed beta helix domain [PF13229] (108-231)

Sequence (894 aa):
MPQLRQSPLRSLEELERRDTPTTWVVNTSDDVNIAVDGKLTLREALLAAITNSAVGDAAAGDPTQEDVITFDLGPNPRLLVITGNGLPTISGGGPLRIDGSLPDGKIVHIDGSLVPDGVPGLIIENSSGVVLHKLTIARFRDSGIIIQNSSNVTITSSTVGTNPANAIGLGNRGHGIHIRGGSQQVTIGGTTPELGNRISANRDSGVRVEPDSHSVAILGNIINGHGTLGIDRGIEGVGGTGPTGPAFPVLSQAHVTPNGLVITGTLTGRPLQEYRVEFFRGNPPNASGHGEATTFISSIQVITDANGVANFRTPNLPPIISNAAITATATDWTTQDTSEFAANILSKRTGGTVHGVVFRDNNFNGIQDAGEPGIANAQVYVDADGNNTFSEGEIIVSTNSLGEFMFTLENDGNYSLRQLPIEGFTTTTPFPPAFPVIGGTKTTGISFGNRVTPDGGTPSGSVSGIVYRDLNQNSVRDADDPLLPGVRAYLDLNNNQRYDVGEPTGFTNADGVYTITAPINRTYLVRIESPSQLTPVSQDAYSVTVTDGRPQTGLDFGLRAINRNLLLGGPRYAVGADAGGAPIVRIYAQENPEPLLTIQAFDSQFTGGVRVAMGDVNRDGIPDVFAAAGPGAPPEVRVYDGQTGMLIGTILAFEASFRGGVFISTADFNFDGVTDFVVSPDQGGGPRVRILDGNSLATIADFFGIEDPNFRGGARVAITDINRDDVPDLLIAAGFGGGPRVAAFDGRSLRSGATPVKFFGDFFLFEPTLRNGVYLAGGDIDGDGFGDLVAGGGPGGGPRVFALSGRRLIESSGADQVVLANFFAGSSASRGGIRLSMKDLDGDNRAEIVAGAGTGDGAFTAAFRGSSVTPDGEPTSMLRMEVFPDFRGGVYVG

Organism: NCBI:txid692036